Protein 4IZ7 (pdb70)

Nearest PDB structures (foldseek):
  4iz7-assembly2_A  TM=1.003E+00  e=1.192E-64  Homo sapiens
  8pt3-assembly1_A  TM=9.641E-01  e=2.319E-58  Homo sapiens
  3o71-assembly1_A  TM=9.662E-01  e=4.758E-56  Rattus norvegicus
  4myg-assembly2_B  TM=9.352E-01  e=7.480E-34  Homo sapiens
  5r9q-assembly1_A  TM=8.887E-01  e=3.550E-34  Mus musculus

Organism: Homo sapiens (NCBI:txid9606)

B-factor: mean 23.93, std 9.39, range [7.53, 58.92]

GO terms:
  GO:0004674 protein serine/threonine kinase activity (F, IDA)
  GO:0004707 MAP kinase activity (F, IDA)
  GO:0005829 cytosol (C, IDA)
  GO:0045542 positive regulation of cholesterol biosynthetic process (P, IDA)
  GO:0070371 ERK1 and ERK2 cascade (P, IDA)
  GO:0007173 epidermal growth factor receptor signaling pathway (P, IDA)
  GO:0000165 MAPK cascade (P, IDA)
  GO:0010759 positive regulation of macrophage chemotaxis (P, IGI)
  GO:0120041 positive regulation of macrophage proliferation (P, IGI)
  GO:0061514 interleukin-34-mediated signaling pathway (P, IGI)
  GO:0005634 nucleus (C, IDA)
  GO:0005737 cytoplasm (C, IDA)
  GO:0045880 positive regulation of smoothened signaling pathway (P, IDA)
  GO:0070849 response to epidermal growth factor (P, IDA)
  GO:0005634 nucleus (C, TAS)
  GO:0005739 mitochondrion (C, TAS)
  GO:0005769 early endosome (C, TAS)
  GO:0005770 late endosome (C, TAS)
  GO:0005794 Golgi apparatus (C, TAS)
  GO:0005829 cytosol (C, TAS)

InterPro domains:
  IPR000719 Protein kinase domain [PF00069] (25-313)
  IPR000719 Protein kinase domain [PS50011] (25-313)
  IPR000719 Protein kinase domain [SM00220] (25-313)
  IPR003527 Mitogen-activated protein (MAP) kinase, conserved site [PS01351] (59-161)
  IPR008271 Serine/threonine-protein kinase, active site [PS00108] (145-157)
  IPR008349 Mitogen-activated protein (MAP) kinase, ERK1/2 [PR01770] (13-30)
  IPR008349 Mitogen-activated protein (MAP) kinase, ERK1/2 [PR01770] (118-127)
  IPR008349 Mitogen-activated protein (MAP) kinase, ERK1/2 [PR01770] (173-183)
  IPR008349 Mitogen-activated protein (MAP) kinase, ERK1/2 [PR01770] (231-242)
  IPR008349 Mitogen-activated protein (MAP) kinase, ERK1/2 [PR01770] (252-262)
  IPR008349 Mitogen-activated protein (MAP) kinase, ERK1/2 [PR01770] (313-323)
  IPR011009 Protein kinase-like domain superfamily [SSF56112] (19-322)
  IPR017441 Protein kinase, ATP binding site [PS00107] (31-55)
  IPR050117 Mitogen-activated protein (MAP) kinase [PTHR24055] (24-315)

Sequence (774 aa):
PEMVRGQVFDVGPRYTNLSYIGEGAYGMVCSAYDNVNKVRVAIKKISPFEHQTYCQRTLREIKILLRFRHENIIGINDIIRAPTIEQMKDVYIVQDLMETDLYKLLKTQHLSNDHICYFLYQILRGLKYIHSANVLHRDLKPSNLLLNTTCDLKICDFGLARVADPEYVATRWYRAPEIMLNSKGYTKSIDIWSVGCILAEMLSNRPIFPGKHYLDQLNHILGILGSPSQEDLNCIINLKARNYLLSLPHKNKVPWNRLFPNADSKALDLLDKMLTFNPHKRIEVEQALAHPYLEQYYDPSDEPIAEAPFKFDMELDDLPKEKLKELIFEETARFQPGYRPEMVRGQVFDVGPRYTNLSYIGEGAYGMVCSAYDNVNKVRVAIKKISPFEHQTYCQRTLREIKILLRFRHENIIGINDIIRAPTIEQMKDVYIVQDLMETDLYKLLKTQHLSNDHICYFLYQILRGLKYIHSANVLHRDLKPSNLLLNTTCDLKICDFGLARVADPDHTEYVATRWYRAPEIMLNSKGYTKSIDIWSVGCILAEMLSNRPIFPGKHYLDQLNHILGILGSPSQEDLNCIINLKARNYLLSLPHKNKVPWNRLFPNADSKALDLLDKMLTFNPHKRIEVEQALAHPYLEQYYDPSDEPIAEAPFKFDMELDDLPKEKLKELIFEETARFQPGYRSGMAEYGTLLQDLTNNITLEDLEQLKSACKEDIPSEKSEEITTGSAWFSFLESHNKLDKDNLSYIEHIFEISRRPDLLTMVVDYRTRVLKI

CATH classification: 3.30.200.20 (+1 more: 1.10.510.10)

Structure (mmCIF, N/CA/C/O backbone):
data_4IZ7
#
_entry.id   4IZ7
#
_cell.length_a   73.478
_cell.length_b   205.334
_cell.length_c   57.746
_cell.angle_alpha   90.00
_cell.angle_beta   90.00
_cell.angle_gamma   90.00
#
_symmetry.space_group_name_H-M   'P 21 21 2'
#
loop_
_entity.id
_entity.type
_entity.pdbx_description
1 polymer 'Mitogen-activated protein kinase 1'
2 polymer 'Astrocytic phosphoprotein PEA-15'
3 non-polymer 'SODIUM ION'
4 water water
#
loop_
_atom_site.group_PDB
_atom_site.id
_atom_site.type_symbol
_atom_site.label_atom_id
_atom_site.label_alt_id
_atom_site.label_comp_id
_atom_site.label_asym_id
_atom_site.label_entity_id
_atom_site.label_seq_id
_atom_site.pdbx_PDB_ins_code
_atom_site.Cartn_x
_atom_site.Cartn_y
_atom_site.Cartn_z
_atom_site.occupancy
_atom_site.B_iso_or_equiv
_atom_site.auth_seq_id
_atom_site.auth_comp_id
_atom_site.auth_asym_id
_atom_site.auth_atom_id
_atom_site.pdbx_PDB_model_num
ATOM 1 N N . PRO A 1 7 ? 41.840 72.015 -2.782 1.00 37.59 11 PRO C N 1
ATOM 2 C CA . PRO A 1 7 ? 41.319 71.279 -1.628 1.00 37.07 11 PRO C CA 1
ATOM 3 C C . PRO A 1 7 ? 41.443 72.095 -0.342 1.00 36.42 11 PRO C C 1
ATOM 4 O O . PRO A 1 7 ? 42.351 72.911 -0.217 1.00 35.98 11 PRO C O 1
ATOM 8 N N . GLU A 1 8 ? 40.554 71.863 0.617 1.00 36.21 12 GLU C N 1
ATOM 9 C CA . GLU A 1 8 ? 40.685 72.514 1.922 1.00 35.87 12 GLU C CA 1
ATOM 10 C C . GLU A 1 8 ? 41.827 71.832 2.680 1.00 35.62 12 GLU C C 1
ATOM 11 O O . GLU A 1 8 ? 42.155 70.679 2.403 1.00 35.57 12 GLU C O 1
ATOM 17 N N . MET A 1 9 ? 42.474 72.553 3.596 1.00 36.19 13 MET C N 1
ATOM 18 C CA . MET A 1 9 ? 43.631 72.009 4.317 1.00 35.42 13 MET C CA 1
ATOM 19 C C . MET A 1 9 ? 43.399 72.109 5.810 1.00 34.44 13 MET C C 1
ATOM 20 O O . MET A 1 9 ? 42.882 73.124 6.287 1.00 34.06 13 MET C O 1
ATOM 25 N N . VAL A 1 10 ? 43.800 71.066 6.537 1.00 32.57 14 VAL C N 1
ATOM 26 C CA . VAL A 1 10 ? 43.707 71.063 8.005 1.00 30.89 14 VAL C CA 1
ATOM 27 C C . VAL A 1 10 ? 44.988 70.546 8.666 1.00 31.12 14 VAL C C 1
ATOM 28 O O . VAL A 1 10 ? 45.419 69.412 8.442 1.00 30.01 14 VAL C O 1
ATOM 32 N N . ARG A 1 11 ? 45.578 71.404 9.501 1.00 32.51 15 ARG C N 1
ATOM 33 C CA . ARG A 1 11 ? 46.806 71.096 10.259 1.00 34.57 15 ARG C CA 1
ATOM 34 C C . ARG A 1 11 ? 47.862 70.278 9.489 1.00 34.83 15 ARG C C 1
ATOM 35 O O . ARG A 1 11 ? 48.349 69.238 9.931 1.00 36.18 15 ARG C O 1
ATOM 43 N N . GLY A 1 12 ? 48.195 70.770 8.305 1.00 36.15 16 GLY C N 1
ATOM 44 C CA . GLY A 1 12 ? 49.213 70.134 7.470 1.00 35.85 16 GLY C CA 1
ATOM 45 C C . GLY A 1 12 ? 48.676 69.244 6.363 1.00 35.99 16 GLY C C 1
ATOM 46 O O . GLY A 1 12 ? 49.355 69.034 5.343 1.00 36.47 16 GLY C O 1
ATOM 47 N N . GLN A 1 13 ? 47.449 68.754 6.534 1.00 34.05 17 GLN C N 1
ATOM 48 C CA . GLN A 1 13 ? 46.952 67.640 5.729 1.00 33.23 17 GLN C CA 1
ATOM 49 C C . GLN A 1 13 ? 45.769 68.007 4.839 1.00 30.72 17 GLN C C 1
ATOM 50 O O . GLN A 1 13 ? 44.941 68.849 5.204 1.00 29.91 17 GLN C O 1
ATOM 56 N N . VAL A 1 14 ? 45.713 67.387 3.655 1.00 28.40 18 VAL C N 1
ATOM 57 C CA . VAL A 1 14 ? 44.618 67.634 2.726 1.00 26.89 18 VAL C CA 1
ATOM 58 C C . VAL A 1 14 ? 43.315 67.073 3.302 1.00 24.86 18 VAL C C 1
ATOM 59 O O . VAL A 1 14 ? 43.284 65.976 3.845 1.00 24.02 18 VAL C O 1
ATOM 63 N N . PHE A 1 15 ? 42.252 67.846 3.216 1.00 23.40 19 PHE C N 1
ATOM 64 C CA . PHE A 1 15 ? 40.953 67.357 3.679 1.00 24.63 19 PHE C CA 1
ATOM 65 C C . PHE A 1 15 ? 39.964 67.767 2.621 1.00 24.94 19 PHE C C 1
ATOM 66 O O . PHE A 1 15 ? 39.195 68.709 2.799 1.00 26.23 19 PHE C O 1
ATOM 74 N N . ASP A 1 16 ? 40.026 67.051 1.502 1.00 25.68 20 ASP C N 1
ATOM 75 C CA . ASP A 1 16 ? 39.407 67.466 0.245 1.00 26.51 20 ASP C CA 1
ATOM 76 C C . ASP A 1 16 ? 37.925 67.102 0.165 1.00 25.68 20 ASP C C 1
ATOM 77 O O . ASP A 1 16 ? 37.535 66.141 -0.514 1.00 26.99 20 ASP C O 1
ATOM 82 N N . VAL A 1 17 ? 37.107 67.896 0.848 1.00 24.39 21 VAL C N 1
ATOM 83 C CA . VAL A 1 17 ? 35.675 67.605 1.001 1.00 23.88 21 VAL C CA 1
ATOM 84 C C . VAL A 1 17 ? 34.763 68.733 0.496 1.00 24.41 21 VAL C C 1
ATOM 85 O O . VAL A 1 17 ? 33.531 68.641 0.596 1.00 24.03 21 VAL C O 1
ATOM 89 N N . GLY A 1 18 ? 35.354 69.798 -0.048 1.00 25.11 22 GLY C N 1
ATOM 90 C CA . GLY A 1 18 ? 34.532 70.855 -0.674 1.00 24.76 22 GLY C CA 1
ATOM 91 C C . GLY A 1 18 ? 34.083 70.433 -2.068 1.00 25.63 22 GLY C C 1
ATOM 92 O O . GLY A 1 18 ? 34.628 69.486 -2.637 1.00 26.11 22 GLY C O 1
ATOM 93 N N . PRO A 1 19 ? 33.102 71.140 -2.650 1.00 24.63 23 PRO C N 1
ATOM 94 C CA . PRO A 1 19 ? 32.467 72.340 -2.127 1.00 24.92 23 PRO C CA 1
ATOM 95 C C . PRO A 1 19 ? 31.265 72.098 -1.200 1.00 22.98 23 PRO C C 1
ATOM 96 O O . PRO A 1 19 ? 30.745 73.056 -0.631 1.00 22.18 23 PRO C O 1
ATOM 100 N N . ARG A 1 20 ? 30.830 70.846 -1.050 1.00 20.71 24 ARG C N 1
ATOM 101 C CA . ARG A 1 20 ? 29.652 70.585 -0.222 1.00 20.06 24 ARG C CA 1
ATOM 102 C C . ARG A 1 20 ? 29.940 70.850 1.245 1.00 18.84 24 ARG C C 1
ATOM 103 O O . ARG A 1 20 ? 29.093 71.390 1.959 1.00 18.84 24 ARG C O 1
ATOM 111 N N . TYR A 1 21 ? 31.114 70.411 1.688 1.00 19.25 25 TYR C N 1
ATOM 112 C CA . TYR A 1 21 ? 31.489 70.502 3.096 1.00 19.25 25 TYR C CA 1
ATOM 113 C C . TYR A 1 21 ? 32.591 71.531 3.271 1.00 18.95 25 TYR C C 1
ATOM 114 O O . TYR A 1 21 ? 33.690 71.390 2.701 1.00 19.61 25 TYR C O 1
ATOM 123 N N . THR A 1 22 ? 32.306 72.554 4.068 1.00 19.14 26 THR C N 1
ATOM 124 C CA . THR A 1 22 ? 33.233 73.673 4.265 1.00 20.74 26 THR C CA 1
ATOM 125 C C . THR A 1 22 ? 33.370 74.061 5.741 1.00 22.69 26 THR C C 1
ATOM 126 O O . THR A 1 22 ? 32.719 73.462 6.610 1.00 22.57 26 THR C O 1
ATOM 130 N N . ASN A 1 23 ? 34.172 75.105 5.994 1.00 22.82 27 ASN C N 1
ATOM 131 C CA . ASN A 1 23 ? 34.432 75.624 7.340 1.00 24.66 27 ASN C CA 1
ATOM 132 C C . ASN A 1 23 ? 34.869 74.534 8.299 1.00 23.96 27 ASN C C 1
ATOM 133 O O . ASN A 1 23 ? 34.248 74.334 9.350 1.00 23.92 27 ASN C O 1
ATOM 138 N N . LEU A 1 24 ? 35.944 73.851 7.932 1.00 24.75 28 LEU C N 1
ATOM 139 C CA . LEU A 1 24 ? 36.417 72.684 8.674 1.00 24.44 28 LEU C CA 1
ATOM 140 C C . LEU A 1 24 ? 37.040 73.050 10.002 1.00 26.35 28 LEU C C 1
ATOM 141 O O . LEU A 1 24 ? 37.689 74.105 10.144 1.00 26.92 28 LEU C O 1
ATOM 146 N N . SER A 1 25 ? 36.870 72.147 10.967 1.00 24.44 29 SER C N 1
ATOM 147 C CA . SER A 1 25 ? 37.456 72.314 12.269 1.00 24.96 29 SER C CA 1
ATOM 148 C C . SER A 1 25 ? 37.975 70.961 12.680 1.00 23.10 29 SER C C 1
ATOM 149 O O . SER A 1 25 ? 37.209 69.978 12.725 1.00 20.68 29 SER C O 1
ATOM 152 N N . TYR A 1 26 ? 39.272 70.903 12.960 1.00 21.17 30 TYR C N 1
ATOM 153 C CA . TYR A 1 26 ? 39.902 69.696 13.477 1.00 21.22 30 TYR C CA 1
ATOM 154 C C . TYR A 1 26 ? 39.280 69.273 14.807 1.00 22.23 30 TYR C C 1
ATOM 155 O O . TYR A 1 26 ? 39.107 70.100 15.708 1.00 20.18 30 TYR C O 1
ATOM 164 N N . ILE A 1 27 ? 38.943 67.983 14.911 1.00 21.66 31 ILE C N 1
ATOM 165 C CA . ILE A 1 27 ? 38.432 67.419 16.150 1.00 23.83 31 ILE C CA 1
ATOM 166 C C . ILE A 1 27 ? 39.542 66.599 16.795 1.00 25.19 31 ILE C C 1
ATOM 167 O O . ILE A 1 27 ? 39.880 66.799 17.964 1.00 28.02 31 ILE C O 1
ATOM 175 N N . GLY A 1 28 ? 40.134 65.697 16.036 1.00 25.81 32 GLY C N 1
ATOM 176 C CA . GLY A 1 28 ? 41.171 64.848 16.580 1.00 26.65 32 GLY C CA 1
ATOM 177 C C . GLY A 1 28 ? 41.508 63.705 15.658 1.00 29.33 32 GLY C C 1
ATOM 178 O O . GLY A 1 28 ? 41.225 63.763 14.471 1.00 26.55 32 GLY C O 1
ATOM 179 N N . GLU A 1 29 ? 42.113 62.668 16.229 1.00 32.00 33 GLU C N 1
ATOM 180 C CA . GLU A 1 29 ? 42.542 61.494 15.483 1.00 36.27 33 GLU C CA 1
ATOM 181 C C . GLU A 1 29 ? 41.616 60.317 15.736 1.00 38.03 33 GLU C C 1
ATOM 182 O O . GLU A 1 29 ? 41.248 60.041 16.885 1.00 38.99 33 GLU C O 1
ATOM 188 N N . GLY A 1 30 ? 41.247 59.627 14.660 1.00 40.21 34 GLY C N 1
ATOM 189 C CA . GLY A 1 30 ? 40.541 58.354 14.758 1.00 42.17 34 GLY C CA 1
ATOM 190 C C . GLY A 1 30 ? 41.504 57.175 14.688 1.00 43.04 34 GLY C C 1
ATOM 191 O O . GLY A 1 30 ? 42.106 56.799 15.699 1.00 44.33 34 GLY C O 1
ATOM 192 N N . ALA A 1 31 ? 41.655 56.591 13.496 1.00 43.35 35 ALA C N 1
ATOM 193 C CA . ALA A 1 31 ? 42.532 55.419 13.300 1.00 42.92 35 ALA C CA 1
ATOM 194 C C . ALA A 1 31 ? 43.438 55.527 12.061 1.00 42.81 35 ALA C C 1
ATOM 195 O O . ALA A 1 31 ? 44.662 55.327 12.156 1.00 42.60 35 ALA C O 1
ATOM 197 N N . TYR A 1 32 ? 42.837 55.819 10.904 1.00 42.02 36 TYR C N 1
ATOM 198 C CA . TYR A 1 32 ? 43.608 55.934 9.651 1.00 41.16 36 TYR C CA 1
ATOM 199 C C . TYR A 1 32 ? 43.464 57.325 9.080 1.00 39.74 36 TYR C C 1
ATOM 200 O O . TYR A 1 32 ? 43.716 57.546 7.890 1.00 40.08 36 TYR C O 1
ATOM 209 N N . GLY A 1 33 ? 43.062 58.260 9.939 1.00 38.34 37 GLY C N 1
ATOM 210 C CA . GLY A 1 33 ? 43.045 59.669 9.572 1.00 35.48 37 GLY C CA 1
ATOM 211 C C . GLY A 1 33 ? 42.564 60.627 10.645 1.00 33.22 37 GLY C C 1
ATOM 212 O O . GLY A 1 33 ? 42.180 60.226 11.757 1.00 33.64 37 GLY C O 1
ATOM 213 N N . MET A 1 34 ? 42.593 61.911 10.303 1.00 30.26 38 MET C N 1
ATOM 214 C CA . MET A 1 34 ? 42.013 62.896 11.174 1.00 26.67 38 MET C CA 1
ATOM 215 C C . MET A 1 34 ? 40.490 62.920 11.044 1.00 23.82 38 MET C C 1
ATOM 216 O O . MET A 1 34 ? 39.909 62.430 10.074 1.00 20.14 38 MET C O 1
ATOM 221 N N . VAL A 1 35 ? 39.871 63.464 12.076 1.00 20.74 39 VAL C N 1
ATOM 222 C CA . VAL A 1 35 ? 38.463 63.761 12.066 1.00 20.49 39 VAL C CA 1
ATOM 223 C C . VAL A 1 35 ? 38.286 65.265 12.199 1.00 19.97 39 VAL C C 1
ATOM 224 O O . VAL A 1 35 ? 38.911 65.907 13.061 1.00 21.81 39 VAL C O 1
ATOM 228 N N . CYS A 1 36 ? 37.403 65.818 11.376 1.00 19.63 40 CYS C N 1
ATOM 229 C CA . CYS A 1 36 ? 37.021 67.240 11.436 1.00 18.75 40 CYS C CA 1
ATOM 230 C C . CYS A 1 36 ? 35.520 67.337 11.546 1.00 18.62 40 CYS C C 1
ATOM 231 O O . CYS A 1 36 ? 34.791 66.403 11.175 1.00 18.35 40 CYS C O 1
ATOM 234 N N . SER A 1 37 ? 35.033 68.459 12.069 1.00 17.45 41 SER C N 1
ATOM 235 C CA . SER A 1 37 ? 33.643 68.806 11.858 1.00 16.07 41 SER C CA 1
ATOM 236 C C . SER A 1 37 ? 33.612 69.725 10.614 1.00 15.71 41 SER C C 1
ATOM 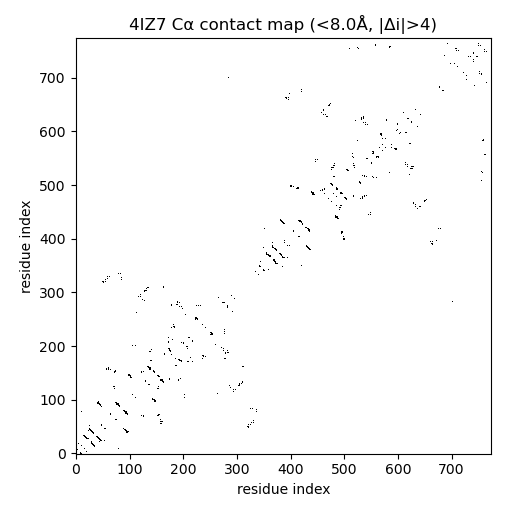237 O O . SER A 1 37 ? 34.606 70.367 10.276 1.00 17.08 41 SER C O 1
ATOM 240 N N . ALA A 1 38 ? 32.471 69.778 9.960 1.00 16.91 42 ALA C N 1
ATOM 241 C CA . ALA A 1 38 ? 32.318 70.565 8.740 1.00 17.42 42 ALA C CA 1
ATOM 242 C C . ALA A 1 38 ? 30.903 71.032 8.647 1.00 18.33 42 ALA C C 1
ATOM 243 O O . ALA A 1 38 ? 29.984 70.409 9.222 1.00 17.62 42 ALA C O 1
ATOM 245 N N . TYR A 1 39 ? 30.693 72.122 7.903 1.00 16.84 43 TYR C N 1
ATOM 246 C CA . TYR A 1 39 ? 29.343 72.555 7.634 1.00 18.35 43 TYR C CA 1
ATOM 247 C C . TYR A 1 39 ? 28.874 71.929 6.332 1.00 18.21 43 TYR C C 1
ATOM 248 O O . TYR A 1 39 ? 29.554 72.057 5.327 1.00 18.39 43 TYR C O 1
ATOM 257 N N . ASP A 1 40 ? 27.744 71.227 6.379 1.00 18.30 44 ASP C N 1
ATOM 258 C CA . ASP A 1 40 ? 27.147 70.622 5.196 1.00 20.29 44 ASP C CA 1
ATOM 259 C C . ASP A 1 40 ? 26.280 71.674 4.537 1.00 20.54 44 ASP C C 1
ATOM 260 O O . ASP A 1 40 ? 25.239 72.024 5.066 1.00 19.91 44 ASP C O 1
ATOM 265 N N . ASN A 1 41 ? 26.708 72.178 3.381 1.00 22.23 45 ASN C N 1
ATOM 266 C CA . ASN A 1 41 ? 25.950 73.229 2.686 1.00 22.81 45 ASN C CA 1
ATOM 267 C C . ASN A 1 41 ? 24.631 72.767 2.056 1.00 24.60 45 ASN C C 1
ATOM 268 O O . ASN A 1 41 ? 23.813 73.601 1.651 1.00 24.00 45 ASN C O 1
ATOM 273 N N . VAL A 1 42 ? 24.422 71.449 1.979 1.00 24.94 46 VAL C N 1
ATOM 274 C CA . VAL A 1 42 ? 23.146 70.895 1.497 1.00 25.64 46 VAL C CA 1
ATOM 275 C C . VAL A 1 42 ? 22.151 70.785 2.658 1.00 26.50 46 VAL C C 1
ATOM 276 O O . VAL A 1 42 ? 21.044 71.318 2.603 1.00 26.34 46 VAL C O 1
ATOM 280 N N . ASN A 1 43 ? 22.552 70.090 3.715 1.00 27.04 47 ASN C N 1
ATOM 281 C CA . ASN A 1 43 ? 21.638 69.822 4.813 1.00 27.47 47 ASN C CA 1
ATOM 282 C C . ASN A 1 43 ? 21.588 70.950 5.831 1.00 26.93 47 ASN C C 1
ATOM 283 O O . ASN A 1 43 ? 20.711 70.980 6.691 1.00 28.03 47 ASN C O 1
ATOM 288 N N . LYS A 1 44 ? 22.500 71.907 5.699 1.00 26.42 48 LYS C N 1
ATOM 289 C CA . LYS A 1 44 ? 22.506 73.101 6.540 1.00 26.52 48 LYS C CA 1
ATOM 290 C C . LYS A 1 44 ? 22.729 72.756 8.020 1.00 25.32 48 LYS C C 1
ATOM 291 O O . LYS A 1 44 ? 22.080 73.321 8.909 1.00 23.93 48 LYS C O 1
ATOM 297 N N . VAL A 1 45 ? 23.661 71.836 8.262 1.00 23.03 49 VAL C N 1
ATOM 298 C CA . VAL A 1 45 ? 23.990 71.384 9.616 1.00 22.56 49 VAL C CA 1
ATOM 299 C C . VAL A 1 45 ? 25.459 71.031 9.675 1.00 21.35 49 VAL C C 1
ATOM 300 O O . VAL A 1 45 ? 26.049 70.692 8.652 1.00 20.84 49 VAL C O 1
ATOM 304 N N . ARG A 1 46 ? 26.046 71.082 10.870 1.00 19.56 50 ARG C N 1
ATOM 305 C CA . ARG A 1 46 ? 27.420 70.650 11.036 1.00 19.85 50 ARG C CA 1
ATOM 306 C C . ARG A 1 46 ? 27.469 69.138 11.236 1.00 18.44 50 ARG C C 1
ATOM 307 O O . ARG A 1 46 ? 26.619 68.573 11.931 1.00 20.09 50 ARG C O 1
ATOM 315 N N . VAL A 1 47 ? 28.459 68.506 10.614 1.00 18.07 51 VAL C N 1
ATOM 316 C CA . VAL A 1 47 ? 28.574 67.048 10.535 1.00 16.67 51 VAL C CA 1
ATOM 317 C C . VAL A 1 47 ? 30.000 66.673 10.924 1.00 15.83 51 VAL C C 1
ATOM 318 O O . VAL A 1 47 ? 30.864 67.532 11.016 1.00 15.77 51 VAL C O 1
ATOM 322 N N . ALA A 1 48 ? 30.264 65.385 11.159 1.00 15.19 52 ALA C N 1
ATOM 323 C CA . ALA A 1 48 ? 31.639 64.930 11.401 1.00 14.74 52 ALA C CA 1
ATOM 324 C C . ALA A 1 48 ? 32.145 64.267 10.128 1.00 16.18 52 ALA C C 1
ATOM 325 O O . ALA A 1 48 ? 31.356 63.607 9.459 1.00 17.55 52 ALA C O 1
ATOM 327 N N . ILE A 1 49 ? 33.432 64.449 9.805 1.00 13.71 53 ILE C N 1
ATOM 328 C CA . ILE A 1 49 ? 34.022 63.782 8.630 1.00 15.36 53 ILE C CA 1
ATOM 329 C C . ILE A 1 49 ? 35.324 63.117 9.024 1.00 16.06 53 ILE C C 1
ATOM 330 O O . ILE A 1 49 ? 36.222 63.769 9.569 1.00 15.41 53 ILE C O 1
ATOM 335 N N . LYS A 1 50 ? 35.412 61.809 8.781 1.00 15.55 54 LYS C N 1
ATOM 336 C CA . LYS A 1 50 ? 36.655 61.097 9.052 1.00 18.38 54 LYS C CA 1
ATOM 337 C C . LYS A 1 50 ? 37.380 60.730 7.762 1.00 18.40 54 LYS C C 1
ATOM 338 O O . LYS A 1 50 ? 36.807 60.115 6.861 1.00 18.19 54 LYS C O 1
ATOM 344 N N . LYS A 1 51 ? 38.621 61.173 7.675 1.00 18.45 55 LYS C N 1
ATOM 345 C CA . LYS A 1 51 ? 39.490 60.826 6.543 1.00 19.47 55 LYS C CA 1
ATOM 346 C C . LYS A 1 51 ? 40.154 59.458 6.800 1.00 20.03 55 LYS C C 1
ATOM 347 O O . LYS A 1 51 ? 40.812 59.260 7.809 1.00 20.93 55 LYS C O 1
ATOM 353 N N . ILE A 1 52 ? 39.972 58.508 5.900 1.00 19.56 56 ILE C N 1
ATOM 354 C CA . ILE A 1 52 ? 40.584 57.177 6.035 1.00 20.93 56 ILE C CA 1
ATOM 355 C C . ILE A 1 52 ? 41.569 56.997 4.885 1.00 20.94 56 ILE C C 1
ATOM 356 O O . ILE A 1 52 ? 41.233 57.302 3.732 1.00 19.84 56 ILE C O 1
ATOM 361 N N . SER A 1 53 ? 42.790 56.548 5.191 1.00 20.68 57 SER C N 1
ATOM 362 C CA . SER A 1 53 ? 43.785 56.267 4.138 1.00 21.77 57 SER C CA 1
ATOM 363 C C . SER A 1 53 ? 44.302 54.829 4.278 1.00 22.29 57 SER C C 1
ATOM 364 O O . SER A 1 53 ? 45.404 54.608 4.756 1.00 23.95 57 SER C O 1
ATOM 367 N N . PRO A 1 54 ? 43.493 53.840 3.880 1.00 22.12 58 PRO C N 1
ATOM 368 C CA . PRO A 1 54 ? 43.788 52.458 4.267 1.00 21.45 58 PRO C CA 1
ATOM 369 C C . PRO A 1 54 ? 44.503 51.597 3.229 1.00 21.63 58 PRO C C 1
ATOM 370 O O . PRO A 1 54 ? 44.800 50.442 3.510 1.00 21.99 58 PRO C O 1
ATOM 374 N N . PHE A 1 55 ? 44.749 52.134 2.041 1.00 22.93 59 PHE C N 1
ATOM 375 C CA . PHE A 1 55 ? 44.956 51.265 0.889 1.00 23.93 59 PHE C CA 1
ATOM 376 C C . PHE A 1 55 ? 46.300 50.530 0.841 1.00 25.04 59 PHE C C 1
ATOM 377 O O . PHE A 1 55 ? 46.422 49.528 0.130 1.00 24.58 59 PHE C O 1
ATOM 385 N N . GLU A 1 56 ? 47.270 51.010 1.612 1.00 26.25 60 GLU C N 1
ATOM 386 C CA . GLU A 1 56 ? 48.599 50.375 1.612 1.00 28.86 60 GLU C CA 1
ATOM 387 C C . GLU A 1 56 ? 48.713 49.204 2.608 1.00 28.88 60 GLU C C 1
ATOM 388 O O . GLU A 1 56 ? 49.755 48.539 2.685 1.00 28.05 60 GLU C O 1
ATOM 394 N N . HIS A 1 57 ? 47.645 48.941 3.366 1.00 28.90 61 HIS C N 1
ATOM 395 C CA . HIS A 1 57 ? 47.680 47.888 4.398 1.00 28.86 61 HIS C CA 1
ATOM 396 C C . HIS A 1 57 ? 46.443 47.015 4.344 1.00 28.06 61 HIS C C 1
ATOM 397 O O . HIS A 1 57 ? 45.319 47.505 4.472 1.00 26.53 61 HIS C O 1
ATOM 404 N N . GLN A 1 58 ? 46.653 45.715 4.175 1.00 26.56 62 GLN C N 1
ATOM 405 C CA . GLN A 1 58 ? 45.545 44.786 4.086 1.00 26.09 62 GLN C CA 1
ATOM 406 C C . GLN A 1 58 ? 44.613 44.886 5.304 1.00 24.84 62 GLN C C 1
ATOM 407 O O . GLN A 1 58 ? 43.387 44.881 5.145 1.00 23.09 62 GLN C O 1
ATOM 413 N N . THR A 1 59 ? 45.177 44.975 6.508 1.00 23.16 63 THR C N 1
ATOM 414 C CA . THR A 1 59 ? 44.334 45.004 7.707 1.00 22.97 63 THR C CA 1
ATOM 415 C C . THR A 1 59 ? 43.452 46.266 7.779 1.00 22.59 63 THR C C 1
ATOM 416 O O . THR A 1 59 ? 42.280 46.175 8.170 1.00 21.95 63 THR C O 1
ATOM 420 N N . TYR A 1 60 ? 44.023 47.416 7.418 1.00 20.90 64 TYR C N 1
ATOM 421 C CA . TYR A 1 60 ? 43.268 48.678 7.358 1.00 21.78 64 TYR C CA 1
ATOM 422 C C . TYR A 1 60 ? 42.125 48.591 6.345 1.00 21.00 64 TYR C C 1
ATOM 423 O O . TYR A 1 60 ? 41.045 49.146 6.578 1.00 19.61 64 TYR C O 1
ATOM 432 N N . CYS A 1 61 ? 42.372 47.945 5.198 1.00 19.52 65 CYS C N 1
ATOM 433 C CA . CYS A 1 61 ? 41.319 47.756 4.192 1.00 19.21 65 CYS C CA 1
ATOM 434 C C . CYS A 1 61 ? 40.190 46.855 4.700 1.00 19.33 65 CYS C C 1
ATOM 435 O O . CYS A 1 61 ? 39.015 47.137 4.457 1.00 17.07 65 CYS C O 1
ATOM 438 N N . GLN A 1 62 ? 40.537 45.780 5.413 1.00 18.96 66 GLN C N 1
ATOM 439 C CA . GLN A 1 62 ? 39.505 44.867 5.933 1.00 20.53 66 GLN C CA 1
ATOM 440 C C . GLN A 1 62 ? 38.609 45.629 6.907 1.00 20.24 66 GLN C C 1
ATOM 441 O O . GLN A 1 62 ? 37.392 45.495 6.857 1.00 20.57 66 GLN C O 1
ATOM 447 N N . ARG A 1 63 ? 39.215 46.405 7.801 1.00 19.62 67 ARG C N 1
ATOM 448 C CA . ARG A 1 63 ? 38.442 47.123 8.812 1.00 18.63 67 ARG C CA 1
ATOM 449 C C . ARG A 1 63 ? 37.577 48.199 8.165 1.00 17.29 67 ARG C C 1
ATOM 450 O O . ARG A 1 63 ? 36.416 48.344 8.529 1.00 16.87 67 ARG C O 1
ATOM 458 N N . THR A 1 64 ? 38.137 48.927 7.195 1.00 16.26 68 THR C N 1
ATOM 459 C CA . THR A 1 64 ? 37.373 49.960 6.475 1.00 16.44 68 THR C CA 1
ATOM 460 C C . THR A 1 64 ? 36.185 49.327 5.756 1.00 16.51 68 THR C C 1
ATOM 461 O O . THR A 1 64 ? 35.060 49.843 5.866 1.00 16.36 68 THR C O 1
ATOM 465 N N . LEU A 1 65 ? 36.410 48.228 5.012 1.00 15.31 69 LEU C N 1
ATOM 466 C CA . LEU A 1 65 ? 35.293 47.568 4.309 1.00 15.95 69 LEU C CA 1
ATOM 467 C C . LEU A 1 65 ? 34.216 47.055 5.279 1.00 16.25 69 LEU C C 1
ATOM 468 O O . LEU A 1 65 ? 33.002 47.214 5.045 1.00 15.32 69 LEU C O 1
ATOM 473 N N . ARG A 1 66 ? 34.656 46.440 6.374 1.00 17.12 70 ARG C N 1
ATOM 474 C CA . ARG A 1 66 ? 33.706 45.913 7.374 1.00 18.08 70 ARG C CA 1
ATOM 475 C C . ARG A 1 66 ? 32.824 47.019 7.923 1.00 17.98 70 ARG C C 1
ATOM 476 O O . ARG A 1 66 ? 31.589 46.861 7.989 1.00 17.47 70 ARG C O 1
ATOM 490 N N . GLU A 1 67 ? 33.453 48.133 8.306 1.00 18.45 71 GLU C N 1
ATOM 491 C CA . GLU A 1 67 ? 32.724 49.256 8.895 1.00 19.00 71 GLU C CA 1
ATOM 492 C C . GLU A 1 67 ? 31.739 49.833 7.887 1.00 18.82 71 GLU C C 1
ATOM 493 O O . GLU A 1 67 ? 30.541 49.980 8.198 1.00 18.78 71 GLU C O 1
ATOM 499 N N . ILE A 1 68 ? 32.220 50.158 6.684 1.00 16.82 72 ILE C N 1
ATOM 500 C CA . ILE A 1 68 ? 31.298 50.669 5.673 1.00 16.50 72 ILE C CA 1
ATOM 501 C C . ILE A 1 68 ? 30.093 49.732 5.419 1.00 16.51 72 ILE C C 1
ATOM 502 O O . ILE A 1 68 ? 28.947 50.185 5.443 1.00 15.80 72 ILE C O 1
ATOM 507 N N . LYS A 1 69 ? 30.337 48.439 5.175 1.00 16.39 73 LYS C N 1
ATOM 508 C CA . LYS A 1 69 ? 29.251 47.509 4.826 1.00 17.00 73 LYS C CA 1
ATOM 509 C C . LYS A 1 69 ? 28.231 47.387 5.941 1.00 16.64 73 LYS C C 1
ATOM 510 O O . LYS A 1 69 ? 27.020 47.320 5.701 1.00 16.28 73 LYS C O 1
ATOM 516 N N . ILE A 1 70 ? 28.721 47.321 7.177 1.00 15.27 74 ILE C N 1
ATOM 517 C CA . ILE A 1 70 ? 27.813 47.144 8.303 1.00 14.51 74 ILE C CA 1
ATOM 518 C C . ILE A 1 70 ? 27.007 48.409 8.573 1.00 14.43 74 ILE C C 1
ATOM 519 O O . ILE A 1 70 ? 25.784 48.340 8.703 1.00 14.70 74 ILE C O 1
ATOM 524 N N . LEU A 1 71 ? 27.693 49.552 8.659 1.00 13.67 75 LEU C N 1
ATOM 525 C CA . LEU A 1 71 ? 27.010 50.806 8.970 1.00 13.89 75 LEU C CA 1
ATOM 526 C C . LEU A 1 71 ? 25.995 51.213 7.903 1.00 13.61 75 LEU C C 1
ATOM 527 O O . LEU A 1 71 ? 24.954 51.795 8.237 1.00 14.96 75 LEU C O 1
ATOM 532 N N . LEU A 1 72 ? 26.280 50.903 6.634 1.00 14.44 76 LEU C N 1
ATOM 533 C CA . LEU A 1 72 ? 25.314 51.152 5.557 1.00 15.67 76 LEU C CA 1
ATOM 534 C C . LEU A 1 72 ? 24.070 50.265 5.643 1.00 17.51 76 LEU C C 1
ATOM 535 O O . LEU A 1 72 ? 22.978 50.663 5.166 1.00 19.36 76 LEU C O 1
ATOM 540 N N . ARG A 1 73 ? 24.215 49.076 6.226 1.00 16.44 77 ARG C N 1
ATOM 541 C CA . ARG A 1 73 ? 23.071 48.171 6.358 1.00 19.08 77 ARG C CA 1
ATOM 542 C C . ARG A 1 73 ? 22.228 48.445 7.597 1.00 18.33 77 ARG C C 1
ATOM 543 O O . ARG A 1 73 ? 21.006 48.308 7.573 1.00 19.24 77 ARG C O 1
ATOM 551 N N . PHE A 1 74 ? 22.883 48.833 8.682 1.00 16.53 78 PHE C N 1
ATOM 552 C CA . PHE A 1 74 ? 22.207 49.091 9.953 1.00 15.32 78 PHE C CA 1
ATOM 553 C C . PHE A 1 74 ? 21.452 50.426 9.926 1.00 16.06 78 PHE C C 1
ATOM 554 O O . PHE A 1 74 ? 21.899 51.394 9.299 1.00 15.98 78 PHE C O 1
ATOM 562 N N . ARG A 1 75 ? 20.296 50.462 10.580 1.00 15.09 79 ARG C N 1
ATOM 563 C CA . ARG A 1 75 ? 19.574 51.711 10.811 1.00 17.30 79 ARG C CA 1
ATOM 564 C C . ARG A 1 75 ? 18.924 51.646 12.193 1.00 15.35 79 ARG C C 1
ATOM 565 O O . ARG A 1 75 ? 17.939 50.911 12.406 1.00 16.31 79 ARG C O 1
ATOM 573 N N . HIS A 1 76 ? 19.516 52.375 13.139 1.00 13.82 80 HIS C N 1
ATOM 574 C CA . HIS A 1 76 ? 19.082 52.359 14.551 1.00 12.60 80 HIS C CA 1
ATOM 575 C C . HIS A 1 76 ? 19.563 53.648 15.242 1.00 14.20 80 HIS C C 1
ATOM 576 O O . HIS A 1 76 ? 20.687 54.108 14.997 1.00 13.72 80 HIS C O 1
ATOM 583 N N . GLU A 1 77 ? 18.716 54.213 16.107 1.00 14.00 81 GLU C N 1
ATOM 584 C CA . GLU A 1 77 ? 19.012 55.477 16.810 1.00 17.16 81 GLU C CA 1
ATOM 585 C C . GLU A 1 77 ? 20.308 55.419 17.622 1.00 14.46 81 GLU C C 1
ATOM 586 O O . GLU A 1 77 ? 20.959 56.455 17.828 1.00 13.48 81 GLU C O 1
ATOM 592 N N . ASN A 1 78 ? 20.683 54.230 18.100 1.00 13.91 82 ASN C N 1
ATOM 593 C CA . ASN A 1 78 ? 21.837 54.112 18.999 1.00 11.88 82 ASN C CA 1
ATOM 594 C C . ASN A 1 78 ? 23.080 53.499 18.302 1.00 13.13 82 ASN C C 1
ATOM 595 O O . ASN A 1 78 ? 23.962 52.951 18.961 1.00 10.84 82 ASN C O 1
ATOM 600 N N . ILE A 1 79 ? 23.090 53.559 16.975 1.00 11.92 83 ILE C N 1
ATOM 601 C CA . ILE A 1 79 ? 24.223 53.147 16.158 1.00 11.73 83 ILE C CA 1
ATOM 602 C C . ILE A 1 79 ? 24.494 54.281 15.162 1.00 12.32 83 ILE C C 1
ATOM 603 O O . ILE A 1 79 ? 23.566 54.751 14.446 1.00 12.84 83 ILE C O 1
ATOM 608 N N . ILE A 1 80 ? 25.744 54.732 15.113 1.00 11.21 84 ILE C N 1
ATOM 609 C CA . ILE A 1 80 ? 26.090 55.808 14.221 1.00 11.68 84 ILE C CA 1
ATOM 610 C C . ILE A 1 80 ? 25.801 55.372 12.761 1.00 13.24 84 ILE C C 1
ATOM 611 O O . ILE A 1 80 ? 26.015 54.215 12.365 1.00 14.44 84 ILE C O 1
ATOM 616 N N . GLY A 1 81 ? 25.338 56.321 11.971 1.00 13.36 85 GLY C N 1
ATOM 617 C CA . GLY A 1 81 ? 25.052 56.028 10.550 1.00 14.52 85 GLY C CA 1
ATOM 618 C C . GLY A 1 81 ? 26.170 56.504 9.655 1.00 15.76 85 GLY C C 1
ATOM 619 O O . GLY A 1 81 ? 27.141 57.138 10.110 1.00 17.85 85 GLY C O 1
ATOM 620 N N . ILE A 1 82 ? 26.057 56.211 8.363 1.00 14.91 86 ILE C N 1
ATOM 621 C CA . ILE A 1 82 ? 26.906 56.879 7.382 1.00 14.58 86 ILE C CA 1
ATOM 622 C C . ILE A 1 82 ? 26.000 57.738 6.520 1.00 14.61 86 ILE C C 1
ATOM 623 O O . ILE A 1 82 ? 25.050 57.219 5.922 1.00 15.65 86 ILE C O 1
ATOM 628 N N . ASN A 1 83 ? 26.242 59.053 6.528 1.00 15.10 87 ASN C N 1
ATOM 629 C CA . ASN A 1 83 ? 25.411 60.011 5.810 1.00 15.36 87 ASN C CA 1
ATOM 630 C C . ASN A 1 83 ? 25.847 60.213 4.346 1.00 15.83 87 ASN C C 1
ATOM 631 O O . ASN A 1 83 ? 25.022 60.520 3.483 1.00 15.96 87 ASN C O 1
ATOM 636 N N . ASP A 1 84 ? 27.143 60.071 4.106 1.00 15.98 88 ASP C N 1
ATOM 637 C CA . ASP A 1 84 ? 27.745 60.366 2.784 1.00 16.47 88 ASP C CA 1
ATOM 638 C C . ASP A 1 84 ? 29.158 59.805 2.811 1.00 16.88 88 ASP C C 1
ATOM 639 O O . ASP A 1 84 ? 29.759 59.634 3.892 1.00 15.89 88 ASP C O 1
ATOM 644 N N . ILE A 1 85 ? 29.692 59.511 1.622 1.00 16.47 89 ILE C N 1
ATOM 645 C CA . ILE A 1 85 ? 31.060 59.089 1.501 1.00 15.54 89 ILE C CA 1
ATOM 646 C C . ILE A 1 85 ? 31.662 59.804 0.294 1.00 17.08 89 ILE C C 1
ATOM 647 O O . ILE A 1 85 ? 31.084 59.778 -0.793 1.00 17.05 89 ILE C O 1
ATOM 652 N N . ILE A 1 86 ? 32.832 60.402 0.504 1.00 17.24 90 ILE C N 1
ATOM 653 C CA . ILE A 1 86 ? 33.535 61.126 -0.569 1.00 17.76 90 ILE C CA 1
ATOM 654 C C . ILE A 1 86 ? 34.792 60.375 -0.948 1.00 16.74 90 ILE C C 1
ATOM 655 O O . ILE A 1 86 ? 35.640 60.082 -0.102 1.00 15.92 90 ILE C O 1
ATOM 660 N N . ARG A 1 87 ? 34.921 60.043 -2.243 1.00 17.16 91 ARG C N 1
ATOM 661 C CA . ARG A 1 87 ? 36.177 59.482 -2.735 1.00 18.10 91 ARG C CA 1
ATOM 662 C C . ARG A 1 87 ? 36.236 59.720 -4.257 1.00 19.48 91 ARG C C 1
ATOM 663 O O . ARG A 1 87 ? 35.230 60.087 -4.868 1.00 20.42 91 ARG C O 1
ATOM 671 N N . ALA A 1 88 ? 37.399 59.469 -4.838 1.00 21.45 92 ALA C N 1
ATOM 672 C CA . ALA A 1 88 ? 37.639 59.799 -6.255 1.00 21.54 92 ALA C CA 1
ATOM 673 C C . ALA A 1 88 ? 36.686 59.058 -7.191 1.00 22.56 92 ALA C C 1
ATOM 674 O O . ALA A 1 88 ? 36.176 57.970 -6.865 1.00 20.05 92 ALA C O 1
ATOM 676 N N . PRO A 1 89 ? 36.408 59.661 -8.373 1.00 23.42 93 PRO C N 1
ATOM 677 C CA . PRO A 1 89 ? 35.494 59.014 -9.326 1.00 24.22 93 PRO C CA 1
ATOM 678 C C . PRO A 1 89 ? 36.037 57.726 -9.962 1.00 24.13 93 PRO C C 1
ATOM 679 O O . PRO A 1 89 ? 35.240 56.932 -10.449 1.00 25.58 93 PRO C O 1
ATOM 683 N N . THR A 1 90 ? 37.354 57.516 -9.942 1.00 23.58 94 THR C N 1
ATOM 684 C CA . THR A 1 90 ? 37.931 56.268 -10.443 1.00 25.79 94 THR C CA 1
ATOM 685 C C . THR A 1 90 ? 38.784 55.529 -9.410 1.00 25.24 94 THR C C 1
ATOM 686 O O . THR A 1 90 ? 39.477 56.151 -8.618 1.00 26.07 94 THR C O 1
ATOM 690 N N . ILE A 1 91 ? 38.779 54.201 -9.468 1.00 25.51 95 ILE C N 1
ATOM 691 C CA . ILE A 1 91 ? 39.515 53.426 -8.476 1.00 26.31 95 ILE C CA 1
ATOM 692 C C . ILE A 1 91 ? 41.010 53.793 -8.425 1.00 27.34 95 ILE C C 1
ATOM 693 O O . ILE A 1 91 ? 41.597 53.865 -7.356 1.00 25.66 95 ILE C O 1
ATOM 698 N N . GLU A 1 92 ? 41.604 54.075 -9.585 1.00 28.75 96 GLU C N 1
ATOM 699 C CA . GLU A 1 92 ? 43.024 54.402 -9.639 1.00 29.89 96 GLU C CA 1
ATOM 700 C C . GLU A 1 92 ? 43.372 55.673 -8.875 1.00 29.89 96 GLU C C 1
ATOM 701 O O . GLU A 1 92 ? 44.437 55.745 -8.259 1.00 30.39 96 GLU C O 1
ATOM 707 N N . GLN A 1 93 ? 42.487 56.669 -8.910 1.00 29.42 97 GLN C N 1
ATOM 708 C CA . GLN A 1 93 ? 42.719 57.941 -8.221 1.00 29.37 97 GLN C CA 1
ATOM 709 C C . GLN A 1 93 ? 42.323 57.896 -6.731 1.00 28.78 97 GLN C C 1
ATOM 710 O O . GLN A 1 93 ? 42.598 58.846 -5.990 1.00 28.44 97 GLN C O 1
ATOM 716 N N . MET A 1 94 ? 41.642 56.834 -6.302 1.00 27.03 98 MET C N 1
ATOM 717 C CA . MET A 1 94 ? 41.152 56.789 -4.905 1.00 25.73 98 MET C CA 1
ATOM 718 C C . MET A 1 94 ? 42.303 56.414 -3.994 1.00 25.66 98 MET C C 1
ATOM 719 O O . MET A 1 94 ? 42.813 55.307 -4.069 1.00 24.26 98 MET C O 1
ATOM 724 N N . LYS A 1 95 ? 42.738 57.361 -3.163 1.00 25.64 99 LYS C N 1
ATOM 725 C CA . LYS A 1 95 ? 43.765 57.091 -2.150 1.00 25.50 99 LYS C CA 1
ATOM 726 C C . LYS A 1 95 ? 43.189 57.270 -0.756 1.00 24.53 99 LYS C C 1
ATOM 727 O O . LYS A 1 95 ? 43.645 56.634 0.185 1.00 23.89 99 LYS C O 1
ATOM 733 N N . ASP A 1 96 ? 42.207 58.166 -0.644 1.00 24.08 100 ASP C N 1
ATOM 734 C CA . ASP A 1 96 ? 41.560 58.488 0.626 1.00 23.39 100 ASP C CA 1
ATOM 735 C C . ASP A 1 96 ? 40.050 58.345 0.484 1.00 23.23 100 ASP C C 1
ATOM 736 O O . ASP A 1 96 ? 39.479 58.568 -0.609 1.00 21.38 100 ASP C O 1
ATOM 741 N N . VAL A 1 97 ? 39.397 57.989 1.592 1.00 20.88 101 VAL C N 1
ATOM 742 C CA . VAL A 1 97 ? 37.952 57.928 1.643 1.00 20.95 101 VAL C CA 1
ATOM 743 C C . VAL A 1 97 ? 37.521 58.773 2.845 1.00 20.04 101 VAL C C 1
ATOM 744 O O . VAL A 1 97 ? 38.073 58.610 3.926 1.00 19.97 101 VAL C O 1
ATOM 748 N N . TYR A 1 98 ? 36.537 59.648 2.645 1.00 17.01 102 TYR C N 1
ATOM 749 C CA . TYR A 1 98 ? 36.006 60.483 3.715 1.00 17.71 102 TYR C CA 1
ATOM 750 C C . TYR A 1 98 ? 34.613 60.035 4.076 1.00 17.16 102 TYR C C 1
ATOM 751 O O . TYR A 1 98 ? 33.674 60.061 3.251 1.00 15.71 102 TYR C O 1
ATOM 760 N N . ILE A 1 99 ? 34.457 59.614 5.336 1.00 16.17 103 ILE C N 1
ATOM 761 C CA . ILE A 1 99 ? 33.156 59.131 5.778 1.00 15.98 103 ILE C CA 1
ATOM 762 C C . ILE A 1 99 ? 32.449 60.242 6.579 1.00 15.81 103 ILE C C 1
ATOM 763 O O . ILE A 1 99 ? 33.029 60.761 7.538 1.00 15.91 103 ILE C O 1
ATOM 768 N N . VAL A 1 100 ? 31.234 60.593 6.173 1.00 15.53 104 VAL C N 1
ATOM 769 C CA . VAL A 1 100 ? 30.473 61.730 6.751 1.00 16.02 104 VAL C CA 1
ATOM 770 C C . VAL A 1 100 ? 29.392 61.144 7.652 1.00 15.12 104 VAL C C 1
ATOM 771 O O . VAL A 1 100 ? 28.624 60.281 7.220 1.00 17.44 104 VAL C O 1
ATOM 775 N N . GLN A 1 101 ? 29.337 61.601 8.909 1.00 14.70 105 GLN C N 1
ATOM 776 C CA . GLN A 1 101 ? 28.417 61.028 9.900 1.00 14.86 105 GLN C CA 1
ATOM 777 C C . GLN A 1 101 ? 27.828 62.175 10.740 1.00 15.32 105 GLN C C 1
ATOM 778 O O . GLN A 1 101 ? 28.375 63.260 10.735 1.00 14.49 105 GLN C O 1
ATOM 784 N N . ASP A 1 102 ? 26.714 61.925 11.423 1.00 15.24 106 ASP C N 1
ATOM 785 C CA . ASP A 1 102 ? 26.205 62.869 12.431 1.00 17.27 106 ASP C CA 1
ATOM 786 C C . ASP A 1 102 ? 27.313 63.333 13.354 1.00 17.21 106 ASP C C 1
ATOM 787 O O . ASP A 1 102 ? 28.137 62.519 13.826 1.00 17.41 106 ASP C O 1
ATOM 792 N N . LEU A 1 103 ? 27.370 64.639 13.619 1.00 17.26 107 LEU C N 1
ATOM 793 C CA . LEU A 1 103 ? 28.346 65.118 14.593 1.00 16.81 107 LEU C CA 1
ATOM 794 C C . LEU A 1 103 ? 27.896 64.702 16.000 1.00 16.11 107 LEU C C 1
ATOM 795 O O . LEU A 1 103 ? 26.772 64.979 16.393 1.00 17.07 107 LEU C O 1
ATOM 800 N N . MET A 1 104 ? 28.774 64.002 16.716 1.00 16.09 108 MET C N 1
ATOM 801 C CA . MET A 1 104 ? 28.559 63.647 18.111 1.00 16.92 108 MET C CA 1
ATOM 802 C C . MET A 1 104 ? 29.699 64.323 18.826 1.00 17.28 108 MET C C 1
ATOM 803 O O . MET A 1 104 ? 30.864 63.981 18.572 1.00 18.45 108 MET C O 1
ATOM 808 N N . GLU A 1 105 ? 29.355 65.241 19.721 1.00 16.21 109 GLU C N 1
ATOM 809 C CA . GLU A 1 105 ? 30.348 66.167 20.303 1.00 17.80 109 GLU C CA 1
ATOM 810 C C . GLU A 1 105 ? 31.349 65.530 21.282 1.00 16.99 109 GLU C C 1
ATOM 811 O O . GLU A 1 105 ? 32.449 66.071 21.496 1.00 15.77 109 GLU C O 1
ATOM 817 N N . THR A 1 106 ? 31.008 64.380 21.860 1.00 14.74 110 THR C N 1
ATOM 818 C CA . THR A 1 106 ? 31.961 63.760 22.768 1.00 16.18 110 THR C CA 1
ATOM 819 C C . THR A 1 106 ? 31.815 62.234 22.762 1.00 17.04 110 THR C C 1
ATOM 820 O O . THR A 1 106 ? 31.111 61.684 21.905 1.00 15.70 110 THR C O 1
ATOM 824 N N . ASP A 1 107 ? 32.506 61.559 23.680 1.00 16.12 111 ASP C N 1
ATOM 825 C CA . ASP A 1 107 ? 32.337 60.118 23.827 1.00 15.84 111 ASP C CA 1
ATOM 826 C C . ASP A 1 107 ? 32.462 59.748 25.301 1.00 15.86 111 ASP C C 1
ATOM 827 O O . ASP A 1 107 ? 32.822 60.602 26.137 1.00 15.64 111 ASP C O 1
ATOM 832 N N . LEU A 1 108 ? 32.081 58.521 25.639 1.00 14.41 112 LEU C N 1
ATOM 833 C CA . LEU A 1 108 ? 32.083 58.148 27.055 1.00 14.26 112 LEU C CA 1
ATOM 834 C C . LEU A 1 108 ? 33.498 58.135 27.631 1.00 14.14 112 LEU C C 1
ATOM 835 O O . LEU A 1 108 ? 33.713 58.384 28.844 1.00 15.59 112 LEU C O 1
ATOM 840 N N . TYR A 1 109 ? 34.480 57.882 26.781 1.00 14.09 113 TYR C N 1
ATOM 841 C CA . TYR A 1 109 ? 35.877 57.891 27.254 1.00 17.34 113 TYR C CA 1
ATOM 842 C C . TYR A 1 109 ? 36.243 59.328 27.713 1.00 17.08 113 TYR C C 1
ATOM 843 O O . TYR A 1 109 ? 36.725 59.519 28.839 1.00 15.61 113 TYR C O 1
ATOM 852 N N . LYS A 1 110 ? 35.963 60.312 26.870 1.00 17.01 114 LYS C N 1
ATOM 853 C CA . LYS A 1 110 ? 36.234 61.721 27.197 1.00 18.75 114 LYS C CA 1
ATOM 854 C C . LYS A 1 110 ? 35.448 62.174 28.404 1.00 18.90 114 LYS C C 1
ATOM 855 O O . LYS A 1 110 ? 35.995 62.842 29.296 1.00 19.19 114 LYS C O 1
ATOM 861 N N . LEU A 1 111 ? 34.158 61.817 28.454 1.00 18.11 115 LEU C N 1
ATOM 862 C CA . LEU A 1 111 ? 33.318 62.166 29.594 1.00 18.58 115 LEU C CA 1
ATOM 863 C C . LEU A 1 111 ? 33.854 61.635 30.933 1.00 18.53 115 LEU C C 1
ATOM 864 O O . LEU A 1 111 ? 33.907 62.361 31.939 1.00 18.63 115 LEU C O 1
ATOM 869 N N . LEU A 1 112 ? 34.258 60.366 30.939 1.00 18.34 116 LEU C N 1
ATOM 870 C CA . LEU A 1 112 ? 34.651 59.702 32.164 1.00 19.51 116 LEU C CA 1
ATOM 871 C C . LEU A 1 112 ? 35.999 60.245 32.657 1.00 19.84 116 LEU C C 1
ATOM 872 O O . LEU A 1 112 ? 36.318 60.117 33.843 1.00 20.71 116 LEU C O 1
ATOM 877 N N . LYS A 1 113 ? 36.781 60.816 31.745 1.00 21.75 117 LYS C N 1
ATOM 878 C CA . LYS A 1 113 ? 38.035 61.492 32.100 1.00 24.41 117 LYS C CA 1
ATOM 879 C C . LYS A 1 113 ? 37.830 62.624 33.098 1.00 26.09 117 LYS C C 1
ATOM 880 O O . LYS A 1 113 ? 38.701 62.865 33.911 1.00 26.34 117 LYS C O 1
ATOM 884 N N . THR A 1 114 ? 36.681 63.302 33.053 1.00 27.39 118 THR C N 1
ATOM 885 C CA . THR A 1 114 ? 36.499 64.524 33.869 1.00 29.49 118 THR C CA 1
ATOM 886 C C . THR A 1 114 ? 35.257 64.546 34.768 1.00 29.55 118 THR C C 1
ATOM 887 O O . THR A 1 114 ? 35.151 65.378 35.676 1.00 31.49 118 THR C O 1
ATOM 891 N N . GLN A 1 115 ? 34.313 63.652 34.510 1.00 27.15 119 GLN C N 1
ATOM 892 C CA . GLN A 1 115 ? 33.023 63.701 35.150 1.00 26.28 119 GLN C CA 1
ATOM 893 C C . GLN A 1 115 ? 32.736 62.414 35.882 1.00 25.16 119 GLN C C 1
ATOM 894 O O . GLN A 1 115 ? 32.953 61.336 35.348 1.00 23.85 119 GLN C O 1
ATOM 900 N N . HIS A 1 116 ? 32.263 62.554 37.116 1.00 21.95 120 HIS C N 1
ATOM 901 C CA . HIS A 1 116 ? 31.719 61.471 37.891 1.00 21.44 120 HIS C CA 1
ATOM 902 C C . HIS A 1 116 ? 30.223 61.432 37.571 1.00 21.47 120 HIS C C 1
ATOM 903 O O . HIS A 1 116 ? 29.522 62.430 37.748 1.00 21.23 120 HIS C O 1
ATOM 915 N N . LEU A 1 117 ? 29.743 60.306 37.032 1.00 18.58 121 LEU C N 1
ATOM 916 C CA . LEU A 1 117 ? 28.364 60.225 36.556 1.00 18.96 121 LEU C CA 1
ATOM 917 C C . LEU A 1 117 ? 27.404 59.911 37.681 1.00 19.42 121 LEU C C 1
ATOM 918 O O . LEU A 1 117 ? 27.698 59.072 38.509 1.00 18.21 121 LEU C O 1
ATOM 923 N N . SER A 1 118 ? 26.227 60.538 37.657 1.00 20.06 122 SER C N 1
ATOM 924 C CA . SER A 1 118 ? 25.122 60.216 38.583 1.00 19.79 122 SER C CA 1
ATOM 925 C C . SER A 1 118 ? 24.505 58.872 38.229 1.00 18.10 122 SER C C 1
ATOM 926 O O . SER A 1 118 ? 24.588 58.451 37.084 1.00 17.24 122 SER C O 1
ATOM 929 N N . ASN A 1 119 ? 23.881 58.212 39.187 1.00 18.19 123 ASN C N 1
ATOM 930 C CA . ASN A 1 119 ? 23.177 56.940 38.910 1.00 18.79 123 ASN C CA 1
ATOM 931 C C . ASN A 1 119 ? 22.209 57.104 37.756 1.00 19.13 123 ASN C C 1
ATOM 932 O O . ASN A 1 119 ? 22.082 56.214 36.906 1.00 16.46 123 ASN C O 1
ATOM 937 N N . ASP A 1 120 ? 21.542 58.270 37.712 1.00 18.11 124 ASP C N 1
ATOM 938 C CA . ASP A 1 120 ? 20.565 58.521 36.664 1.00 19.28 124 ASP C CA 1
ATOM 939 C C . ASP A 1 120 ? 21.200 58.453 35.277 1.00 16.19 124 ASP C C 1
ATOM 940 O O . ASP A 1 120 ? 20.628 57.876 34.370 1.00 16.87 124 ASP C O 1
ATOM 945 N N . HIS A 1 121 ? 22.371 59.058 35.125 1.00 16.25 125 HIS C N 1
ATOM 946 C CA . HIS A 1 121 ? 23.032 59.063 33.836 1.00 15.37 125 HIS C CA 1
ATOM 947 C C . HIS A 1 121 ? 23.608 57.692 33.528 1.00 14.52 125 HIS C C 1
ATOM 948 O O . HIS A 1 121 ? 23.571 57.248 32.358 1.00 13.36 125 HIS C O 1
ATOM 955 N N . ILE A 1 122 ? 24.156 57.024 34.556 1.00 12.97 126 ILE C N 1
ATOM 956 C CA . ILE A 1 122 ? 24.699 55.674 34.333 1.00 12.65 126 ILE C CA 1
ATOM 957 C C . ILE A 1 122 ? 23.598 54.724 33.797 1.00 13.36 126 ILE C C 1
ATOM 958 O O . ILE A 1 122 ? 23.800 53.989 32.819 1.00 11.52 126 ILE C O 1
ATOM 963 N N . CYS A 1 123 ? 22.422 54.800 34.391 1.00 13.23 127 CYS C N 1
ATOM 964 C CA . CYS A 1 123 ? 21.302 53.957 33.999 1.00 13.68 127 CYS C CA 1
ATOM 965 C C . CYS A 1 123 ? 20.878 54.254 32.555 1.00 12.92 127 CYS C C 1
ATOM 966 O O . CYS A 1 123 ? 20.613 53.339 31.764 1.00 12.78 127 CYS C O 1
ATOM 969 N N . TYR A 1 124 ? 20.816 55.544 32.232 1.00 13.29 128 TYR C N 1
ATOM 970 C CA . TYR A 1 124 ? 20.346 56.013 30.937 1.00 14.46 128 TYR C CA 1
ATOM 971 C C . TYR A 1 124 ? 21.347 55.615 29.851 1.00 13.21 128 TYR C C 1
ATOM 972 O O . TYR A 1 124 ? 20.939 55.088 28.795 1.00 12.25 128 TYR C O 1
ATOM 981 N N . PHE A 1 125 ? 22.653 55.814 30.116 1.00 11.48 129 PHE C N 1
ATOM 982 C CA . PHE A 1 125 ? 23.661 55.347 29.177 1.00 10.78 129 PHE C CA 1
ATOM 983 C C . PHE A 1 125 ? 23.623 53.845 28.961 1.00 11.84 129 PHE C C 1
ATOM 984 O O . PHE A 1 125 ? 23.709 53.373 27.805 1.00 10.36 129 PHE C O 1
ATOM 992 N N . LEU A 1 126 ? 23.516 53.095 30.068 1.00 10.63 130 LEU C N 1
ATOM 993 C CA . LEU A 1 126 ? 23.507 51.628 30.011 1.00 10.63 130 LEU C CA 1
ATOM 994 C C . LEU A 1 126 ? 22.301 51.149 29.201 1.00 12.87 130 LEU C C 1
ATOM 995 O O . LEU A 1 126 ? 22.435 50.264 28.316 1.00 8.37 130 LEU C O 1
ATOM 1000 N N . TYR A 1 127 ? 21.148 51.820 29.390 1.00 11.60 131 TYR C N 1
ATOM 1001 C CA . TYR A 1 127 ? 19.980 51.473 28.537 1.00 12.96 131 TYR C CA 1
ATOM 1002 C C . TYR A 1 127 ? 20.250 51.597 27.047 1.00 11.24 131 TYR C C 1
ATOM 1003 O O . TYR A 1 127 ? 19.962 50.689 26.253 1.00 11.88 131 TYR C O 1
ATOM 1012 N N . GLN A 1 128 ? 20.863 52.712 26.666 1.00 10.49 132 GLN C N 1
ATOM 1013 C CA . GLN A 1 128 ? 21.063 53.020 25.254 1.00 9.50 132 GLN C CA 1
ATOM 1014 C C . GLN A 1 128 ? 22.079 52.060 24.647 1.00 8.81 132 GLN C C 1
ATOM 1015 O O . GLN A 1 128 ? 21.946 51.646 23.468 1.00 8.69 132 GLN C O 1
ATOM 1021 N N . ILE A 1 129 ? 23.085 51.717 25.431 1.00 8.84 133 ILE C N 1
ATOM 1022 C CA . ILE A 1 129 ? 24.145 50.781 24.982 1.00 8.96 133 ILE C CA 1
ATOM 1023 C C . ILE A 1 129 ? 23.465 49.437 24.685 1.00 9.26 133 ILE C C 1
ATOM 1024 O O . ILE A 1 129 ? 23.654 48.848 23.604 1.00 9.98 133 ILE C O 1
ATOM 1029 N N . LEU A 1 130 ? 22.648 48.973 25.634 1.00 9.15 134 LEU C N 1
ATOM 1030 C CA . LEU A 1 130 ? 21.963 47.681 25.429 1.00 10.24 134 LEU C CA 1
ATOM 1031 C C . LEU A 1 130 ? 20.927 47.672 24.318 1.00 10.89 134 LEU C C 1
ATOM 1032 O O . LEU A 1 130 ? 20.759 46.663 23.613 1.00 11.17 134 LEU C O 1
ATOM 1037 N N . ARG A 1 131 ? 20.208 48.791 24.165 1.00 11.02 135 ARG C N 1
ATOM 1038 C CA . ARG A 1 131 ? 19.276 48.920 23.081 1.00 10.55 135 ARG C CA 1
ATOM 1039 C C . ARG A 1 131 ? 19.952 48.849 21.709 1.00 9.37 135 ARG C C 1
ATOM 1040 O O . ARG A 1 131 ? 19.461 48.161 20.810 1.00 10.16 135 ARG C O 1
ATOM 1048 N N . GLY A 1 132 ? 21.062 49.568 21.528 1.00 9.03 136 GLY C N 1
ATOM 1049 C CA . GLY A 1 132 ? 21.821 49.418 20.279 1.00 9.83 136 GLY C CA 1
ATOM 1050 C C . GLY A 1 132 ? 22.358 48.002 20.135 1.00 9.42 136 GLY C C 1
ATOM 1051 O O . GLY A 1 132 ? 22.344 47.435 19.037 1.00 9.13 136 GLY C O 1
ATOM 1052 N N . LEU A 1 133 ? 22.829 47.418 21.237 1.00 9.98 137 LEU C N 1
ATOM 1053 C CA . LEU A 1 133 ? 23.461 46.112 21.160 1.00 10.29 137 LEU C CA 1
ATOM 1054 C C . LEU A 1 133 ? 22.431 45.029 20.812 1.00 10.70 137 LEU C C 1
ATOM 1055 O O . LEU A 1 133 ? 22.757 44.067 20.112 1.00 12.65 137 LEU C O 1
ATOM 1060 N N . LYS A 1 134 ? 21.198 45.212 21.271 1.00 9.97 138 LYS C N 1
ATOM 1061 C CA . LYS A 1 134 ? 20.098 44.292 20.917 1.00 11.56 138 LYS C CA 1
ATOM 1062 C C . LYS A 1 134 ? 19.981 44.262 19.401 1.00 12.91 138 LYS C C 1
ATOM 1063 O O . LYS A 1 134 ? 19.800 43.199 18.819 1.00 13.22 138 LYS C O 1
ATOM 1069 N N . TYR A 1 135 ? 20.006 45.428 18.776 1.00 11.98 139 TYR C N 1
ATOM 1070 C CA . TYR A 1 135 ? 19.889 45.492 17.315 1.00 12.72 139 TYR C CA 1
ATOM 1071 C C . TYR A 1 135 ? 21.078 44.800 16.639 1.00 12.85 139 TYR C C 1
ATOM 1072 O O . TYR A 1 135 ? 20.876 43.960 15.748 1.00 12.19 139 TYR C O 1
ATOM 1081 N N . ILE A 1 136 ? 22.307 45.124 17.063 1.00 11.48 140 ILE C N 1
ATOM 1082 C CA . ILE A 1 136 ? 23.522 44.489 16.489 1.00 10.86 140 ILE C CA 1
ATOM 1083 C C . ILE A 1 136 ? 23.435 42.963 16.579 1.00 12.00 140 ILE C C 1
ATOM 1084 O O . ILE A 1 136 ? 23.585 42.251 15.564 1.00 12.06 140 ILE C O 1
ATOM 1089 N N . HIS A 1 137 ? 23.154 42.450 17.774 1.00 10.58 141 HIS C N 1
ATOM 1090 C CA . HIS A 1 137 ? 23.051 41.012 17.975 1.00 11.67 141 HIS C CA 1
ATOM 1091 C C . HIS A 1 137 ? 21.929 40.374 17.169 1.00 13.47 141 HIS C C 1
ATOM 1092 O O . HIS A 1 137 ? 22.088 39.253 16.676 1.00 14.71 141 HIS C O 1
ATOM 1099 N N . SER A 1 138 ? 20.831 41.106 16.981 1.00 13.28 142 SER C N 1
ATOM 1100 C CA . SER A 1 138 ? 19.689 40.543 16.204 1.00 12.76 142 SER C CA 1
ATOM 1101 C C . SER A 1 138 ? 20.049 40.417 14.717 1.00 14.56 142 SER C C 1
ATOM 1102 O O . SER A 1 138 ? 19.393 39.672 13.967 1.00 16.45 142 SER C O 1
ATOM 1105 N N . ALA A 1 139 ? 21.067 41.158 14.283 1.00 13.58 143 ALA C N 1
ATOM 1106 C CA . ALA A 1 139 ? 21.598 41.030 12.921 1.00 13.97 143 ALA C CA 1
ATOM 1107 C C . ALA A 1 139 ? 22.641 39.915 12.810 1.00 16.10 143 ALA C C 1
ATOM 1108 O O . ALA A 1 139 ? 23.269 39.752 11.733 1.00 17.26 143 ALA C O 1
ATOM 1110 N N . ASN A 1 140 ? 22.831 39.184 13.910 1.00 16.24 144 ASN C N 1
ATOM 1111 C CA . ASN A 1 140 ? 23.816 38.090 14.006 1.00 18.30 144 ASN C CA 1
ATOM 1112 C C . ASN A 1 140 ? 25.256 38.605 13.941 1.00 17.02 144 ASN C C 1
ATOM 1113 O O . ASN A 1 140 ? 26.183 37.924 13.496 1.00 19.08 144 ASN C O 1
ATOM 1118 N N . VAL A 1 141 ? 25.445 39.827 14.413 1.00 15.44 145 VAL C N 1
ATOM 1119 C CA . VAL A 1 141 ? 26.757 40.465 14.359 1.00 14.28 145 VAL C CA 1
ATOM 1120 C C . VAL A 1 141 ? 27.279 40.594 15.780 1.00 15.72 145 VAL C C 1
ATOM 1121 O O . VAL A 1 141 ? 26.505 40.877 16.699 1.00 14.14 145 VAL C O 1
ATOM 1125 N N . LEU A 1 142 ? 28.592 40.370 15.932 1.00 14.86 146 LEU C N 1
ATOM 1126 C CA . LEU A 1 142 ? 29.328 40.619 17.167 1.00 15.30 146 LEU C CA 1
ATOM 1127 C C . LEU A 1 142 ? 30.143 41.880 16.923 1.00 14.41 146 LEU C C 1
ATOM 1128 O O . LEU A 1 142 ? 30.817 42.004 15.897 1.00 15.73 146 LEU C O 1
ATOM 1133 N N . HIS A 1 143 ? 30.081 42.840 17.831 1.00 12.52 147 HIS C N 1
ATOM 1134 C CA . HIS A 1 143 ? 30.842 44.060 17.647 1.00 12.61 147 HIS C CA 1
ATOM 1135 C C . HIS A 1 143 ? 32.351 43.820 17.907 1.00 13.69 147 HIS C C 1
ATOM 1136 O O . HIS A 1 143 ? 33.192 44.232 17.099 1.00 13.16 147 HIS C O 1
ATOM 1143 N N . ARG A 1 144 ? 32.647 43.142 19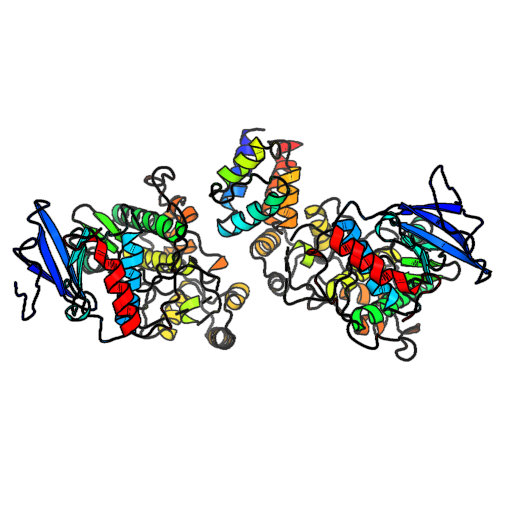.021 1.00 11.81 148 ARG C N 1
ATOM 1144 C CA . ARG A 1 144 ? 33.986 42.669 19.440 1.00 13.68 148 ARG C CA 1
ATOM 1145 C C . ARG A 1 144 ? 34.944 43.740 19.927 1.00 14.46 148 ARG C C 1
ATOM 1146 O O . ARG A 1 144 ? 36.035 43.400 20.359 1.00 16.69 148 ARG C O 1
ATOM 1154 N N . ASP A 1 145 ? 34.564 45.017 19.866 1.00 13.61 149 ASP C N 1
ATOM 1155 C CA . ASP A 1 145 ? 35.470 46.051 20.341 1.00 14.93 149 ASP C CA 1
ATOM 1156 C C . ASP A 1 145 ? 34.762 47.200 21.083 1.00 13.71 149 ASP C C 1
ATOM 1157 O O . ASP A 1 145 ? 35.085 48.369 20.925 1.00 14.98 149 ASP C O 1
ATOM 1162 N N . LEU A 1 146 ? 33.767 46.851 21.884 1.00 13.34 150 LEU C N 1
ATOM 1163 C CA . LEU A 1 146 ? 33.024 47.855 22.685 1.00 11.35 150 LEU C CA 1
ATOM 1164 C C . LEU A 1 146 ? 33.931 48.374 23.784 1.00 12.13 150 LEU C C 1
ATOM 1165 O O . LEU A 1 146 ? 34.640 47.596 24.438 1.00 11.85 150 LEU C O 1
ATOM 1170 N N . LYS A 1 147 ? 33.959 49.691 23.913 1.00 10.95 151 LYS C N 1
ATOM 1171 C CA . LYS A 1 147 ? 34.771 50.369 24.903 1.00 11.51 151 LYS C CA 1
ATOM 1172 C C . LYS A 1 147 ? 34.252 51.789 24.973 1.00 11.22 151 LYS C C 1
ATOM 1173 O O . LYS A 1 147 ? 33.525 52.222 24.059 1.00 11.54 151 LYS C O 1
ATOM 1179 N N . PRO A 1 148 ? 34.552 52.512 26.076 1.00 10.86 152 PRO C N 1
ATOM 1180 C CA . PRO A 1 148 ? 34.032 53.873 26.198 1.00 10.79 152 PRO C CA 1
ATOM 1181 C C . PRO A 1 148 ? 34.266 54.815 24.973 1.00 12.30 152 PRO C C 1
ATOM 1182 O O . PRO A 1 148 ? 33.385 55.625 24.646 1.00 11.07 152 PRO C O 1
ATOM 1186 N N . SER A 1 149 ? 35.427 54.722 24.332 1.00 13.34 153 SER C N 1
ATOM 1187 C CA . SER A 1 149 ? 35.732 55.634 23.202 1.00 14.08 153 SER C CA 1
ATOM 1188 C C . SER A 1 149 ? 34.891 55.288 21.952 1.00 14.77 153 SER C C 1
ATOM 1189 O O . SER A 1 149 ? 34.790 56.105 21.025 1.00 15.86 153 SER C O 1
ATOM 1192 N N . ASN A 1 150 ? 34.306 54.094 21.934 1.00 13.74 154 ASN C N 1
ATOM 1193 C CA . ASN A 1 150 ? 33.363 53.706 20.877 1.00 14.09 154 ASN C CA 1
ATOM 1194 C C . ASN A 1 150 ? 31.876 53.967 21.199 1.00 13.79 154 ASN C C 1
ATOM 1195 O O . ASN A 1 150 ? 30.977 53.453 20.484 1.00 13.67 154 ASN C O 1
ATOM 1200 N N . LEU A 1 151 ? 31.617 54.724 22.274 1.00 10.40 155 LEU C N 1
ATOM 1201 C CA . LEU A 1 151 ? 30.246 55.069 22.648 1.00 10.85 155 LEU C CA 1
ATOM 1202 C C . LEU A 1 151 ? 30.146 56.583 22.526 1.00 10.21 155 LEU C C 1
ATOM 1203 O O . LEU A 1 151 ? 30.577 57.329 23.416 1.00 11.87 155 LEU C O 1
ATOM 1208 N N . LEU A 1 152 ? 29.631 57.043 21.388 1.00 9.23 156 LEU C N 1
ATOM 1209 C CA . LEU A 1 152 ? 29.615 58.484 21.118 1.00 10.96 156 LEU C CA 1
ATOM 1210 C C . LEU A 1 152 ? 28.423 59.120 21.841 1.00 12.59 156 LEU C C 1
ATOM 1211 O O . LEU A 1 152 ? 27.365 58.472 22.005 1.00 11.44 156 LEU C O 1
ATOM 1216 N N . LEU A 1 153 ? 28.585 60.378 22.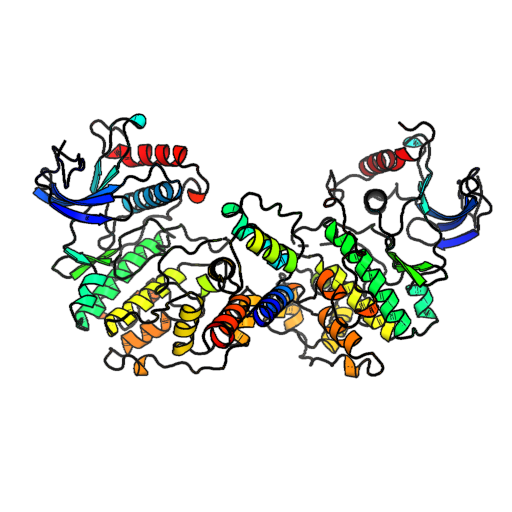246 1.00 12.36 157 LEU C N 1
ATOM 1217 C CA . LEU A 1 153 ? 27.559 61.115 22.929 1.00 14.49 157 LEU C CA 1
ATOM 1218 C C . LEU A 1 153 ? 27.406 62.514 22.365 1.00 16.94 157 LEU C C 1
ATOM 1219 O O . LEU A 1 153 ? 28.392 63.163 22.025 1.00 17.56 157 LEU C O 1
ATOM 1224 N N . ASN A 1 154 ? 26.166 62.992 22.293 1.00 19.10 158 ASN C N 1
ATOM 1225 C CA . ASN A 1 154 ? 25.949 64.374 21.857 1.00 21.24 158 ASN C CA 1
ATOM 1226 C C . ASN A 1 154 ? 25.697 65.221 23.085 1.00 22.33 158 ASN C C 1
ATOM 1227 O O . ASN A 1 154 ? 25.866 64.748 24.211 1.00 24.39 158 ASN C O 1
ATOM 1232 N N . THR A 1 155 ? 25.267 66.467 22.902 1.00 24.08 159 THR C N 1
ATOM 1233 C CA . THR A 1 155 ? 25.167 67.343 24.066 1.00 26.42 159 THR C CA 1
ATOM 1234 C C . THR A 1 155 ? 23.988 67.029 25.009 1.00 27.84 159 THR C C 1
ATOM 1235 O O . THR A 1 155 ? 23.988 67.483 26.166 1.00 29.12 159 THR C O 1
ATOM 1239 N N . THR A 1 156 ? 23.024 66.227 24.542 1.00 28.50 160 THR C N 1
ATOM 1240 C CA . THR A 1 156 ? 21.838 65.869 25.353 1.00 29.57 160 THR C CA 1
ATOM 1241 C C . THR A 1 156 ? 21.731 64.385 25.760 1.00 28.80 160 THR C C 1
ATOM 1242 O O . THR A 1 156 ? 20.617 63.852 25.910 1.00 28.99 160 THR C O 1
ATOM 1246 N N . CYS A 1 157 ? 22.891 63.745 25.950 1.00 25.97 161 CYS C N 1
ATOM 1247 C CA . CYS A 1 157 ? 23.021 62.377 26.443 1.00 24.95 161 CYS C CA 1
ATOM 1248 C C . CYS A 1 157 ? 22.477 61.305 25.498 1.00 21.75 161 CYS C C 1
ATOM 1249 O O . CYS A 1 157 ? 22.296 60.175 25.926 1.00 21.62 161 CYS C O 1
ATOM 1252 N N . ASP A 1 158 ? 22.259 61.639 24.225 1.00 19.66 162 ASP C N 1
ATOM 1253 C CA . ASP A 1 158 ? 21.963 60.600 23.216 1.00 18.85 162 ASP C CA 1
ATOM 1254 C C . ASP A 1 158 ? 23.245 59.822 22.935 1.00 16.19 162 ASP C C 1
ATOM 1255 O O . ASP A 1 158 ? 24.303 60.424 22.816 1.00 15.22 162 ASP C O 1
ATOM 1260 N N . LEU A 1 159 ? 23.165 58.500 22.864 1.00 12.69 163 LEU C N 1
ATOM 1261 C CA . LEU A 1 159 ? 24.386 57.698 22.728 1.00 11.32 163 LEU C CA 1
ATOM 1262 C C . LEU A 1 159 ? 24.315 56.896 21.440 1.00 11.38 163 LEU C C 1
ATOM 1263 O O . LEU A 1 159 ? 23.260 56.344 21.123 1.00 10.63 163 LEU C O 1
ATOM 1268 N N . LYS A 1 160 ? 25.441 56.799 20.729 1.00 10.61 164 LYS C N 1
ATOM 1269 C CA . LYS A 1 160 ? 25.524 55.967 19.534 1.00 11.19 164 LYS C CA 1
ATOM 1270 C C . LYS A 1 160 ? 26.785 55.106 19.527 1.00 11.04 164 LYS C C 1
ATOM 1271 O O . LYS A 1 160 ? 27.877 55.596 19.756 1.00 12.61 164 LYS C O 1
ATOM 1277 N N . ILE A 1 161 ? 26.622 53.824 19.255 1.00 11.04 165 ILE C N 1
ATOM 1278 C CA . ILE A 1 161 ? 27.761 52.907 19.150 1.00 9.47 165 ILE C CA 1
ATOM 1279 C C . ILE A 1 161 ? 28.418 53.099 17.791 1.00 11.96 165 ILE C C 1
ATOM 1280 O O . ILE A 1 161 ? 27.726 53.251 16.802 1.00 11.63 165 ILE C O 1
ATOM 1285 N N . CYS A 1 162 ? 29.754 53.134 17.761 1.00 13.09 166 CYS C N 1
ATOM 1286 C CA . CYS A 1 162 ? 30.476 53.308 16.492 1.00 13.56 166 CYS C CA 1
ATOM 1287 C C . CYS A 1 162 ? 31.595 52.282 16.406 1.00 14.32 166 CYS C C 1
ATOM 1288 O O . CYS A 1 162 ? 31.739 51.450 17.285 1.00 12.33 166 CYS C O 1
ATOM 1291 N N . ASP A 1 163 ? 32.344 52.341 15.312 1.00 15.95 167 ASP C N 1
ATOM 1292 C CA . ASP A 1 163 ? 33.545 51.507 15.051 1.00 19.16 167 ASP C CA 1
ATOM 1293 C C . ASP A 1 163 ? 33.346 50.011 14.968 1.00 18.18 167 ASP C C 1
ATOM 1294 O O . ASP A 1 163 ? 33.698 49.242 15.885 1.00 16.62 167 ASP C O 1
ATOM 1299 N N . PHE A 1 164 ? 32.865 49.592 13.802 1.00 16.94 168 PHE C N 1
ATOM 1300 C CA . PHE A 1 164 ? 32.542 48.198 13.543 1.00 15.39 168 PHE C CA 1
ATOM 1301 C C . PHE A 1 164 ? 33.643 47.553 12.705 1.00 16.83 168 PHE C C 1
ATOM 1302 O O . PHE A 1 164 ? 33.419 46.526 12.059 1.00 16.25 168 PHE C O 1
ATOM 1310 N N . GLY A 1 165 ? 34.830 48.170 12.719 1.00 17.57 169 GLY C N 1
ATOM 1311 C CA . GLY A 1 165 ? 36.007 47.633 12.024 1.00 17.73 169 GLY C CA 1
ATOM 1312 C C . GLY A 1 165 ? 36.407 46.205 12.379 1.00 19.01 169 GLY C C 1
ATOM 1313 O O . GLY A 1 165 ? 36.969 45.501 11.534 1.00 18.92 169 GLY C O 1
ATOM 1314 N N . LEU A 1 166 ? 36.120 45.765 13.610 1.00 17.77 170 LEU C N 1
ATOM 1315 C CA . LEU A 1 166 ? 36.464 44.424 14.054 1.00 18.01 170 LEU C CA 1
ATOM 1316 C C . LEU A 1 166 ? 35.271 43.492 14.175 1.00 18.99 170 LEU C C 1
ATOM 1317 O O . LEU A 1 166 ? 35.414 42.360 14.685 1.00 19.67 170 LEU C O 1
ATOM 1322 N N . ALA A 1 167 ? 34.104 43.948 13.711 1.00 16.74 171 ALA C N 1
ATOM 1323 C CA . ALA A 1 167 ? 32.888 43.185 13.862 1.00 18.20 171 ALA C CA 1
ATOM 1324 C C . ALA A 1 167 ? 32.956 41.923 12.998 1.00 20.86 171 ALA C C 1
ATOM 1325 O O . ALA A 1 167 ? 33.750 41.863 12.022 1.00 21.84 171 ALA C O 1
ATOM 1327 N N . ARG A 1 168 ? 32.184 40.911 13.387 1.00 20.20 172 ARG C N 1
ATOM 1328 C CA . ARG A 1 168 ? 32.137 39.650 12.667 1.00 21.57 172 ARG C CA 1
ATOM 1329 C C . ARG A 1 168 ? 30.720 39.109 12.713 1.00 22.11 172 ARG C C 1
ATOM 1330 O O . ARG A 1 168 ? 30.009 39.286 13.696 1.00 21.62 172 ARG C O 1
ATOM 1333 N N . VAL A 1 169 ? 30.311 38.423 11.660 1.00 23.55 173 VAL C N 1
ATOM 1334 C CA . VAL A 1 169 ? 29.071 37.669 11.758 1.00 26.93 173 VAL C CA 1
ATOM 1335 C C . VAL A 1 169 ? 29.310 36.492 12.705 1.00 29.84 173 VAL C C 1
ATOM 1336 O O . VAL A 1 169 ? 30.364 35.833 12.632 1.00 30.90 173 VAL C O 1
ATOM 1340 N N . ALA A 1 170 ? 28.352 36.234 13.594 1.00 32.79 174 ALA C N 1
ATOM 1341 C CA . ALA A 1 170 ? 28.513 35.232 14.652 1.00 37.65 174 ALA C CA 1
ATOM 1342 C C . ALA A 1 170 ? 28.506 33.810 14.106 1.00 41.22 174 ALA C C 1
ATOM 1343 O O . ALA A 1 170 ? 27.765 33.499 13.163 1.00 42.59 174 ALA C O 1
ATOM 1345 N N . ASP A 1 171 ? 29.345 32.957 14.699 1.00 45.39 175 ASP C N 1
ATOM 1346 C CA . ASP A 1 171 ? 29.463 31.544 14.308 1.00 49.10 175 ASP C CA 1
ATOM 1347 C C . ASP A 1 171 ? 30.345 30.728 15.272 1.00 50.77 175 ASP C C 1
ATOM 1348 O O . ASP A 1 171 ? 31.574 30.693 15.104 1.00 51.19 175 ASP C O 1
ATOM 1353 N N . PRO A 1 172 ? 29.726 30.085 16.292 1.00 52.21 176 PRO C N 1
ATOM 1354 C CA . PRO A 1 172 ? 30.437 29.127 17.163 1.00 53.19 176 PRO C CA 1
ATOM 1355 C C . PRO A 1 172 ? 30.185 27.661 16.787 1.00 53.70 176 PRO C C 1
ATOM 1356 O O . PRO A 1 172 ? 30.817 27.136 15.864 1.00 54.73 176 PRO C O 1
ATOM 1360 N N . GLU A 1 182 ? 44.370 40.234 16.295 1.00 41.88 186 GLU C N 1
ATOM 1361 C CA . GLU A 1 182 ? 43.965 41.558 15.743 1.00 41.88 186 GLU C CA 1
ATOM 1362 C C . GLU A 1 182 ? 44.373 42.658 16.728 1.00 41.44 186 GLU C C 1
ATOM 1363 O O . GLU A 1 182 ? 43.914 42.666 17.882 1.00 42.60 186 GLU C O 1
ATOM 1365 N N . TYR A 1 183 ? 45.248 43.565 16.285 1.00 40.27 187 TYR C N 1
ATOM 1366 C CA . TYR A 1 183 ? 45.793 44.595 17.168 1.00 38.90 187 TYR C CA 1
ATOM 1367 C C . TYR A 1 183 ? 44.734 45.594 17.603 1.00 37.75 187 TYR C C 1
ATOM 1368 O O . TYR A 1 183 ? 44.016 46.152 16.765 1.00 36.83 187 TYR C O 1
ATOM 1377 N N . VAL A 1 184 ? 44.638 45.790 18.920 1.00 36.31 188 VAL C N 1
ATOM 1378 C CA . VAL A 1 184 ? 43.935 46.934 19.491 1.00 35.01 188 VAL C CA 1
ATOM 1379 C C . VAL A 1 184 ? 44.844 47.624 20.506 1.00 34.06 188 VAL C C 1
ATOM 1380 O O . VAL A 1 184 ? 45.660 46.966 21.176 1.00 33.16 188 VAL C O 1
ATOM 1384 N N . ALA A 1 185 ? 44.699 48.943 20.607 1.00 32.26 189 ALA C N 1
ATOM 1385 C CA . ALA A 1 185 ? 45.376 49.724 21.625 1.00 30.74 189 ALA C CA 1
ATOM 1386 C C . ALA A 1 185 ? 44.775 49.419 22.990 1.00 29.70 189 ALA C C 1
ATOM 1387 O O . ALA A 1 185 ? 45.480 49.416 24.006 1.00 29.44 189 ALA C O 1
ATOM 1389 N N . THR A 1 186 ? 43.469 49.154 23.009 1.00 26.41 190 THR C N 1
ATOM 1390 C CA . THR A 1 186 ? 42.732 49.074 24.256 1.00 24.63 190 THR C CA 1
ATOM 1391 C C . THR A 1 186 ? 42.188 47.661 24.511 1.00 23.43 190 THR C C 1
ATOM 1392 O O . THR A 1 186 ? 41.298 47.201 23.813 1.00 22.48 190 THR C O 1
ATOM 1396 N N . ARG A 1 187 ? 42.739 46.986 25.521 1.00 20.42 191 ARG C N 1
ATOM 1397 C CA . ARG A 1 187 ? 42.464 45.566 25.766 1.00 18.87 191 ARG C CA 1
ATOM 1398 C C . ARG A 1 187 ? 41.542 45.314 26.977 1.00 16.33 191 ARG C C 1
ATOM 1399 O O . ARG A 1 187 ? 41.151 44.182 27.216 1.00 17.11 191 ARG C O 1
ATOM 1413 N N . TRP A 1 188 ? 41.232 46.349 27.735 1.00 15.53 192 TRP C N 1
ATOM 1414 C CA . TRP A 1 188 ? 40.645 46.132 29.079 1.00 15.79 192 TRP C CA 1
ATOM 1415 C C . TRP A 1 188 ? 39.179 45.684 29.060 1.00 12.63 192 TRP C C 1
ATOM 1416 O O . TRP A 1 188 ? 38.638 45.386 30.098 1.00 12.68 192 TRP C O 1
ATOM 1427 N N . TYR A 1 189 ? 38.585 45.613 27.877 1.00 12.33 193 TYR C N 1
ATOM 1428 C CA . TYR A 1 189 ? 37.143 45.298 27.751 1.00 11.49 193 TYR C CA 1
ATOM 1429 C C . TYR A 1 189 ? 36.976 43.923 27.130 1.00 11.63 193 TYR C C 1
ATOM 1430 O O . TYR A 1 189 ? 35.835 43.485 26.897 1.00 9.60 193 TYR C O 1
ATOM 1439 N N . ARG A 1 190 ? 38.093 43.216 26.920 1.00 11.07 194 ARG C N 1
ATOM 1440 C CA . ARG A 1 190 ? 38.045 41.885 26.283 1.00 14.14 194 ARG C CA 1
ATOM 1441 C C . ARG A 1 190 ? 37.668 40.774 27.255 1.00 13.52 194 ARG C C 1
ATOM 1442 O O . ARG A 1 190 ? 38.176 40.714 28.385 1.00 13.35 194 ARG C O 1
ATOM 1450 N N . ALA A 1 191 ? 36.758 39.899 26.818 1.00 12.46 195 ALA C N 1
ATOM 1451 C CA . ALA A 1 191 ? 36.301 38.745 27.619 1.00 12.88 195 ALA C CA 1
ATOM 1452 C C . ALA A 1 191 ? 37.434 37.746 27.968 1.00 14.14 195 ALA C C 1
ATOM 1453 O O . ALA A 1 191 ? 38.410 37.602 27.227 1.00 13.45 195 ALA C O 1
ATOM 1455 N N . PRO A 1 192 ? 37.321 37.082 29.130 1.00 14.36 196 PRO C N 1
ATOM 1456 C CA . PRO A 1 192 ? 38.371 36.146 29.523 1.00 15.81 196 PRO C CA 1
ATOM 1457 C C . PRO A 1 192 ? 38.579 35.025 28.505 1.00 17.07 196 PRO C C 1
ATOM 1458 O O . PRO A 1 192 ? 39.740 34.633 28.240 1.00 16.78 196 PRO C O 1
ATOM 1462 N N . GLU A 1 193 ? 37.493 34.533 27.919 1.00 18.29 197 GLU C N 1
ATOM 1463 C CA . GLU A 1 193 ? 37.602 33.434 26.957 1.00 18.73 197 GLU C CA 1
ATOM 1464 C C . GLU A 1 193 ? 38.431 33.873 25.751 1.00 20.09 197 GLU C C 1
ATOM 1465 O O . GLU A 1 193 ? 39.127 33.048 25.155 1.00 19.62 197 GLU C O 1
ATOM 1471 N N . ILE A 1 194 ? 38.371 35.165 25.402 1.00 18.69 198 ILE C N 1
ATOM 1472 C CA . ILE A 1 194 ? 39.219 35.704 24.334 1.00 18.73 198 ILE C CA 1
ATOM 1473 C C . ILE A 1 194 ? 40.677 35.737 24.809 1.00 18.74 198 ILE C C 1
ATOM 1474 O O . ILE A 1 194 ? 41.574 35.303 24.083 1.00 19.86 198 ILE C O 1
ATOM 1479 N N . MET A 1 195 ? 40.923 36.190 26.036 1.00 18.45 199 MET C N 1
ATOM 1480 C CA . MET A 1 195 ? 42.296 36.325 26.490 1.00 19.92 199 MET C CA 1
ATOM 1481 C C . MET A 1 195 ? 42.925 34.958 26.723 1.00 20.98 199 MET C C 1
ATOM 1482 O O . MET A 1 195 ? 44.137 34.797 26.576 1.00 21.53 199 MET C O 1
ATOM 1487 N N . LEU A 1 196 ? 42.088 33.972 27.049 1.00 20.09 200 LEU C N 1
ATOM 1488 C CA . LEU A 1 196 ? 42.580 32.611 27.284 1.00 21.79 200 LEU C CA 1
ATOM 1489 C C . LEU A 1 196 ? 42.675 31.793 25.996 1.00 23.06 200 LEU C C 1
ATOM 1490 O O . LEU A 1 196 ? 43.084 30.625 26.032 1.00 24.35 200 LEU C O 1
ATOM 1495 N N . ASN A 1 197 ? 42.314 32.407 24.862 1.00 22.77 201 ASN C N 1
ATOM 1496 C CA . ASN A 1 197 ? 42.309 31.729 23.563 1.00 25.04 201 ASN C CA 1
ATOM 1497 C C . ASN A 1 197 ? 41.431 30.474 23.588 1.00 24.60 201 ASN C C 1
ATOM 1498 O O . ASN A 1 197 ? 41.844 29.393 23.154 1.00 24.51 201 ASN C O 1
ATOM 1503 N N . SER A 1 198 ? 40.228 30.596 24.131 1.00 25.15 202 SER C N 1
ATOM 1504 C CA . SER A 1 198 ? 39.317 29.448 24.148 1.00 26.81 202 SER C CA 1
ATOM 1505 C C . SER A 1 198 ? 38.712 29.253 22.771 1.00 29.27 202 SER C C 1
ATOM 1506 O O . SER A 1 198 ? 38.686 30.171 21.985 1.00 29.92 202 SER C O 1
ATOM 1509 N N . LYS A 1 199 ? 38.260 28.039 22.483 1.00 33.49 203 LYS C N 1
ATOM 1510 C CA . LYS A 1 199 ? 37.585 27.728 21.215 1.00 37.41 203 LYS C CA 1
ATOM 1511 C C . LYS A 1 199 ? 36.057 27.904 21.311 1.00 38.45 203 LYS C C 1
ATOM 1512 O O . LYS A 1 199 ? 35.410 27.189 22.092 1.00 41.15 203 LYS C O 1
ATOM 1518 N N . GLY A 1 200 ? 35.490 28.865 20.559 1.00 38.69 204 GLY C N 1
ATOM 1519 C CA . GLY A 1 200 ? 34.020 28.969 20.362 1.00 37.29 204 GLY C CA 1
ATOM 1520 C C . GLY A 1 200 ? 33.267 30.242 20.784 1.00 36.61 204 GLY C C 1
ATOM 1521 O O . GLY A 1 200 ? 32.154 30.154 21.351 1.00 37.37 204 GLY C O 1
ATOM 1522 N N . TYR A 1 201 ? 33.828 31.414 20.484 1.00 34.21 205 TYR C N 1
ATOM 1523 C CA . TYR A 1 201 ? 33.290 32.700 21.008 1.00 32.81 205 TYR C CA 1
ATOM 1524 C C . TYR A 1 201 ? 31.873 33.062 20.497 1.00 31.27 205 TYR C C 1
ATOM 1525 O O . TYR A 1 201 ? 31.512 32.743 19.353 1.00 31.25 205 TYR C O 1
ATOM 1527 N N . THR A 1 202 ? 31.083 33.721 21.343 1.00 27.28 206 THR C N 1
ATOM 1528 C CA . THR A 1 202 ? 29.716 34.098 20.981 1.00 24.99 206 THR C CA 1
ATOM 1529 C C . THR A 1 202 ? 29.405 35.587 21.242 1.00 23.38 206 THR C C 1
ATOM 1530 O O . THR A 1 202 ? 30.293 36.360 21.583 1.00 21.40 206 THR C O 1
ATOM 1534 N N . LYS A 1 203 ? 28.131 35.963 21.104 1.00 20.78 207 LYS C N 1
ATOM 1535 C CA . LYS A 1 203 ? 27.663 37.324 21.407 1.00 19.43 207 LYS C CA 1
ATOM 1536 C C . LYS A 1 203 ? 27.987 37.693 22.848 1.00 17.49 207 LYS C C 1
ATOM 1537 O O . LYS A 1 203 ? 27.980 38.879 23.230 1.00 16.41 207 LYS C O 1
ATOM 1543 N N . SER A 1 204 ? 28.245 36.673 23.655 1.00 15.73 208 SER C N 1
ATOM 1544 C CA . SER A 1 204 ? 28.516 36.858 25.070 1.00 15.15 208 SER C CA 1
ATOM 1545 C C . SER A 1 204 ? 29.782 37.702 25.275 1.00 12.87 208 SER C C 1
ATOM 1546 O O . SER A 1 204 ? 29.929 38.330 26.320 1.00 12.15 208 SER C O 1
ATOM 1550 N N . ILE A 1 205 ? 30.687 37.728 24.295 1.00 11.69 209 ILE C N 1
ATOM 1551 C CA . ILE A 1 205 ? 31.896 38.578 24.449 1.00 11.04 209 ILE C CA 1
ATOM 1552 C C . ILE A 1 205 ? 31.524 40.080 24.540 1.00 11.12 209 ILE C C 1
ATOM 1553 O O . ILE A 1 205 ? 32.188 40.849 25.251 1.00 12.07 209 ILE C O 1
ATOM 1558 N N . ASP A 1 206 ? 30.449 40.473 23.844 1.00 10.55 210 ASP C N 1
ATOM 1559 C CA . ASP A 1 206 ? 29.999 41.875 23.865 1.00 10.45 210 ASP C CA 1
ATOM 1560 C C . ASP A 1 206 ? 29.356 42.247 25.213 1.00 8.88 210 ASP C C 1
ATOM 1561 O O . ASP A 1 206 ? 29.529 43.356 25.694 1.00 8.91 210 ASP C O 1
ATOM 1566 N N . ILE A 1 207 ? 28.643 41.309 25.825 1.00 9.90 211 ILE C N 1
ATOM 1567 C CA . ILE A 1 207 ? 28.062 41.530 27.146 1.00 10.32 211 ILE C CA 1
ATOM 1568 C C . ILE A 1 207 ? 29.147 41.716 28.167 1.00 9.90 211 ILE C C 1
ATOM 1569 O O . ILE A 1 207 ? 29.044 42.568 29.051 1.00 10.22 211 ILE C O 1
ATOM 1574 N N . TRP A 1 208 ? 30.210 40.914 28.086 1.00 9.40 212 TRP C N 1
ATOM 1575 C CA . TRP A 1 208 ? 31.344 41.141 28.999 1.00 9.25 212 TRP C CA 1
ATOM 1576 C C . TRP A 1 208 ? 31.830 42.591 28.886 1.00 9.37 212 TRP C C 1
ATOM 1577 O O . TRP A 1 208 ? 32.052 43.246 29.893 1.00 8.41 212 TRP C O 1
ATOM 1588 N N . SER A 1 209 ? 32.031 43.053 27.658 1.00 8.70 213 SER C N 1
ATOM 1589 C CA . SER A 1 209 ? 32.544 44.410 27.419 1.00 8.42 213 SER C CA 1
ATOM 1590 C C . SER A 1 209 ? 31.600 45.445 28.064 1.00 8.81 213 SER C C 1
ATOM 1591 O O . SER A 1 209 ? 32.040 46.358 28.720 1.00 7.98 213 SER C O 1
ATOM 1594 N N . VAL A 1 210 ? 30.302 45.241 27.915 1.00 9.49 214 VAL C N 1
ATOM 1595 C CA . VAL A 1 210 ? 29.338 46.174 28.480 1.00 9.28 214 VAL C CA 1
ATOM 1596 C C . VAL A 1 210 ? 29.438 46.152 30.002 1.00 8.37 214 VAL C C 1
ATOM 1597 O O . VAL A 1 210 ? 29.391 47.209 30.645 1.00 8.40 214 VAL C O 1
ATOM 1601 N N . GLY A 1 211 ? 29.644 44.965 30.581 1.00 8.64 215 GLY C N 1
ATOM 1602 C CA . GLY A 1 211 ? 29.848 44.868 32.025 1.00 9.80 215 GLY C CA 1
ATOM 1603 C C . GLY A 1 211 ? 31.064 45.669 32.481 1.00 10.53 215 GLY C C 1
ATOM 1604 O O . GLY A 1 211 ? 30.992 46.380 33.494 1.00 10.63 215 GLY C O 1
ATOM 1605 N N . CYS A 1 212 ? 32.180 45.550 31.754 1.00 9.51 216 CYS C N 1
ATOM 1606 C CA . CYS A 1 212 ? 33.385 46.355 32.078 1.00 9.45 216 CYS C CA 1
ATOM 1607 C C . CYS A 1 212 ? 33.095 47.862 31.984 1.00 11.26 216 CYS C C 1
ATOM 1608 O O . CYS A 1 212 ? 33.612 48.677 32.770 1.00 10.77 216 CYS C O 1
ATOM 1611 N N . ILE A 1 213 ? 32.288 48.237 30.987 1.00 8.91 217 ILE C N 1
ATOM 1612 C CA . ILE A 1 213 ? 31.877 49.632 30.853 1.00 9.51 217 ILE C CA 1
ATOM 1613 C C . ILE A 1 213 ? 31.014 50.138 32.004 1.00 9.55 217 ILE C C 1
ATOM 1614 O O . ILE A 1 213 ? 31.226 51.240 32.498 1.00 10.54 217 ILE C O 1
ATOM 1619 N N . LEU A 1 214 ? 30.068 49.329 32.450 1.00 9.54 218 LEU C N 1
ATOM 1620 C CA . LEU A 1 214 ? 29.212 49.670 33.589 1.00 8.78 218 LEU C CA 1
ATOM 1621 C C . LEU A 1 214 ? 30.054 49.836 34.843 1.00 9.95 218 LEU C C 1
ATOM 1622 O O . LEU A 1 214 ? 29.904 50.822 35.580 1.00 11.35 218 LEU C O 1
ATOM 1627 N N . ALA A 1 215 ? 30.998 48.926 35.064 1.00 10.50 219 ALA C N 1
ATOM 1628 C CA . ALA A 1 215 ? 31.878 49.044 36.230 1.00 10.76 219 ALA C CA 1
ATOM 1629 C C . ALA A 1 215 ? 32.653 50.379 36.161 1.00 11.62 219 ALA C C 1
ATOM 1630 O O . ALA A 1 215 ? 32.818 51.078 37.170 1.00 11.78 219 ALA C O 1
ATOM 1632 N N . GLU A 1 216 ? 33.084 50.744 34.966 1.00 11.42 220 GLU C N 1
ATOM 1633 C CA . GLU A 1 216 ? 33.901 51.935 34.816 1.00 11.22 220 GLU C CA 1
ATOM 1634 C C . GLU A 1 216 ? 33.038 53.181 34.980 1.00 13.28 220 GLU C C 1
ATOM 1635 O O . GLU A 1 216 ? 33.521 54.200 35.533 1.00 15.41 220 GLU C O 1
ATOM 1641 N N . MET A 1 217 ? 31.784 53.125 34.525 1.00 12.96 221 MET C N 1
ATOM 1642 C CA . MET A 1 217 ? 30.850 54.239 34.796 1.00 13.98 221 MET C CA 1
ATOM 1643 C C . MET A 1 217 ? 30.674 54.415 36.307 1.00 15.89 221 MET C C 1
ATOM 1644 O O . MET A 1 217 ? 30.478 55.548 36.775 1.00 17.45 221 MET C O 1
ATOM 1649 N N . LEU A 1 218 ? 30.731 53.311 37.049 1.00 15.47 222 LEU C N 1
ATOM 1650 C CA . LEU A 1 218 ? 30.585 53.367 38.514 1.00 18.04 222 LEU C CA 1
ATOM 1651 C C . LEU A 1 218 ? 31.833 53.932 39.218 1.00 19.64 222 LEU C C 1
ATOM 1652 O O . LEU A 1 218 ? 31.723 54.432 40.332 1.00 23.14 222 LEU C O 1
ATOM 1657 N N . SER A 1 219 ? 33.003 53.883 38.595 1.00 20.36 223 SER C N 1
ATOM 1658 C CA . SER A 1 219 ? 34.241 54.185 39.319 1.00 21.44 223 SER C CA 1
ATOM 1659 C C . SER A 1 219 ? 35.244 55.117 38.622 1.00 21.22 223 SER C C 1
ATOM 1660 O O . SER A 1 219 ? 36.280 55.473 39.196 1.00 21.93 223 SER C O 1
ATOM 1663 N N . ASN A 1 220 ? 34.992 55.480 37.362 1.00 22.41 224 ASN C N 1
ATOM 1664 C CA . ASN A 1 220 ? 35.967 56.237 36.527 1.00 21.73 224 ASN C CA 1
ATOM 1665 C C . ASN A 1 220 ? 37.383 55.682 36.430 1.00 22.40 224 ASN C C 1
ATOM 1666 O O . ASN A 1 220 ? 38.360 56.438 36.434 1.00 22.66 224 ASN C O 1
ATOM 1671 N N . ARG A 1 221 ? 37.500 54.367 36.337 1.00 19.99 225 ARG C N 1
ATOM 1672 C CA . ARG A 1 221 ? 38.777 53.761 35.988 1.00 18.68 225 ARG C CA 1
ATOM 1673 C C . ARG A 1 221 ? 38.452 52.358 35.531 1.00 17.60 225 ARG C C 1
ATOM 1674 O O . ARG A 1 221 ? 37.408 51.799 35.918 1.00 16.75 225 ARG C O 1
ATOM 1682 N N . PRO A 1 222 ? 39.291 51.812 34.665 1.00 18.15 226 PRO C N 1
ATOM 1683 C CA . PRO A 1 222 ? 39.005 50.470 34.166 1.00 17.73 226 PRO C CA 1
ATOM 1684 C C . PRO A 1 222 ? 39.021 49.456 35.294 1.00 16.31 226 PRO C C 1
ATOM 1685 O O . PRO A 1 222 ? 39.872 49.518 36.168 1.00 15.95 226 PRO C O 1
ATOM 1689 N N . ILE A 1 223 ? 38.082 48.516 35.263 1.00 13.59 227 ILE C N 1
ATOM 1690 C CA . ILE A 1 223 ? 37.950 47.587 36.368 1.00 13.10 227 ILE C CA 1
ATOM 1691 C C . ILE A 1 223 ? 38.988 46.444 36.250 1.00 12.45 227 ILE C C 1
ATOM 1692 O O . ILE A 1 223 ? 39.416 45.880 37.261 1.00 10.34 227 ILE C O 1
ATOM 1697 N N . PHE A 1 224 ? 39.400 46.143 35.023 1.00 11.26 228 PHE C N 1
ATOM 1698 C CA . PHE A 1 224 ? 40.374 45.062 34.769 1.00 11.91 228 PHE C CA 1
ATOM 1699 C C . PHE A 1 224 ? 41.538 45.578 33.932 1.00 11.92 228 PHE C C 1
ATOM 1700 O O . PHE A 1 224 ? 41.736 45.156 32.771 1.00 12.17 228 PHE C O 1
ATOM 1708 N N . PRO A 1 225 ? 42.312 46.502 34.512 1.00 13.29 229 PRO C N 1
ATOM 1709 C CA . PRO A 1 225 ? 43.492 46.983 33.814 1.00 13.36 229 PRO C CA 1
ATOM 1710 C C . PRO A 1 225 ? 44.564 45.892 33.799 1.00 14.27 229 PRO C C 1
ATOM 1711 O O . PRO A 1 225 ? 44.427 44.870 34.457 1.00 15.13 229 PRO C O 1
ATOM 1715 N N . GLY A 1 226 ? 45.644 46.151 33.081 1.00 15.79 230 GLY C N 1
ATOM 1716 C CA . GLY A 1 226 ? 46.841 45.362 33.201 1.00 15.03 230 GLY C CA 1
ATOM 1717 C C . GLY A 1 226 ? 47.693 45.568 31.973 1.00 16.30 230 GLY C C 1
ATOM 1718 O O . GLY A 1 226 ? 47.173 45.972 30.910 1.00 17.31 230 GLY C O 1
ATOM 1719 N N . LYS A 1 227 ? 48.996 45.308 32.135 1.00 17.49 231 LYS C N 1
ATOM 1720 C CA . LYS A 1 227 ? 49.992 45.564 31.068 1.00 19.92 231 LYS C CA 1
ATOM 1721 C C . LYS A 1 227 ? 49.947 44.524 29.956 1.00 19.48 231 LYS C C 1
ATOM 1722 O O . LYS A 1 227 ? 50.391 44.765 28.833 1.00 20.13 231 LYS C O 1
ATOM 1728 N N . HIS A 1 228 ? 49.344 43.368 30.236 1.00 18.26 232 HIS C N 1
ATOM 1729 C CA . HIS A 1 228 ? 49.168 42.349 29.206 1.00 17.08 232 HIS C CA 1
ATOM 1730 C C . HIS A 1 228 ? 48.048 41.422 29.675 1.00 17.05 232 HIS C C 1
ATOM 1731 O O . HIS A 1 228 ? 47.573 41.572 30.794 1.00 15.40 232 HIS C O 1
ATOM 1738 N N . TYR A 1 229 ? 47.631 40.482 28.838 1.00 18.71 233 TYR C N 1
ATOM 1739 C CA . TYR A 1 229 ? 46.501 39.604 29.184 1.00 18.77 233 TYR C CA 1
ATOM 1740 C C . TYR A 1 229 ? 46.686 38.871 30.523 1.00 18.47 233 TYR C C 1
ATOM 1741 O O . TYR A 1 229 ? 45.716 38.675 31.252 1.00 18.17 233 TYR C O 1
ATOM 1750 N N . LEU A 1 230 ? 47.910 38.456 30.871 1.00 16.75 234 LEU C N 1
ATOM 1751 C CA . LEU A 1 230 ? 48.083 37.746 32.138 1.00 16.24 234 LEU C CA 1
ATOM 1752 C C . LEU A 1 230 ? 47.843 38.634 33.374 1.00 16.49 234 LEU C C 1
ATOM 1753 O O . LEU A 1 230 ? 47.258 38.217 34.371 1.00 15.79 234 LEU C O 1
ATOM 1758 N N . ASP A 1 231 ? 48.303 39.882 33.303 1.00 16.23 235 ASP C N 1
ATOM 1759 C CA . ASP A 1 231 ? 48.051 40.850 34.336 1.00 16.23 235 ASP C CA 1
ATOM 1760 C C . ASP A 1 231 ? 46.535 41.158 34.414 1.00 15.25 235 ASP C C 1
ATOM 1761 O O . ASP A 1 231 ? 45.966 41.206 35.517 1.00 14.08 235 ASP C O 1
ATOM 1766 N N . GLN A 1 232 ? 45.891 41.337 33.257 1.00 13.88 236 GLN C N 1
ATOM 1767 C CA . GLN A 1 232 ? 44.408 41.561 33.249 1.00 14.29 236 GLN C CA 1
ATOM 1768 C C . GLN A 1 232 ? 43.677 40.373 33.865 1.00 14.47 236 GLN C C 1
ATOM 1769 O O . GLN A 1 232 ? 42.813 40.556 34.690 1.00 13.51 236 GLN C O 1
ATOM 1775 N N . LEU A 1 233 ? 44.049 39.157 33.483 1.00 13.70 237 LEU C N 1
ATOM 1776 C CA . LEU A 1 233 ? 43.444 37.949 34.088 1.00 14.23 237 LEU C CA 1
ATOM 1777 C C . LEU A 1 233 ? 43.596 37.914 35.604 1.00 14.67 237 LEU C C 1
ATOM 1778 O O . LEU A 1 233 ? 42.665 37.557 36.317 1.00 13.37 237 LEU C O 1
ATOM 1783 N N . ASN A 1 234 ? 44.759 38.337 36.120 1.00 15.83 238 ASN C N 1
ATOM 1784 C CA . ASN A 1 234 ? 44.931 38.461 37.560 1.00 15.74 238 ASN C CA 1
ATOM 1785 C C . ASN A 1 234 ? 43.950 39.454 38.199 1.00 16.55 238 ASN C C 1
ATOM 1786 O O . ASN A 1 234 ? 43.428 39.190 39.278 1.00 15.05 238 ASN C O 1
ATOM 1791 N N . HIS A 1 235 ? 43.673 40.565 37.515 1.00 15.24 239 HIS C N 1
ATOM 1792 C CA . HIS A 1 235 ? 42.744 41.552 38.054 1.00 15.58 239 HIS C CA 1
ATOM 1793 C C . HIS A 1 235 ? 41.315 40.957 38.054 1.00 14.50 239 HIS C C 1
ATOM 1794 O O . HIS A 1 235 ? 40.569 41.141 39.008 1.00 13.43 239 HIS C O 1
ATOM 1801 N N . ILE A 1 236 ? 40.974 40.252 36.980 1.00 12.89 240 ILE C N 1
ATOM 1802 C CA . ILE A 1 236 ? 39.658 39.588 36.864 1.00 12.94 240 ILE C CA 1
ATOM 1803 C C . ILE A 1 236 ? 39.534 38.567 37.978 1.00 13.83 240 ILE C C 1
ATOM 1804 O O . ILE A 1 236 ? 38.547 38.562 38.732 1.00 14.09 240 ILE C O 1
ATOM 1809 N N . LEU A 1 237 ? 40.542 37.714 38.135 1.00 12.60 241 LEU C N 1
ATOM 1810 C CA . LEU A 1 237 ? 40.379 36.675 39.157 1.00 14.93 241 LEU C CA 1
ATOM 1811 C C . LEU A 1 237 ? 40.415 37.253 40.576 1.00 15.69 241 LEU C C 1
ATOM 1812 O O . LEU A 1 237 ? 39.851 36.671 41.502 1.00 15.99 241 LEU C O 1
ATOM 1817 N N . GLY A 1 238 ? 41.096 38.387 40.740 1.00 16.42 242 GLY C N 1
ATOM 1818 C CA . GLY A 1 238 ? 41.149 39.061 42.056 1.00 16.92 242 GLY C CA 1
ATOM 1819 C C . GLY A 1 238 ? 39.792 39.550 42.527 1.00 17.83 242 GLY C C 1
ATOM 1820 O O . GLY A 1 238 ? 39.583 39.780 43.740 1.00 18.61 242 GLY C O 1
ATOM 1821 N N . ILE A 1 239 ? 38.861 39.732 41.586 1.00 14.66 243 ILE C N 1
ATOM 1822 C CA . ILE A 1 239 ? 37.529 40.225 41.925 1.00 13.78 243 ILE C CA 1
ATOM 1823 C C . ILE A 1 239 ? 36.478 39.097 41.874 1.00 14.16 243 ILE C C 1
ATOM 1824 O O . ILE A 1 239 ? 35.761 38.874 42.829 1.00 15.50 243 ILE C O 1
ATOM 1829 N N . LEU A 1 240 ? 36.417 38.382 40.752 1.00 13.99 244 LEU C N 1
ATOM 1830 C CA . LEU A 1 240 ? 35.482 37.258 40.581 1.00 14.64 244 LEU C CA 1
ATOM 1831 C C . LEU A 1 240 ? 35.835 36.056 41.456 1.00 15.12 244 LEU C C 1
ATOM 1832 O O . LEU A 1 240 ? 34.988 35.186 41.691 1.00 16.98 244 LEU C O 1
ATOM 1837 N N . GLY A 1 241 ? 37.096 35.974 41.866 1.00 16.18 245 GLY C N 1
ATOM 1838 C CA . GLY A 1 241 ? 37.598 34.773 42.592 1.00 16.56 245 GLY C CA 1
ATOM 1839 C C . GLY A 1 241 ? 38.059 33.737 41.587 1.00 17.16 245 GLY C C 1
ATOM 1840 O O . GLY A 1 241 ? 37.751 33.839 40.388 1.00 16.77 245 GLY C O 1
ATOM 1841 N N . SER A 1 242 ? 38.831 32.754 42.039 1.00 18.33 246 SER C N 1
ATOM 1842 C CA . SER A 1 242 ? 39.187 31.624 41.180 1.00 18.90 246 SER C CA 1
ATOM 1843 C C . SER A 1 242 ? 37.986 30.972 40.496 1.00 19.59 246 SER C C 1
ATOM 1844 O O . SER A 1 242 ? 36.920 30.827 41.095 1.00 20.42 246 SER C O 1
ATOM 1847 N N . PRO A 1 243 ? 38.143 30.549 39.234 1.00 20.67 247 PRO C N 1
ATOM 1848 C CA . PRO A 1 243 ? 36.991 29.891 38.636 1.00 21.34 247 PRO C CA 1
ATOM 1849 C C . PRO A 1 243 ? 36.681 28.571 39.312 1.00 21.79 247 PRO C C 1
ATOM 1850 O O . PRO A 1 243 ? 37.600 27.878 39.794 1.00 22.59 247 PRO C O 1
ATOM 1854 N N . SER A 1 244 ? 35.394 28.251 39.375 1.00 19.74 248 SER C N 1
ATOM 1855 C CA . SER A 1 244 ? 34.956 26.930 39.824 1.00 20.38 248 SER C CA 1
ATOM 1856 C C . SER A 1 244 ? 35.374 25.898 38.786 1.00 18.45 248 SER C C 1
ATOM 1857 O O . SER A 1 244 ? 35.721 26.249 37.647 1.00 16.75 248 SER C O 1
ATOM 1860 N N . GLN A 1 245 ? 35.305 24.618 39.152 1.00 18.61 249 GLN C N 1
ATOM 1861 C CA . GLN A 1 245 ? 35.725 23.574 38.204 1.00 19.03 249 GLN C CA 1
ATOM 1862 C C . GLN A 1 245 ? 34.934 23.610 36.881 1.00 20.65 249 GLN C C 1
ATOM 1863 O O . GLN A 1 245 ? 35.510 23.488 35.789 1.00 19.15 249 GLN C O 1
ATOM 1869 N N . GLU A 1 246 ? 33.615 23.795 36.964 1.00 22.36 250 GLU C N 1
ATOM 1870 C CA . GLU A 1 246 ? 32.801 23.791 35.752 1.00 25.22 250 GLU C CA 1
ATOM 1871 C C . GLU A 1 246 ? 33.146 24.990 34.839 1.00 24.13 250 GLU C C 1
ATOM 1872 O O . GLU A 1 246 ? 33.123 24.869 33.626 1.00 24.07 250 GLU C O 1
ATOM 1878 N N . ASP A 1 247 ? 33.463 26.135 35.429 1.00 24.67 251 ASP C N 1
ATOM 1879 C CA . ASP A 1 247 ? 33.821 27.304 34.643 1.00 24.69 251 ASP C CA 1
ATOM 1880 C C . ASP A 1 247 ? 35.237 27.173 34.065 1.00 24.94 251 ASP C C 1
ATOM 1881 O O . ASP A 1 247 ? 35.478 27.510 32.892 1.00 24.51 251 ASP C O 1
ATOM 1886 N N . LEU A 1 248 ? 36.155 26.601 34.842 1.00 23.32 252 LEU C N 1
ATOM 1887 C CA . LEU A 1 248 ? 37.450 26.226 34.283 1.00 22.05 252 LEU C CA 1
ATOM 1888 C C . LEU A 1 248 ? 37.307 25.304 33.064 1.00 21.03 252 LEU C C 1
ATOM 1889 O O . LEU A 1 248 ? 37.983 25.498 32.041 1.00 20.98 252 LEU C O 1
ATOM 1894 N N . ASN A 1 249 ? 36.410 24.316 33.150 1.00 20.95 253 ASN C N 1
ATOM 1895 C CA . ASN A 1 249 ? 36.212 23.378 32.055 1.00 20.55 253 ASN C CA 1
ATOM 1896 C C . ASN A 1 249 ? 35.625 24.006 30.797 1.00 21.57 253 ASN C C 1
ATOM 1897 O O . ASN A 1 249 ? 35.754 23.423 29.725 1.00 21.61 253 ASN C O 1
ATOM 1902 N N . CYS A 1 250 ? 35.004 25.186 30.924 1.00 21.59 254 CYS C N 1
ATOM 1903 C CA . CYS A 1 250 ? 34.451 25.884 29.746 1.00 22.92 254 CYS C CA 1
ATOM 1904 C C . CYS A 1 250 ? 35.555 26.441 28.831 1.00 22.48 254 CYS C C 1
ATOM 1905 O O . CYS A 1 250 ? 35.285 26.798 27.675 1.00 22.36 254 CYS C O 1
ATOM 1908 N N . ILE A 1 251 ? 36.787 26.477 29.334 1.00 21.05 255 ILE C N 1
ATOM 1909 C CA . ILE A 1 251 ? 37.906 26.974 28.562 1.00 20.83 255 ILE C CA 1
ATOM 1910 C C . ILE A 1 251 ? 38.463 25.839 27.704 1.00 21.67 255 ILE C C 1
ATOM 1911 O O . ILE A 1 251 ? 39.079 24.915 28.221 1.00 22.11 255 ILE C O 1
ATOM 1916 N N . ILE A 1 252 ? 38.238 25.912 26.394 1.00 21.24 256 ILE C N 1
ATOM 1917 C CA . ILE A 1 252 ? 38.659 24.846 25.487 1.00 21.66 256 ILE C CA 1
ATOM 1918 C C . ILE A 1 252 ? 40.090 25.153 24.988 1.00 21.71 256 ILE C C 1
ATOM 1919 O O . ILE A 1 252 ? 40.328 25.453 23.807 1.00 21.57 256 ILE C O 1
ATOM 1924 N N . ASN A 1 253 ? 41.047 25.097 25.921 1.00 20.80 257 ASN C N 1
ATOM 1925 C CA . ASN A 1 253 ? 42.455 25.334 25.610 1.00 21.01 257 ASN C CA 1
ATOM 1926 C C . ASN A 1 253 ? 43.201 24.737 26.774 1.00 18.99 257 ASN C C 1
ATOM 1927 O O . ASN A 1 253 ? 43.181 25.286 27.871 1.00 17.18 257 ASN C O 1
ATOM 1932 N N . LEU A 1 254 ? 43.812 23.579 26.570 1.00 18.18 258 LEU C N 1
ATOM 1933 C CA . LEU A 1 254 ? 44.463 22.907 27.689 1.00 17.81 258 LEU C CA 1
ATOM 1934 C C . LEU A 1 254 ? 45.563 23.761 28.323 1.00 15.91 258 LEU C C 1
ATOM 1935 O O . LEU A 1 254 ? 45.698 23.779 29.541 1.00 15.94 258 LEU C O 1
ATOM 1940 N N . LYS A 1 255 ? 46.366 24.430 27.506 1.00 17.30 259 LYS C N 1
ATOM 1941 C CA . LYS A 1 255 ? 47.452 25.248 28.064 1.00 18.60 259 LYS C CA 1
ATOM 1942 C C . LYS A 1 255 ? 46.874 26.334 28.990 1.00 18.37 259 LYS C C 1
ATOM 1943 O O . LYS A 1 255 ? 47.438 26.616 30.058 1.00 18.36 259 LYS C O 1
ATOM 1946 N N . ALA A 1 256 ? 45.732 26.898 28.587 1.00 18.56 260 ALA C N 1
ATOM 1947 C CA . ALA A 1 256 ? 45.044 27.894 29.407 1.00 18.19 260 ALA C CA 1
ATOM 1948 C C . ALA A 1 256 ? 44.562 27.344 30.732 1.00 17.11 260 ALA C C 1
ATOM 1949 O O . ALA A 1 256 ? 44.717 27.991 31.762 1.00 15.61 260 ALA C O 1
ATOM 1951 N N . ARG A 1 257 ? 43.939 26.164 30.689 1.00 15.47 261 ARG C N 1
ATOM 1952 C CA . ARG A 1 257 ? 43.419 25.546 31.888 1.00 16.24 261 ARG C CA 1
ATOM 1953 C C . ARG A 1 257 ? 44.577 25.259 32.847 1.00 15.64 261 ARG C C 1
ATOM 1954 O O . ARG A 1 257 ? 44.463 25.541 34.031 1.00 14.46 261 ARG C O 1
ATOM 1962 N N . ASN A 1 258 ? 45.673 24.692 32.329 1.00 15.51 262 ASN C N 1
ATOM 1963 C CA . ASN A 1 258 ? 46.867 24.476 33.163 1.00 15.80 262 ASN C CA 1
ATOM 1964 C C . ASN A 1 258 ? 47.376 25.781 33.793 1.00 15.63 262 ASN C C 1
ATOM 1965 O O . ASN A 1 258 ? 47.670 25.849 34.998 1.00 15.23 262 ASN C O 1
ATOM 1970 N N . TYR A 1 259 ? 47.436 26.836 32.996 1.00 15.85 263 TYR C N 1
ATOM 1971 C CA . TYR A 1 259 ? 47.904 28.114 33.517 1.00 15.05 263 TYR C CA 1
ATOM 1972 C C . TYR A 1 259 ? 47.022 28.582 34.686 1.00 15.85 263 TYR C C 1
ATOM 1973 O O . TYR A 1 259 ? 47.511 28.959 35.763 1.00 16.55 263 TYR C O 1
ATOM 1982 N N . LEU A 1 260 ? 45.706 28.532 34.487 1.00 15.76 264 LEU C N 1
ATOM 1983 C CA . LEU A 1 260 ? 44.808 28.965 35.533 1.00 14.66 264 LEU C CA 1
ATOM 1984 C C . LEU A 1 260 ? 44.965 28.128 36.804 1.00 15.95 264 LEU C C 1
ATOM 1985 O O . LEU A 1 260 ? 44.956 28.664 37.911 1.00 15.42 264 LEU C O 1
ATOM 1990 N N . LEU A 1 261 ? 45.152 26.818 36.643 1.00 15.29 265 LEU C N 1
ATOM 1991 C CA . LEU A 1 261 ? 45.357 25.937 37.782 1.00 17.19 265 LEU C CA 1
ATOM 1992 C C . LEU A 1 261 ? 46.662 26.236 38.535 1.00 18.08 265 LEU C C 1
ATOM 1993 O O . LEU A 1 261 ? 46.777 25.922 39.714 1.00 20.03 265 LEU C O 1
ATOM 1998 N N . SER A 1 262 ? 47.613 26.876 37.866 1.00 18.77 266 SER C N 1
ATOM 1999 C CA . SER A 1 262 ? 48.896 27.235 38.488 1.00 20.23 266 SER C CA 1
ATOM 2000 C C . SER A 1 262 ? 48.804 28.458 39.431 1.00 21.32 266 SER C C 1
ATOM 2001 O O . SER A 1 262 ? 49.721 28.715 40.203 1.00 20.73 266 SER C O 1
ATOM 2004 N N . LEU A 1 263 ? 47.702 29.207 39.374 1.00 18.61 267 LEU C N 1
ATOM 2005 C CA . LEU A 1 263 ? 47.582 30.436 40.169 1.00 20.12 267 LEU C CA 1
ATOM 2006 C C . LEU A 1 263 ? 47.107 30.174 41.582 1.00 20.25 267 LEU C C 1
ATOM 2007 O O . LEU A 1 263 ? 46.390 29.207 41.821 1.00 20.36 267 LEU C O 1
ATOM 2012 N N . PRO A 1 264 ? 47.473 31.052 42.532 1.00 21.06 268 PRO C N 1
ATOM 2013 C CA . PRO A 1 264 ? 46.986 30.802 43.881 1.00 22.28 268 PRO C CA 1
ATOM 2014 C C . PRO A 1 264 ? 45.479 31.024 43.955 1.00 23.03 268 PRO C C 1
ATOM 2015 O O . PRO A 1 264 ? 44.919 31.804 43.144 1.00 22.58 268 PRO C O 1
ATOM 2019 N N . HIS A 1 265 ? 44.817 30.339 44.880 1.00 23.02 269 HIS C N 1
ATOM 2020 C CA . HIS A 1 265 ? 43.382 30.523 45.052 1.00 24.67 269 HIS C CA 1
ATOM 2021 C C . HIS A 1 265 ? 43.030 31.971 45.449 1.00 24.69 269 HIS C C 1
ATOM 2022 O O . HIS A 1 265 ? 43.774 32.622 46.191 1.00 25.90 269 HIS C O 1
ATOM 2029 N N . LYS A 1 266 ? 41.904 32.464 44.925 1.00 25.03 270 LYS C N 1
ATOM 2030 C CA . LYS A 1 266 ? 41.403 33.811 45.238 1.00 24.65 270 LYS C CA 1
ATOM 2031 C C . LYS A 1 266 ? 39.904 33.700 45.543 1.00 24.10 270 LYS C C 1
ATOM 2032 O O . LYS A 1 266 ? 39.172 33.052 44.806 1.00 24.77 270 LYS C O 1
ATOM 2035 N N . ASN A 1 267 ? 39.447 34.322 46.629 1.00 24.81 271 ASN C N 1
ATOM 2036 C CA . ASN A 1 267 ? 38.019 34.396 46.915 1.00 25.03 271 ASN C CA 1
ATOM 2037 C C . ASN A 1 267 ? 37.351 35.530 46.108 1.00 24.05 271 ASN C C 1
ATOM 2038 O O . ASN A 1 267 ? 38.009 36.532 45.793 1.00 23.19 271 ASN C O 1
ATOM 2043 N N . LYS A 1 268 ? 36.080 35.338 45.769 1.00 22.91 272 LYS C N 1
ATOM 2044 C CA . LYS A 1 268 ? 35.254 36.395 45.140 1.00 24.19 272 LYS C CA 1
ATOM 2045 C C . LYS A 1 268 ? 35.215 37.616 46.042 1.00 24.06 272 LYS C C 1
ATOM 2046 O O . LYS A 1 268 ? 35.087 37.481 47.258 1.00 23.98 272 LYS C O 1
ATOM 2052 N N . VAL A 1 269 ? 35.368 38.801 45.460 1.00 22.49 273 VAL C N 1
ATOM 2053 C CA . VAL A 1 269 ? 35.143 40.035 46.183 1.00 22.30 273 VAL C CA 1
ATOM 2054 C C . VAL A 1 269 ? 33.769 40.547 45.740 1.00 22.35 273 VAL C C 1
ATOM 2055 O O . VAL A 1 269 ? 33.594 40.881 44.561 1.00 22.28 273 VAL C O 1
ATOM 2059 N N . PRO A 1 270 ? 32.792 40.598 46.667 1.00 21.05 274 PRO C N 1
ATOM 2060 C CA . PRO A 1 270 ? 31.417 40.970 46.268 1.00 20.84 274 PRO C CA 1
ATOM 2061 C C . PRO A 1 270 ? 31.423 42.363 45.654 1.00 19.03 274 PRO C C 1
ATOM 2062 O O . PRO A 1 270 ? 32.200 43.241 46.091 1.00 18.13 274 PRO C O 1
ATOM 2066 N N . TRP A 1 271 ? 30.583 42.578 44.645 1.00 18.75 275 TRP C N 1
ATOM 2067 C CA . TRP A 1 271 ? 30.604 43.836 43.941 1.00 18.55 275 TRP C CA 1
ATOM 2068 C C . TRP A 1 271 ? 30.202 44.984 44.875 1.00 18.18 275 TRP C C 1
ATOM 2069 O O . TRP A 1 271 ? 30.725 46.078 44.743 1.00 16.96 275 TRP C O 1
ATOM 2080 N N . ASN A 1 272 ? 29.347 44.706 45.859 1.00 20.97 276 ASN C N 1
ATOM 2081 C CA . ASN A 1 272 ? 28.988 45.754 46.812 1.00 22.62 276 ASN C CA 1
ATOM 2082 C C . ASN A 1 272 ? 30.129 46.218 47.714 1.00 23.64 276 ASN C C 1
ATOM 2083 O O . ASN A 1 272 ? 30.061 47.297 48.323 1.00 24.62 276 ASN C O 1
ATOM 2088 N N . ARG A 1 273 ? 31.194 45.421 47.790 1.00 21.70 277 ARG C N 1
ATOM 2089 C CA . ARG A 1 273 ? 32.356 45.791 48.582 1.00 22.53 277 ARG C CA 1
ATOM 2090 C C . ARG A 1 273 ? 33.236 46.768 47.833 1.00 22.77 277 ARG C C 1
ATOM 2091 O O . ARG A 1 273 ? 33.813 47.672 48.419 1.00 24.14 277 ARG C O 1
ATOM 2105 N N . LEU A 1 274 ? 33.321 46.570 46.522 1.00 22.60 278 LEU C N 1
ATOM 2106 C CA . LEU A 1 274 ? 34.097 47.427 45.635 1.00 22.49 278 LEU C CA 1
ATOM 2107 C C . LEU A 1 274 ? 33.398 48.749 45.346 1.00 22.26 278 LEU C C 1
ATOM 2108 O O . LEU A 1 274 ? 34.022 49.826 45.323 1.00 22.79 278 LEU C O 1
ATOM 2113 N N . PHE A 1 275 ? 32.101 48.670 45.117 1.00 21.05 279 PHE C N 1
ATOM 2114 C CA . PHE A 1 275 ? 31.332 49.837 44.708 1.00 21.04 279 PHE C CA 1
ATOM 2115 C C . PHE A 1 275 ? 30.179 50.012 45.661 1.00 19.99 279 PHE C C 1
ATOM 2116 O O . PHE A 1 275 ? 29.019 49.897 45.262 1.00 19.30 279 PHE C O 1
ATOM 2124 N N . PRO A 1 276 ? 30.467 50.302 46.955 1.00 19.94 280 PRO C N 1
ATOM 2125 C CA . PRO A 1 276 ? 29.339 50.317 47.880 1.00 20.18 280 PRO C CA 1
ATOM 2126 C C . PRO A 1 276 ? 28.330 51.483 47.735 1.00 21.38 280 PRO C C 1
ATOM 2127 O O . PRO A 1 276 ? 27.222 51.380 48.268 1.00 23.44 280 PRO C O 1
ATOM 2131 N N . ASN A 1 277 ? 28.708 52.556 47.031 1.00 21.51 281 ASN C N 1
ATOM 2132 C CA . ASN A 1 277 ? 27.774 53.650 46.724 1.00 21.99 281 ASN C CA 1
ATOM 2133 C C . ASN A 1 277 ? 26.735 53.265 45.650 1.00 21.82 281 ASN C C 1
ATOM 2134 O O . ASN A 1 277 ? 25.685 53.899 45.543 1.00 21.85 281 ASN C O 1
ATOM 2139 N N . ALA A 1 278 ? 27.009 52.198 44.894 1.00 20.74 282 ALA C N 1
ATOM 2140 C CA . ALA A 1 278 ? 26.225 51.885 43.697 1.00 20.20 282 ALA C CA 1
ATOM 2141 C C . ALA A 1 278 ? 24.825 51.388 44.041 1.00 19.97 282 ALA C C 1
ATOM 2142 O O . ALA A 1 278 ? 24.594 50.813 45.095 1.00 19.73 282 ALA C O 1
ATOM 2144 N N . ASP A 1 279 ? 23.890 51.613 43.134 1.00 19.75 283 ASP C N 1
ATOM 2145 C CA . ASP A 1 279 ? 22.552 51.097 43.241 1.00 20.78 283 ASP C CA 1
ATOM 2146 C C . ASP A 1 279 ? 22.618 49.568 43.302 1.00 20.60 283 ASP C C 1
ATOM 2147 O O . ASP A 1 279 ? 23.328 48.956 42.515 1.00 19.36 283 ASP C O 1
ATOM 2152 N N . SER A 1 280 ? 21.888 48.942 44.223 1.00 19.92 284 SER C N 1
ATOM 2153 C CA . SER A 1 280 ? 22.037 47.500 44.378 1.00 20.59 284 SER C CA 1
ATOM 2154 C C . SER A 1 280 ? 21.551 46.756 43.127 1.00 18.46 284 SER C C 1
ATOM 2155 O O . SER A 1 280 ? 22.064 45.664 42.794 1.00 18.50 284 SER C O 1
ATOM 2158 N N . LYS A 1 281 ? 20.599 47.343 42.404 1.00 16.77 285 LYS C N 1
ATOM 2159 C CA . LYS A 1 281 ? 20.090 46.693 41.194 1.00 16.60 285 LYS C CA 1
ATOM 2160 C C . LYS A 1 281 ? 21.166 46.754 40.097 1.00 14.16 285 LYS C C 1
ATOM 2161 O O . LYS A 1 281 ? 21.333 45.792 39.342 1.00 13.78 285 LYS C O 1
ATOM 2167 N N . ALA A 1 282 ? 21.853 47.886 40.014 1.00 13.76 286 ALA C N 1
ATOM 2168 C CA . ALA A 1 282 ? 23.018 48.028 39.100 1.00 13.69 286 ALA C CA 1
ATOM 2169 C C . ALA A 1 282 ? 24.083 46.960 39.351 1.00 13.51 286 ALA C C 1
ATOM 2170 O O . ALA A 1 282 ? 24.606 46.370 38.422 1.00 13.81 286 ALA C O 1
ATOM 2172 N N . LEU A 1 283 ? 24.389 46.715 40.616 1.00 13.53 287 LEU C N 1
ATOM 2173 C CA . LEU A 1 283 ? 25.367 45.704 40.977 1.00 13.56 287 LEU C CA 1
ATOM 2174 C C . LEU A 1 283 ? 24.894 44.297 40.656 1.00 14.40 287 LEU C C 1
ATOM 2175 O O . LEU A 1 283 ? 25.708 43.448 40.255 1.00 13.56 287 LEU C O 1
ATOM 2180 N N . ASP A 1 284 ? 23.590 44.043 40.808 1.00 13.65 288 ASP C N 1
ATOM 2181 C CA . ASP A 1 284 ? 23.059 42.732 40.468 1.00 15.05 288 ASP C CA 1
ATOM 2182 C C . ASP A 1 284 ? 23.210 42.456 38.981 1.00 13.35 288 ASP C C 1
ATOM 2183 O O . ASP A 1 284 ? 23.634 41.359 38.578 1.00 13.91 288 ASP C O 1
ATOM 2188 N N . LEU A 1 285 ? 22.889 43.457 38.168 1.00 11.71 289 LEU C N 1
ATOM 2189 C CA . LEU A 1 285 ? 23.052 43.331 36.713 1.00 11.77 289 LEU C CA 1
ATOM 2190 C C . LEU A 1 285 ? 24.562 43.259 36.370 1.00 12.26 289 LEU C C 1
ATOM 2191 O O . LEU A 1 285 ? 24.970 42.438 35.533 1.00 13.05 289 LEU C O 1
ATOM 2196 N N . LEU A 1 286 ? 25.403 44.028 37.048 1.00 12.04 290 LEU C N 1
ATOM 2197 C CA . LEU A 1 286 ? 26.864 43.950 36.767 1.00 12.68 290 LEU C CA 1
ATOM 2198 C C . LEU A 1 286 ? 27.381 42.526 37.005 1.00 13.54 290 LEU C C 1
ATOM 2199 O O . LEU A 1 286 ? 28.127 41.973 36.200 1.00 11.46 290 LEU C O 1
ATOM 2204 N N . ASP A 1 287 ? 26.968 41.960 38.131 1.00 13.42 291 ASP C N 1
ATOM 2205 C CA . ASP A 1 287 ? 27.300 40.589 38.484 1.00 16.03 291 ASP C CA 1
ATOM 2206 C C . ASP A 1 287 ? 26.967 39.596 37.365 1.00 14.47 291 ASP C C 1
ATOM 2207 O O . ASP A 1 287 ? 27.777 38.714 37.052 1.00 14.76 291 ASP C O 1
ATOM 2212 N N . LYS A 1 288 ? 25.792 39.748 36.760 1.00 13.09 292 LYS C N 1
ATOM 2213 C CA . LYS A 1 288 ? 25.330 38.863 35.710 1.00 13.13 292 LYS C CA 1
ATOM 2214 C C . LYS A 1 288 ? 26.012 39.094 34.375 1.00 13.34 292 LYS C C 1
ATOM 2215 O O . LYS A 1 288 ? 26.042 38.180 33.539 1.00 12.09 292 LYS C O 1
ATOM 2221 N N . MET A 1 289 ? 26.539 40.302 34.149 1.00 11.16 293 MET C N 1
ATOM 2222 C CA . MET A 1 289 ? 27.278 40.562 32.890 1.00 11.16 293 MET C CA 1
ATOM 2223 C C . MET A 1 289 ? 28.725 40.071 33.010 1.00 12.68 293 MET C C 1
ATOM 2224 O O . MET A 1 289 ? 29.315 39.585 32.040 1.00 13.24 293 MET C O 1
ATOM 2229 N N . LEU A 1 290 ? 29.286 40.202 34.204 1.00 11.19 294 LEU C N 1
ATOM 2230 C CA . LEU A 1 290 ? 30.691 39.837 34.437 1.00 11.99 294 LEU C CA 1
ATOM 2231 C C . LEU A 1 290 ? 30.845 38.433 35.048 1.00 12.05 294 LEU C C 1
ATOM 2232 O O . LEU A 1 290 ? 31.463 38.253 36.098 1.00 13.50 294 LEU C O 1
ATOM 2237 N N . THR A 1 291 ? 30.278 37.427 34.378 1.00 12.72 295 THR C N 1
ATOM 2238 C CA . THR A 1 291 ? 30.513 36.038 34.783 1.00 14.77 295 THR C CA 1
ATOM 2239 C C . THR A 1 291 ? 31.629 35.483 33.920 1.00 14.21 295 THR C C 1
ATOM 2240 O O . THR A 1 291 ? 31.639 35.668 32.692 1.00 16.45 295 THR C O 1
ATOM 2244 N N . PHE A 1 292 ? 32.548 34.780 34.557 1.00 14.65 296 PHE C N 1
ATOM 2245 C CA . PHE A 1 292 ? 33.677 34.171 33.881 1.00 15.25 296 PHE C CA 1
ATOM 2246 C C . PHE A 1 292 ? 33.227 33.252 32.741 1.00 15.96 296 PHE C C 1
ATOM 2247 O O . PHE A 1 292 ? 33.735 33.355 31.630 1.00 15.90 296 PHE C O 1
ATOM 2255 N N . ASN A 1 293 ? 32.268 32.369 33.024 1.00 17.47 297 ASN C N 1
ATOM 2256 C CA . ASN A 1 293 ? 31.771 31.398 32.033 1.00 16.62 297 ASN C CA 1
ATOM 2257 C C . ASN A 1 293 ? 30.801 32.112 31.111 1.00 16.27 297 ASN C C 1
ATOM 2258 O O . ASN A 1 293 ? 29.763 32.598 31.580 1.00 17.94 297 ASN C O 1
ATOM 2263 N N . PRO A 1 294 ? 31.121 32.184 29.794 1.00 17.15 298 PRO C N 1
ATOM 2264 C CA . PRO A 1 294 ? 30.254 32.898 28.866 1.00 17.92 298 PRO C CA 1
ATOM 2265 C C . PRO A 1 294 ? 28.866 32.273 28.743 1.00 18.98 298 PRO C C 1
ATOM 2266 O O . PRO A 1 294 ? 27.903 32.976 28.446 1.00 18.18 298 PRO C O 1
ATOM 2270 N N . HIS A 1 295 ? 28.775 30.967 28.999 1.00 17.65 299 HIS C N 1
ATOM 2271 C CA . HIS A 1 295 ? 27.504 30.227 28.933 1.00 20.10 299 HIS C CA 1
ATOM 2272 C C . HIS A 1 295 ? 26.515 30.629 30.031 1.00 19.06 299 HIS C C 1
ATOM 2273 O O . HIS A 1 295 ? 25.321 30.473 29.856 1.00 22.47 299 HIS C O 1
ATOM 2280 N N . LYS A 1 296 ? 27.014 31.174 31.137 1.00 17.95 300 LYS C N 1
ATOM 2281 C CA . LYS A 1 296 ? 26.198 31.673 32.250 1.00 17.36 300 LYS C CA 1
ATOM 2282 C C . LYS A 1 296 ? 25.958 33.187 32.201 1.00 15.99 300 LYS C C 1
ATOM 2283 O O . LYS A 1 296 ? 25.204 33.710 33.002 1.00 15.79 300 LYS C O 1
ATOM 2289 N N . ARG A 1 297 ? 26.592 33.876 31.248 1.00 15.68 301 ARG C N 1
ATOM 2290 C CA . ARG A 1 297 ? 26.530 35.351 31.153 1.00 15.16 301 ARG C CA 1
ATOM 2291 C C . ARG A 1 297 ? 25.155 35.788 30.647 1.00 14.15 301 ARG C C 1
ATOM 2292 O O . ARG A 1 297 ? 24.598 35.156 29.757 1.00 14.09 301 ARG C O 1
ATOM 2300 N N . ILE A 1 298 ? 24.609 36.855 31.212 1.00 12.88 302 ILE C N 1
ATOM 2301 C CA . ILE A 1 298 ? 23.283 37.346 30.796 1.00 12.55 302 ILE C CA 1
ATOM 2302 C C . ILE A 1 298 ? 23.259 37.765 29.305 1.00 13.55 302 ILE C C 1
ATOM 2303 O O . ILE A 1 298 ? 24.265 38.263 28.797 1.00 14.30 302 ILE C O 1
ATOM 2308 N N . GLU A 1 299 ? 22.130 37.562 28.597 1.00 12.94 303 GLU C N 1
ATOM 2309 C CA . GLU A 1 299 ? 22.049 38.018 27.187 1.00 13.37 303 GLU C CA 1
ATOM 2310 C C . GLU A 1 299 ? 21.455 39.431 27.097 1.00 11.98 303 GLU C C 1
ATOM 2311 O O . GLU A 1 299 ? 20.879 39.931 28.067 1.00 10.84 303 GLU C O 1
ATOM 2317 N N . VAL A 1 300 ? 21.546 40.030 25.915 1.00 12.52 304 VAL C N 1
ATOM 2318 C CA . VAL A 1 300 ? 21.166 41.459 25.774 1.00 13.00 304 VAL C CA 1
ATOM 2319 C C . VAL A 1 300 ? 19.692 41.692 26.140 1.00 13.12 304 VAL C C 1
ATOM 2320 O O . VAL A 1 300 ? 19.363 42.627 26.877 1.00 11.62 304 VAL C O 1
ATOM 2324 N N . GLU A 1 301 ? 18.824 40.818 25.655 1.00 13.07 305 GLU C N 1
ATOM 2325 C CA . GLU A 1 301 ? 17.388 40.968 25.917 1.00 16.33 305 GLU C CA 1
ATOM 2326 C C . GLU A 1 301 ? 17.064 40.803 27.397 1.00 13.77 305 GLU C C 1
ATOM 2327 O O . GLU A 1 301 ? 16.255 41.540 27.934 1.00 13.46 305 GLU C O 1
ATOM 2333 N N . GLN A 1 302 ? 17.681 39.826 28.053 1.00 15.31 306 GLN C N 1
ATOM 2334 C CA . GLN A 1 302 ? 17.502 39.655 29.489 1.00 13.97 306 GLN C CA 1
ATOM 2335 C C . GLN A 1 302 ? 18.049 40.844 30.288 1.00 13.64 306 GLN C C 1
ATOM 2336 O O . GLN A 1 302 ? 17.511 41.212 31.357 1.00 13.26 306 GLN C O 1
ATOM 2342 N N . ALA A 1 303 ? 19.148 41.416 29.813 1.00 12.06 307 ALA C N 1
ATOM 2343 C CA . ALA A 1 303 ? 19.713 42.577 30.487 1.00 10.75 307 ALA C CA 1
ATOM 2344 C C . ALA A 1 303 ? 18.760 43.773 30.402 1.00 11.03 307 ALA C C 1
ATOM 2345 O O . ALA A 1 303 ? 18.556 44.483 31.363 1.00 11.05 307 ALA C O 1
ATOM 2347 N N . LEU A 1 304 ? 18.193 43.992 29.232 1.00 11.86 308 LEU C N 1
ATOM 2348 C CA . LEU A 1 304 ? 17.217 45.100 29.089 1.00 12.51 308 LEU C CA 1
ATOM 2349 C C . LEU A 1 304 ? 16.038 44.908 30.043 1.00 13.42 308 LEU C C 1
ATOM 2350 O O . LEU A 1 304 ? 15.492 45.880 30.568 1.00 13.12 308 LEU C O 1
ATOM 2355 N N . ALA A 1 305 ? 15.675 43.645 30.279 1.00 12.50 309 ALA C N 1
ATOM 2356 C CA . ALA A 1 305 ? 14.536 43.300 31.140 1.00 14.57 309 ALA C CA 1
ATOM 2357 C C . ALA A 1 305 ? 14.861 43.305 32.630 1.00 15.46 309 ALA C C 1
ATOM 2358 O O . ALA A 1 305 ? 13.982 43.068 33.503 1.00 15.28 309 ALA C O 1
ATOM 2360 N N . HIS A 1 306 ? 16.113 43.634 32.948 1.00 14.94 310 HIS C N 1
ATOM 2361 C CA . HIS A 1 306 ? 16.553 43.616 34.342 1.00 14.52 310 HIS C CA 1
ATOM 2362 C C . HIS A 1 306 ? 15.911 44.783 35.126 1.00 15.87 310 HIS C C 1
ATOM 2363 O O . HIS A 1 306 ? 15.775 45.886 34.596 1.00 15.78 310 HIS C O 1
ATOM 2370 N N . PRO A 1 307 ? 15.581 44.567 36.407 1.00 17.23 311 PRO C N 1
ATOM 2371 C CA . PRO A 1 307 ? 15.011 45.653 37.220 1.00 16.97 311 PRO C CA 1
ATOM 2372 C C . PRO A 1 307 ? 15.763 46.975 37.180 1.00 16.78 311 PRO C C 1
ATOM 2373 O O . PRO A 1 307 ? 15.137 48.035 37.268 1.00 16.66 311 PRO C O 1
ATOM 2377 N N . TYR A 1 308 ? 17.089 46.964 37.043 1.00 14.67 312 TYR C N 1
ATOM 2378 C CA . TYR A 1 308 ? 17.803 48.237 36.997 1.00 14.20 312 TYR C CA 1
ATOM 2379 C C . TYR A 1 308 ? 17.310 49.184 35.876 1.00 13.05 312 TYR C C 1
ATOM 2380 O O . TYR A 1 308 ? 17.356 50.415 36.019 1.00 14.17 312 TYR C O 1
ATOM 2389 N N . LEU A 1 309 ? 16.864 48.595 34.774 1.00 14.06 313 LEU C N 1
ATOM 2390 C CA . LEU A 1 309 ? 16.493 49.345 33.593 1.00 14.33 313 LEU C CA 1
ATOM 2391 C C . LEU A 1 309 ? 14.982 49.537 33.474 1.00 15.91 313 LEU C C 1
ATOM 2392 O O . LEU A 1 309 ? 14.494 49.935 32.423 1.00 16.05 313 LEU C O 1
ATOM 2397 N N . GLU A 1 310 ? 14.243 49.281 34.552 1.00 16.26 314 GLU C N 1
ATOM 2398 C CA . GLU A 1 310 ? 12.779 49.150 34.416 1.00 18.39 314 GLU C CA 1
ATOM 2399 C C . GLU A 1 310 ? 12.115 50.449 33.929 1.00 18.21 314 GLU C C 1
ATOM 2400 O O . GLU A 1 310 ? 11.104 50.381 33.256 1.00 20.22 314 GLU C O 1
ATOM 2406 N N . GLN A 1 311 ? 12.705 51.603 34.221 1.00 17.66 315 GLN C N 1
ATOM 2407 C CA . GLN A 1 311 ? 12.065 52.866 33.809 1.00 18.85 315 GLN C CA 1
ATOM 2408 C C . GLN A 1 311 ? 12.191 53.098 32.296 1.00 18.96 315 GLN C C 1
ATOM 2409 O O . GLN A 1 311 ? 11.573 54.024 31.756 1.00 18.77 315 GLN C O 1
ATOM 2415 N N . TYR A 1 312 ? 13.028 52.292 31.633 1.00 15.86 316 TYR C N 1
ATOM 2416 C CA . TYR A 1 312 ? 13.270 52.457 30.160 1.00 16.13 316 TYR C CA 1
ATOM 2417 C C . TYR A 1 312 ? 12.736 51.346 29.299 1.00 18.00 316 TYR C C 1
ATOM 2418 O O . TYR A 1 312 ? 12.415 51.521 28.063 1.00 17.30 316 TYR C O 1
ATOM 2427 N N . TYR A 1 313 ? 12.738 50.170 29.902 1.00 17.16 317 TYR C N 1
ATOM 2428 C CA . TYR A 1 313 ? 12.479 48.945 29.186 1.00 17.82 317 TYR C CA 1
ATOM 2429 C C . TYR A 1 313 ? 11.148 49.045 28.465 1.00 18.78 317 TYR C C 1
ATOM 2430 O O . TYR A 1 313 ? 10.110 49.321 29.100 1.00 18.61 317 TYR C O 1
ATOM 2439 N N . ASP A 1 314 ? 11.213 48.860 27.144 1.00 15.61 318 ASP C N 1
ATOM 2440 C CA . ASP A 1 314 ? 10.063 48.978 26.250 1.00 17.65 318 ASP C CA 1
ATOM 2441 C C . ASP A 1 314 ? 10.272 48.179 24.972 1.00 16.81 318 ASP C C 1
ATOM 2442 O O . ASP A 1 314 ? 10.663 48.730 23.954 1.00 17.81 318 ASP C O 1
ATOM 2447 N N . PRO A 1 315 ? 9.980 46.863 24.989 1.00 19.27 319 PRO C N 1
ATOM 2448 C CA . PRO A 1 315 ? 10.308 46.032 23.821 1.00 19.28 319 PRO C CA 1
ATOM 2449 C C . PRO A 1 315 ? 9.715 46.517 22.502 1.00 20.77 319 PRO C C 1
ATOM 2450 O O . PRO A 1 315 ? 10.312 46.348 21.453 1.00 19.42 319 PRO C O 1
ATOM 2454 N N . SER A 1 316 ? 8.550 47.162 22.542 1.00 20.32 320 SER C N 1
ATOM 2455 C CA . SER A 1 316 ? 7.980 47.731 21.344 1.00 21.38 320 SER C CA 1
ATOM 2456 C C . SER A 1 316 ? 8.788 48.925 20.799 1.00 21.39 320 SER C C 1
ATOM 2457 O O . SER A 1 316 ? 8.556 49.391 19.679 1.00 22.45 320 SER C O 1
ATOM 2460 N N . ASP A 1 317 ? 9.736 49.423 21.586 1.00 19.90 321 ASP C N 1
ATOM 2461 C CA . ASP A 1 317 ? 10.513 50.609 21.202 1.00 18.49 321 ASP C CA 1
ATOM 2462 C C . ASP A 1 317 ? 11.995 50.219 21.220 1.00 18.22 321 ASP C C 1
ATOM 2463 O O . ASP A 1 317 ? 12.862 51.072 21.438 1.00 19.50 321 ASP C O 1
ATOM 2468 N N . GLU A 1 318 ? 12.242 48.919 21.040 1.00 17.60 322 GLU C N 1
ATOM 2469 C CA . GLU A 1 318 ? 13.602 48.331 20.987 1.00 17.22 322 GLU C CA 1
ATOM 2470 C C . GLU A 1 318 ? 13.692 47.439 19.747 1.00 16.97 322 GLU C C 1
ATOM 2471 O O . GLU A 1 318 ? 13.599 46.209 19.839 1.00 20.44 322 GLU C O 1
ATOM 2477 N N . PRO A 1 319 ? 13.865 48.055 18.595 1.00 16.80 323 PRO C N 1
ATOM 2478 C CA . PRO A 1 319 ? 13.775 47.331 17.322 1.00 18.53 323 PRO C CA 1
ATOM 2479 C C . PRO A 1 319 ? 14.919 46.387 17.036 1.00 18.95 323 PRO C C 1
ATOM 2480 O O . PRO A 1 319 ? 16.016 46.519 17.615 1.00 16.79 323 PRO C O 1
ATOM 2484 N N . ILE A 1 320 ? 14.651 45.469 16.107 1.00 18.85 324 ILE C N 1
ATOM 2485 C CA . ILE A 1 320 ? 15.648 44.517 15.670 1.00 18.35 324 ILE C CA 1
ATOM 2486 C C . ILE A 1 320 ? 15.869 44.680 14.166 1.00 18.33 324 ILE C C 1
ATOM 2487 O O . ILE A 1 320 ? 15.119 45.398 13.467 1.00 16.55 324 ILE C O 1
ATOM 2492 N N . ALA A 1 321 ? 16.921 44.036 13.683 1.00 17.00 325 ALA C N 1
ATOM 2493 C CA . ALA A 1 321 ? 17.287 44.063 12.284 1.00 19.01 325 ALA C CA 1
ATOM 2494 C C . ALA A 1 321 ? 16.261 43.262 11.472 1.00 21.56 325 ALA C C 1
ATOM 2495 O O . ALA A 1 321 ? 15.650 42.307 11.970 1.00 21.80 325 ALA C O 1
ATOM 2497 N N . GLU A 1 322 ? 16.058 43.691 10.239 1.00 24.79 326 GLU C N 1
ATOM 2498 C CA . GLU A 1 322 ? 15.081 43.053 9.364 1.00 29.79 326 GLU C CA 1
ATOM 2499 C C . GLU A 1 322 ? 15.435 41.615 8.987 1.00 31.61 326 GLU C C 1
ATOM 2500 O O . GLU A 1 322 ? 14.547 40.763 8.833 1.00 33.12 326 GLU C O 1
ATOM 2506 N N . ALA A 1 323 ? 16.733 41.334 8.884 1.00 32.21 327 ALA C N 1
ATOM 2507 C CA . ALA A 1 323 ? 17.237 39.973 8.673 1.00 32.14 327 ALA C CA 1
ATOM 2508 C C . ALA A 1 323 ? 18.691 39.955 9.117 1.00 32.40 327 ALA C C 1
ATOM 2509 O O . ALA A 1 323 ? 19.338 40.995 9.079 1.00 31.72 327 ALA C O 1
ATOM 2511 N N . PRO A 1 324 ? 19.219 38.780 9.507 1.00 33.37 328 PRO C N 1
ATOM 2512 C CA . PRO A 1 324 ? 20.637 38.698 9.865 1.00 33.32 328 PRO C CA 1
ATOM 2513 C C . PRO A 1 324 ? 21.563 39.227 8.763 1.00 34.63 328 PRO C C 1
ATOM 2514 O O . PRO A 1 324 ? 21.246 39.152 7.554 1.00 32.89 328 PRO C O 1
ATOM 2518 N N . PHE A 1 325 ? 22.703 39.744 9.204 1.00 34.85 329 PHE C N 1
ATOM 2519 C CA . PHE A 1 325 ? 23.718 40.271 8.337 1.00 37.50 329 PHE C CA 1
ATOM 2520 C C . PHE A 1 325 ? 24.492 39.121 7.740 1.00 39.56 329 PHE C C 1
ATOM 2521 O O . PHE A 1 325 ? 24.681 38.070 8.386 1.00 39.44 329 PHE C O 1
ATOM 2529 N N . LYS A 1 326 ? 24.937 39.348 6.501 1.00 42.93 330 LYS C N 1
ATOM 2530 C CA . LYS A 1 326 ? 25.663 38.368 5.698 1.00 45.79 330 LYS C CA 1
ATOM 2531 C C . LYS A 1 326 ? 26.773 39.047 4.878 1.00 46.84 330 LYS C C 1
ATOM 2532 O O . LYS A 1 326 ? 26.503 39.955 4.073 1.00 47.15 330 LYS C O 1
ATOM 2538 N N . PHE A 1 327 ? 28.018 38.628 5.110 1.00 47.89 331 PHE C N 1
ATOM 2539 C CA . PHE A 1 327 ? 29.130 38.986 4.232 1.00 49.59 331 PHE C CA 1
ATOM 2540 C C . PHE A 1 327 ? 29.100 38.027 3.046 1.00 50.73 331 PHE C C 1
ATOM 2541 O O . PHE A 1 327 ? 28.997 36.807 3.236 1.00 51.47 331 PHE C O 1
ATOM 2549 N N . ASP A 1 328 ? 29.158 38.577 1.833 1.00 51.83 332 ASP C N 1
ATOM 2550 C CA . ASP A 1 328 ? 29.243 37.769 0.612 1.00 52.53 332 ASP C CA 1
ATOM 2551 C C . ASP A 1 328 ? 30.535 36.923 0.584 1.00 53.35 332 ASP C C 1
ATOM 2552 O O . ASP A 1 328 ? 30.512 35.747 0.189 1.00 53.51 332 ASP C O 1
ATOM 2554 N N . MET A 1 329 ? 31.646 37.530 1.021 1.00 53.72 333 MET C N 1
ATOM 2555 C CA . MET A 1 329 ? 32.965 36.879 1.065 1.00 53.56 333 MET C CA 1
ATOM 2556 C C . MET A 1 329 ? 33.617 36.981 2.443 1.00 52.82 333 MET C C 1
ATOM 2557 O O . MET A 1 329 ? 33.356 37.921 3.201 1.00 51.89 333 MET C O 1
ATOM 2562 N N . GLU A 1 330 ? 34.469 36.003 2.749 1.00 51.81 334 GLU C N 1
ATOM 2563 C CA . GLU A 1 330 ? 35.369 36.074 3.892 1.00 50.87 334 GLU C CA 1
ATOM 2564 C C . GLU A 1 330 ? 36.464 37.064 3.521 1.00 50.10 334 GLU C C 1
ATOM 2565 O O . GLU A 1 330 ? 37.097 36.918 2.475 1.00 50.08 334 GLU C O 1
ATOM 2567 N N . LEU A 1 331 ? 36.682 38.070 4.364 1.00 49.13 335 LEU C N 1
ATOM 2568 C CA . LEU A 1 331 ? 37.624 39.148 4.035 1.00 48.42 335 LEU C CA 1
ATOM 2569 C C . LEU A 1 331 ? 39.044 38.867 4.503 1.00 47.95 335 LEU C C 1
ATOM 2570 O O . LEU A 1 331 ? 40.002 39.320 3.877 1.00 48.15 335 LEU C O 1
ATOM 2575 N N . ASP A 1 332 ? 39.169 38.118 5.598 1.00 47.71 336 ASP C N 1
ATOM 2576 C CA . ASP A 1 332 ? 40.466 37.795 6.208 1.00 47.03 336 ASP C CA 1
ATOM 2577 C C . ASP A 1 332 ? 41.559 37.389 5.205 1.00 46.07 336 ASP C C 1
ATOM 2578 O O . ASP A 1 332 ? 42.738 37.682 5.417 1.00 46.88 336 ASP C O 1
ATOM 2580 N N . ASP A 1 333 ? 41.161 36.751 4.106 1.00 44.48 337 ASP C N 1
ATOM 2581 C CA . ASP A 1 333 ? 42.110 36.165 3.152 1.00 42.64 337 ASP C CA 1
ATOM 2582 C C . ASP A 1 333 ? 42.454 37.035 1.936 1.00 41.31 337 ASP C C 1
ATOM 2583 O O . ASP A 1 333 ? 43.448 36.771 1.238 1.00 41.48 337 ASP C O 1
ATOM 2585 N N . LEU A 1 334 ? 41.642 38.063 1.686 1.00 37.72 338 LEU C N 1
ATOM 2586 C CA . LEU A 1 334 ? 41.718 38.820 0.436 1.00 35.09 338 LEU C CA 1
ATOM 2587 C C . LEU A 1 334 ? 42.902 39.791 0.384 1.00 33.07 338 LEU C C 1
ATOM 2588 O O . LEU A 1 334 ? 43.169 40.495 1.363 1.00 32.45 338 LEU C O 1
ATOM 2593 N N . PRO A 1 335 ? 43.617 39.833 -0.762 1.00 30.75 339 PRO C N 1
ATOM 2594 C CA . PRO A 1 335 ? 44.698 40.801 -0.973 1.00 29.48 339 PRO C CA 1
ATOM 2595 C C . PRO A 1 335 ? 44.145 42.217 -0.889 1.00 27.61 339 PRO C C 1
ATOM 2596 O O . PRO A 1 335 ? 42.969 42.436 -1.223 1.00 26.32 339 PRO C O 1
ATOM 2600 N N . LYS A 1 336 ? 44.970 43.160 -0.455 1.00 26.39 340 LYS C N 1
ATOM 2601 C CA . LYS A 1 336 ? 44.526 44.548 -0.327 1.00 26.02 340 LYS C CA 1
ATOM 2602 C C . LYS A 1 336 ? 43.994 45.161 -1.642 1.00 26.30 340 LYS C C 1
ATOM 2603 O O . LYS A 1 336 ? 43.142 46.052 -1.599 1.00 25.01 340 LYS C O 1
ATOM 2609 N N . GLU A 1 337 ? 44.483 44.692 -2.794 1.00 25.62 341 GLU C N 1
ATOM 2610 C CA . GLU A 1 337 ? 43.983 45.174 -4.097 1.00 26.52 341 GLU C CA 1
ATOM 2611 C C . GLU A 1 337 ? 42.528 44.757 -4.378 1.00 25.41 341 GLU C C 1
ATOM 2612 O O . GLU A 1 337 ? 41.738 45.560 -4.912 1.00 26.49 341 GLU C O 1
ATOM 2618 N N . LYS A 1 338 ? 42.175 43.517 -4.025 1.00 24.35 342 LYS C N 1
ATOM 2619 C CA . LYS A 1 338 ? 40.788 43.029 -4.082 1.00 25.07 342 LYS C CA 1
ATOM 2620 C C . LYS A 1 338 ? 39.900 43.807 -3.095 1.00 23.57 342 LYS C C 1
ATOM 2621 O O . LYS A 1 338 ? 38.749 44.133 -3.406 1.00 22.61 342 LYS C O 1
ATOM 2627 N N . LEU A 1 339 ? 40.427 44.071 -1.897 1.00 22.64 343 LEU C N 1
ATOM 2628 C CA . LEU A 1 339 ? 39.668 44.834 -0.880 1.00 21.46 343 LEU C CA 1
ATOM 2629 C C . LEU A 1 339 ? 39.401 46.272 -1.367 1.00 20.22 343 LEU C C 1
ATOM 2630 O O . LEU A 1 339 ? 38.314 46.815 -1.168 1.00 18.61 343 LEU C O 1
ATOM 2635 N N . LYS A 1 340 ? 40.389 46.878 -2.018 1.00 19.90 344 LYS C N 1
ATOM 2636 C CA . LYS A 1 340 ? 40.189 48.189 -2.628 1.00 20.79 344 LYS C CA 1
ATOM 2637 C C . LYS A 1 340 ? 39.027 48.203 -3.634 1.00 20.02 344 LYS C C 1
ATOM 2638 O O . LYS A 1 340 ? 38.187 49.108 -3.606 1.00 18.87 344 LYS C O 1
ATOM 2644 N N . GLU A 1 341 ? 38.934 47.164 -4.461 1.00 20.52 345 GLU C N 1
ATOM 2645 C CA . GLU A 1 341 ? 37.813 47.003 -5.399 1.00 20.68 345 GLU C CA 1
ATOM 2646 C C . GLU A 1 341 ? 36.469 46.941 -4.685 1.00 19.82 345 GLU C C 1
ATOM 2647 O O . GLU A 1 341 ? 35.503 47.581 -5.091 1.00 20.59 345 GLU C O 1
ATOM 2653 N N . LEU A 1 342 ? 36.418 46.206 -3.580 1.00 18.45 346 LEU C N 1
ATOM 2654 C CA . LEU A 1 342 ? 35.161 46.059 -2.822 1.00 18.42 346 LEU C CA 1
ATOM 2655 C C . LEU A 1 342 ? 34.752 47.371 -2.148 1.00 17.40 346 LEU C C 1
ATOM 2656 O O . LEU A 1 342 ? 33.573 47.686 -2.096 1.00 18.25 346 LEU C O 1
ATOM 2661 N N . ILE A 1 343 ? 35.737 48.121 -1.659 1.00 17.93 347 ILE C N 1
ATOM 2662 C CA . ILE A 1 343 ? 35.504 49.436 -1.053 1.00 18.42 347 ILE C CA 1
ATOM 2663 C C . ILE A 1 343 ? 35.045 50.409 -2.126 1.00 18.21 347 ILE C C 1
ATOM 2664 O O . ILE A 1 343 ? 34.110 51.174 -1.924 1.00 16.60 347 ILE C O 1
ATOM 2669 N N . PHE A 1 344 ? 35.688 50.369 -3.285 1.00 17.43 348 PHE C N 1
ATOM 2670 C CA . PHE A 1 344 ? 35.218 51.202 -4.402 1.00 17.00 348 PHE C CA 1
ATOM 2671 C C . PHE A 1 344 ? 33.733 50.930 -4.743 1.00 16.90 348 PHE C C 1
ATOM 2672 O O . PHE A 1 344 ? 32.915 51.858 -4.859 1.00 17.79 348 PHE C O 1
ATOM 2680 N N . GLU A 1 345 ? 33.374 49.653 -4.885 1.00 16.68 349 GLU C N 1
ATOM 268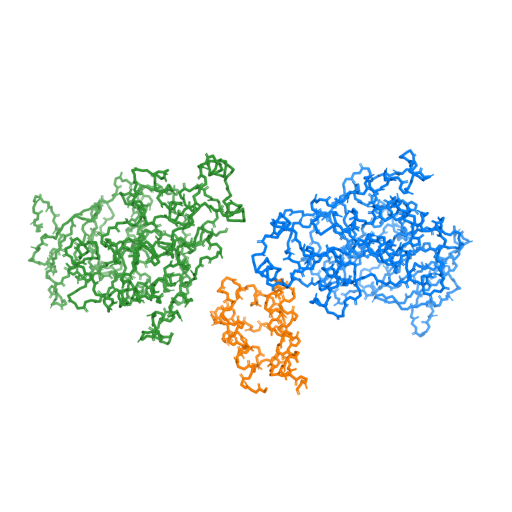1 C CA . GLU A 1 345 ? 32.002 49.230 -5.133 1.00 18.43 349 GLU C CA 1
ATOM 2682 C C . GLU A 1 345 ? 31.037 49.672 -4.024 1.00 19.21 349 GLU C C 1
ATOM 2683 O O . GLU A 1 345 ? 29.974 50.245 -4.293 1.00 19.04 349 GLU C O 1
ATOM 2689 N N . GLU A 1 346 ? 31.439 49.439 -2.774 1.00 19.12 350 GLU C N 1
ATOM 2690 C CA . GLU A 1 346 ? 30.575 49.710 -1.628 1.00 20.13 350 GLU C CA 1
ATOM 2691 C C . GLU A 1 346 ? 30.238 51.196 -1.472 1.00 19.70 350 GLU C C 1
ATOM 2692 O O . GLU A 1 346 ? 29.134 51.572 -1.022 1.00 19.56 350 GLU C O 1
ATOM 2698 N N . THR A 1 347 ? 31.172 52.037 -1.876 1.00 17.79 351 THR C N 1
ATOM 2699 C CA . THR A 1 347 ? 31.037 53.484 -1.679 1.00 17.93 351 THR C CA 1
ATOM 2700 C C . THR A 1 347 ? 30.338 54.163 -2.860 1.00 17.67 351 THR C C 1
ATOM 2701 O O . THR A 1 347 ? 30.043 55.371 -2.811 1.00 17.74 351 THR C O 1
ATOM 2705 N N . ALA A 1 348 ? 30.062 53.402 -3.918 1.00 17.46 352 ALA C N 1
ATOM 2706 C CA . ALA A 1 348 ? 29.592 54.016 -5.173 1.00 18.59 352 ALA C CA 1
ATOM 2707 C C . ALA A 1 348 ? 28.246 54.771 -5.086 1.00 19.18 352 ALA C C 1
ATOM 2708 O O . ALA A 1 348 ? 28.036 55.732 -5.820 1.00 20.28 352 ALA C O 1
ATOM 2710 N N . ARG A 1 349 ? 27.354 54.335 -4.193 1.00 20.42 353 ARG C N 1
ATOM 2711 C CA . ARG A 1 349 ? 26.013 54.908 -4.087 1.00 21.40 353 ARG C CA 1
ATOM 2712 C C . ARG A 1 349 ? 25.995 56.413 -3.798 1.00 21.61 353 ARG C C 1
ATOM 2713 O O . ARG A 1 349 ? 24.977 57.065 -4.052 1.00 21.65 353 ARG C O 1
ATOM 2721 N N . PHE A 1 350 ? 27.113 56.941 -3.301 1.00 21.26 354 PHE C N 1
ATOM 2722 C CA . PHE A 1 350 ? 27.210 58.363 -2.943 1.00 21.91 354 PHE C CA 1
ATOM 2723 C C . PHE A 1 350 ? 27.762 59.225 -4.072 1.00 22.67 354 PHE C C 1
ATOM 2724 O O . PHE A 1 350 ? 27.839 60.454 -3.949 1.00 22.55 354 PHE C O 1
ATOM 2732 N N . GLN A 1 351 ? 28.133 58.570 -5.174 1.00 23.60 355 GLN C N 1
ATOM 2733 C CA . GLN A 1 351 ? 28.796 59.236 -6.292 1.00 25.81 355 GLN C CA 1
ATOM 2734 C C . GLN A 1 351 ? 27.811 60.018 -7.142 1.00 27.55 355 GLN C C 1
ATOM 2735 O O . GLN A 1 351 ? 26.669 59.587 -7.302 1.00 27.01 355 GLN C O 1
ATOM 2741 N N . PRO A 1 352 ? 28.254 61.162 -7.695 1.00 30.61 356 PRO C N 1
ATOM 2742 C CA . PRO A 1 352 ? 27.410 61.837 -8.701 1.00 32.89 356 PRO C CA 1
ATOM 2743 C C . PRO A 1 352 ? 27.097 60.875 -9.836 1.00 34.63 356 PRO C C 1
ATOM 2744 O O . PRO A 1 352 ? 27.990 60.173 -10.323 1.00 35.37 356 PRO C O 1
ATOM 2748 N N . GLY A 1 353 ? 25.834 60.800 -10.236 1.00 36.31 357 GLY C N 1
ATOM 2749 C CA . GLY A 1 353 ? 25.493 60.017 -11.424 1.00 36.83 357 GLY C CA 1
ATOM 2750 C C . GLY A 1 353 ? 25.432 58.519 -11.198 1.00 37.15 357 GLY C C 1
ATOM 2751 O O . GLY A 1 353 ? 25.305 57.742 -12.155 1.00 37.42 357 GLY C O 1
ATOM 2752 N N . TYR A 1 354 ? 25.520 58.108 -9.933 1.00 36.34 358 TYR C N 1
ATOM 2753 C CA . TYR A 1 354 ? 25.316 56.721 -9.577 1.00 36.17 358 TYR C CA 1
ATOM 2754 C C . TYR A 1 354 ? 23.916 56.227 -9.964 1.00 37.22 358 TYR C C 1
ATOM 2755 O O . TYR A 1 354 ? 22.921 56.932 -9.784 1.00 37.33 358 TYR C O 1
ATOM 2764 N N . ARG A 1 355 ? 23.861 54.999 -10.477 1.00 38.56 359 ARG C N 1
ATOM 2765 C CA . ARG A 1 355 ? 22.617 54.284 -10.754 1.00 39.34 359 ARG C CA 1
ATOM 2766 C C . ARG A 1 355 ? 22.869 52.775 -10.583 1.00 40.12 359 ARG C C 1
ATOM 2767 O O . ARG A 1 355 ? 22.426 52.147 -9.617 1.00 41.84 359 ARG C O 1
ATOM 2769 N N . PRO B 1 7 ? -1.917 -18.509 -0.857 1.00 32.80 11 PRO A N 1
ATOM 2770 C CA . PRO B 1 7 ? -0.987 -18.490 0.271 1.00 31.81 11 PRO A CA 1
ATOM 2771 C C . PRO B 1 7 ? -1.602 -18.992 1.569 1.00 31.13 11 PRO A C 1
ATOM 2772 O O . PRO B 1 7 ? -2.821 -19.027 1.720 1.00 31.22 11 PRO A O 1
ATOM 2776 N N . GLU B 1 8 ? -0.752 -19.378 2.512 1.00 30.71 12 GLU A N 1
ATOM 2777 C CA . GLU B 1 8 ? -1.221 -19.729 3.849 1.00 29.99 12 GLU A CA 1
ATOM 2778 C C . GLU B 1 8 ? -1.834 -18.478 4.501 1.00 29.93 12 GLU A C 1
ATOM 2779 O O . GLU B 1 8 ? -1.329 -17.366 4.293 1.00 29.37 12 GLU A O 1
ATOM 2785 N N . MET B 1 9 ? -2.929 -18.662 5.240 1.00 29.75 13 MET A N 1
ATOM 2786 C CA . MET B 1 9 ? -3.634 -17.568 5.955 1.00 30.56 13 MET A CA 1
ATOM 2787 C C . MET B 1 9 ? -3.639 -17.799 7.459 1.00 29.69 13 MET A C 1
ATOM 2788 O O . MET B 1 9 ? -3.776 -18.941 7.896 1.00 30.90 13 MET A O 1
ATOM 2793 N N . VAL B 1 10 ? -3.508 -16.724 8.242 1.00 28.27 14 VAL A N 1
ATOM 2794 C CA . VAL B 1 10 ? -3.629 -16.775 9.700 1.00 26.48 14 VAL A CA 1
ATOM 2795 C C . VAL B 1 10 ? -4.452 -15.571 10.154 1.00 26.79 14 VAL A C 1
ATOM 2796 O O . VAL B 1 10 ? -4.115 -14.426 9.828 1.00 26.86 14 VAL A O 1
ATOM 2800 N N . ARG B 1 11 ? -5.514 -15.839 10.916 1.00 26.34 15 ARG A N 1
ATOM 2801 C CA . ARG B 1 11 ? -6.420 -14.802 11.430 1.00 26.74 15 ARG A CA 1
ATOM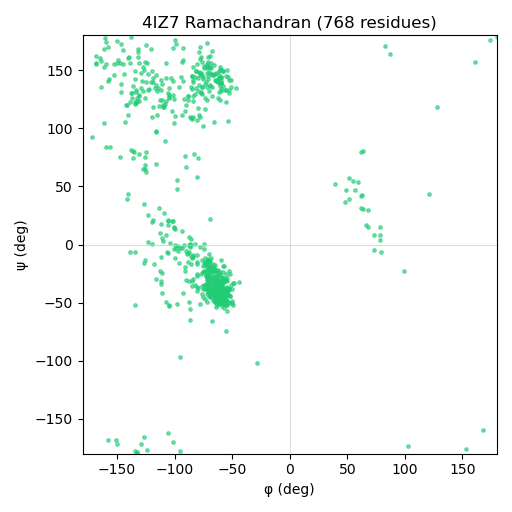 2802 C C . ARG B 1 11 ? -6.883 -13.824 10.339 1.00 26.11 15 ARG A C 1
ATOM 2803 O O . ARG B 1 11 ? -6.840 -12.608 10.524 1.00 27.69 15 ARG A O 1
ATOM 2811 N N . GLY B 1 12 ? -7.294 -14.365 9.199 1.00 27.20 16 GLY A N 1
ATOM 2812 C CA . GLY B 1 12 ? -7.799 -13.552 8.089 1.00 27.40 16 GLY A CA 1
ATOM 2813 C C . GLY B 1 12 ? -6.721 -12.777 7.350 1.00 28.03 16 GLY A C 1
ATOM 2814 O O . GLY B 1 12 ? -7.016 -11.956 6.458 1.00 27.57 16 GLY A O 1
ATOM 2815 N N . GLN B 1 13 ? -5.466 -13.060 7.689 1.00 27.63 17 GLN A N 1
ATOM 2816 C CA . GLN B 1 13 ? -4.334 -12.344 7.110 1.00 27.82 17 GLN A CA 1
ATOM 2817 C C . GLN B 1 13 ? -3.405 -13.290 6.348 1.00 26.37 17 GLN A C 1
ATOM 2818 O O . GLN B 1 13 ? -3.149 -14.416 6.790 1.00 24.93 17 GLN A O 1
ATOM 2824 N N . VAL B 1 14 ? -2.912 -12.822 5.203 1.00 24.61 18 VAL A N 1
ATOM 2825 C CA . VAL B 1 14 ? -1.914 -13.558 4.432 1.00 24.19 18 VAL A CA 1
ATOM 2826 C C . VAL B 1 14 ? -0.643 -13.738 5.287 1.00 22.39 18 VAL A C 1
ATOM 2827 O O . VAL B 1 14 ? -0.148 -12.796 5.929 1.00 22.55 18 VAL A O 1
ATOM 2831 N N . PHE B 1 15 ? -0.152 -14.966 5.340 1.00 21.09 19 PHE A N 1
ATOM 2832 C CA . PHE B 1 15 ? 1.122 -15.238 5.989 1.00 19.81 19 PHE A CA 1
ATOM 2833 C C . PHE B 1 15 ? 1.858 -16.193 5.051 1.00 20.99 19 PHE A C 1
ATOM 2834 O O . PHE B 1 15 ? 1.845 -17.424 5.211 1.00 19.42 19 PHE A O 1
ATOM 2842 N N . ASP B 1 16 ? 2.453 -15.590 4.021 1.00 20.28 20 ASP A N 1
ATOM 2843 C CA . ASP B 1 16 ? 2.826 -16.307 2.802 1.00 21.00 20 ASP A CA 1
ATOM 2844 C C . ASP B 1 16 ? 4.265 -16.867 2.854 1.00 20.39 20 ASP A C 1
ATOM 2845 O O . ASP B 1 16 ? 5.205 -16.313 2.257 1.00 20.26 20 ASP A O 1
ATOM 2850 N N . VAL B 1 17 ? 4.441 -17.963 3.590 1.00 18.49 21 VAL A N 1
ATOM 2851 C CA . VAL B 1 17 ? 5.773 -18.508 3.849 1.00 18.82 21 VAL A CA 1
ATOM 2852 C C . VAL B 1 17 ? 5.958 -19.940 3.331 1.00 19.67 21 VAL A C 1
ATOM 2853 O O . VAL B 1 17 ? 7.022 -20.535 3.512 1.00 17.55 21 VAL A O 1
ATOM 2857 N N . GLY B 1 18 ? 4.906 -20.482 2.718 1.00 20.81 22 GLY A N 1
ATOM 2858 C CA . GLY B 1 18 ? 4.986 -21.834 2.119 1.00 22.89 22 GLY A CA 1
ATOM 2859 C C . GLY B 1 18 ? 5.731 -21.753 0.797 1.00 24.28 22 GLY A C 1
ATOM 2860 O O . GLY B 1 18 ? 5.839 -20.660 0.210 1.00 24.85 22 GLY A O 1
ATOM 2861 N N . PRO B 1 19 ? 6.242 -22.899 0.298 1.00 23.62 23 PRO A N 1
ATOM 2862 C CA . PRO B 1 19 ? 6.035 -24.248 0.815 1.00 23.14 23 PRO A CA 1
ATOM 2863 C C . PRO B 1 19 ? 7.033 -24.687 1.886 1.00 20.52 23 PRO A C 1
ATOM 2864 O O . PRO B 1 19 ? 6.804 -25.687 2.559 1.00 20.75 23 PRO A O 1
ATOM 2868 N N . ARG B 1 20 ? 8.138 -23.968 2.030 1.00 19.41 24 ARG A N 1
ATOM 2869 C CA . ARG B 1 20 ? 9.139 -24.342 3.013 1.00 18.04 24 ARG A CA 1
ATOM 2870 C C . ARG B 1 20 ? 8.598 -24.361 4.459 1.00 17.58 24 ARG A C 1
ATOM 2871 O O . ARG B 1 20 ? 8.920 -25.278 5.231 1.00 17.29 24 ARG A O 1
ATOM 2879 N N . TYR B 1 21 ? 7.819 -23.337 4.829 1.00 16.40 25 TYR A N 1
ATOM 2880 C CA . TYR B 1 21 ? 7.331 -23.221 6.215 1.00 16.04 25 TYR A CA 1
ATOM 2881 C C . TYR B 1 21 ? 5.821 -23.425 6.220 1.00 17.06 25 TYR A C 1
ATOM 2882 O O . TYR B 1 21 ? 5.089 -22.738 5.508 1.00 17.46 25 TYR A O 1
ATOM 2891 N N . THR B 1 22 ? 5.365 -24.383 7.012 1.00 16.36 26 THR A N 1
ATOM 2892 C CA . THR B 1 22 ? 3.990 -24.801 6.997 1.00 16.65 26 THR A CA 1
ATOM 2893 C C . THR B 1 22 ? 3.529 -25.012 8.424 1.00 16.73 26 THR A C 1
ATOM 2894 O O . THR B 1 22 ? 4.305 -24.854 9.368 1.00 16.31 26 THR A O 1
ATOM 2898 N N . ASN B 1 23 ? 2.253 -25.371 8.561 1.00 17.35 27 ASN A N 1
ATOM 2899 C CA . ASN B 1 23 ? 1.695 -25.726 9.849 1.00 18.06 27 ASN A CA 1
ATOM 2900 C C . ASN B 1 23 ? 1.828 -24.564 10.824 1.00 16.37 27 ASN A C 1
ATOM 2901 O O . ASN B 1 23 ? 2.355 -24.718 11.907 1.00 15.09 27 ASN A O 1
ATOM 2906 N N . LEU B 1 24 ? 1.327 -23.393 10.417 1.00 15.85 28 LEU A N 1
ATOM 2907 C CA . LEU B 1 24 ? 1.530 -22.148 11.176 1.00 14.67 28 LEU A CA 1
ATOM 2908 C C . LEU B 1 24 ? 0.736 -22.124 12.446 1.00 14.76 28 LEU A C 1
ATOM 2909 O O . LEU B 1 24 ? -0.362 -22.743 12.538 1.00 16.34 28 LEU A O 1
ATOM 2914 N N . SER B 1 25 ? 1.262 -21.367 13.393 1.00 14.25 29 SER A N 1
ATOM 2915 C CA . SER B 1 25 ? 0.613 -21.094 14.667 1.00 16.60 29 SER A CA 1
ATOM 2916 C C . SER B 1 25 ? 0.852 -19.643 15.101 1.00 17.08 29 SER A C 1
ATOM 2917 O O . SER B 1 25 ? 1.995 -19.204 15.276 1.00 17.95 29 SER A O 1
ATOM 2920 N N . TYR B 1 26 ? -0.234 -18.899 15.262 1.00 18.03 30 TYR A N 1
ATOM 2921 C CA . TYR B 1 26 ? -0.156 -17.522 15.722 1.00 19.67 30 TYR A CA 1
ATOM 2922 C C . TYR B 1 26 ? 0.437 -17.429 17.106 1.00 20.71 30 TYR A C 1
ATOM 2923 O O . TYR B 1 26 ? -0.032 -18.093 18.040 1.00 20.25 30 TYR A O 1
ATOM 2932 N N . ILE B 1 27 ? 1.477 -16.609 17.250 1.00 20.92 31 ILE A N 1
ATOM 2933 C CA . ILE B 1 27 ? 2.026 -16.365 18.553 1.00 24.33 31 ILE A CA 1
ATOM 2934 C C . ILE B 1 27 ? 1.503 -15.061 19.159 1.00 26.87 31 ILE A C 1
ATOM 2935 O O . ILE B 1 27 ? 1.007 -15.036 20.293 1.00 28.31 31 ILE A O 1
ATOM 2940 N N . GLY B 1 28 ? 1.591 -13.983 18.401 1.00 28.03 32 GLY A N 1
ATOM 2941 C CA . GLY B 1 28 ? 1.274 -12.677 18.950 1.00 29.57 32 GLY A CA 1
ATOM 2942 C C . GLY B 1 28 ? 1.577 -11.579 17.966 1.00 30.87 32 GLY A C 1
ATOM 2943 O O . GLY B 1 28 ? 2.082 -11.830 16.880 1.00 29.02 32 GLY A O 1
ATOM 2944 N N . GLU B 1 29 ? 1.240 -10.354 18.356 1.00 32.36 33 GLU A N 1
ATOM 2945 C CA . GLU B 1 29 ? 1.523 -9.181 17.551 1.00 34.22 33 GLU A CA 1
ATOM 2946 C C . GLU B 1 29 ? 2.910 -8.629 17.890 1.00 34.54 33 GLU A C 1
ATOM 2947 O O . GLU B 1 29 ? 3.228 -8.417 19.057 1.00 35.40 33 GLU A O 1
ATOM 2953 N N . GLY B 1 30 ? 3.736 -8.429 16.861 1.00 34.17 34 GLY A N 1
ATOM 2954 C CA . GLY B 1 30 ? 5.017 -7.734 17.011 1.00 33.51 34 GLY A CA 1
ATOM 2955 C C . GLY B 1 30 ? 4.875 -6.259 16.665 1.00 32.39 34 GLY A C 1
ATOM 2956 O O . GLY B 1 30 ? 3.776 -5.782 16.351 1.00 33.26 34 GLY A O 1
ATOM 2957 N N . ALA B 1 31 ? 5.993 -5.539 16.717 1.00 31.76 35 ALA A N 1
ATOM 2958 C CA . ALA B 1 31 ? 6.037 -4.107 16.379 1.00 30.02 35 ALA A CA 1
ATOM 2959 C C . ALA B 1 31 ? 5.379 -3.785 15.040 1.00 28.29 35 ALA A C 1
ATOM 2960 O O . ALA B 1 31 ? 4.545 -2.870 14.961 1.00 27.08 35 ALA A O 1
ATOM 2962 N N . TYR B 1 32 ? 5.751 -4.523 13.985 1.00 26.00 36 TYR A N 1
ATOM 2963 C CA . TYR B 1 32 ? 5.230 -4.229 12.623 1.00 25.16 36 TYR A CA 1
ATOM 2964 C C . TYR B 1 32 ? 4.413 -5.335 11.955 1.00 24.15 36 TYR A C 1
ATOM 2965 O O . TYR B 1 32 ? 4.276 -5.345 10.729 1.00 22.19 36 TYR A O 1
ATOM 2974 N N . GLY B 1 33 ? 3.870 -6.246 12.760 1.00 24.26 37 GLY A N 1
ATOM 2975 C CA . GLY B 1 33 ? 2.996 -7.311 12.235 1.00 25.98 37 GLY A CA 1
ATOM 2976 C C . GLY B 1 33 ? 3.012 -8.568 13.097 1.00 25.74 37 GLY A C 1
ATOM 2977 O O . GLY B 1 33 ? 3.659 -8.601 14.138 1.00 26.93 37 GLY A O 1
ATOM 2978 N N . MET B 1 34 ? 2.323 -9.613 12.653 1.00 26.10 38 MET A N 1
ATOM 2979 C CA . MET B 1 34 ? 2.163 -10.777 13.497 1.00 25.04 38 MET A CA 1
ATOM 2980 C C . MET B 1 34 ? 3.370 -11.690 13.479 1.00 23.74 38 MET A C 1
ATOM 2981 O O . MET B 1 34 ? 4.138 -11.720 12.522 1.00 21.79 38 MET A O 1
ATOM 2986 N N . VAL B 1 35 ? 3.517 -12.442 14.558 1.00 20.02 39 VAL A N 1
ATOM 2987 C CA . VAL B 1 35 ? 4.570 -13.426 14.654 1.00 18.81 39 VAL A CA 1
ATOM 2988 C C . VAL B 1 35 ? 3.847 -14.772 14.703 1.00 17.94 39 VAL A C 1
ATOM 2989 O O . VAL B 1 35 ? 2.842 -14.895 15.430 1.00 18.52 39 VAL A O 1
ATOM 2993 N N . CYS B 1 36 ? 4.327 -15.743 13.927 1.00 15.89 40 CYS A N 1
ATOM 2994 C CA . CYS B 1 36 ? 3.839 -17.142 13.997 1.00 16.66 40 CYS A CA 1
ATOM 2995 C C . CYS B 1 36 ? 4.990 -18.095 14.254 1.00 16.98 40 CYS A C 1
ATOM 2996 O O . CYS B 1 36 ? 6.127 -17.797 13.892 1.00 18.10 40 CYS A O 1
ATOM 2999 N N . SER B 1 37 ? 4.707 -19.273 14.810 1.00 15.72 41 SER A N 1
ATOM 3000 C CA . SER B 1 37 ? 5.661 -20.362 14.650 1.00 14.47 41 SER A CA 1
ATOM 3001 C C . SER B 1 37 ? 5.272 -21.189 13.424 1.00 15.05 41 SER A C 1
ATOM 3002 O O . SER B 1 37 ? 4.117 -21.142 12.962 1.00 15.77 41 SER A O 1
ATOM 3005 N N . ALA B 1 38 ? 6.235 -21.933 12.882 1.00 13.67 42 ALA A N 1
ATOM 3006 C CA . ALA B 1 38 ? 6.012 -22.679 11.650 1.00 14.36 42 ALA A CA 1
ATOM 3007 C C . ALA B 1 38 ? 6.934 -23.853 11.692 1.00 14.21 42 ALA A C 1
ATOM 3008 O O . ALA B 1 38 ? 7.967 -23.784 12.312 1.00 16.09 42 ALA A O 1
ATOM 3010 N N . TYR B 1 39 ? 6.585 -24.914 10.987 1.00 14.86 43 TYR A N 1
ATOM 3011 C CA . TYR B 1 39 ? 7.507 -26.023 10.796 1.00 15.56 43 TYR A CA 1
ATOM 3012 C C . TYR B 1 39 ? 8.369 -25.770 9.554 1.00 16.00 43 TYR A C 1
ATOM 3013 O O . TYR B 1 39 ? 7.842 -25.535 8.465 1.00 16.97 43 TYR A O 1
ATOM 3022 N N . ASP B 1 40 ? 9.680 -25.797 9.741 1.00 17.54 44 ASP A N 1
ATOM 3023 C CA . ASP B 1 40 ? 10.647 -25.605 8.670 1.00 16.54 44 ASP A CA 1
ATOM 3024 C C . ASP B 1 40 ? 10.856 -26.971 8.063 1.00 17.46 44 ASP A C 1
ATOM 3025 O O . ASP B 1 40 ? 11.453 -27.836 8.704 1.00 16.76 44 ASP A O 1
ATOM 3030 N N . ASN B 1 41 ? 10.362 -27.163 6.846 1.00 18.09 45 ASN A N 1
ATOM 3031 C CA . ASN B 1 41 ? 10.477 -28.475 6.186 1.00 20.39 45 ASN A CA 1
ATOM 3032 C C . ASN B 1 41 ? 11.869 -28.877 5.756 1.00 21.60 45 ASN A C 1
ATOM 3033 O O . ASN B 1 41 ? 12.113 -30.064 5.454 1.00 22.63 45 ASN A O 1
ATOM 3038 N N . VAL B 1 42 ? 12.787 -27.917 5.744 1.00 21.40 46 VAL A N 1
ATOM 3039 C CA . VAL B 1 42 ? 14.172 -28.221 5.390 1.00 22.28 46 VAL A CA 1
ATOM 3040 C C . VAL B 1 42 ? 14.960 -28.660 6.625 1.00 23.00 46 VAL A C 1
ATOM 3041 O O . VAL B 1 42 ? 15.639 -29.695 6.602 1.00 23.76 46 VAL A O 1
ATOM 3045 N N . ASN B 1 43 ? 14.867 -27.884 7.709 1.00 22.20 47 ASN A N 1
ATOM 3046 C CA . ASN B 1 43 ? 15.610 -28.170 8.938 1.00 22.02 47 ASN A CA 1
ATOM 3047 C C . ASN B 1 43 ? 14.877 -29.090 9.917 1.00 21.12 47 ASN A C 1
ATOM 3048 O O . ASN B 1 43 ? 15.456 -29.502 10.933 1.00 21.90 47 ASN A O 1
ATOM 3053 N N . LYS B 1 44 ? 13.611 -29.381 9.631 1.00 20.65 48 LYS A N 1
ATOM 3054 C CA . LYS B 1 44 ? 12.815 -30.346 10.410 1.00 22.28 48 LYS A CA 1
ATOM 3055 C C . LYS B 1 44 ? 12.632 -29.946 11.877 1.00 21.75 48 LYS A C 1
ATOM 3056 O O . LYS B 1 44 ? 12.711 -30.791 12.798 1.00 22.57 48 LYS A O 1
ATOM 3062 N N . VAL B 1 45 ? 12.369 -28.656 12.088 1.00 20.57 49 VAL A N 1
ATOM 3063 C CA . VAL B 1 45 ? 12.177 -28.092 13.437 1.00 18.72 49 VAL A CA 1
ATOM 3064 C C . VAL B 1 45 ? 11.206 -26.931 13.315 1.00 17.64 49 VAL A C 1
ATOM 3065 O O . VAL B 1 45 ? 11.054 -26.357 12.242 1.00 16.95 49 VAL A O 1
ATOM 3069 N N . ARG B 1 46 ? 10.568 -26.568 14.415 1.00 16.35 50 ARG A N 1
ATOM 3070 C CA . ARG B 1 46 ? 9.718 -25.373 14.367 1.00 15.37 50 ARG A CA 1
ATOM 3071 C C . ARG B 1 46 ? 10.568 -24.124 14.604 1.00 13.36 50 ARG A C 1
ATOM 3072 O O . ARG B 1 46 ? 11.518 -24.169 15.378 1.00 14.78 50 ARG A O 1
ATOM 3080 N N . VAL B 1 47 ? 10.192 -23.036 13.917 1.00 13.39 51 VAL A N 1
ATOM 3081 C CA . VAL B 1 47 ? 10.919 -21.767 13.916 1.00 11.73 51 VAL A CA 1
ATOM 3082 C C . VAL B 1 47 ? 9.918 -20.645 14.165 1.00 11.58 51 VAL A C 1
ATOM 3083 O O . VAL B 1 47 ? 8.698 -20.862 14.088 1.00 13.92 51 VAL A O 1
ATOM 3087 N N . ALA B 1 48 ? 10.430 -19.466 14.484 1.00 12.47 52 ALA A N 1
ATOM 3088 C CA . ALA B 1 48 ? 9.600 -18.264 14.664 1.00 11.62 52 ALA A CA 1
ATOM 3089 C C . ALA B 1 48 ? 9.715 -17.434 13.402 1.00 13.00 52 ALA A C 1
ATOM 3090 O O . ALA B 1 48 ? 10.810 -17.333 12.833 1.00 15.32 52 ALA A O 1
ATOM 3092 N N . ILE B 1 49 ? 8.604 -16.842 12.968 1.00 11.87 53 ILE A N 1
ATOM 3093 C CA . ILE B 1 49 ? 8.619 -16.027 11.755 1.00 12.32 53 ILE A CA 1
ATOM 3094 C C . ILE B 1 49 ? 7.878 -14.745 12.048 1.00 12.00 53 ILE A C 1
ATOM 3095 O O . ILE B 1 49 ? 6.703 -14.769 12.391 1.00 12.82 53 ILE A O 1
ATOM 3100 N N . LYS B 1 50 ? 8.557 -13.623 11.885 1.00 12.58 54 LYS A N 1
ATOM 3101 C CA . LYS B 1 50 ? 7.859 -12.368 12.075 1.00 14.64 54 LYS A CA 1
ATOM 3102 C C . LYS B 1 50 ? 7.553 -11.700 10.743 1.00 15.20 54 LYS A C 1
ATOM 3103 O O . LYS B 1 50 ? 8.421 -11.612 9.882 1.00 13.05 54 LYS A O 1
ATOM 3109 N N . LYS B 1 51 ? 6.278 -11.334 10.558 1.00 14.81 55 LYS A N 1
ATOM 3110 C CA . LYS B 1 51 ? 5.837 -10.643 9.380 1.00 15.15 55 LYS A CA 1
ATOM 3111 C C . LYS B 1 51 ? 6.027 -9.168 9.702 1.00 16.05 55 LYS A C 1
ATOM 3112 O O . LYS B 1 51 ? 5.592 -8.672 10.766 1.00 18.15 55 LYS A O 1
ATOM 3118 N N . ILE B 1 52 ? 6.721 -8.457 8.818 1.00 16.33 56 ILE A N 1
ATOM 3119 C CA . ILE B 1 52 ? 7.006 -7.042 9.056 1.00 17.55 56 ILE A CA 1
ATOM 3120 C C . ILE B 1 52 ? 6.513 -6.255 7.859 1.00 17.48 56 ILE A C 1
ATOM 3121 O O . ILE B 1 52 ? 6.812 -6.601 6.733 1.00 17.79 56 ILE A O 1
ATOM 3126 N N . SER B 1 53 ? 5.679 -5.241 8.101 1.00 18.23 57 SER A N 1
ATOM 3127 C CA . SER B 1 53 ? 5.117 -4.438 7.009 1.00 18.98 57 SER A CA 1
ATOM 3128 C C . SER B 1 53 ? 5.458 -2.968 7.308 1.00 18.35 57 SER A C 1
ATOM 3129 O O . SER B 1 53 ? 4.626 -2.225 7.794 1.00 20.72 57 SER A O 1
ATOM 3132 N N . PRO B 1 54 ? 6.689 -2.554 7.007 1.00 18.75 58 PRO A N 1
ATOM 3133 C CA . PRO B 1 54 ? 7.170 -1.258 7.461 1.00 18.13 58 PRO A CA 1
ATOM 3134 C C . PRO B 1 54 ? 7.140 -0.120 6.429 1.00 18.78 58 PRO A C 1
ATOM 3135 O O . PRO B 1 54 ? 7.499 1.003 6.778 1.00 18.28 58 PRO A O 1
ATOM 3139 N N . PHE B 1 55 ? 6.759 -0.407 5.187 1.00 18.70 59 PHE A N 1
ATOM 3140 C CA . PHE B 1 55 ? 7.132 0.452 4.068 1.00 19.50 59 PHE A CA 1
ATOM 3141 C C . PHE B 1 55 ? 6.410 1.801 4.003 1.00 21.29 59 PHE A C 1
ATOM 3142 O O . PHE B 1 55 ? 6.890 2.725 3.344 1.00 22.10 59 PHE A O 1
ATOM 3150 N N . GLU B 1 56 ? 5.304 1.933 4.724 1.00 21.65 60 GLU A N 1
ATOM 3151 C CA . GLU B 1 56 ? 4.583 3.204 4.723 1.00 24.29 60 GLU A CA 1
ATOM 3152 C C . GLU B 1 56 ? 5.198 4.259 5.656 1.00 24.73 60 GLU A C 1
ATOM 3153 O O . GLU B 1 56 ? 4.794 5.422 5.619 1.00 24.58 60 GLU A O 1
ATOM 3159 N N . HIS B 1 57 ? 6.174 3.853 6.475 1.00 24.61 61 HIS A N 1
ATOM 3160 C CA . HIS B 1 57 ? 6.803 4.742 7.462 1.00 25.21 61 HIS A CA 1
ATOM 3161 C C . HIS B 1 57 ? 8.335 4.685 7.468 1.00 25.42 61 HIS A C 1
ATOM 3162 O O . HIS B 1 57 ? 8.924 3.626 7.665 1.00 24.66 61 HIS A O 1
ATOM 3169 N N . GLN B 1 58 ? 8.975 5.838 7.273 1.00 23.85 62 GLN A N 1
ATOM 3170 C CA . GLN B 1 58 ? 10.432 5.923 7.258 1.00 24.07 62 GLN A CA 1
ATOM 3171 C C . GLN B 1 58 ? 11.093 5.324 8.522 1.00 23.24 62 GLN A C 1
ATOM 3172 O O . GLN B 1 58 ? 12.099 4.610 8.430 1.00 22.68 62 GLN A O 1
ATOM 3178 N N . THR B 1 59 ? 10.535 5.625 9.695 1.00 22.52 63 THR A N 1
ATOM 3179 C CA . THR B 1 59 ? 11.049 5.101 10.963 1.00 23.48 63 THR A CA 1
ATOM 3180 C C . THR B 1 59 ? 11.007 3.574 11.010 1.00 22.01 63 THR A C 1
ATOM 3181 O O . THR B 1 59 ? 11.971 2.938 11.447 1.00 22.85 63 THR A O 1
ATOM 3185 N N . TYR B 1 60 ? 9.883 3.000 10.590 1.00 21.67 64 TYR A N 1
ATOM 3186 C CA . TYR B 1 60 ? 9.727 1.541 10.557 1.00 21.56 64 TYR A CA 1
ATOM 3187 C C . TYR B 1 60 ? 10.736 0.923 9.583 1.00 20.70 64 TYR A C 1
ATOM 3188 O O . TYR B 1 60 ? 11.336 -0.109 9.882 1.00 18.43 64 TYR A O 1
ATOM 3197 N N . CYS B 1 61 ? 10.920 1.551 8.417 1.00 19.47 65 CYS A N 1
ATOM 3198 C CA . CYS B 1 61 ? 11.918 1.074 7.440 1.00 19.34 65 CYS A CA 1
ATOM 3199 C C . CYS B 1 61 ? 13.349 1.134 8.000 1.00 19.71 65 CYS A C 1
ATOM 3200 O O . CYS B 1 61 ? 14.163 0.201 7.833 1.00 17.86 65 CYS A O 1
ATOM 3203 N N . GLN B 1 62 ? 13.654 2.239 8.670 1.00 19.66 66 GLN A N 1
ATOM 3204 C CA . GLN B 1 62 ? 14.968 2.459 9.251 1.00 21.91 66 GLN A CA 1
ATOM 3205 C C . GLN B 1 62 ? 15.324 1.371 10.290 1.00 20.31 66 GLN A C 1
ATOM 3206 O O . GLN B 1 62 ? 16.391 0.755 10.215 1.00 19.46 66 GLN A O 1
ATOM 3212 N N . ARG B 1 63 ? 14.415 1.126 11.229 1.00 19.97 67 ARG A N 1
ATOM 3213 C CA . ARG B 1 63 ? 14.600 0.112 12.263 1.00 19.86 67 ARG A CA 1
ATOM 3214 C C . ARG B 1 63 ? 14.692 -1.320 11.705 1.00 18.82 67 ARG A C 1
ATOM 3215 O O . ARG B 1 63 ? 15.537 -2.100 12.139 1.00 18.07 67 ARG A O 1
ATOM 3223 N N . THR B 1 64 ? 13.836 -1.637 10.730 1.00 17.65 68 THR A N 1
ATOM 3224 C CA . THR B 1 64 ? 13.848 -2.933 10.025 1.00 16.90 68 THR A CA 1
ATOM 3225 C C . THR B 1 64 ? 15.191 -3.168 9.320 1.00 16.99 68 THR A C 1
ATOM 3226 O O . THR B 1 64 ? 15.810 -4.224 9.485 1.00 14.34 68 THR A O 1
ATOM 3230 N N . LEU B 1 65 ? 15.661 -2.169 8.569 1.00 16.35 69 LEU A N 1
ATOM 3231 C CA . LEU B 1 65 ? 16.949 -2.314 7.858 1.00 16.34 69 LEU A CA 1
ATOM 3232 C C . LEU B 1 65 ? 18.146 -2.417 8.796 1.00 16.97 69 LEU A C 1
ATOM 3233 O O . LEU B 1 65 ? 19.068 -3.231 8.583 1.00 16.21 69 LEU A O 1
ATOM 3238 N N . ARG B 1 66 ? 18.131 -1.594 9.849 1.00 18.57 70 ARG A N 1
ATOM 3239 C CA . ARG B 1 66 ? 19.161 -1.642 10.861 1.00 19.95 70 ARG A CA 1
ATOM 3240 C C . ARG B 1 66 ? 19.297 -3.041 11.478 1.00 18.92 70 ARG A C 1
ATOM 3241 O O . ARG B 1 66 ? 20.411 -3.583 11.581 1.00 17.18 70 ARG A O 1
ATOM 3253 N N . GLU B 1 67 ? 18.179 -3.604 11.921 1.00 17.92 71 GLU A N 1
ATOM 3254 C CA . GLU B 1 67 ? 18.186 -4.936 12.503 1.00 19.28 71 GLU A CA 1
ATOM 3255 C C . GLU B 1 67 ? 18.627 -6.016 11.512 1.00 18.81 71 GLU A C 1
ATOM 3256 O O . GLU B 1 67 ? 19.405 -6.916 11.878 1.00 19.30 71 GLU A O 1
ATOM 3262 N N . ILE B 1 68 ? 18.133 -5.947 10.270 1.00 17.05 72 ILE A N 1
ATOM 3263 C CA . ILE B 1 68 ? 18.512 -6.933 9.257 1.00 15.33 72 ILE A CA 1
ATOM 3264 C C . ILE B 1 68 ? 20.023 -6.852 8.988 1.00 16.72 72 ILE A C 1
ATOM 3265 O O . ILE B 1 68 ? 20.713 -7.867 9.023 1.00 18.02 72 ILE A O 1
ATOM 3270 N N . LYS B 1 69 ? 20.545 -5.655 8.762 1.00 17.06 73 LYS A N 1
ATOM 3271 C CA . LYS B 1 69 ? 21.965 -5.501 8.460 1.00 17.03 73 LYS A CA 1
ATOM 3272 C C . LYS B 1 69 ? 22.842 -6.013 9.600 1.00 17.80 73 LYS A C 1
ATOM 3273 O O . LYS B 1 69 ? 23.773 -6.781 9.373 1.00 18.52 73 LYS A O 1
ATOM 3279 N N . ILE B 1 70 ? 22.510 -5.629 10.829 1.00 16.89 74 ILE A N 1
ATOM 3280 C CA . ILE B 1 70 ? 23.321 -6.069 11.982 1.00 16.65 74 ILE A CA 1
ATOM 3281 C C . ILE B 1 70 ? 23.248 -7.569 12.239 1.00 16.65 74 ILE A C 1
ATOM 3282 O O . ILE B 1 70 ? 24.289 -8.217 12.411 1.00 16.33 74 ILE A O 1
ATOM 3287 N N . LEU B 1 71 ? 22.035 -8.131 12.248 1.00 15.75 75 LEU A N 1
ATOM 3288 C CA . LEU B 1 71 ? 21.892 -9.522 12.621 1.00 16.23 75 LEU A CA 1
ATOM 3289 C C . LEU B 1 71 ? 22.459 -10.481 11.563 1.00 16.41 75 LEU A C 1
ATOM 3290 O O . LEU B 1 71 ? 22.975 -11.534 11.911 1.00 16.20 75 LEU A O 1
ATOM 3295 N N . LEU B 1 72 ? 22.429 -10.079 10.294 1.00 17.07 76 LEU A N 1
ATOM 3296 C CA . LEU B 1 72 ? 23.073 -10.887 9.247 1.00 19.21 76 LEU A CA 1
ATOM 3297 C C . LEU B 1 72 ? 24.609 -10.896 9.329 1.00 20.53 76 LEU A C 1
ATOM 3298 O O . LEU B 1 72 ? 25.259 -11.881 8.924 1.00 20.51 76 LEU A O 1
ATOM 3303 N N . ARG B 1 73 ? 25.170 -9.826 9.884 1.00 20.42 77 ARG A N 1
ATOM 3304 C CA . ARG B 1 73 ? 26.607 -9.695 10.106 1.00 21.79 77 ARG A CA 1
ATOM 3305 C C . ARG B 1 73 ? 27.105 -10.429 11.366 1.00 21.79 77 ARG A C 1
ATOM 3306 O O . ARG B 1 73 ? 28.181 -11.031 11.367 1.00 23.18 77 ARG A O 1
ATOM 3314 N N . PHE B 1 74 ? 26.331 -10.369 12.438 1.00 19.43 78 PHE A N 1
ATOM 3315 C CA . PHE B 1 74 ? 26.717 -10.952 13.723 1.00 18.49 78 PHE A CA 1
ATOM 3316 C C . PHE B 1 74 ? 26.462 -12.472 13.726 1.00 19.04 78 PHE A C 1
ATOM 3317 O O . PHE B 1 74 ? 25.501 -12.951 13.134 1.00 18.56 78 PHE A O 1
ATOM 3325 N N . ARG B 1 75 ? 27.350 -13.216 14.367 1.00 19.27 79 ARG A N 1
ATOM 3326 C CA . ARG B 1 75 ? 27.141 -14.627 14.683 1.00 20.12 79 ARG A CA 1
ATOM 3327 C C . ARG B 1 75 ? 27.690 -14.875 16.078 1.00 20.13 79 ARG A C 1
ATOM 3328 O O . ARG B 1 75 ? 28.918 -14.850 16.301 1.00 18.93 79 ARG A O 1
ATOM 3332 N N . HIS B 1 76 ? 26.780 -15.153 17.011 1.00 17.62 80 HIS A N 1
ATOM 3333 C CA . HIS B 1 76 ? 27.129 -15.409 18.401 1.00 16.82 80 HIS A CA 1
ATOM 3334 C C . HIS B 1 76 ? 25.997 -16.224 19.045 1.00 17.56 80 HIS A C 1
ATOM 3335 O O . HIS B 1 76 ? 24.809 -15.985 18.784 1.00 17.32 80 HIS A O 1
ATOM 3342 N N . GLU B 1 77 ? 26.377 -17.161 19.911 1.00 18.28 81 GLU A N 1
ATOM 3343 C CA . GLU B 1 77 ? 25.437 -18.020 20.634 1.00 18.72 81 GLU A CA 1
ATOM 3344 C C . GLU B 1 77 ? 24.394 -17.238 21.440 1.00 17.79 81 GLU A C 1
ATOM 3345 O O . GLU B 1 77 ? 23.276 -17.725 21.640 1.00 17.67 81 GLU A O 1
ATOM 3351 N N . ASN B 1 78 ? 24.760 -16.042 21.898 1.00 16.09 82 ASN A N 1
ATOM 3352 C CA . ASN B 1 78 ? 23.854 -15.246 22.747 1.00 14.70 82 ASN A CA 1
ATOM 3353 C C . ASN B 1 78 ? 23.227 -14.076 22.014 1.00 14.41 82 ASN A C 1
ATOM 3354 O O . ASN B 1 78 ? 22.787 -13.099 22.636 1.00 13.57 82 ASN A O 1
ATOM 3359 N N . ILE B 1 79 ? 23.204 -14.173 20.692 1.00 14.23 83 ILE A N 1
ATOM 3360 C CA . ILE B 1 79 ? 22.532 -13.175 19.869 1.00 15.60 83 ILE A CA 1
ATOM 3361 C C . ILE B 1 79 ? 21.623 -13.907 18.875 1.00 15.53 83 ILE A C 1
ATOM 3362 O O . ILE B 1 79 ? 22.065 -14.822 18.183 1.00 14.47 83 ILE A O 1
ATOM 3367 N N . ILE B 1 80 ? 20.356 -13.509 18.802 1.00 15.35 84 ILE A N 1
ATOM 3368 C CA . ILE B 1 80 ? 19.436 -14.202 17.915 1.00 15.53 84 ILE A CA 1
ATOM 3369 C C . ILE B 1 80 ? 19.904 -13.995 16.461 1.00 18.02 84 ILE A C 1
ATOM 3370 O O . ILE B 1 80 ? 20.391 -12.926 16.076 1.00 16.34 84 ILE A O 1
ATOM 3375 N N . GLY B 1 81 ? 19.790 -15.038 15.669 1.00 18.03 85 GLY A N 1
ATOM 3376 C CA . GLY B 1 81 ? 20.293 -14.949 14.295 1.00 20.30 85 GLY A CA 1
ATOM 3377 C C . GLY B 1 81 ? 19.126 -14.667 13.380 1.00 20.55 85 GLY A C 1
ATOM 3378 O O . GLY B 1 81 ? 17.981 -14.659 13.821 1.00 21.88 85 GLY A O 1
ATOM 3379 N N . ILE B 1 82 ? 19.409 -14.396 12.114 1.00 19.01 86 ILE A N 1
ATOM 3380 C CA . ILE B 1 82 ? 18.372 -14.466 11.107 1.00 17.74 86 ILE A CA 1
ATOM 3381 C C . ILE B 1 82 ? 18.673 -15.706 10.238 1.00 18.36 86 ILE A C 1
ATOM 3382 O O . ILE B 1 82 ? 19.739 -15.781 9.616 1.00 18.52 86 ILE A O 1
ATOM 3387 N N . ASN B 1 83 ? 17.751 -16.667 10.226 1.00 16.85 87 ASN A N 1
ATOM 3388 C CA . ASN B 1 83 ? 17.971 -17.952 9.533 1.00 16.93 87 ASN A CA 1
ATOM 3389 C C . ASN B 1 83 ? 17.607 -17.838 8.049 1.00 16.10 87 ASN A C 1
ATOM 3390 O O . ASN B 1 83 ? 18.192 -18.518 7.209 1.00 16.65 87 ASN A O 1
ATOM 3395 N N . ASP B 1 84 ? 16.625 -16.987 7.750 1.00 16.36 88 ASP A N 1
ATOM 3396 C CA . ASP B 1 84 ? 16.002 -16.891 6.418 1.00 15.32 88 ASP A CA 1
ATOM 3397 C C . ASP B 1 84 ? 15.147 -15.640 6.390 1.00 15.70 88 ASP A C 1
ATOM 3398 O O . ASP B 1 84 ? 14.686 -15.146 7.441 1.00 15.43 88 ASP A O 1
ATOM 3403 N N . ILE B 1 85 ? 14.935 -15.119 5.187 1.00 13.54 89 ILE A N 1
ATOM 3404 C CA . ILE B 1 85 ? 14.023 -14.003 4.972 1.00 13.07 89 ILE A CA 1
ATOM 3405 C C . ILE B 1 85 ? 13.207 -14.279 3.730 1.00 13.85 89 ILE A C 1
ATOM 3406 O O . ILE B 1 85 ? 13.770 -14.643 2.671 1.00 15.97 89 ILE A O 1
ATOM 3411 N N . ILE B 1 86 ? 11.887 -14.134 3.854 1.00 14.27 90 ILE A N 1
ATOM 3412 C CA . ILE B 1 86 ? 10.986 -14.327 2.727 1.00 15.98 90 ILE A CA 1
ATOM 3413 C C . ILE B 1 86 ? 10.361 -12.995 2.315 1.00 15.76 90 ILE A C 1
ATOM 3414 O O . ILE B 1 86 ? 9.930 -12.236 3.153 1.00 16.60 90 ILE A O 1
ATOM 3419 N N . ARG B 1 87 ? 10.349 -12.696 1.013 1.00 14.49 91 ARG A N 1
ATOM 3420 C CA . ARG B 1 87 ? 9.624 -11.533 0.538 1.00 15.57 91 ARG A CA 1
ATOM 3421 C C . ARG B 1 87 ? 9.428 -11.747 -0.963 1.00 16.42 91 ARG A C 1
ATOM 3422 O O . ARG B 1 87 ? 10.030 -12.651 -1.556 1.00 17.35 91 ARG A O 1
ATOM 3430 N N . ALA B 1 88 ? 8.581 -10.921 -1.542 1.00 17.19 92 ALA A N 1
ATOM 3431 C CA . ALA B 1 88 ? 8.195 -11.028 -2.957 1.00 18.38 92 ALA A CA 1
ATOM 3432 C C . ALA B 1 88 ? 9.419 -10.908 -3.852 1.00 19.13 92 ALA A C 1
ATOM 3433 O O . ALA B 1 88 ? 10.382 -10.241 -3.496 1.00 17.53 92 ALA A O 1
ATOM 3435 N N . PRO B 1 89 ? 9.388 -11.550 -5.046 1.00 21.26 93 PRO A N 1
ATOM 3436 C CA . PRO B 1 89 ? 10.538 -11.506 -5.949 1.00 21.39 93 PRO A CA 1
ATOM 3437 C C . PRO B 1 89 ? 10.781 -10.125 -6.577 1.00 22.16 93 PRO A C 1
ATOM 3438 O O . PRO B 1 89 ? 11.894 -9.860 -6.992 1.00 22.53 93 PRO A O 1
ATOM 3442 N N . THR B 1 90 ? 9.780 -9.250 -6.617 1.00 21.35 94 THR A N 1
ATOM 3443 C CA . THR B 1 90 ? 9.989 -7.884 -7.136 1.00 21.72 94 THR A CA 1
ATOM 3444 C C . THR B 1 90 ? 9.692 -6.829 -6.092 1.00 21.00 94 THR A C 1
ATOM 3445 O O . THR B 1 90 ? 8.829 -7.023 -5.242 1.00 22.01 94 THR A O 1
ATOM 3449 N N . ILE B 1 91 ? 10.387 -5.701 -6.170 1.00 19.95 95 ILE A N 1
ATOM 3450 C CA . ILE B 1 91 ? 10.210 -4.617 -5.210 1.00 20.57 95 ILE A CA 1
ATOM 3451 C C . ILE B 1 91 ? 8.764 -4.069 -5.188 1.00 21.76 95 ILE A C 1
ATOM 3452 O O . ILE B 1 91 ? 8.229 -3.754 -4.141 1.00 20.36 95 ILE A O 1
ATOM 3457 N N . GLU B 1 92 ? 8.137 -4.011 -6.355 1.00 23.22 96 GLU A N 1
ATOM 3458 C CA . GLU B 1 92 ? 6.790 -3.477 -6.505 1.00 24.96 96 GLU A CA 1
ATOM 3459 C C . GLU B 1 92 ? 5.774 -4.360 -5.764 1.00 24.66 96 GLU A C 1
ATOM 3460 O O . GLU B 1 92 ? 4.813 -3.869 -5.183 1.00 24.29 96 GLU A O 1
ATOM 3466 N N . GLN B 1 93 ? 6.003 -5.670 -5.788 1.00 23.13 97 GLN A N 1
ATOM 3467 C CA . GLN B 1 93 ? 5.128 -6.629 -5.108 1.00 23.59 97 GLN A CA 1
ATOM 3468 C C . GLN B 1 93 ? 5.421 -6.734 -3.599 1.00 22.72 97 GLN A C 1
ATOM 3469 O O . GLN B 1 93 ? 4.602 -7.278 -2.846 1.00 22.29 97 GLN A O 1
ATOM 3475 N N . MET B 1 94 ? 6.588 -6.250 -3.168 1.00 21.18 98 MET A N 1
ATOM 3476 C CA . MET B 1 94 ? 7.018 -6.458 -1.778 1.00 20.37 98 MET A CA 1
ATOM 3477 C C . MET B 1 94 ? 6.340 -5.466 -0.850 1.00 20.68 98 MET A C 1
ATOM 3478 O O . MET B 1 94 ? 6.640 -4.266 -0.865 1.00 20.75 98 MET A O 1
ATOM 3483 N N . LYS B 1 95 ? 5.396 -5.961 -0.063 1.00 20.48 99 LYS A N 1
ATOM 3484 C CA . LYS B 1 95 ? 4.745 -5.125 0.947 1.00 20.92 99 LYS A CA 1
ATOM 3485 C C . LYS B 1 95 ? 5.114 -5.595 2.340 1.00 19.71 99 LYS A C 1
ATOM 3486 O O . LYS B 1 95 ? 5.028 -4.853 3.315 1.00 19.23 99 LYS A O 1
ATOM 3492 N N . ASP B 1 96 ? 5.518 -6.850 2.430 1.00 19.80 100 ASP A N 1
ATOM 3493 C CA . ASP B 1 96 ? 5.847 -7.438 3.710 1.00 19.71 100 ASP A CA 1
ATOM 3494 C C . ASP B 1 96 ? 7.204 -8.139 3.614 1.00 19.75 100 ASP A C 1
ATOM 3495 O O . ASP B 1 96 ? 7.626 -8.567 2.522 1.00 19.27 100 ASP A O 1
ATOM 3500 N N . VAL B 1 97 ? 7.872 -8.288 4.757 1.00 17.51 101 VAL A N 1
ATOM 3501 C CA . VAL B 1 97 ? 9.057 -9.131 4.844 1.00 16.97 101 VAL A CA 1
ATOM 3502 C C . VAL B 1 97 ? 8.872 -10.069 6.016 1.00 16.59 101 VAL A C 1
ATOM 3503 O O . VAL B 1 97 ? 8.524 -9.638 7.119 1.00 18.88 101 VAL A O 1
ATOM 3507 N N . TYR B 1 98 ? 9.193 -11.331 5.791 1.00 15.36 102 TYR A N 1
ATOM 3508 C CA . TYR B 1 98 ? 9.064 -12.338 6.859 1.00 14.38 102 TYR A CA 1
ATOM 3509 C C . TYR B 1 98 ? 10.456 -12.717 7.295 1.00 14.23 102 TYR A C 1
ATOM 3510 O O . TYR B 1 98 ? 11.269 -13.200 6.494 1.00 14.29 102 TYR A O 1
ATOM 3519 N N . ILE B 1 99 ? 10.756 -12.514 8.577 1.00 14.72 103 ILE A N 1
ATOM 3520 C CA . ILE B 1 99 ? 12.060 -12.826 9.079 1.00 14.24 103 ILE A CA 1
ATOM 3521 C C . ILE B 1 99 ? 11.989 -14.116 9.903 1.00 14.87 103 ILE A C 1
ATOM 3522 O O . ILE B 1 99 ? 11.184 -14.211 10.831 1.00 13.79 103 ILE A O 1
ATOM 3527 N N . VAL B 1 100 ? 12.828 -15.093 9.552 1.00 14.38 104 VAL A N 1
ATOM 3528 C CA . VAL B 1 100 ? 12.789 -16.429 10.170 1.00 13.99 104 VAL A CA 1
ATOM 3529 C C . VAL B 1 100 ? 13.900 -16.543 11.194 1.00 14.73 104 VAL A C 1
ATOM 3530 O O . VAL B 1 100 ? 15.042 -16.246 10.888 1.00 13.03 104 VAL A O 1
ATOM 3534 N N . GLN B 1 101 ? 13.566 -16.958 12.431 1.00 13.21 105 GLN A N 1
ATOM 3535 C CA . GLN B 1 101 ? 14.551 -16.977 13.504 1.00 13.84 105 GLN A CA 1
ATOM 3536 C C . GLN B 1 101 ? 14.325 -18.234 14.332 1.00 14.35 105 GLN A C 1
ATOM 3537 O O . GLN B 1 101 ? 13.240 -18.809 14.280 1.00 15.24 105 GLN A O 1
ATOM 3543 N N . ASP B 1 102 ? 15.343 -18.641 15.086 1.00 15.84 106 ASP A N 1
ATOM 3544 C CA . ASP B 1 102 ? 15.199 -19.728 16.068 1.00 17.28 106 ASP A CA 1
ATOM 3545 C C . ASP B 1 102 ? 14.023 -19.483 16.971 1.00 17.84 106 ASP A C 1
ATOM 3546 O O . ASP B 1 102 ? 13.849 -18.382 17.468 1.00 17.77 106 ASP A O 1
ATOM 3551 N N . LEU B 1 103 ? 13.228 -20.529 17.218 1.00 17.74 107 LEU A N 1
ATOM 3552 C CA . LEU B 1 103 ? 12.103 -20.404 18.127 1.00 18.02 107 LEU A CA 1
ATOM 3553 C C . LEU B 1 103 ? 12.616 -20.424 19.555 1.00 17.71 107 LEU A C 1
ATOM 3554 O O . LEU B 1 103 ? 13.454 -21.260 19.920 1.00 18.88 107 LEU A O 1
ATOM 3559 N N . MET B 1 104 ? 12.172 -19.463 20.336 1.00 18.14 108 MET A N 1
ATOM 3560 C CA . MET B 1 104 ? 12.550 -19.372 21.722 1.00 19.64 108 MET A CA 1
ATOM 3561 C C . MET B 1 104 ? 11.268 -19.374 22.505 1.00 20.63 108 MET A C 1
ATOM 3562 O O . MET B 1 104 ? 10.338 -18.590 22.215 1.00 22.98 108 MET A O 1
ATOM 3567 N N . GLU B 1 105 ? 11.252 -20.198 23.529 1.00 21.53 109 GLU A N 1
ATOM 3568 C CA . GLU B 1 105 ? 10.021 -20.510 24.261 1.00 23.45 109 GLU A CA 1
ATOM 3569 C C . GLU B 1 105 ? 9.516 -19.359 25.126 1.00 23.01 109 GLU A C 1
ATOM 3570 O O . GLU B 1 105 ? 8.305 -19.233 25.363 1.00 23.40 109 GLU A O 1
ATOM 3576 N N . THR B 1 106 ? 10.413 -18.488 25.579 1.00 20.89 110 THR A N 1
ATOM 3577 C CA . THR B 1 106 ? 9.997 -17.422 26.492 1.00 20.86 110 THR A CA 1
ATOM 3578 C C . THR B 1 106 ? 10.979 -16.247 26.469 1.00 20.14 110 THR A C 1
ATOM 3579 O O . THR B 1 106 ? 11.813 -16.155 25.576 1.00 19.64 110 THR A O 1
ATOM 3583 N N . ASP B 1 107 ? 10.856 -15.321 27.409 1.00 19.88 111 ASP A N 1
ATOM 3584 C CA . ASP B 1 107 ? 11.831 -14.248 27.524 1.00 19.16 111 ASP A CA 1
ATOM 3585 C C . ASP B 1 107 ? 11.953 -13.914 29.003 1.00 19.36 111 ASP A C 1
ATOM 3586 O O . ASP B 1 107 ? 11.202 -14.446 29.823 1.00 18.41 111 ASP A O 1
ATOM 3591 N N . LEU B 1 108 ? 12.904 -13.059 29.346 1.00 18.52 112 LEU A N 1
ATOM 3592 C CA . LEU B 1 108 ? 13.168 -12.800 30.744 1.00 18.38 112 LEU A CA 1
ATOM 3593 C C . LEU B 1 108 ? 12.021 -11.986 31.369 1.00 20.08 112 LEU A C 1
ATOM 3594 O O . LEU B 1 108 ? 11.721 -12.147 32.556 1.00 20.64 112 LEU A O 1
ATOM 3599 N N . TYR B 1 109 ? 11.384 -11.121 30.578 1.00 19.40 113 TYR A N 1
ATOM 3600 C CA . TYR B 1 109 ? 10.226 -10.377 31.077 1.00 21.35 113 TYR A CA 1
ATOM 3601 C C . TYR B 1 109 ? 9.172 -11.360 31.606 1.00 21.36 113 TYR A C 1
ATOM 3602 O O . TYR B 1 109 ? 8.712 -11.215 32.743 1.00 23.02 113 TYR A O 1
ATOM 3611 N N . LYS B 1 110 ? 8.801 -12.340 30.786 1.00 21.06 114 LYS A N 1
ATOM 3612 C CA . LYS B 1 110 ? 7.794 -13.360 31.155 1.00 22.93 114 LYS A CA 1
ATOM 3613 C C . LYS B 1 110 ? 8.257 -14.212 32.319 1.00 24.12 114 LYS A C 1
ATOM 3614 O O . LYS B 1 110 ? 7.444 -14.568 33.196 1.00 24.71 114 LYS A O 1
ATOM 3620 N N . LEU B 1 111 ? 9.552 -14.533 32.347 1.00 22.63 115 LEU A N 1
ATOM 3621 C CA . LEU B 1 111 ? 10.081 -15.371 33.413 1.00 22.94 115 LEU A CA 1
ATOM 3622 C C . LEU B 1 111 ? 9.987 -14.706 34.779 1.00 23.16 115 LEU A C 1
ATOM 3623 O O . LEU B 1 111 ? 9.599 -15.354 35.764 1.00 24.57 115 LEU A O 1
ATOM 3628 N N . LEU B 1 112 ? 10.339 -13.432 34.839 1.00 22.77 116 LEU A N 1
ATOM 3629 C CA . LEU B 1 112 ? 10.393 -12.693 36.097 1.00 25.08 116 LEU A CA 1
ATOM 3630 C C . LEU B 1 112 ? 8.997 -12.405 36.628 1.00 27.11 116 LEU A C 1
ATOM 3631 O O . LEU B 1 112 ? 8.830 -12.065 37.800 1.00 26.63 116 LEU A O 1
ATOM 3636 N N . LYS B 1 113 ? 8.004 -12.579 35.765 1.00 28.56 117 LYS A N 1
ATOM 3637 C CA . LYS B 1 113 ? 6.625 -12.298 36.111 1.00 32.77 117 LYS A CA 1
ATOM 3638 C C . LYS B 1 113 ? 6.016 -13.510 36.788 1.00 34.29 117 LYS A C 1
ATOM 3639 O O . LYS B 1 113 ? 4.998 -13.392 37.465 1.00 35.57 117 LYS A O 1
ATOM 3645 N N . THR B 1 114 ? 6.674 -14.664 36.639 1.00 35.66 118 THR A N 1
ATOM 3646 C CA . THR B 1 114 ? 6.108 -15.949 37.046 1.00 36.92 118 THR A CA 1
ATOM 3647 C C . THR B 1 114 ? 6.994 -16.766 38.014 1.00 37.45 118 THR A C 1
ATOM 3648 O O . THR B 1 114 ? 6.521 -17.735 38.628 1.00 38.06 118 THR A O 1
ATOM 3652 N N . GLN B 1 115 ? 8.257 -16.360 38.157 1.00 37.92 119 GLN A N 1
ATOM 3653 C CA . GLN B 1 115 ? 9.240 -17.114 38.942 1.00 37.96 119 GLN A CA 1
ATOM 3654 C C . GLN B 1 115 ? 10.262 -16.251 39.644 1.00 37.66 119 GLN A C 1
ATOM 3655 O O . GLN B 1 115 ? 10.806 -15.296 39.071 1.00 37.62 119 GLN A O 1
ATOM 3661 N N . HIS B 1 116 ? 10.541 -16.615 40.888 1.00 36.70 120 HIS A N 1
ATOM 3662 C CA . HIS B 1 116 ? 11.704 -16.111 41.586 1.00 36.13 120 HIS A CA 1
ATOM 3663 C C . HIS B 1 116 ? 12.911 -16.919 41.097 1.00 34.61 120 HIS A C 1
ATOM 3664 O O . HIS B 1 116 ? 12.844 -18.151 41.022 1.00 35.16 120 HIS A O 1
ATOM 3671 N N . LEU B 1 117 ? 13.998 -16.234 40.736 1.00 31.99 121 LEU A N 1
ATOM 3672 C CA . LEU B 1 117 ? 15.171 -16.923 40.173 1.00 28.44 121 LEU A CA 1
ATOM 3673 C C . LEU B 1 117 ? 16.169 -17.289 41.245 1.00 27.31 121 LEU A C 1
ATOM 3674 O O . LEU B 1 117 ? 16.416 -16.496 42.140 1.00 27.16 121 LEU A O 1
ATOM 3679 N N . SER B 1 118 ? 16.766 -18.472 41.123 1.00 26.71 122 SER A N 1
ATOM 3680 C CA . SER B 1 118 ? 17.866 -18.896 42.001 1.00 26.83 122 SER A CA 1
ATOM 3681 C C . SER B 1 118 ? 19.116 -18.084 41.673 1.00 26.83 122 SER A C 1
ATOM 3682 O O . SER B 1 118 ? 19.250 -17.586 40.542 1.00 24.29 122 SER A O 1
ATOM 3685 N N . ASN B 1 119 ? 20.043 -17.976 42.624 1.00 25.25 123 ASN A N 1
ATOM 3686 C CA . ASN B 1 119 ? 21.336 -17.342 42.341 1.00 26.11 123 ASN A CA 1
ATOM 3687 C C . ASN B 1 119 ? 22.092 -17.956 41.167 1.00 25.88 123 ASN A C 1
ATOM 3688 O O . ASN B 1 119 ? 22.723 -17.225 40.389 1.00 25.09 123 ASN A O 1
ATOM 3693 N N . ASP B 1 120 ? 22.059 -19.286 41.045 1.00 24.59 124 ASP A N 1
ATOM 3694 C CA . ASP B 1 120 ? 22.711 -19.954 39.917 1.00 25.39 124 ASP A CA 1
ATOM 3695 C C . ASP B 1 120 ? 22.139 -19.464 38.593 1.00 23.67 124 ASP A C 1
ATOM 3696 O O . ASP B 1 120 ? 22.876 -19.215 37.640 1.00 22.74 124 ASP A O 1
ATOM 3701 N N . HIS B 1 121 ? 20.814 -19.337 38.524 1.00 23.36 125 HIS A N 1
ATOM 3702 C CA . HIS B 1 121 ? 20.204 -18.841 37.297 1.00 22.51 125 HIS A CA 1
ATOM 3703 C C . HIS B 1 121 ? 20.510 -17.366 37.033 1.00 21.02 125 HIS A C 1
ATOM 3704 O O . HIS B 1 121 ? 20.775 -17.002 35.893 1.00 19.90 125 HIS A O 1
ATOM 3711 N N . ILE B 1 122 ? 20.453 -16.535 38.071 1.00 18.30 126 ILE A N 1
ATOM 3712 C CA . ILE B 1 122 ? 20.745 -15.109 37.934 1.00 18.74 126 ILE A CA 1
ATOM 3713 C C . ILE B 1 122 ? 22.159 -14.943 37.391 1.00 17.34 126 ILE A C 1
ATOM 3714 O O . ILE B 1 122 ? 22.407 -14.160 36.467 1.00 17.30 126 ILE A O 1
ATOM 3719 N N . CYS B 1 123 ? 23.071 -15.729 37.944 1.00 16.98 127 CYS A N 1
ATOM 3720 C CA . CYS B 1 123 ? 24.480 -15.659 37.552 1.00 16.57 127 CYS A CA 1
ATOM 3721 C C . CYS B 1 123 ? 24.676 -16.082 36.089 1.00 15.69 127 CYS A C 1
ATOM 3722 O O . CYS B 1 123 ? 25.383 -15.421 35.321 1.00 16.24 127 CYS A O 1
ATOM 3725 N N . TYR B 1 124 ? 24.043 -17.178 35.697 1.00 15.03 128 TYR A N 1
ATOM 3726 C CA . TYR B 1 124 ? 24.126 -17.676 34.333 1.00 15.15 128 TYR A CA 1
ATOM 3727 C C . TYR B 1 124 ? 23.501 -16.705 33.339 1.00 14.72 128 TYR A C 1
ATOM 3728 O O . TYR B 1 124 ? 24.041 -16.499 32.247 1.00 13.85 128 TYR A O 1
ATOM 3737 N N . PHE B 1 125 ? 22.339 -16.149 33.696 1.00 13.94 129 PHE A N 1
ATOM 3738 C CA . PHE B 1 125 ? 21.688 -15.192 32.791 1.00 13.91 129 PHE A CA 1
ATOM 3739 C C . PHE B 1 125 ? 22.542 -13.948 32.647 1.00 11.75 129 PHE A C 1
ATOM 3740 O O . PHE B 1 125 ? 22.743 -13.476 31.519 1.00 12.54 129 PHE A O 1
ATOM 3748 N N . LEU B 1 126 ? 23.032 -13.411 33.752 1.00 12.06 130 LEU A N 1
ATOM 3749 C CA . LEU B 1 126 ? 23.878 -12.211 33.676 1.00 12.57 130 LEU A CA 1
ATOM 3750 C C . LEU B 1 126 ? 25.105 -12.472 32.790 1.00 13.35 130 LEU A C 1
ATOM 3751 O O . LEU B 1 126 ? 25.497 -11.641 31.947 1.00 13.10 130 LEU A O 1
ATOM 3756 N N . TYR B 1 127 ? 25.736 -13.631 33.003 1.00 13.49 131 TYR A N 1
ATOM 3757 C CA . TYR B 1 127 ? 26.890 -14.005 32.201 1.00 13.59 131 TYR A CA 1
ATOM 3758 C C . TYR B 1 127 ? 26.575 -14.008 30.713 1.00 13.74 131 TYR A C 1
ATOM 3759 O O . TYR B 1 127 ? 27.344 -13.460 29.915 1.00 12.90 131 TYR A O 1
ATOM 3768 N N . GLN B 1 128 ? 25.460 -14.651 30.338 1.00 11.60 132 GLN A N 1
ATOM 3769 C CA . GLN B 1 128 ? 25.088 -14.735 28.940 1.00 12.76 132 GLN A CA 1
ATOM 3770 C C . GLN B 1 128 ? 24.812 -13.367 28.344 1.00 12.91 132 GLN A C 1
ATOM 3771 O O . GLN B 1 128 ? 25.171 -13.118 27.201 1.00 12.08 132 GLN A O 1
ATOM 3777 N N . ILE B 1 129 ? 24.131 -12.518 29.098 1.00 12.85 133 ILE A N 1
ATOM 3778 C CA . ILE B 1 129 ? 23.841 -11.163 28.626 1.00 12.19 133 ILE A CA 1
ATOM 3779 C C . ILE B 1 129 ? 25.178 -10.452 28.331 1.00 12.70 133 ILE A C 1
ATOM 3780 O O . ILE B 1 129 ? 25.391 -9.911 27.229 1.00 11.67 133 ILE A O 1
ATOM 3785 N N . LEU B 1 130 ? 26.072 -10.463 29.311 1.00 12.55 134 LEU A N 1
ATOM 3786 C CA . LEU B 1 130 ? 27.381 -9.786 29.144 1.00 13.17 134 LEU A CA 1
ATOM 3787 C C . LEU B 1 130 ? 28.271 -10.416 28.061 1.00 14.47 134 LEU A C 1
ATOM 3788 O O . LEU B 1 130 ? 29.006 -9.699 27.339 1.00 14.12 134 LEU A O 1
ATOM 3793 N N . ARG B 1 131 ? 28.191 -11.746 27.930 1.00 13.59 135 ARG A N 1
ATOM 3794 C CA . ARG B 1 131 ? 28.962 -12.452 26.892 1.00 13.97 135 ARG A CA 1
ATOM 3795 C C . ARG B 1 131 ? 28.513 -12.010 25.492 1.00 13.69 135 ARG A C 1
ATOM 3796 O O . ARG B 1 131 ? 29.326 -11.710 24.623 1.00 13.29 135 ARG A O 1
ATOM 3804 N N . GLY B 1 132 ? 27.202 -11.955 25.274 1.00 12.61 136 GLY A N 1
ATOM 3805 C CA . GLY B 1 132 ? 26.698 -11.390 24.020 1.00 12.15 136 GLY A CA 1
ATOM 3806 C C . GLY B 1 132 ? 27.015 -9.908 23.870 1.00 13.02 136 GLY A C 1
ATOM 3807 O O . GLY B 1 132 ? 27.341 -9.444 22.767 1.00 12.57 136 GLY A O 1
ATOM 3808 N N . LEU B 1 133 ? 26.921 -9.153 24.956 1.00 13.33 137 LEU A N 1
ATOM 3809 C CA . LEU B 1 133 ? 27.210 -7.718 24.869 1.00 12.27 137 LEU A CA 1
ATOM 3810 C C . LEU B 1 133 ? 28.690 -7.477 24.548 1.00 13.45 137 LEU A C 1
ATOM 3811 O O . LEU B 1 133 ? 29.041 -6.512 23.859 1.00 14.30 137 LEU A O 1
ATOM 3816 N N . LYS B 1 134 ? 29.549 -8.364 25.027 1.00 12.16 138 LYS A N 1
ATOM 3817 C CA . LYS B 1 134 ? 30.984 -8.269 24.703 1.00 14.49 138 LYS A CA 1
ATOM 3818 C C . LYS B 1 134 ? 31.178 -8.353 23.199 1.00 14.29 138 LYS A C 1
ATOM 3819 O O . LYS B 1 134 ? 31.947 -7.588 22.597 1.00 15.61 138 LYS A O 1
ATOM 3825 N N . TYR B 1 135 ? 30.452 -9.258 22.578 1.00 14.49 139 TYR A N 1
ATOM 3826 C CA . TYR B 1 135 ? 30.542 -9.398 21.135 1.00 14.90 139 TYR A CA 1
ATOM 3827 C C . TYR B 1 135 ? 30.010 -8.152 20.419 1.00 15.90 139 TYR A C 1
ATOM 3828 O O . TYR B 1 135 ? 30.669 -7.605 19.528 1.00 15.99 139 TYR A O 1
ATOM 3837 N N . ILE B 1 136 ? 28.829 -7.688 20.823 1.00 15.58 140 ILE A N 1
ATOM 3838 C CA . ILE B 1 136 ? 28.209 -6.500 20.224 1.00 15.42 140 ILE A CA 1
ATOM 3839 C C . ILE B 1 136 ? 29.142 -5.285 20.350 1.00 14.33 140 ILE A C 1
ATOM 3840 O O . ILE B 1 136 ? 29.427 -4.602 19.356 1.00 15.23 140 ILE A O 1
ATOM 3845 N N . HIS B 1 137 ? 29.631 -5.029 21.560 1.00 15.88 141 HIS A N 1
ATOM 3846 C CA . HIS B 1 137 ? 30.540 -3.918 21.797 1.00 14.56 141 HIS A CA 1
ATOM 3847 C C . HIS B 1 137 ? 31.888 -4.074 21.089 1.00 16.90 141 HIS A C 1
ATOM 3848 O O . HIS B 1 137 ? 32.492 -3.080 20.707 1.00 16.83 141 HIS A O 1
ATOM 3855 N N . SER B 1 138 ? 32.320 -5.309 20.885 1.00 16.22 142 SER A N 1
ATOM 3856 C CA . SER B 1 138 ? 33.571 -5.567 20.160 1.00 17.87 142 SER A CA 1
ATOM 3857 C C . SER B 1 138 ? 33.451 -5.110 18.702 1.00 19.50 142 SER A C 1
ATOM 3858 O O . SER B 1 138 ? 34.459 -4.723 18.084 1.00 21.18 142 SER A O 1
ATOM 3861 N N . ALA B 1 139 ? 32.220 -5.083 18.183 1.00 17.77 143 ALA A N 1
ATOM 3862 C CA . ALA B 1 139 ? 31.938 -4.611 16.834 1.00 19.62 143 ALA A CA 1
ATOM 3863 C C . ALA B 1 139 ? 31.710 -3.092 16.778 1.00 19.78 143 ALA A C 1
ATOM 3864 O O . ALA B 1 139 ? 31.367 -2.562 15.715 1.00 20.37 143 ALA A O 1
ATOM 3866 N N . ASN B 1 140 ? 31.927 -2.422 17.911 1.00 20.77 144 ASN A N 1
ATOM 3867 C CA . ASN B 1 140 ? 31.665 -0.983 18.102 1.00 21.93 144 ASN A CA 1
ATOM 3868 C C . ASN B 1 140 ? 30.190 -0.630 17.915 1.00 20.72 144 ASN A C 1
ATOM 3869 O O . ASN B 1 140 ? 29.857 0.464 17.430 1.00 21.89 144 ASN A O 1
ATOM 3874 N N . VAL B 1 141 ? 29.318 -1.574 18.257 1.00 17.97 145 VAL A N 1
ATOM 3875 C CA . VAL B 1 141 ? 27.858 -1.392 18.152 1.00 16.42 145 VAL A CA 1
ATOM 3876 C C . VAL B 1 141 ? 27.252 -1.229 19.531 1.00 16.81 145 VAL A C 1
ATOM 3877 O O . VAL B 1 141 ? 27.715 -1.854 20.487 1.00 16.02 145 VAL A O 1
ATOM 3881 N N . LEU B 1 142 ? 26.238 -0.360 19.635 1.00 17.68 146 LEU A N 1
ATOM 3882 C CA . LEU B 1 142 ? 25.506 -0.182 20.881 1.00 18.95 146 LEU A CA 1
ATOM 3883 C C . LEU B 1 142 ? 24.128 -0.754 20.598 1.00 17.94 146 LEU A C 1
ATOM 3884 O O . LEU B 1 142 ? 23.580 -0.532 19.510 1.00 19.90 146 LEU A O 1
ATOM 3889 N N . HIS B 1 143 ? 23.560 -1.491 21.544 1.00 15.56 147 HIS A N 1
ATOM 3890 C CA . HIS B 1 143 ? 22.220 -2.055 21.360 1.00 16.34 147 HIS A CA 1
ATOM 3891 C C . HIS B 1 143 ? 21.146 -0.984 21.586 1.00 16.52 147 HIS A C 1
ATOM 3892 O O . HIS B 1 143 ? 20.213 -0.861 20.784 1.00 17.07 147 HIS A O 1
ATOM 3899 N N . ARG B 1 144 ? 21.251 -0.303 22.733 1.00 17.46 148 ARG A N 1
ATOM 3900 C CA . ARG B 1 144 ? 20.424 0.864 23.114 1.00 18.57 148 ARG A CA 1
ATOM 3901 C C . ARG B 1 144 ? 19.012 0.564 23.638 1.00 19.38 148 ARG A C 1
ATOM 3902 O O . ARG B 1 144 ? 18.320 1.497 24.064 1.00 21.29 148 ARG A O 1
ATOM 3910 N N . ASP B 1 145 ? 18.576 -0.696 23.595 1.00 17.57 149 ASP A N 1
ATOM 3911 C CA . ASP B 1 145 ? 17.246 -1.061 24.109 1.00 19.28 149 ASP A CA 1
ATOM 3912 C C . ASP B 1 145 ? 17.269 -2.386 24.850 1.00 17.50 149 ASP A C 1
ATOM 3913 O O . ASP B 1 145 ? 16.392 -3.231 24.663 1.00 17.93 149 ASP A O 1
ATOM 3918 N N . LEU B 1 146 ? 18.280 -2.598 25.685 1.00 15.81 150 LEU A N 1
ATOM 3919 C CA . LEU B 1 146 ? 18.352 -3.836 26.439 1.00 15.76 150 LEU A CA 1
ATOM 3920 C C . LEU B 1 146 ? 17.351 -3.727 27.580 1.00 14.95 150 LEU A C 1
ATOM 3921 O O . LEU B 1 146 ? 17.326 -2.713 28.277 1.00 15.74 150 LEU A O 1
ATOM 3926 N N . LYS B 1 147 ? 16.549 -4.771 27.729 1.00 14.15 151 LYS A N 1
ATOM 3927 C CA . LYS B 1 147 ? 15.473 -4.864 28.722 1.00 15.35 151 LYS A CA 1
ATOM 3928 C C . LYS B 1 147 ? 15.009 -6.318 28.751 1.00 15.09 151 LYS A C 1
ATOM 3929 O O . LYS B 1 147 ? 15.287 -7.077 27.793 1.00 16.43 151 LYS A O 1
ATOM 3935 N N . PRO B 1 148 ? 14.297 -6.744 29.824 1.00 14.09 152 PRO A N 1
ATOM 3936 C CA . PRO B 1 148 ? 13.944 -8.157 29.962 1.00 15.57 152 PRO A CA 1
ATOM 3937 C C . PRO B 1 148 ? 13.212 -8.785 28.754 1.00 15.76 152 PRO A C 1
ATOM 3938 O O . PRO B 1 148 ? 13.539 -9.911 28.368 1.00 14.66 152 PRO A O 1
ATOM 3942 N N . SER B 1 149 ? 12.306 -8.044 28.119 1.00 15.99 153 SER A N 1
ATOM 3943 C CA . SER B 1 149 ? 11.569 -8.558 26.966 1.00 16.72 153 SER A CA 1
ATOM 3944 C C . SER B 1 149 ? 12.424 -8.761 25.705 1.00 16.53 153 SER A C 1
ATOM 3945 O O . SER B 1 149 ? 11.990 -9.446 24.762 1.00 17.75 153 SER A O 1
ATOM 3948 N N . ASN B 1 150 ? 13.636 -8.195 25.691 1.00 15.26 154 ASN A N 1
ATOM 3949 C CA . ASN B 1 150 ? 14.564 -8.366 24.554 1.00 14.99 154 ASN A CA 1
ATOM 3950 C C . ASN B 1 150 ? 15.645 -9.434 24.828 1.00 14.50 154 ASN A C 1
ATOM 3951 O O . ASN B 1 150 ? 16.641 -9.540 24.108 1.00 14.96 154 ASN A O 1
ATOM 3956 N N . LEU B 1 151 ? 15.419 -10.209 25.881 1.00 14.10 155 LEU A N 1
ATOM 3957 C CA . LEU B 1 151 ? 16.289 -11.313 26.243 1.00 14.34 155 LEU A CA 1
ATOM 3958 C C . LEU B 1 151 ? 15.480 -12.595 26.121 1.00 13.85 155 LEU A C 1
ATOM 3959 O O . LEU B 1 151 ? 14.737 -12.956 27.012 1.00 14.31 155 LEU A O 1
ATOM 3964 N N . LEU B 1 152 ? 15.629 -13.277 24.992 1.00 13.12 156 LEU A N 1
ATOM 3965 C CA . LEU B 1 152 ? 14.899 -14.508 24.751 1.00 13.29 156 LEU A CA 1
ATOM 3966 C C . LEU B 1 152 ? 15.542 -15.685 25.479 1.00 13.80 156 LEU A C 1
ATOM 3967 O O . LEU B 1 152 ? 16.764 -15.751 25.634 1.00 13.59 156 LEU A O 1
ATOM 3972 N N . LEU B 1 153 ? 14.709 -16.637 25.875 1.00 14.89 157 LEU A N 1
ATOM 3973 C CA . LEU B 1 153 ? 15.145 -17.819 26.603 1.00 16.55 157 LEU A CA 1
ATOM 3974 C C . LEU B 1 153 ? 14.499 -19.074 26.021 1.00 17.62 157 LEU A C 1
ATOM 3975 O O . LEU B 1 153 ? 13.377 -19.039 25.527 1.00 19.89 157 LEU A O 1
ATOM 3980 N N . ASN B 1 154 ? 15.196 -20.193 26.101 1.00 20.19 158 ASN A N 1
ATOM 3981 C CA . ASN B 1 154 ? 14.597 -21.433 25.631 1.00 23.14 158 ASN A CA 1
ATOM 3982 C C . ASN B 1 154 ? 14.219 -22.231 26.869 1.00 24.51 158 ASN A C 1
ATOM 3983 O O . ASN B 1 154 ? 14.122 -21.643 27.934 1.00 25.80 158 ASN A O 1
ATOM 3988 N N . THR B 1 155 ? 13.985 -23.541 26.775 1.00 27.29 159 THR A N 1
ATOM 3989 C CA . THR B 1 155 ? 13.585 -24.274 27.993 1.00 28.84 159 THR A CA 1
ATOM 3990 C C . THR B 1 155 ? 14.767 -24.650 28.901 1.00 29.77 159 THR A C 1
ATOM 3991 O O . THR B 1 155 ? 14.567 -25.043 30.061 1.00 32.05 159 THR A O 1
ATOM 3995 N N . THR B 1 156 ? 15.985 -24.568 28.379 1.00 29.49 160 THR A N 1
ATOM 3996 C CA . THR B 1 156 ? 17.175 -24.971 29.147 1.00 28.46 160 THR A CA 1
ATOM 3997 C C . THR B 1 156 ? 18.051 -23.783 29.570 1.00 28.44 160 THR A C 1
ATOM 3998 O O . THR B 1 156 ? 19.262 -23.934 29.755 1.00 29.16 160 THR A O 1
ATOM 4002 N N . CYS B 1 157 ? 17.430 -22.614 29.725 1.00 26.75 161 CYS A N 1
ATOM 4003 C CA . CYS B 1 157 ? 18.086 -21.375 30.192 1.00 25.59 161 CYS A CA 1
ATOM 4004 C C . CYS B 1 157 ? 19.109 -20.753 29.249 1.00 24.32 161 CYS A C 1
ATOM 4005 O O . CYS B 1 157 ? 19.893 -19.887 29.677 1.00 22.97 161 CYS A O 1
ATOM 4008 N N . ASP B 1 158 ? 19.121 -21.172 27.990 1.00 22.28 162 ASP A N 1
ATOM 4009 C CA . ASP B 1 158 ? 19.989 -20.497 27.019 1.00 22.09 162 ASP A CA 1
ATOM 4010 C C . ASP B 1 158 ? 19.343 -19.171 26.653 1.00 20.15 162 ASP A C 1
ATOM 4011 O O . ASP B 1 158 ? 18.136 -19.105 26.414 1.00 18.90 162 ASP A O 1
ATOM 4016 N N . LEU B 1 159 ? 20.155 -18.126 26.615 1.00 17.16 163 LEU A N 1
ATOM 4017 C CA . LEU B 1 159 ? 19.659 -16.759 26.436 1.00 16.49 163 LEU A CA 1
ATOM 4018 C C . LEU B 1 159 ? 20.176 -16.159 25.127 1.00 15.78 163 LEU A C 1
ATOM 4019 O O . LEU B 1 159 ? 21.369 -16.298 24.809 1.00 14.46 163 LEU A O 1
ATOM 4024 N N . LYS B 1 160 ? 19.295 -15.471 24.395 1.00 14.71 164 LYS A N 1
ATOM 4025 C CA . LYS B 1 160 ? 19.703 -14.741 23.190 1.00 14.66 164 LYS A CA 1
ATOM 4026 C C . LYS B 1 160 ? 19.145 -13.327 23.177 1.00 14.19 164 LYS A C 1
ATOM 4027 O O . LYS B 1 160 ? 17.936 -13.150 23.266 1.00 15.75 164 LYS A O 1
ATOM 4033 N N . ILE B 1 161 ? 20.024 -12.338 23.009 1.00 13.80 165 ILE A N 1
ATOM 4034 C CA . ILE B 1 161 ? 19.630 -10.924 22.870 1.00 12.56 165 ILE A CA 1
ATOM 4035 C C . ILE B 1 161 ? 18.934 -10.718 21.538 1.00 14.61 165 ILE A C 1
ATOM 4036 O O . ILE B 1 161 ? 19.435 -11.175 20.508 1.00 13.78 165 ILE A O 1
ATOM 4041 N N . CYS B 1 162 ? 17.825 -9.973 21.532 1.00 13.86 166 CYS A N 1
ATOM 4042 C CA . CYS B 1 162 ? 17.129 -9.730 20.265 1.00 14.99 166 CYS A CA 1
ATOM 4043 C C . CYS B 1 162 ? 16.789 -8.255 20.125 1.00 15.54 166 CYS A C 1
ATOM 4044 O O . CYS B 1 162 ? 17.155 -7.468 20.986 1.00 15.96 166 CYS A O 1
ATOM 4047 N N . ASP B 1 163 ? 16.126 -7.897 19.022 1.00 18.16 167 ASP A N 1
ATOM 4048 C CA . ASP B 1 163 ? 15.628 -6.535 18.733 1.00 19.75 167 ASP A CA 1
ATOM 4049 C C . ASP B 1 163 ? 16.708 -5.496 18.591 1.00 19.46 167 ASP A C 1
ATOM 4050 O O . ASP B 1 163 ? 16.991 -4.701 19.506 1.00 18.79 167 ASP A O 1
ATOM 4055 N N . PHE B 1 164 ? 17.294 -5.498 17.404 1.00 18.78 168 PHE A N 1
ATOM 4056 C CA . PHE B 1 164 ? 18.378 -4.574 17.103 1.00 18.68 168 PHE A CA 1
ATOM 4057 C C . PHE B 1 164 ? 17.935 -3.383 16.277 1.00 18.56 168 PHE A C 1
ATOM 4058 O O . PHE B 1 164 ? 18.774 -2.714 15.683 1.00 18.35 168 PHE A O 1
ATOM 4066 N N . GLY B 1 165 ? 16.635 -3.091 16.281 1.00 18.40 169 GLY A N 1
ATOM 4067 C CA . GLY B 1 165 ? 16.075 -1.954 15.528 1.00 19.72 169 GLY A CA 1
ATOM 4068 C C . GLY B 1 165 ? 16.578 -0.559 15.904 1.00 20.79 169 GLY A C 1
ATOM 4069 O O . GLY B 1 165 ? 16.552 0.365 15.079 1.00 21.20 169 GLY A O 1
ATOM 4070 N N . LEU B 1 166 ? 17.038 -0.414 17.147 1.00 21.11 170 LEU A N 1
ATOM 4071 C CA . LEU B 1 166 ? 17.557 0.837 17.668 1.00 22.81 170 LEU A CA 1
ATOM 4072 C C . LEU B 1 166 ? 19.080 0.872 17.763 1.00 23.20 170 LEU A C 1
ATOM 4073 O O . LEU B 1 166 ? 19.643 1.879 18.184 1.00 24.78 170 LEU A O 1
ATOM 4078 N N . ALA B 1 167 ? 19.746 -0.197 17.346 1.00 23.71 171 ALA A N 1
ATOM 4079 C CA . ALA B 1 167 ? 21.195 -0.300 17.483 1.00 25.13 171 ALA A CA 1
ATOM 4080 C C . ALA B 1 167 ? 21.915 0.720 16.604 1.00 27.88 171 ALA A C 1
ATOM 4081 O O . ALA B 1 167 ? 21.421 1.072 15.515 1.00 29.08 171 ALA A O 1
ATOM 4083 N N . ARG B 1 168 ? 23.053 1.225 17.093 1.00 27.29 172 ARG A N 1
ATOM 4084 C CA . ARG B 1 168 ? 23.826 2.224 16.360 1.00 28.11 172 ARG A CA 1
ATOM 4085 C C . ARG B 1 168 ? 25.304 1.905 16.474 1.00 27.32 172 ARG A C 1
ATOM 4086 O O . ARG B 1 168 ? 25.735 1.225 17.395 1.00 25.43 172 ARG A O 1
ATOM 4094 N N . VAL B 1 169 ? 26.089 2.383 15.519 1.00 26.76 173 VAL A N 1
ATO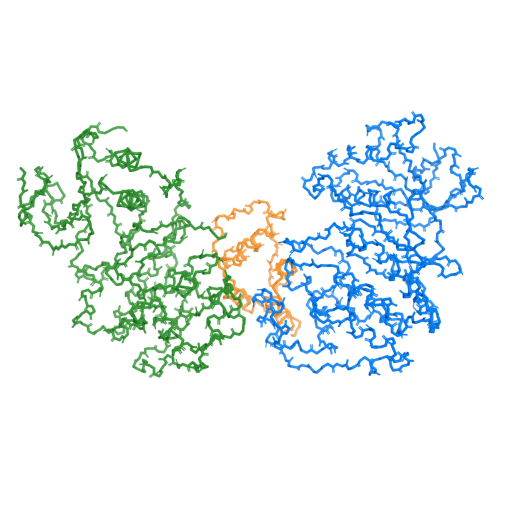M 4095 C CA . VAL B 1 169 ? 27.525 2.357 15.692 1.00 27.16 173 VAL A CA 1
ATOM 4096 C C . VAL B 1 169 ? 27.817 3.453 16.715 1.00 26.64 173 VAL A C 1
ATOM 4097 O O . VAL B 1 169 ? 27.194 4.514 16.690 1.00 26.15 173 VAL A O 1
ATOM 4101 N N . ALA B 1 170 ? 28.716 3.179 17.655 1.00 27.31 174 ALA A N 1
ATOM 4102 C CA . ALA B 1 170 ? 28.983 4.112 18.746 1.00 28.90 174 ALA A CA 1
ATOM 4103 C C . ALA B 1 170 ? 29.497 5.428 18.163 1.00 30.33 174 ALA A C 1
ATOM 4104 O O . ALA B 1 170 ? 30.274 5.417 17.216 1.00 30.48 174 ALA A O 1
ATOM 4106 N N . ASP B 1 171 ? 29.049 6.552 18.709 1.00 32.52 175 ASP A N 1
ATOM 4107 C CA . ASP B 1 171 ? 29.456 7.856 18.185 1.00 34.65 175 ASP A CA 1
ATOM 4108 C C . ASP B 1 171 ? 29.537 8.905 19.297 1.00 36.62 175 ASP A C 1
ATOM 4109 O O . ASP B 1 171 ? 28.665 9.759 19.405 1.00 35.50 175 ASP A O 1
ATOM 4114 N N . PRO B 1 172 ? 30.598 8.838 20.128 1.00 39.36 176 PRO A N 1
ATOM 4115 C CA . PRO B 1 172 ? 30.831 9.818 21.207 1.00 41.84 176 PRO A CA 1
ATOM 4116 C C . PRO B 1 172 ? 30.958 11.252 20.691 1.00 44.06 176 PRO A C 1
ATOM 4117 O O . PRO B 1 172 ? 30.517 12.187 21.367 1.00 44.36 176 PRO A O 1
ATOM 4121 N N . ASP B 1 173 ? 31.546 11.405 19.500 1.00 46.45 177 ASP A N 1
ATOM 4122 C CA . ASP B 1 173 ? 31.744 12.711 18.841 1.00 48.80 177 ASP A CA 1
ATOM 4123 C C . ASP B 1 173 ? 30.465 13.540 18.764 1.00 49.82 177 ASP A C 1
ATOM 4124 O O . ASP B 1 173 ? 30.508 14.771 18.844 1.00 49.42 177 ASP A O 1
ATOM 4129 N N . HIS B 1 174 ? 29.337 12.852 18.583 1.00 50.68 178 HIS A N 1
ATOM 4130 C CA . HIS B 1 174 ? 28.063 13.495 18.286 1.00 52.06 178 HIS A CA 1
ATOM 4131 C C . HIS B 1 174 ? 27.026 13.090 19.320 1.00 52.26 178 HIS A C 1
ATOM 4132 O O . HIS B 1 174 ? 26.063 12.389 19.005 1.00 53.60 178 HIS A O 1
ATOM 4139 N N . THR B 1 181 ? 16.865 15.153 20.389 1.00 48.57 185 THR A N 1
ATOM 4140 C CA . THR B 1 181 ? 15.638 14.616 19.703 1.00 48.29 185 THR A CA 1
ATOM 4141 C C . THR B 1 181 ? 14.881 13.597 20.579 1.00 48.28 185 THR A C 1
ATOM 4142 O O . THR B 1 181 ? 15.234 13.386 21.753 1.00 48.02 185 THR A O 1
ATOM 4144 N N . GLU B 1 182 ? 13.851 12.969 20.001 1.00 47.67 186 GLU A N 1
ATOM 4145 C CA . GLU B 1 182 ? 12.936 12.088 20.741 1.00 46.63 186 GLU A CA 1
ATOM 4146 C C . GLU B 1 182 ? 13.655 10.923 21.421 1.00 46.01 186 GLU A C 1
ATOM 4147 O O . GLU B 1 182 ? 14.693 10.454 20.944 1.00 46.30 186 GLU A O 1
ATOM 4149 N N . TYR B 1 183 ? 13.112 10.472 22.547 1.00 44.43 187 TYR A N 1
ATOM 4150 C CA . TYR B 1 183 ? 13.687 9.330 23.250 1.00 43.01 187 TYR A CA 1
ATOM 4151 C C . TYR B 1 183 ? 13.348 8.038 22.544 1.00 42.95 187 TYR A C 1
ATOM 4152 O O . TYR B 1 183 ? 12.179 7.793 22.216 1.00 43.06 187 TYR A O 1
ATOM 4161 N N . VAL B 1 184 ? 14.377 7.228 22.297 1.00 42.62 188 VAL A N 1
ATOM 4162 C CA . VAL B 1 184 ? 14.156 5.869 21.805 1.00 42.81 188 VAL A CA 1
ATOM 4163 C C . VAL B 1 184 ? 13.925 4.938 23.003 1.00 43.10 188 VAL A C 1
ATOM 4164 O O . VAL B 1 184 ? 14.652 4.977 24.007 1.00 42.90 188 VAL A O 1
ATOM 4168 N N . ALA B 1 185 ? 12.913 4.095 22.833 1.00 43.11 189 ALA A N 1
ATOM 4169 C CA . ALA B 1 185 ? 11.958 3.698 23.881 1.00 42.58 189 ALA A CA 1
ATOM 4170 C C . ALA B 1 185 ? 12.356 3.681 25.365 1.00 41.41 189 ALA A C 1
ATOM 4171 O O . ALA B 1 185 ? 12.441 4.744 25.999 1.00 42.89 189 ALA A O 1
ATOM 4173 N N . THR B 1 186 ? 12.626 2.490 25.898 1.00 38.73 190 THR A N 1
ATOM 4174 C CA . THR B 1 186 ? 12.193 2.132 27.262 1.00 34.14 190 THR A CA 1
ATOM 4175 C C . THR B 1 186 ? 12.779 2.859 28.475 1.00 32.15 190 THR A C 1
ATOM 4176 O O . THR B 1 186 ? 13.934 2.607 28.900 1.00 30.08 190 THR A O 1
ATOM 4180 N N . ARG B 1 187 ? 11.945 3.736 29.044 1.00 27.50 191 ARG A N 1
ATOM 4181 C CA . ARG B 1 187 ? 12.348 4.645 30.123 1.00 25.97 191 ARG A CA 1
ATOM 4182 C C . ARG B 1 187 ? 13.040 3.990 31.333 1.00 22.36 191 ARG A C 1
ATOM 4183 O O . ARG B 1 187 ? 14.048 4.503 31.857 1.00 21.92 191 ARG A O 1
ATOM 4191 N N . TRP B 1 188 ? 12.490 2.875 31.781 1.00 19.21 192 TRP A N 1
ATOM 4192 C CA . TRP B 1 188 ? 12.956 2.261 33.025 1.00 18.53 192 TRP A CA 1
ATOM 4193 C C . TRP B 1 188 ? 14.402 1.758 32.903 1.00 16.14 192 TRP A C 1
ATOM 4194 O O . TRP B 1 188 ? 15.043 1.556 33.908 1.00 17.33 192 TRP A O 1
ATOM 4205 N N . TYR B 1 189 ? 14.904 1.562 31.685 1.00 16.89 193 TYR A N 1
ATOM 4206 C CA . TYR B 1 189 ? 16.262 0.995 31.514 1.00 16.30 193 TYR A CA 1
ATOM 4207 C C . TYR B 1 189 ? 17.220 2.008 30.924 1.00 17.34 193 TYR A C 1
ATOM 4208 O O . TYR B 1 189 ? 18.350 1.669 30.550 1.00 16.02 193 TYR A O 1
ATOM 4217 N N . ARG B 1 190 ? 16.776 3.262 30.855 1.00 17.83 194 ARG A N 1
ATOM 4218 C CA . ARG B 1 190 ? 17.556 4.326 30.224 1.00 19.01 194 ARG A CA 1
ATOM 4219 C C . ARG B 1 190 ? 18.607 4.966 31.138 1.00 17.77 194 ARG A C 1
ATOM 4220 O O . ARG B 1 190 ? 18.268 5.416 32.226 1.00 19.57 194 ARG A O 1
ATOM 4228 N N . ALA B 1 191 ? 19.855 5.030 30.681 1.00 17.09 195 ALA A N 1
ATOM 4229 C CA . ALA B 1 191 ? 20.938 5.617 31.480 1.00 18.80 195 ALA A CA 1
ATOM 4230 C C . ALA B 1 191 ? 20.656 7.099 31.795 1.00 20.86 195 ALA A C 1
ATOM 4231 O O . ALA B 1 191 ? 20.083 7.814 30.964 1.00 21.96 195 ALA A O 1
ATOM 4233 N N . PRO B 1 192 ? 21.028 7.558 33.005 1.00 22.07 196 PRO A N 1
ATOM 4234 C CA . PRO B 1 192 ? 20.662 8.935 33.360 1.00 22.49 196 PRO A CA 1
ATOM 4235 C C . PRO B 1 192 ? 21.277 9.989 32.437 1.00 22.61 196 PRO A C 1
ATOM 4236 O O . PRO B 1 192 ? 20.629 11.026 32.200 1.00 23.68 196 PRO A O 1
ATOM 4240 N N . GLU B 1 193 ? 22.472 9.734 31.884 1.00 22.12 197 GLU A N 1
ATOM 4241 C CA . GLU B 1 193 ? 23.130 10.725 31.033 1.00 21.76 197 GLU A CA 1
ATOM 4242 C C . GLU B 1 193 ? 22.300 11.029 29.765 1.00 22.89 197 GLU A C 1
ATOM 4243 O O . GLU B 1 193 ? 22.353 12.147 29.251 1.00 23.96 197 GLU A O 1
ATOM 4249 N N . ILE B 1 194 ? 21.559 10.034 29.278 1.00 22.64 198 ILE A N 1
ATOM 4250 C CA . ILE B 1 194 ? 20.643 10.196 28.125 1.00 23.09 198 ILE A CA 1
ATOM 4251 C C . ILE B 1 194 ? 19.555 11.239 28.438 1.00 23.48 198 ILE A C 1
ATOM 4252 O O . ILE B 1 194 ? 19.142 12.014 27.573 1.00 23.67 198 ILE A O 1
ATOM 4257 N N . MET B 1 195 ? 19.117 11.278 29.687 1.00 24.51 199 MET A N 1
ATOM 4258 C CA . MET B 1 195 ? 18.113 12.237 30.101 1.00 25.90 199 MET A CA 1
ATOM 4259 C C . MET B 1 195 ? 18.719 13.578 30.473 1.00 26.72 199 MET A C 1
ATOM 4260 O O . MET B 1 195 ? 17.984 14.559 30.656 1.00 28.22 199 MET A O 1
ATOM 4265 N N . LEU B 1 196 ? 20.044 13.633 30.610 1.00 25.66 200 LEU A N 1
ATOM 4266 C CA . LEU B 1 196 ? 20.709 14.882 31.050 1.00 25.98 200 LEU A CA 1
ATOM 4267 C C . LEU B 1 196 ? 21.568 15.588 29.993 1.00 27.54 200 LEU A C 1
ATOM 4268 O O . LEU B 1 196 ? 21.533 16.828 29.899 1.00 25.39 200 LEU A O 1
ATOM 4273 N N . ASN B 1 197 ? 22.333 14.808 29.226 1.00 29.80 201 ASN A N 1
ATOM 4274 C CA . ASN B 1 197 ? 23.107 15.284 28.055 1.00 34.04 201 ASN A CA 1
ATOM 4275 C C . ASN B 1 197 ? 22.501 14.828 26.735 1.00 36.38 201 ASN A C 1
ATOM 4276 O O . ASN B 1 197 ? 21.795 13.822 26.690 1.00 36.41 201 ASN A O 1
ATOM 4281 N N . SER B 1 198 ? 22.788 15.571 25.664 1.00 38.45 202 SER A N 1
ATOM 4282 C CA . SER B 1 198 ? 22.212 15.289 24.335 1.00 40.32 202 SER A CA 1
ATOM 4283 C C . SER B 1 198 ? 23.159 14.522 23.400 1.00 41.09 202 SER A C 1
ATOM 4284 O O . SER B 1 198 ? 22.733 14.038 22.344 1.00 41.11 202 SER A O 1
ATOM 4287 N N . LYS B 1 199 ? 24.431 14.410 23.790 1.00 41.77 203 LYS A N 1
ATOM 4288 C CA . LYS B 1 199 ? 25.400 13.584 23.064 1.00 42.11 203 LYS A CA 1
ATOM 4289 C C . LYS B 1 199 ? 26.476 13.041 23.988 1.00 42.80 203 LYS A C 1
ATOM 4290 O O . LYS B 1 199 ? 26.363 13.138 25.225 1.00 43.12 203 LYS A O 1
ATOM 4296 N N . GLY B 1 200 ? 27.525 12.479 23.374 1.00 42.47 204 GLY A N 1
ATOM 4297 C CA . GLY B 1 200 ? 28.692 12.002 24.099 1.00 41.50 204 GLY A CA 1
ATOM 4298 C C . GLY B 1 200 ? 28.431 10.666 24.753 1.00 40.77 204 GLY A C 1
ATOM 4299 O O . GLY B 1 200 ? 29.200 10.250 25.620 1.00 40.74 204 GLY A O 1
ATOM 4300 N N . TYR B 1 201 ? 27.344 10.005 24.333 1.00 39.38 205 TYR A N 1
ATOM 4301 C CA . TYR B 1 201 ? 26.983 8.672 24.850 1.00 38.19 205 TYR A CA 1
ATOM 4302 C C . TYR B 1 201 ? 28.003 7.632 24.387 1.00 36.51 205 TYR A C 1
ATOM 4303 O O . TYR B 1 201 ? 28.554 7.733 23.293 1.00 37.69 205 TYR A O 1
ATOM 4312 N N . THR B 1 202 ? 28.261 6.635 25.221 1.00 32.76 206 THR A N 1
ATOM 4313 C CA . THR B 1 202 ? 29.104 5.558 24.793 1.00 29.80 206 THR A CA 1
ATOM 4314 C C . THR B 1 202 ? 28.394 4.198 25.013 1.00 26.76 206 THR A C 1
ATOM 4315 O O . THR B 1 202 ? 27.163 4.096 25.253 1.00 25.81 206 THR A O 1
ATOM 4319 N N . LYS B 1 203 ? 29.206 3.165 24.934 1.00 23.06 207 LYS A N 1
ATOM 4320 C CA . LYS B 1 203 ? 28.832 1.816 25.339 1.00 19.44 207 LYS A CA 1
ATOM 4321 C C . LYS B 1 203 ? 28.283 1.770 26.743 1.00 18.19 207 LYS A C 1
ATOM 4322 O O . LYS B 1 203 ? 27.577 0.826 27.108 1.00 18.29 207 LYS A O 1
ATOM 4328 N N . SER B 1 204 ? 28.642 2.762 27.540 1.00 17.72 208 SER A N 1
ATOM 4329 C CA . SER B 1 204 ? 28.201 2.858 28.925 1.00 17.42 208 SER A CA 1
ATOM 4330 C C . SER B 1 204 ? 26.666 2.824 29.064 1.00 16.03 208 SER A C 1
ATOM 4331 O O . SER B 1 204 ? 26.157 2.408 30.100 1.00 14.66 208 SER A O 1
ATOM 4334 N N . ILE B 1 205 ? 25.927 3.220 28.034 1.00 15.42 209 ILE A N 1
ATOM 4335 C CA . ILE B 1 205 ? 24.449 3.227 28.170 1.00 15.24 209 ILE A CA 1
ATOM 4336 C C . ILE B 1 205 ? 23.918 1.804 28.210 1.00 14.44 209 ILE A C 1
ATOM 4337 O O . ILE B 1 205 ? 22.916 1.525 28.880 1.00 13.10 209 ILE A O 1
ATOM 4342 N N . ASP B 1 206 ? 24.609 0.890 27.525 1.00 12.61 210 ASP A N 1
ATOM 4343 C CA . ASP B 1 206 ? 24.180 -0.526 27.567 1.00 12.12 210 ASP A CA 1
ATOM 4344 C C . ASP B 1 206 ? 24.484 -1.150 28.922 1.00 11.10 210 ASP A C 1
ATOM 4345 O O . ASP B 1 206 ? 23.678 -1.941 29.414 1.00 10.44 210 ASP A O 1
ATOM 4350 N N . ILE B 1 207 ? 25.624 -0.790 29.501 1.00 12.01 211 ILE A N 1
ATOM 4351 C CA . ILE B 1 207 ? 26.025 -1.316 30.811 1.00 12.79 211 ILE A CA 1
ATOM 4352 C C . ILE B 1 207 ? 24.995 -0.892 31.859 1.00 12.88 211 ILE A C 1
ATOM 4353 O O . ILE B 1 207 ? 24.578 -1.709 32.707 1.00 11.79 211 ILE A O 1
ATOM 4358 N N . TRP B 1 208 ? 24.520 0.354 31.770 1.00 12.01 212 TRP A N 1
ATOM 4359 C CA . TRP B 1 208 ? 23.450 0.791 32.681 1.00 12.70 212 TRP A CA 1
ATOM 4360 C C . TRP B 1 208 ? 22.206 -0.103 32.569 1.00 11.44 212 TRP A C 1
ATOM 4361 O O . TRP B 1 208 ? 21.656 -0.560 33.567 1.00 11.66 212 TRP A O 1
ATOM 4372 N N . SER B 1 209 ? 21.755 -0.368 31.340 1.00 10.97 213 SER A N 1
ATOM 4373 C CA . SER B 1 209 ? 20.544 -1.173 31.164 1.00 10.70 213 SER A CA 1
ATOM 4374 C C . SER B 1 209 ? 20.762 -2.562 31.778 1.00 12.60 213 SER A C 1
ATOM 4375 O O . SER B 1 209 ? 19.868 -3.109 32.420 1.00 10.15 213 SER A O 1
ATOM 4378 N N . VAL B 1 210 ? 21.954 -3.129 31.583 1.00 11.33 214 VAL A N 1
ATOM 4379 C CA . VAL B 1 210 ? 22.230 -4.455 32.172 1.00 11.70 214 VAL A CA 1
ATOM 4380 C C . VAL B 1 210 ? 22.227 -4.392 33.709 1.00 11.88 214 VAL A C 1
ATOM 4381 O O . VAL B 1 210 ? 21.712 -5.300 34.364 1.00 10.95 214 VAL A O 1
ATOM 4385 N N . GLY B 1 211 ? 22.710 -3.289 34.269 1.00 12.68 215 GLY A N 1
ATOM 4386 C CA . GLY B 1 211 ? 22.617 -3.102 35.734 1.00 12.48 215 GLY A CA 1
ATOM 4387 C C . GLY B 1 211 ? 21.163 -3.057 36.201 1.00 13.95 215 GLY A C 1
ATOM 4388 O O . GLY B 1 211 ? 20.821 -3.646 37.253 1.00 14.69 215 GLY A O 1
ATOM 4389 N N . CYS B 1 212 ? 20.306 -2.377 35.439 1.00 14.04 216 CYS A N 1
ATOM 4390 C CA . CYS B 1 212 ? 18.850 -2.369 35.738 1.00 13.42 216 CYS A CA 1
ATOM 4391 C C . CYS B 1 212 ? 18.275 -3.777 35.639 1.00 13.20 216 CYS A C 1
ATOM 4392 O O . CYS B 1 212 ? 17.470 -4.186 36.457 1.00 13.84 216 CYS A O 1
ATOM 4395 N N . ILE B 1 213 ? 18.691 -4.533 34.623 1.00 12.83 217 ILE A N 1
ATOM 4396 C CA . ILE B 1 213 ? 18.249 -5.935 34.501 1.00 12.24 217 ILE A CA 1
ATOM 4397 C C . ILE B 1 213 ? 18.711 -6.832 35.661 1.00 13.75 217 ILE A C 1
ATOM 4398 O O . ILE B 1 213 ? 17.931 -7.693 36.142 1.00 13.98 217 ILE A O 1
ATOM 4403 N N . LEU B 1 214 ? 19.963 -6.664 36.075 1.00 12.87 218 LEU A N 1
ATOM 4404 C CA . LEU B 1 214 ? 20.475 -7.435 37.220 1.00 14.49 218 LEU A CA 1
ATOM 4405 C C . LEU B 1 214 ? 19.655 -7.116 38.484 1.00 14.67 218 LEU A C 1
ATOM 4406 O O . LEU B 1 214 ? 19.200 -8.026 39.188 1.00 15.33 218 LEU A O 1
ATOM 4411 N N . ALA B 1 215 ? 19.450 -5.838 38.750 1.00 14.02 219 ALA A N 1
ATOM 4412 C CA . ALA B 1 215 ? 18.613 -5.444 39.911 1.00 15.14 219 ALA A CA 1
ATOM 4413 C C . ALA B 1 215 ? 17.239 -6.106 39.846 1.00 15.46 219 ALA A C 1
ATOM 4414 O O . ALA B 1 215 ? 16.713 -6.577 40.873 1.00 16.36 219 ALA A O 1
ATOM 4416 N N . GLU B 1 216 ? 16.663 -6.198 38.644 1.00 14.94 220 GLU A N 1
ATOM 4417 C CA . GLU B 1 216 ? 15.335 -6.769 38.487 1.00 16.28 220 GLU A CA 1
ATOM 4418 C C . GLU B 1 216 ? 15.350 -8.275 38.686 1.00 17.26 220 GLU A C 1
ATOM 4419 O O . GLU B 1 216 ? 14.427 -8.845 39.280 1.00 20.02 220 GLU A O 1
ATOM 4425 N N . MET B 1 217 ? 16.429 -8.921 38.264 1.00 17.68 221 MET A N 1
ATOM 4426 C CA . MET B 1 217 ? 16.589 -10.344 38.504 1.00 17.99 221 MET A CA 1
ATOM 4427 C C . MET B 1 217 ? 16.723 -10.649 40.004 1.00 19.07 221 MET A C 1
ATOM 4428 O O . MET B 1 217 ? 16.257 -11.685 40.467 1.00 19.04 221 MET A O 1
ATOM 4433 N N . LEU B 1 218 ? 17.336 -9.733 40.741 1.00 20.59 222 LEU A N 1
ATOM 4434 C CA . LEU B 1 218 ? 17.533 -9.873 42.202 1.00 21.43 222 LEU A CA 1
ATOM 4435 C C . LEU B 1 218 ? 16.259 -9.641 43.042 1.00 23.63 222 LEU A C 1
ATOM 4436 O O . LEU B 1 218 ? 16.220 -10.038 44.217 1.00 25.73 222 LEU A O 1
ATOM 4441 N N . SER B 1 219 ? 15.224 -9.044 42.454 1.00 23.86 223 SER A N 1
ATOM 4442 C CA . SER B 1 219 ? 14.041 -8.583 43.205 1.00 25.14 223 SER A CA 1
ATOM 4443 C C . SER B 1 219 ? 12.682 -8.841 42.526 1.00 26.56 223 SER A C 1
ATOM 4444 O O . SER B 1 219 ? 11.639 -8.570 43.112 1.00 26.64 223 SER A O 1
ATOM 4447 N N . ASN B 1 220 ? 12.690 -9.319 41.285 1.00 26.80 224 ASN A N 1
ATOM 4448 C CA . ASN B 1 220 ? 11.465 -9.417 40.449 1.00 28.15 224 ASN A CA 1
ATOM 4449 C C . ASN B 1 220 ? 10.598 -8.172 40.408 1.00 28.11 224 ASN A C 1
ATOM 4450 O O . ASN B 1 220 ? 9.368 -8.281 40.420 1.00 28.95 224 ASN A O 1
ATOM 4455 N N . ARG B 1 221 ? 11.213 -7.003 40.409 1.00 27.00 225 ARG A N 1
ATOM 4456 C CA . ARG B 1 221 ? 10.497 -5.784 40.068 1.00 27.33 225 ARG A CA 1
ATOM 4457 C C . ARG B 1 221 ? 11.501 -4.794 39.500 1.00 26.15 225 ARG A C 1
ATOM 4458 O O . ARG B 1 221 ? 12.669 -4.777 39.919 1.00 24.79 225 ARG A O 1
ATOM 4466 N N . PRO B 1 222 ? 11.060 -3.983 38.531 1.00 24.82 226 PRO A N 1
ATOM 4467 C CA . PRO B 1 222 ? 11.986 -3.010 37.968 1.00 23.83 226 PRO A CA 1
ATOM 4468 C C . PRO B 1 222 ? 12.484 -2.067 39.047 1.00 23.44 226 PRO A C 1
ATOM 4469 O O . PRO B 1 222 ? 11.709 -1.668 39.945 1.00 23.30 226 PRO A O 1
ATOM 4473 N N . ILE B 1 223 ? 13.776 -1.746 39.002 1.00 21.08 227 ILE A N 1
ATOM 4474 C CA . ILE B 1 223 ? 14.398 -0.968 40.080 1.00 20.96 227 ILE A CA 1
ATOM 4475 C C . ILE B 1 223 ? 14.040 0.506 39.994 1.00 20.89 227 ILE A C 1
ATOM 4476 O O . ILE B 1 223 ? 13.868 1.161 41.025 1.00 20.16 227 ILE A O 1
ATOM 4481 N N . PHE B 1 224 ? 13.917 1.024 38.771 1.00 20.06 228 PHE A N 1
ATOM 4482 C CA . PHE B 1 224 ? 13.645 2.453 38.582 1.00 20.57 228 PHE A CA 1
ATOM 4483 C C . PHE B 1 224 ? 12.402 2.614 37.694 1.00 21.56 228 PHE A C 1
ATOM 4484 O O . PHE B 1 224 ? 12.518 3.071 36.552 1.00 21.98 228 PHE A O 1
ATOM 4492 N N . PRO B 1 225 ? 11.215 2.240 38.213 1.00 22.48 229 PRO A N 1
ATOM 4493 C CA . PRO B 1 225 ? 9.981 2.215 37.443 1.00 23.79 229 PRO A CA 1
ATOM 4494 C C . PRO B 1 225 ? 9.328 3.600 37.305 1.00 25.85 229 PRO A C 1
ATOM 4495 O O . PRO B 1 225 ? 8.173 3.775 37.708 1.00 26.53 229 PRO A O 1
ATOM 4499 N N . GLY B 1 226 ? 10.050 4.565 36.746 1.00 26.20 230 GLY A N 1
ATOM 4500 C CA . GLY B 1 226 ? 9.513 5.918 36.608 1.00 28.90 230 GLY A CA 1
ATOM 4501 C C . GLY B 1 226 ? 8.243 5.961 35.780 1.00 29.95 230 GLY A C 1
ATOM 4502 O O . GLY B 1 226 ? 8.106 5.242 34.783 1.00 30.06 230 GLY A O 1
ATOM 4503 N N . LYS B 1 227 ? 7.310 6.813 36.196 1.00 30.79 231 LYS A N 1
ATOM 4504 C CA . LYS B 1 227 ? 6.050 6.975 35.478 1.00 31.56 231 LYS A CA 1
ATOM 4505 C C . LYS B 1 227 ? 6.129 8.084 34.424 1.00 31.77 231 LYS A C 1
ATOM 4506 O O . LYS B 1 227 ? 5.309 8.127 33.503 1.00 32.94 231 LYS A O 1
ATOM 4508 N N . HIS B 1 228 ? 7.120 8.967 34.567 1.00 30.60 232 HIS A N 1
ATOM 4509 C CA . HIS B 1 228 ? 7.471 9.998 33.577 1.00 30.10 232 HIS A CA 1
ATOM 4510 C C . HIS B 1 228 ? 8.976 10.307 33.639 1.00 29.75 232 HIS A C 1
ATOM 4511 O O . HIS B 1 228 ? 9.680 9.820 34.524 1.00 29.54 232 HIS A O 1
ATOM 4523 N N . TYR B 1 229 ? 9.453 11.147 32.724 1.00 29.52 233 TYR A N 1
ATOM 4524 C CA . TYR B 1 229 ? 10.858 11.571 32.689 1.00 28.94 233 TYR A CA 1
ATOM 4525 C C . TYR B 1 229 ? 11.389 12.077 34.033 1.00 29.29 233 TYR A C 1
ATOM 4526 O O . TYR B 1 229 ? 12.461 11.662 34.487 1.00 28.26 233 TYR A O 1
ATOM 4535 N N . LEU B 1 230 ? 10.649 12.973 34.682 1.00 28.62 234 LEU A N 1
ATOM 4536 C CA . LEU B 1 230 ? 11.149 13.563 35.913 1.00 27.56 234 LEU A CA 1
ATOM 4537 C C . LEU B 1 230 ? 11.076 12.592 37.076 1.00 26.98 234 LEU A C 1
ATOM 4538 O O . LEU B 1 230 ? 11.947 12.586 37.958 1.00 27.54 234 LEU A O 1
ATOM 4543 N N . ASP B 1 231 ? 10.040 11.764 37.062 1.00 26.05 235 ASP A N 1
ATOM 4544 C CA . ASP B 1 231 ? 9.851 10.712 38.035 1.00 25.46 235 ASP A CA 1
ATOM 4545 C C . ASP B 1 231 ? 10.990 9.672 37.893 1.00 24.56 235 ASP A C 1
ATOM 4546 O O . ASP B 1 231 ? 11.449 9.103 38.882 1.00 24.70 235 ASP A O 1
ATOM 4551 N N . GLN B 1 232 ? 11.451 9.462 36.667 1.00 22.54 236 GLN A N 1
ATOM 4552 C CA . GLN B 1 232 ? 12.539 8.510 36.425 1.00 22.08 236 GLN A CA 1
ATOM 4553 C C . GLN B 1 232 ? 13.822 8.955 37.110 1.00 21.18 236 GLN A C 1
ATOM 4554 O O . GLN B 1 232 ? 14.471 8.169 37.792 1.00 21.09 236 GLN A O 1
ATOM 4560 N N . LEU B 1 233 ? 14.182 10.221 36.922 1.00 21.03 237 LEU A N 1
ATOM 4561 C CA . LEU B 1 233 ? 15.354 10.797 37.562 1.00 21.16 237 LEU A CA 1
ATOM 4562 C C . LEU B 1 233 ? 15.237 10.777 39.076 1.00 22.28 237 LEU A C 1
ATOM 4563 O O . LEU B 1 233 ? 16.224 10.485 39.748 1.00 21.25 237 LEU A O 1
ATOM 4568 N N . ASN B 1 234 ? 14.043 11.087 39.602 1.00 21.20 238 ASN A N 1
ATOM 4569 C CA . ASN B 1 234 ? 13.782 10.982 41.047 1.00 23.17 238 ASN A CA 1
ATOM 4570 C C . ASN B 1 234 ? 14.072 9.580 41.605 1.00 21.75 238 ASN A C 1
ATOM 4571 O O . ASN B 1 234 ? 14.685 9.441 42.675 1.00 21.56 238 ASN A O 1
ATOM 4576 N N . HIS B 1 235 ? 13.593 8.554 40.912 1.00 21.26 239 HIS A N 1
ATOM 4577 C CA . HIS B 1 235 ? 13.814 7.187 41.354 1.00 22.11 239 HIS A CA 1
ATOM 4578 C C . HIS B 1 235 ? 15.316 6.868 41.366 1.00 20.99 239 HIS A C 1
ATOM 4579 O O . HIS B 1 235 ? 15.807 6.233 42.285 1.00 21.81 239 HIS A O 1
ATOM 4586 N N . ILE B 1 236 ? 16.026 7.262 40.313 1.00 20.74 240 ILE A N 1
ATOM 4587 C CA . ILE B 1 236 ? 17.466 7.008 40.221 1.00 18.45 240 ILE A CA 1
ATOM 4588 C C . ILE B 1 236 ? 18.235 7.695 41.368 1.00 19.81 240 ILE A C 1
ATOM 4589 O O . ILE B 1 236 ? 19.005 7.049 42.091 1.00 18.84 240 ILE A O 1
ATOM 4594 N N . LEU B 1 237 ? 17.996 8.992 41.557 1.00 19.26 241 LEU A N 1
ATOM 4595 C CA . LEU B 1 237 ? 18.696 9.752 42.588 1.00 21.09 241 LEU A CA 1
ATOM 4596 C C . LEU B 1 237 ? 18.246 9.389 44.003 1.00 20.84 241 LEU A C 1
ATOM 4597 O O . LEU B 1 237 ? 19.009 9.542 44.942 1.00 23.30 241 LEU A O 1
ATOM 4602 N N . GLY B 1 238 ? 17.021 8.896 44.147 1.00 22.61 242 GLY A N 1
ATOM 4603 C CA . GLY B 1 238 ? 16.528 8.420 45.458 1.00 21.57 242 GLY A CA 1
ATOM 4604 C C . GLY B 1 238 ? 17.359 7.270 46.003 1.00 22.04 242 GLY A C 1
ATOM 4605 O O . GLY B 1 238 ? 17.423 7.049 47.218 1.00 22.09 242 GLY A O 1
ATOM 4606 N N . ILE B 1 239 ? 18.033 6.553 45.110 1.00 19.88 243 ILE A N 1
ATOM 4607 C CA . ILE B 1 239 ? 18.826 5.382 45.514 1.00 20.45 243 ILE A CA 1
ATOM 4608 C C . ILE B 1 239 ? 20.317 5.688 45.438 1.00 19.56 243 ILE A C 1
ATOM 4609 O O . ILE B 1 239 ? 21.068 5.462 46.404 1.00 20.13 243 ILE A O 1
ATOM 4614 N N . LEU B 1 240 ? 20.751 6.241 44.301 1.00 18.99 244 LEU A N 1
ATOM 4615 C CA . LEU B 1 240 ? 22.154 6.562 44.122 1.00 19.52 244 LEU A CA 1
ATOM 4616 C C . LEU B 1 240 ? 22.594 7.722 44.996 1.00 19.78 244 LEU A C 1
ATOM 4617 O O . LEU B 1 240 ? 23.796 7.895 45.223 1.00 21.13 244 LEU A O 1
ATOM 4622 N N . GLY B 1 241 ? 21.630 8.521 45.454 1.00 20.41 245 GLY A N 1
ATOM 4623 C CA . GLY B 1 241 ? 21.931 9.718 46.224 1.00 22.32 245 GLY A CA 1
ATOM 4624 C C . GLY B 1 241 ? 22.278 10.871 45.317 1.00 23.66 245 GLY A C 1
ATOM 4625 O O . GLY B 1 241 ? 22.425 10.692 44.086 1.00 23.58 245 GLY A O 1
ATOM 4626 N N . SER B 1 242 ? 22.387 12.056 45.906 1.00 24.12 246 SER A N 1
ATOM 4627 C CA . SER B 1 242 ? 22.812 13.259 45.180 1.00 25.05 246 SER A CA 1
ATOM 4628 C C . SER B 1 242 ? 24.157 13.053 44.490 1.00 24.84 246 SER A C 1
ATOM 4629 O O . SER B 1 242 ? 25.100 12.538 45.105 1.00 24.29 246 SER A O 1
ATOM 4632 N N . PRO B 1 243 ? 24.263 13.442 43.197 1.00 24.89 247 PRO A N 1
ATOM 4633 C CA . PRO B 1 243 ? 25.567 13.317 42.534 1.00 24.93 247 PRO A CA 1
ATOM 4634 C C . PRO B 1 243 ? 26.637 14.104 43.274 1.00 25.29 247 PRO A C 1
ATOM 4635 O O . PRO B 1 243 ? 26.328 15.119 43.894 1.00 25.36 247 PRO A O 1
ATOM 4639 N N . SER B 1 244 ? 27.873 13.630 43.219 1.00 25.31 248 SER A N 1
ATOM 4640 C CA . SER B 1 244 ? 28.993 14.334 43.821 1.00 27.28 248 SER A CA 1
ATOM 4641 C C . SER B 1 244 ? 29.276 15.614 43.042 1.00 26.94 248 SER A C 1
ATOM 4642 O O . SER B 1 244 ? 28.879 15.749 41.886 1.00 26.35 248 SER A O 1
ATOM 4645 N N . GLN B 1 245 ? 30.001 16.542 43.657 1.00 30.06 249 GLN A N 1
ATOM 4646 C CA . GLN B 1 245 ? 30.428 17.731 42.931 1.00 32.22 249 GLN A CA 1
ATOM 4647 C C . GLN B 1 245 ? 31.198 17.310 41.708 1.00 31.88 249 GLN A C 1
ATOM 4648 O O . GLN B 1 245 ? 31.005 17.846 40.613 1.00 31.89 249 GLN A O 1
ATOM 4654 N N . GLU B 1 246 ? 32.040 16.298 41.879 1.00 32.20 250 GLU A N 1
ATOM 4655 C CA . GLU B 1 246 ? 32.838 15.821 40.774 1.00 32.09 250 GLU A CA 1
ATOM 4656 C C . GLU B 1 246 ? 31.953 15.284 39.644 1.00 31.82 250 GLU A C 1
ATOM 4657 O O . GLU B 1 246 ? 32.209 15.558 38.468 1.00 32.67 250 GLU A O 1
ATOM 4663 N N . ASP B 1 247 ? 30.894 14.557 39.993 1.00 31.74 251 ASP A N 1
ATOM 4664 C CA . ASP B 1 247 ? 30.002 14.033 38.975 1.00 32.03 251 ASP A CA 1
ATOM 4665 C C . ASP B 1 247 ? 29.138 15.114 38.323 1.00 32.95 251 ASP A C 1
ATOM 4666 O O . ASP B 1 247 ? 28.756 14.970 37.171 1.00 32.99 251 ASP A O 1
ATOM 4671 N N . LEU B 1 248 ? 28.818 16.182 39.052 1.00 33.26 252 LEU A N 1
ATOM 4672 C CA . LEU B 1 248 ? 28.047 17.284 38.458 1.00 35.24 252 LEU A CA 1
ATOM 4673 C C . LEU B 1 248 ? 28.784 17.886 37.275 1.00 37.54 252 LEU A C 1
ATOM 4674 O O . LEU B 1 248 ? 28.210 18.630 36.483 1.00 38.97 252 LEU A O 1
ATOM 4679 N N . ASN B 1 249 ? 30.055 17.536 37.138 1.00 39.61 253 ASN A N 1
ATOM 4680 C CA . ASN B 1 249 ? 30.830 17.993 35.989 1.00 41.22 253 ASN A CA 1
ATOM 4681 C C . ASN B 1 249 ? 30.931 16.999 34.819 1.00 41.66 253 ASN A C 1
ATOM 4682 O O . ASN B 1 249 ? 31.514 17.319 33.781 1.00 42.50 253 ASN A O 1
ATOM 4687 N N . CYS B 1 250 ? 30.336 15.811 34.958 1.00 42.64 254 CYS A N 1
ATOM 4688 C CA . CYS B 1 250 ? 30.097 14.968 33.774 1.00 43.71 254 CYS A CA 1
ATOM 4689 C C . CYS B 1 250 ? 28.866 15.490 33.001 1.00 43.69 254 CYS A C 1
ATOM 4690 O O . CYS B 1 250 ? 28.511 14.969 31.938 1.00 44.03 254 CYS A O 1
ATOM 4693 N N . ILE B 1 251 ? 28.233 16.530 33.538 1.00 43.62 255 ILE A N 1
ATOM 4694 C CA . ILE B 1 251 ? 27.068 17.127 32.904 1.00 43.07 255 ILE A CA 1
ATOM 4695 C C . ILE B 1 251 ? 27.485 18.396 32.160 1.00 42.85 255 ILE A C 1
ATOM 4696 O O . ILE B 1 251 ? 27.722 19.427 32.782 1.00 43.24 255 ILE A O 1
ATOM 4701 N N . ILE B 1 252 ? 27.557 18.322 30.830 1.00 42.21 256 ILE A N 1
ATOM 4702 C CA . ILE B 1 252 ? 27.947 19.489 30.016 1.00 41.61 256 ILE A CA 1
ATOM 4703 C C . ILE B 1 252 ? 26.799 20.509 29.984 1.00 39.86 256 ILE A C 1
ATOM 4704 O O . ILE B 1 252 ? 27.020 21.720 29.836 1.00 39.84 256 ILE A O 1
ATOM 4709 N N . ASN B 1 253 ? 25.584 19.981 30.159 1.00 36.86 257 ASN A N 1
ATOM 4710 C CA . ASN B 1 253 ? 24.324 20.708 30.136 1.00 34.20 257 ASN A CA 1
ATOM 4711 C C . ASN B 1 253 ? 24.114 21.511 31.411 1.00 33.00 257 ASN A C 1
ATOM 4712 O O . ASN B 1 253 ? 23.719 20.978 32.454 1.00 31.74 257 ASN A O 1
ATOM 4717 N N . LEU B 1 254 ? 24.360 22.810 31.312 1.00 31.76 258 LEU A N 1
ATOM 4718 C CA . LEU B 1 254 ? 24.350 23.696 32.464 1.00 31.21 258 LEU A CA 1
ATOM 4719 C C . LEU B 1 254 ? 22.974 23.834 33.125 1.00 29.89 258 LEU A C 1
ATOM 4720 O O . LEU B 1 254 ? 22.868 24.023 34.341 1.00 30.30 258 LEU A O 1
ATOM 4725 N N . LYS B 1 255 ? 21.917 23.744 32.327 1.00 28.28 259 LYS A N 1
ATOM 4726 C CA . LYS B 1 255 ? 20.578 23.827 32.880 1.00 27.62 259 LYS A CA 1
ATOM 4727 C C . LYS B 1 255 ? 20.222 22.521 33.624 1.00 26.58 259 LYS A C 1
ATOM 4728 O O . LYS B 1 255 ? 19.612 22.557 34.685 1.00 25.70 259 LYS A O 1
ATOM 4734 N N . ALA B 1 256 ? 20.656 21.383 33.096 1.00 27.60 260 ALA A N 1
ATOM 4735 C CA . ALA B 1 256 ? 20.512 20.099 33.816 1.00 27.61 260 ALA A CA 1
ATOM 4736 C C . ALA B 1 256 ? 21.313 20.131 35.116 1.00 27.64 260 ALA A C 1
ATOM 4737 O O . ALA B 1 256 ? 20.851 19.671 36.165 1.00 27.00 260 ALA A O 1
ATOM 4739 N N . ARG B 1 257 ? 22.518 20.694 35.042 1.00 28.12 261 ARG A N 1
ATOM 4740 C CA . ARG B 1 257 ? 23.363 20.868 36.220 1.00 28.87 261 ARG A CA 1
ATOM 4741 C C . ARG B 1 257 ? 22.674 21.731 37.280 1.00 28.37 261 ARG A C 1
ATOM 4742 O O . ARG B 1 257 ? 22.688 21.404 38.465 1.00 27.60 261 ARG A O 1
ATOM 4750 N N . ASN B 1 258 ? 22.047 22.824 36.838 1.00 27.94 262 ASN A N 1
ATOM 4751 C CA . ASN B 1 258 ? 21.276 23.713 37.714 1.00 27.97 262 ASN A CA 1
ATOM 4752 C C . ASN B 1 258 ? 20.172 22.977 38.436 1.00 26.67 262 ASN A C 1
ATOM 4753 O O . ASN B 1 258 ? 19.939 23.191 39.627 1.00 26.90 262 ASN A O 1
ATOM 4758 N N . TYR B 1 259 ? 19.483 22.109 37.698 1.00 25.43 263 TYR A N 1
ATOM 4759 C CA . TYR B 1 259 ? 18.403 21.317 38.253 1.00 25.26 263 TYR A CA 1
ATOM 4760 C C . TYR B 1 259 ? 18.921 20.384 39.353 1.00 24.35 263 TYR A C 1
ATOM 4761 O O . TYR B 1 259 ? 18.330 20.296 40.416 1.00 23.80 263 TYR A O 1
ATOM 4770 N N . LEU B 1 260 ? 20.018 19.680 39.084 1.00 25.08 264 LEU A N 1
ATOM 4771 C CA . LEU B 1 260 ? 20.565 18.752 40.089 1.00 24.95 264 LEU A CA 1
ATOM 4772 C C . LEU B 1 260 ? 20.992 19.494 41.351 1.00 26.37 264 LEU A C 1
ATOM 4773 O O . LEU B 1 260 ? 20.734 19.043 42.460 1.00 26.57 264 LEU A O 1
ATOM 4778 N N . LEU B 1 261 ? 21.627 20.650 41.164 1.00 29.05 265 LEU A N 1
ATOM 4779 C CA . LEU B 1 261 ? 22.031 21.525 42.271 1.00 31.69 265 LEU A CA 1
ATOM 4780 C C . LEU B 1 261 ? 20.875 21.976 43.149 1.00 33.12 265 LEU A C 1
ATOM 4781 O O . LEU B 1 261 ? 21.060 22.231 44.346 1.00 34.55 265 LEU A O 1
ATOM 4786 N N . SER B 1 262 ? 19.690 22.085 42.557 1.00 33.20 266 SER A N 1
ATOM 4787 C CA . SER B 1 262 ? 18.520 22.594 43.263 1.00 34.26 266 SER A CA 1
ATOM 4788 C C . SER B 1 262 ? 17.792 21.531 44.074 1.00 34.17 266 SER A C 1
ATOM 4789 O O . SER B 1 262 ? 16.885 21.850 44.837 1.00 34.94 266 SER A O 1
ATOM 4792 N N . LEU B 1 263 ? 18.164 20.266 43.911 1.00 33.51 267 LEU A N 1
ATOM 4793 C CA . LEU B 1 263 ? 17.472 19.215 44.648 1.00 33.05 267 LEU A CA 1
ATOM 4794 C C . LEU B 1 263 ? 17.935 19.159 46.104 1.00 33.41 267 LEU A C 1
ATOM 4795 O O . LEU B 1 263 ? 19.082 19.482 46.393 1.00 31.67 267 LEU A O 1
ATOM 4800 N N . PRO B 1 264 ? 17.024 18.784 47.021 1.00 34.38 268 PRO A N 1
ATOM 4801 C CA . PRO B 1 264 ? 17.375 18.407 48.387 1.00 35.55 268 PRO A CA 1
ATOM 4802 C C . PRO B 1 264 ? 18.455 17.326 48.377 1.00 36.51 268 PRO A C 1
ATOM 4803 O O . PRO B 1 264 ? 18.411 16.438 47.515 1.00 36.66 268 PRO A O 1
ATOM 4807 N N . HIS B 1 265 ? 19.413 17.399 49.303 1.00 36.27 269 HIS A N 1
ATOM 4808 C CA . HIS B 1 265 ? 20.448 16.372 49.394 1.00 36.61 269 HIS A CA 1
ATOM 4809 C C . HIS B 1 265 ? 19.826 15.040 49.786 1.00 36.23 269 HIS A C 1
ATOM 4810 O O . HIS B 1 265 ? 18.859 14.996 50.557 1.00 35.33 269 HIS A O 1
ATOM 4817 N N . LYS B 1 266 ? 20.347 13.963 49.192 1.00 34.96 270 LYS A N 1
ATOM 4818 C CA . LYS B 1 266 ? 19.934 12.610 49.529 1.00 33.80 270 LYS A CA 1
ATOM 4819 C C . LYS B 1 266 ? 21.185 11.764 49.625 1.00 33.39 270 LYS A C 1
ATOM 4820 O O . LYS B 1 266 ? 22.087 11.871 48.794 1.00 31.51 270 LYS A O 1
ATOM 4822 N N . ASN B 1 267 ? 21.243 10.933 50.663 1.00 32.33 271 ASN A N 1
ATOM 4823 C CA . ASN B 1 267 ? 22.318 9.967 50.785 1.00 31.30 271 ASN A CA 1
ATOM 4824 C C . ASN B 1 267 ? 22.085 8.798 49.847 1.00 28.62 271 ASN A C 1
ATOM 4825 O O . ASN B 1 267 ? 20.941 8.399 49.584 1.00 28.91 271 ASN A O 1
ATOM 4830 N N . LYS B 1 268 ? 23.185 8.263 49.341 1.00 28.25 272 LYS A N 1
ATOM 4831 C CA . LYS B 1 268 ? 23.181 6.967 48.674 1.00 27.75 272 LYS A CA 1
ATOM 4832 C C . LYS B 1 268 ? 22.530 5.916 49.585 1.00 27.58 272 LYS A C 1
ATOM 4833 O O . LYS B 1 268 ? 22.800 5.863 50.793 1.00 29.29 272 LYS A O 1
ATOM 4839 N N . VAL B 1 269 ? 21.626 5.133 49.021 1.00 26.11 273 VAL A N 1
ATOM 4840 C CA . VAL B 1 269 ? 21.088 3.975 49.684 1.00 26.23 273 VAL A CA 1
ATOM 4841 C C . VAL B 1 269 ? 21.953 2.789 49.244 1.00 26.06 273 VAL A C 1
ATOM 4842 O O . VAL B 1 269 ? 21.921 2.412 48.073 1.00 26.63 273 VAL A O 1
ATOM 4846 N N . PRO B 1 270 ? 22.751 2.217 50.169 1.00 25.84 274 PRO A N 1
ATOM 4847 C CA . PRO B 1 270 ? 23.635 1.099 49.766 1.00 25.40 274 PRO A CA 1
ATOM 4848 C C . PRO B 1 270 ? 22.814 -0.071 49.226 1.00 26.04 274 PRO A C 1
ATOM 4849 O O . PRO B 1 270 ? 21.704 -0.323 49.715 1.00 25.09 274 PRO A O 1
ATOM 4853 N N . TRP B 1 271 ? 23.345 -0.762 48.212 1.00 25.22 275 TRP A N 1
ATOM 4854 C CA . TRP B 1 271 ? 22.605 -1.827 47.540 1.00 24.92 275 TRP A CA 1
ATOM 4855 C C . TRP B 1 271 ? 22.232 -2.964 48.505 1.00 25.98 275 TRP A C 1
ATOM 4856 O O . TRP B 1 271 ? 21.162 -3.554 48.363 1.00 25.23 275 TRP A O 1
ATOM 4867 N N . ASN B 1 272 ? 23.079 -3.222 49.501 1.00 27.24 276 ASN A N 1
ATOM 4868 C CA . ASN B 1 272 ? 22.775 -4.236 50.540 1.00 29.13 276 ASN A CA 1
ATOM 4869 C C . ASN B 1 272 ? 21.582 -3.891 51.401 1.00 28.37 276 ASN A C 1
ATOM 4870 O O . ASN B 1 272 ? 21.014 -4.756 52.059 1.00 28.84 276 ASN A O 1
ATOM 4875 N N . ARG B 1 273 ? 21.179 -2.635 51.395 1.00 27.40 277 ARG A N 1
ATOM 4876 C CA . ARG B 1 273 ? 19.990 -2.249 52.118 1.00 27.89 277 ARG A CA 1
ATOM 4877 C C . ARG B 1 273 ? 18.715 -2.577 51.318 1.00 27.27 277 ARG A C 1
ATOM 4878 O O . ARG B 1 273 ? 17.655 -2.761 51.904 1.00 27.52 277 ARG A O 1
ATOM 4892 N N . LEU B 1 274 ? 18.812 -2.641 49.988 1.00 24.26 278 LEU A N 1
ATOM 4893 C CA . LEU B 1 274 ? 17.659 -2.986 49.137 1.00 22.91 278 LEU A CA 1
ATOM 4894 C C . LEU B 1 274 ? 17.545 -4.468 48.807 1.00 22.11 278 LEU A C 1
ATOM 4895 O O . LEU B 1 274 ? 16.439 -5.036 48.767 1.00 20.85 278 LEU A O 1
ATOM 4900 N N . PHE B 1 275 ? 18.679 -5.089 48.518 1.00 20.15 279 PHE A N 1
ATOM 4901 C CA . PHE B 1 275 ? 18.683 -6.495 48.122 1.00 21.44 279 PHE A CA 1
ATOM 4902 C C . PHE B 1 275 ? 19.613 -7.279 49.021 1.00 21.67 279 PHE A C 1
ATOM 4903 O O . PHE B 1 275 ? 20.583 -7.861 48.536 1.00 22.87 279 PHE A O 1
ATOM 4911 N N . PRO B 1 276 ? 19.316 -7.322 50.339 1.00 21.08 280 PRO A N 1
ATOM 4912 C CA . PRO B 1 276 ? 20.280 -7.935 51.261 1.00 20.59 280 PRO A CA 1
ATOM 4913 C C . PRO B 1 276 ? 20.404 -9.448 51.093 1.00 21.22 280 PRO A C 1
ATOM 4914 O O . PRO B 1 276 ? 21.396 -10.028 51.538 1.00 21.26 280 PRO A O 1
ATOM 4918 N N . ASN B 1 277 ? 19.437 -10.080 50.437 1.00 20.94 281 ASN A N 1
ATOM 4919 C CA . ASN B 1 277 ? 19.528 -11.526 50.162 1.00 22.38 281 ASN A CA 1
ATOM 4920 C C . ASN B 1 277 ? 20.587 -11.867 49.123 1.00 23.01 281 ASN A C 1
ATOM 4921 O O . ASN B 1 277 ? 21.087 -12.998 49.070 1.00 21.65 281 ASN A O 1
ATOM 4926 N N . ALA B 1 278 ? 20.886 -10.894 48.258 1.00 22.11 282 ALA A N 1
ATOM 4927 C CA . ALA B 1 278 ? 21.766 -11.144 47.134 1.00 22.75 282 ALA A CA 1
ATOM 4928 C C . ALA B 1 278 ? 23.187 -11.391 47.596 1.00 22.30 282 ALA A C 1
ATOM 4929 O O . ALA B 1 278 ? 23.623 -10.860 48.627 1.00 21.54 282 ALA A O 1
ATOM 4931 N N . ASP B 1 279 ? 23.902 -12.166 46.787 1.00 22.10 283 ASP A N 1
ATOM 4932 C CA . ASP B 1 279 ? 25.332 -12.415 46.926 1.00 22.13 283 ASP A CA 1
ATOM 4933 C C . ASP B 1 279 ? 26.005 -11.063 46.995 1.00 22.55 283 ASP A C 1
ATOM 4934 O O . ASP B 1 279 ? 25.724 -10.184 46.172 1.00 21.66 283 ASP A O 1
ATOM 4939 N N . SER B 1 280 ? 26.874 -10.851 47.978 1.00 21.42 284 SER A N 1
ATOM 4940 C CA . SER B 1 280 ? 27.498 -9.537 48.116 1.00 22.03 284 SER A CA 1
ATOM 4941 C C . SER B 1 280 ? 28.405 -9.178 46.914 1.00 21.11 284 SER A C 1
ATOM 4942 O O . SER B 1 280 ? 28.649 -7.997 46.615 1.00 20.05 284 SER A O 1
ATOM 4945 N N . LYS B 1 281 ? 28.877 -10.190 46.195 1.00 19.98 285 LYS A N 1
ATOM 4946 C CA . LYS B 1 281 ? 29.628 -9.924 44.951 1.00 19.75 285 LYS A CA 1
ATOM 4947 C C . LYS B 1 281 ? 28.712 -9.358 43.845 1.00 18.67 285 LYS A C 1
ATOM 4948 O O . LYS B 1 281 ? 29.112 -8.468 43.091 1.00 18.13 285 LYS A O 1
ATOM 4954 N N . ALA B 1 282 ? 27.502 -9.893 43.761 1.00 17.85 286 ALA A N 1
ATOM 4955 C CA . ALA B 1 282 ? 26.524 -9.373 42.812 1.00 18.22 286 ALA A CA 1
ATOM 4956 C C . ALA B 1 282 ? 26.213 -7.911 43.126 1.00 18.45 286 ALA A C 1
ATOM 4957 O O . ALA B 1 282 ? 26.058 -7.082 42.201 1.00 17.24 286 ALA A O 1
ATOM 4959 N N . LEU B 1 283 ? 26.122 -7.586 44.421 1.00 17.81 287 LEU A N 1
ATOM 4960 C CA . LEU B 1 283 ? 25.838 -6.197 44.809 1.00 18.91 287 LEU A CA 1
ATOM 4961 C C . LEU B 1 283 ? 26.990 -5.256 44.496 1.00 18.90 287 LEU A C 1
ATOM 4962 O O . LEU B 1 283 ? 26.770 -4.060 44.214 1.00 18.61 287 LEU A O 1
ATOM 4967 N N . ASP B 1 284 ? 28.221 -5.773 44.537 1.00 18.18 288 ASP A N 1
ATOM 4968 C CA . ASP B 1 284 ? 29.372 -4.959 44.206 1.00 17.91 288 ASP A CA 1
ATOM 4969 C C . ASP B 1 284 ? 29.352 -4.658 42.706 1.00 17.90 288 ASP A C 1
ATOM 4970 O O . ASP B 1 284 ? 29.563 -3.502 42.288 1.00 18.01 288 ASP A O 1
ATOM 4975 N N . LEU B 1 285 ? 29.089 -5.687 41.908 1.00 16.93 289 LEU A N 1
ATOM 4976 C CA . LEU B 1 285 ? 29.016 -5.511 40.442 1.00 17.04 289 LEU A CA 1
ATOM 4977 C C . LEU B 1 285 ? 27.856 -4.579 40.058 1.00 16.73 289 LEU A C 1
ATOM 4978 O O . LEU B 1 285 ? 28.005 -3.710 39.180 1.00 17.00 289 LEU A O 1
ATOM 4983 N N . LEU B 1 286 ? 26.712 -4.798 40.692 1.00 16.88 290 LEU A N 1
ATOM 4984 C CA . LEU B 1 286 ? 25.542 -3.922 40.535 1.00 16.91 290 LEU A CA 1
ATOM 4985 C C . LEU B 1 286 ? 25.916 -2.466 40.770 1.00 18.55 290 LEU A C 1
ATOM 4986 O O . LEU B 1 286 ? 25.604 -1.598 39.951 1.00 18.13 290 LEU A O 1
ATOM 4991 N N . ASP B 1 287 ? 26.591 -2.190 41.884 1.00 17.95 291 ASP A N 1
ATOM 4992 C CA . ASP B 1 287 ? 27.038 -0.835 42.177 1.00 19.75 291 ASP A CA 1
ATOM 4993 C C . ASP B 1 287 ? 27.875 -0.206 41.040 1.00 19.42 291 ASP A C 1
ATOM 4994 O O . ASP B 1 287 ? 27.718 0.994 40.737 1.00 20.00 291 ASP A O 1
ATOM 4999 N N . LYS B 1 288 ? 28.766 -1.008 40.450 1.00 17.42 292 LYS A N 1
ATOM 5000 C CA . LYS B 1 288 ? 29.637 -0.576 39.365 1.00 16.55 292 LYS A CA 1
ATOM 5001 C C . LYS B 1 288 ? 28.930 -0.369 38.026 1.00 16.13 292 LYS A C 1
ATOM 5002 O O . LYS B 1 288 ? 29.371 0.457 37.212 1.00 16.77 292 LYS A O 1
ATOM 5008 N N . MET B 1 289 ? 27.870 -1.130 37.790 1.00 15.34 293 MET A N 1
ATOM 5009 C CA . MET B 1 289 ? 27.084 -0.987 36.566 1.00 15.03 293 MET A CA 1
ATOM 5010 C C . MET B 1 289 ? 26.121 0.205 36.652 1.00 15.71 293 MET A C 1
ATOM 5011 O O . MET B 1 289 ? 25.893 0.885 35.638 1.00 14.41 293 MET A O 1
ATOM 5016 N N . LEU B 1 290 ? 25.553 0.419 37.839 1.00 12.82 294 LEU A N 1
ATOM 5017 C CA . LEU B 1 290 ? 24.633 1.547 38.072 1.00 15.06 294 LEU A CA 1
ATOM 5018 C C . LEU B 1 290 ? 25.341 2.745 38.716 1.00 14.88 294 LEU A C 1
ATOM 5019 O O . LEU B 1 290 ? 24.863 3.335 39.693 1.00 18.09 294 LEU A O 1
ATOM 5024 N N . THR B 1 291 ? 26.475 3.108 38.153 1.00 16.72 295 THR A N 1
ATOM 5025 C CA . THR B 1 291 ? 27.187 4.304 38.548 1.00 17.87 295 THR A CA 1
ATOM 5026 C C . THR B 1 291 ? 26.577 5.474 37.774 1.00 16.96 295 THR A C 1
ATOM 5027 O O . THR B 1 291 ? 26.378 5.384 36.550 1.00 17.59 295 THR A O 1
ATOM 5031 N N . PHE B 1 292 ? 26.301 6.573 38.471 1.00 17.20 296 PHE A N 1
ATOM 5032 C CA . PHE B 1 292 ? 25.733 7.769 37.818 1.00 17.41 296 PHE A CA 1
ATOM 5033 C C . PHE B 1 292 ? 26.584 8.275 36.667 1.00 18.35 296 PHE A C 1
ATOM 5034 O O . PHE B 1 292 ? 26.075 8.504 35.574 1.00 18.45 296 PHE A O 1
ATOM 5042 N N . ASN B 1 293 ? 27.879 8.444 36.931 1.00 18.69 297 ASN A N 1
ATOM 5043 C CA . ASN B 1 293 ? 28.861 8.967 35.990 1.00 17.81 297 ASN A CA 1
ATOM 5044 C C . ASN B 1 293 ? 29.173 7.901 34.938 1.00 17.84 297 ASN A C 1
ATOM 5045 O O . ASN B 1 293 ? 29.694 6.835 35.290 1.00 17.63 297 ASN A O 1
ATOM 5050 N N . PRO B 1 294 ? 28.863 8.164 33.655 1.00 17.09 298 PRO A N 1
ATOM 5051 C CA . PRO B 1 294 ? 29.026 7.105 32.650 1.00 17.63 298 PRO A CA 1
ATOM 5052 C C . PRO B 1 294 ? 30.482 6.809 32.328 1.00 17.77 298 PRO A C 1
ATOM 5053 O O . PRO B 1 294 ? 30.779 5.752 31.776 1.00 18.61 298 PRO A O 1
ATOM 5057 N N . HIS B 1 295 ? 31.361 7.759 32.608 1.00 17.35 299 HIS A N 1
ATOM 5058 C CA . HIS B 1 295 ? 32.790 7.594 32.366 1.00 18.79 299 HIS A CA 1
ATOM 5059 C C . HIS B 1 295 ? 33.462 6.723 33.410 1.00 17.37 299 HIS A C 1
ATOM 5060 O O . HIS B 1 295 ? 34.514 6.126 33.139 1.00 18.55 299 HIS A O 1
ATOM 5067 N N . LYS B 1 296 ? 32.868 6.673 34.588 1.00 17.27 300 LYS A N 1
ATOM 5068 C CA . LYS B 1 296 ? 33.375 5.876 35.705 1.00 17.90 300 LYS A CA 1
ATOM 5069 C C . LYS B 1 296 ? 32.791 4.470 35.713 1.00 17.34 300 LYS A C 1
ATOM 5070 O O . LYS B 1 296 ? 33.374 3.540 36.312 1.00 17.39 300 LYS A O 1
ATOM 5076 N N . ARG B 1 297 ? 31.631 4.330 35.079 1.00 15.53 301 ARG A N 1
ATOM 5077 C CA . ARG B 1 297 ? 30.900 3.059 34.996 1.00 14.71 301 ARG A CA 1
ATOM 5078 C C . ARG B 1 297 ? 31.775 1.915 34.411 1.00 13.99 301 ARG A C 1
ATOM 5079 O O . ARG B 1 297 ? 32.605 2.132 33.509 1.00 14.55 301 ARG A O 1
ATOM 5087 N N . ILE B 1 298 ? 31.563 0.707 34.920 1.00 13.84 302 ILE A N 1
ATOM 5088 C CA . ILE B 1 298 ? 32.312 -0.482 34.487 1.00 13.71 302 ILE A CA 1
ATOM 5089 C C . ILE B 1 298 ? 32.024 -0.793 33.016 1.00 15.17 302 ILE A C 1
ATOM 5090 O O . ILE B 1 298 ? 30.918 -0.509 32.533 1.00 16.12 302 ILE A O 1
ATOM 5095 N N . GLU B 1 299 ? 33.013 -1.338 32.303 1.00 14.65 303 GLU A N 1
ATOM 5096 C CA . GLU B 1 299 ? 32.844 -1.716 30.894 1.00 15.08 303 GLU A CA 1
ATOM 5097 C C . GLU B 1 299 ? 32.622 -3.224 30.807 1.00 15.14 303 GLU A C 1
ATOM 5098 O O . GLU B 1 299 ? 32.787 -3.931 31.798 1.00 15.92 303 GLU A O 1
ATOM 5104 N N . VAL B 1 300 ? 32.240 -3.707 29.637 1.00 14.01 304 VAL A N 1
ATOM 5105 C CA . VAL B 1 300 ? 31.706 -5.058 29.526 1.00 14.44 304 VAL A CA 1
ATOM 5106 C C . VAL B 1 300 ? 32.775 -6.118 29.906 1.00 14.98 304 VAL A C 1
ATOM 5107 O O . VAL B 1 300 ? 32.464 -7.085 30.582 1.00 14.67 304 VAL A O 1
ATOM 5111 N N . GLU B 1 301 ? 34.012 -5.946 29.449 1.00 16.20 305 GLU A N 1
ATOM 5112 C CA . GLU B 1 301 ? 35.062 -6.957 29.764 1.00 17.03 305 GLU A CA 1
ATOM 5113 C C . GLU B 1 301 ? 35.383 -6.972 31.251 1.00 16.65 305 GLU A C 1
ATOM 5114 O O . GLU B 1 301 ? 35.622 -8.029 31.824 1.00 16.47 305 GLU A O 1
ATOM 5120 N N . GLN B 1 302 ? 35.349 -5.800 31.886 1.00 14.16 306 GLN A N 1
ATOM 5121 C CA . GLN B 1 302 ? 35.578 -5.702 33.326 1.00 14.17 306 GLN A CA 1
ATOM 5122 C C . GLN B 1 302 ? 34.429 -6.352 34.125 1.00 14.00 306 GLN A C 1
ATOM 5123 O O . GLN B 1 302 ? 34.647 -6.941 35.200 1.00 13.69 306 GLN A O 1
ATOM 5129 N N . ALA B 1 303 ? 33.196 -6.207 33.623 1.00 14.85 307 ALA A N 1
ATOM 5130 C CA . ALA B 1 303 ? 32.014 -6.828 34.250 1.00 13.74 307 ALA A CA 1
ATOM 5131 C C . ALA B 1 303 ? 32.105 -8.365 34.202 1.00 14.02 307 ALA A C 1
ATOM 5132 O O . ALA B 1 303 ? 31.948 -9.015 35.214 1.00 13.17 307 ALA A O 1
ATOM 5134 N N . LEU B 1 304 ? 32.429 -8.912 33.045 1.00 14.47 308 LEU A N 1
ATOM 5135 C CA . LEU B 1 304 ? 32.714 -10.356 32.897 1.00 15.14 308 LEU A CA 1
ATOM 5136 C C . LEU B 1 304 ? 33.788 -10.853 33.874 1.00 16.18 308 LEU A C 1
ATOM 5137 O O . LEU B 1 304 ? 33.641 -11.951 34.436 1.00 15.03 308 LEU A O 1
ATOM 5142 N N . ALA B 1 305 ? 34.807 -10.018 34.133 1.00 15.95 309 ALA A N 1
ATOM 5143 C CA . ALA B 1 305 ? 35.942 -10.373 35.000 1.00 16.84 309 ALA A CA 1
ATOM 5144 C C . ALA B 1 305 ? 35.665 -10.106 36.484 1.00 17.33 309 ALA A C 1
ATOM 5145 O O . ALA B 1 305 ? 36.519 -10.361 37.340 1.00 16.24 309 ALA A O 1
ATOM 5147 N N . HIS B 1 306 ? 34.480 -9.588 36.793 1.00 15.61 310 HIS A N 1
ATOM 5148 C CA . HIS B 1 306 ? 34.136 -9.307 38.181 1.00 16.33 310 HIS A CA 1
ATOM 5149 C C . HIS B 1 306 ? 33.988 -10.609 39.000 1.00 16.49 310 HIS A C 1
ATOM 5150 O O . HIS B 1 306 ? 33.536 -11.625 38.465 1.00 15.90 310 HIS A O 1
ATOM 5157 N N . PRO B 1 307 ? 34.358 -10.572 40.298 1.00 17.71 311 PRO A N 1
ATOM 5158 C CA . PRO B 1 307 ? 34.209 -11.760 41.161 1.00 16.63 311 PRO A CA 1
ATOM 5159 C C . PRO B 1 307 ? 32.861 -12.462 41.119 1.00 17.65 311 PRO A C 1
ATOM 5160 O O . PRO B 1 307 ? 32.811 -13.705 41.255 1.00 16.82 311 PRO A O 1
ATOM 5164 N N . TYR B 1 308 ? 31.771 -11.717 40.926 1.00 16.88 312 TYR A N 1
ATOM 5165 C CA . TYR B 1 308 ? 30.475 -12.385 40.880 1.00 16.59 312 TYR A CA 1
ATOM 5166 C C . TYR B 1 308 ? 30.385 -13.445 39.765 1.00 15.37 312 TYR A C 1
ATOM 5167 O O . TYR B 1 308 ? 29.684 -14.461 39.915 1.00 16.99 312 TYR A O 1
ATOM 5176 N N . LEU B 1 309 ? 31.077 -13.214 38.654 1.00 15.55 313 LEU A N 1
ATOM 5177 C CA . LEU B 1 309 ? 30.958 -14.074 37.481 1.00 15.26 313 LEU A CA 1
ATOM 5178 C C . LEU B 1 309 ? 32.120 -15.082 37.355 1.00 16.49 313 LEU A C 1
ATOM 5179 O O . LEU B 1 309 ? 32.318 -15.677 36.294 1.00 15.21 313 LEU A O 1
ATOM 5184 N N . GLU B 1 310 ? 32.864 -15.250 38.434 1.00 17.18 314 GLU A N 1
ATOM 5185 C CA . GLU B 1 310 ? 34.102 -16.059 38.399 1.00 18.40 314 GLU A CA 1
ATOM 5186 C C . GLU B 1 310 ? 33.864 -17.525 37.978 1.00 18.77 314 GLU A C 1
ATOM 5187 O O . GLU B 1 310 ? 34.743 -18.151 37.335 1.00 20.13 314 GLU A O 1
ATOM 5197 N N . GLN B 1 311 ? 32.699 -18.073 38.311 1.00 16.55 315 GLN A N 1
ATOM 5198 C CA . GLN B 1 311 ? 32.418 -19.467 37.933 1.00 18.24 315 GLN A CA 1
ATOM 5199 C C . GLN B 1 311 ? 32.313 -19.600 36.421 1.00 17.68 315 GLN A C 1
ATOM 5200 O O . GLN B 1 311 ? 32.502 -20.694 35.867 1.00 16.96 315 GLN A O 1
ATOM 5206 N N . TYR B 1 312 ? 32.007 -18.485 35.749 1.00 16.95 316 TYR A N 1
ATOM 5207 C CA . TYR B 1 312 ? 31.760 -18.510 34.303 1.00 16.22 316 TYR A CA 1
ATOM 5208 C C . TYR B 1 312 ? 32.781 -17.841 33.435 1.00 17.55 316 TYR A C 1
ATOM 5209 O O . TYR B 1 312 ? 32.854 -18.147 32.250 1.00 17.18 316 TYR A O 1
ATOM 5218 N N . TYR B 1 313 ? 33.519 -16.877 33.985 1.00 18.49 317 TYR A N 1
ATOM 5219 C CA . TYR B 1 313 ? 34.421 -16.077 33.141 1.00 19.39 317 TYR A CA 1
ATOM 5220 C C . TYR B 1 313 ? 35.453 -16.976 32.479 1.00 19.43 317 TYR A C 1
ATOM 5221 O O . TYR B 1 313 ? 36.170 -17.720 33.164 1.00 19.05 317 TYR A O 1
ATOM 5230 N N . ASP B 1 314 ? 35.505 -16.895 31.152 1.00 19.48 318 ASP A N 1
ATOM 5231 C CA . ASP B 1 314 ? 36.288 -17.823 30.332 1.00 19.67 318 ASP A CA 1
ATOM 5232 C C . ASP B 1 314 ? 36.545 -17.181 28.968 1.00 18.66 318 ASP A C 1
ATOM 5233 O O . ASP B 1 314 ? 35.833 -17.431 28.014 1.00 19.01 318 ASP A O 1
ATOM 5238 N N . PRO B 1 315 ? 37.588 -16.332 28.874 1.00 21.68 319 PRO A N 1
ATOM 5239 C CA . PRO B 1 315 ? 37.861 -15.611 27.611 1.00 23.27 319 PRO A CA 1
ATOM 5240 C C . PRO B 1 315 ? 38.040 -16.536 26.414 1.00 24.01 319 PRO A C 1
ATOM 5241 O O . PRO B 1 315 ? 37.713 -16.146 25.271 1.00 24.90 319 PRO A O 1
ATOM 5245 N N . SER B 1 316 ? 38.553 -17.749 26.654 1.00 22.80 320 SER A N 1
ATOM 5246 C CA . SER B 1 316 ? 38.695 -18.721 25.564 1.00 23.31 320 SER A CA 1
ATOM 5247 C C . SER B 1 316 ? 37.360 -19.282 25.039 1.00 24.61 320 SER A C 1
ATOM 5248 O O . SER B 1 316 ? 37.326 -19.985 24.016 1.00 24.75 320 SER A O 1
ATOM 5252 N N . ASP B 1 317 ? 36.257 -18.964 25.722 1.00 22.91 321 ASP A N 1
ATOM 5253 C CA . ASP B 1 317 ? 34.918 -19.368 25.282 1.00 22.27 321 ASP A CA 1
ATOM 5254 C C . ASP B 1 317 ? 33.982 -18.140 25.205 1.00 22.73 321 ASP A C 1
ATOM 5255 O O . ASP B 1 317 ? 32.784 -18.249 25.495 1.00 22.60 321 ASP A O 1
ATOM 5260 N N . GLU B 1 318 ? 34.537 -16.991 24.819 1.00 20.97 322 GLU A N 1
ATOM 5261 C CA . GLU B 1 318 ? 33.783 -15.713 24.693 1.00 21.60 322 GLU A CA 1
ATOM 5262 C C . GLU B 1 318 ? 34.207 -14.976 23.422 1.00 20.69 322 GLU A C 1
ATOM 5263 O O . GLU B 1 318 ? 35.034 -14.059 23.476 1.00 22.59 322 GLU A O 1
ATOM 5269 N N . PRO B 1 319 ? 33.649 -15.379 22.277 1.00 21.25 323 PRO A N 1
ATOM 5270 C CA . PRO B 1 319 ? 34.096 -14.831 20.986 1.00 21.80 323 PRO A CA 1
ATOM 5271 C C . PRO B 1 319 ? 33.806 -13.355 20.814 1.00 22.57 323 PRO A C 1
ATOM 5272 O O . PRO B 1 319 ? 32.861 -12.808 21.416 1.00 21.99 323 PRO A O 1
ATOM 5276 N N . ILE B 1 320 ? 34.610 -12.714 19.976 1.00 20.85 324 ILE A N 1
ATOM 5277 C CA . ILE B 1 320 ? 34.395 -11.329 19.659 1.00 21.26 324 ILE A CA 1
ATOM 5278 C C . ILE B 1 320 ? 34.280 -11.182 18.162 1.00 22.29 324 ILE A C 1
ATOM 5279 O O . ILE B 1 320 ? 34.510 -12.160 17.420 1.00 21.73 324 ILE A O 1
ATOM 5284 N N . ALA B 1 321 ? 33.909 -9.979 17.725 1.00 22.15 325 ALA A N 1
ATOM 5285 C CA . ALA B 1 321 ? 33.707 -9.713 16.308 1.00 24.07 325 ALA A CA 1
ATOM 5286 C C . ALA B 1 321 ? 35.062 -9.613 15.584 1.00 26.83 325 ALA A C 1
ATOM 5287 O O . ALA B 1 321 ? 36.064 -9.241 16.194 1.00 26.63 325 ALA A O 1
ATOM 5289 N N . GLU B 1 322 ? 35.069 -9.946 14.291 1.00 29.99 326 GLU A N 1
ATOM 5290 C CA . GLU B 1 322 ? 36.294 -9.932 13.469 1.00 33.43 326 GLU A CA 1
ATOM 5291 C C . GLU B 1 322 ? 36.742 -8.502 13.160 1.00 34.80 326 GLU A C 1
ATOM 5292 O O . GLU B 1 322 ? 37.927 -8.240 12.970 1.00 35.63 326 GLU A O 1
ATOM 5294 N N . ALA B 1 323 ? 35.784 -7.577 13.141 1.00 35.85 327 ALA A N 1
ATOM 5295 C CA . ALA B 1 323 ? 36.027 -6.216 12.685 1.00 37.01 327 ALA A CA 1
ATOM 5296 C C . ALA B 1 323 ? 34.894 -5.301 13.149 1.00 37.03 327 ALA A C 1
ATOM 5297 O O . ALA B 1 323 ? 33.795 -5.786 13.427 1.00 37.15 327 ALA A O 1
ATOM 5299 N N . PRO B 1 324 ? 35.156 -3.982 13.231 1.00 37.64 328 PRO A N 1
ATOM 5300 C CA . PRO B 1 324 ? 34.116 -2.983 13.505 1.00 37.39 328 PRO A CA 1
ATOM 5301 C C . PRO B 1 324 ? 32.949 -3.085 12.541 1.00 37.51 328 PRO A C 1
ATOM 5302 O O . PRO B 1 324 ? 33.133 -3.426 11.364 1.00 37.44 328 PRO A O 1
ATOM 5306 N N . PHE B 1 325 ? 31.744 -2.831 13.037 1.00 36.56 329 PHE A N 1
ATOM 5307 C CA . PHE B 1 325 ? 30.602 -2.710 12.161 1.00 36.56 329 PHE A CA 1
ATOM 5308 C C . PHE B 1 325 ? 30.588 -1.274 11.666 1.00 38.02 329 PHE A C 1
ATOM 5309 O O . PHE B 1 325 ? 30.987 -0.350 12.392 1.00 38.14 329 PHE A O 1
ATOM 5317 N N . LYS B 1 326 ? 30.165 -1.099 10.417 1.00 39.25 330 LYS A N 1
ATOM 5318 C CA . LYS B 1 326 ? 30.032 0.231 9.836 1.00 40.76 330 LYS A CA 1
ATOM 5319 C C . LYS B 1 326 ? 28.858 0.237 8.856 1.00 41.73 330 LYS A C 1
ATOM 5320 O O . LYS B 1 326 ? 28.720 -0.667 8.024 1.00 42.22 330 LYS A O 1
ATOM 5322 N N . PHE B 1 327 ? 27.990 1.234 8.984 1.00 42.43 331 PHE A N 1
ATOM 5323 C CA . PHE B 1 327 ? 26.954 1.457 7.989 1.00 43.70 331 PHE A CA 1
ATOM 5324 C C . PHE B 1 327 ? 27.576 2.238 6.826 1.00 44.79 331 PHE A C 1
ATOM 5325 O O . PHE B 1 327 ? 28.463 3.065 7.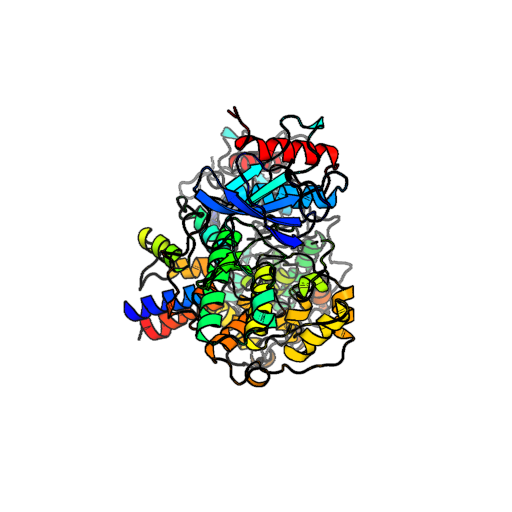036 1.00 45.04 331 PHE A O 1
ATOM 5333 N N . ASP B 1 328 ? 27.136 1.946 5.606 1.00 46.07 332 ASP A N 1
ATOM 5334 C CA . ASP B 1 328 ? 27.594 2.676 4.415 1.00 47.68 332 ASP A CA 1
ATOM 5335 C C . ASP B 1 328 ? 27.013 4.096 4.377 1.00 47.62 332 ASP A C 1
ATOM 5336 O O . ASP B 1 328 ? 27.618 5.016 3.813 1.00 48.14 332 ASP A O 1
ATOM 5341 N N . MET B 1 329 ? 25.840 4.258 4.988 1.00 47.08 333 MET A N 1
ATOM 5342 C CA . MET B 1 329 ? 25.095 5.513 4.995 1.00 46.55 333 MET A CA 1
ATOM 5343 C C . MET B 1 329 ? 24.388 5.674 6.337 1.00 45.20 333 MET A C 1
ATOM 5344 O O . MET B 1 329 ? 24.087 4.676 7.006 1.00 44.35 333 MET A O 1
ATOM 5349 N N . GLU B 1 330 ? 24.099 6.917 6.716 1.00 43.19 334 GLU A N 1
ATOM 5350 C CA . GLU B 1 330 ? 23.221 7.167 7.853 1.00 42.29 334 GLU A CA 1
ATOM 5351 C C . GLU B 1 330 ? 21.749 6.964 7.458 1.00 41.11 334 GLU A C 1
ATOM 5352 O O . GLU B 1 330 ? 21.172 7.762 6.719 1.00 40.14 334 GLU A O 1
ATOM 5358 N N . LEU B 1 331 ? 21.146 5.892 7.972 1.00 39.15 335 LEU A N 1
ATOM 5359 C CA . LEU B 1 331 ? 19.772 5.521 7.616 1.00 38.03 335 LEU A CA 1
ATOM 5360 C C . LEU B 1 331 ? 18.689 6.489 8.107 1.00 38.01 335 LEU A C 1
ATOM 5361 O O . LEU B 1 331 ? 17.604 6.544 7.521 1.00 38.22 335 LEU A O 1
ATOM 5366 N N . ASP B 1 332 ? 18.983 7.253 9.166 1.00 37.90 336 ASP A N 1
ATOM 5367 C CA . ASP B 1 332 ? 18.022 8.202 9.755 1.00 38.13 336 ASP A CA 1
ATOM 5368 C C . ASP B 1 332 ? 17.567 9.253 8.761 1.00 38.00 336 ASP A C 1
ATOM 5369 O O . ASP B 1 332 ? 16.456 9.759 8.857 1.00 38.25 336 ASP A O 1
ATOM 5371 N N . ASP B 1 333 ? 18.430 9.528 7.787 1.00 38.28 337 ASP A N 1
ATOM 5372 C CA . ASP B 1 333 ? 18.281 10.635 6.848 1.00 38.14 337 ASP A CA 1
ATOM 5373 C C . ASP B 1 333 ? 17.706 10.245 5.479 1.00 36.39 337 ASP A C 1
ATOM 5374 O O . ASP B 1 333 ? 17.525 11.096 4.599 1.00 35.51 337 ASP A O 1
ATOM 5379 N N . LEU B 1 334 ? 17.426 8.959 5.292 1.00 33.34 338 LEU A N 1
ATOM 5380 C CA . LEU B 1 334 ? 16.994 8.466 3.990 1.00 31.13 338 LEU A CA 1
ATOM 5381 C C . LEU B 1 334 ? 15.477 8.416 3.892 1.00 29.60 338 LEU A C 1
ATOM 5382 O O . LEU B 1 334 ? 14.814 8.125 4.884 1.00 29.99 338 LEU A O 1
ATOM 5387 N N . PRO B 1 335 ? 14.915 8.708 2.704 1.00 28.73 339 PRO A N 1
ATOM 5388 C CA . PRO B 1 335 ? 13.458 8.613 2.541 1.00 27.16 339 PRO A CA 1
ATOM 5389 C C . PRO B 1 335 ? 13.037 7.154 2.538 1.00 26.15 339 PRO A C 1
ATOM 5390 O O . PRO B 1 335 ? 13.828 6.300 2.131 1.00 24.44 339 PRO A O 1
ATOM 5394 N N . LYS B 1 336 ? 11.803 6.881 2.962 1.00 25.28 340 LYS A N 1
ATOM 5395 C CA . LYS B 1 336 ? 11.304 5.487 3.018 1.00 25.53 340 LYS A CA 1
ATOM 5396 C C . LYS B 1 336 ? 11.425 4.721 1.691 1.00 26.36 340 LYS A C 1
ATOM 5397 O O . LYS B 1 336 ? 11.621 3.499 1.695 1.00 26.46 340 LYS A O 1
ATOM 5403 N N . GLU B 1 337 ? 11.316 5.421 0.553 1.00 25.32 341 GLU A N 1
ATOM 5404 C CA . GLU B 1 337 ? 11.448 4.746 -0.752 1.00 25.19 341 GLU A CA 1
ATOM 5405 C C . GLU B 1 337 ? 12.869 4.206 -0.965 1.00 24.30 341 GLU A C 1
ATOM 5406 O O . GLU B 1 337 ? 13.061 3.099 -1.485 1.00 22.79 341 GLU A O 1
ATOM 5412 N N . LYS B 1 338 ? 13.865 4.981 -0.554 1.00 23.59 342 LYS A N 1
ATOM 5413 C CA . LYS B 1 338 ? 15.254 4.527 -0.669 1.00 22.74 342 LYS A CA 1
ATOM 5414 C C . LYS B 1 338 ? 15.540 3.389 0.321 1.00 21.41 342 LYS A C 1
ATOM 5415 O O . LYS B 1 338 ? 16.282 2.451 0.014 1.00 20.92 342 LYS A O 1
ATOM 5418 N N . LEU B 1 339 ? 14.971 3.499 1.518 1.00 21.00 343 LEU A N 1
ATOM 5419 C CA . LEU B 1 339 ? 15.137 2.448 2.529 1.00 18.72 343 LEU A CA 1
ATOM 5420 C C . LEU B 1 339 ? 14.527 1.135 2.030 1.00 18.92 343 LEU A C 1
ATOM 5421 O O . LEU B 1 339 ? 15.104 0.056 2.212 1.00 17.16 343 LEU A O 1
ATOM 5426 N N . LYS B 1 340 ? 13.374 1.218 1.374 1.00 17.88 344 LYS A N 1
ATOM 5427 C CA . LYS B 1 340 ? 12.767 0.015 0.799 1.00 19.06 344 LYS A CA 1
ATOM 5428 C C . LYS B 1 340 ? 13.720 -0.649 -0.213 1.00 19.63 344 LYS A C 1
ATOM 5429 O O . LYS B 1 340 ? 13.885 -1.859 -0.209 1.00 19.31 344 LYS A O 1
ATOM 5435 N N . GLU B 1 341 ? 14.352 0.155 -1.080 1.00 20.23 345 GLU A N 1
ATOM 5436 C CA . GLU B 1 341 ? 15.373 -0.355 -1.995 1.00 20.02 345 GLU A CA 1
ATOM 5437 C C . GLU B 1 341 ? 16.525 -1.061 -1.283 1.00 19.22 345 GLU A C 1
ATOM 5438 O O . GLU B 1 341 ? 17.010 -2.106 -1.725 1.00 18.57 345 GLU A O 1
ATOM 5444 N N . LEU B 1 342 ? 16.978 -0.480 -0.180 1.00 17.78 346 LEU A N 1
ATOM 5445 C CA . LEU B 1 342 ? 18.081 -1.066 0.577 1.00 18.03 346 LEU A CA 1
ATOM 5446 C C . LEU B 1 342 ? 17.657 -2.377 1.248 1.00 16.88 346 LEU A C 1
ATOM 5447 O O . LEU B 1 342 ? 18.452 -3.293 1.318 1.00 15.40 346 LEU A O 1
ATOM 5452 N N . ILE B 1 343 ? 16.419 -2.432 1.738 1.00 17.03 347 ILE A N 1
ATOM 5453 C CA . ILE B 1 343 ? 15.848 -3.672 2.337 1.00 16.51 347 ILE A CA 1
ATOM 5454 C C . ILE B 1 343 ? 15.684 -4.753 1.260 1.00 16.32 347 ILE A C 1
ATOM 5455 O O . ILE B 1 343 ? 16.023 -5.894 1.469 1.00 15.36 347 ILE A O 1
ATOM 5460 N N . PHE B 1 344 ? 15.195 -4.361 0.089 1.00 16.95 348 PHE A N 1
ATOM 5461 C CA . PHE B 1 344 ? 15.137 -5.259 -1.058 1.00 17.19 348 PHE A CA 1
ATOM 5462 C C . PHE B 1 344 ? 16.513 -5.872 -1.341 1.00 16.34 348 PHE A C 1
ATOM 5463 O O . PHE B 1 344 ? 16.652 -7.085 -1.502 1.00 15.97 348 PHE A O 1
ATOM 5471 N N . GLU B 1 345 ? 17.534 -5.026 -1.404 1.00 16.23 349 GLU A N 1
ATOM 5472 C CA . GLU B 1 345 ? 18.894 -5.489 -1.659 1.00 17.24 349 GLU A CA 1
ATOM 5473 C C . GLU B 1 345 ? 19.409 -6.432 -0.592 1.00 17.32 349 GLU A C 1
ATOM 5474 O O . GLU B 1 345 ? 19.953 -7.504 -0.864 1.00 17.12 349 GLU A O 1
ATOM 5480 N N . GLU B 1 346 ? 19.256 -6.010 0.650 1.00 17.96 350 GLU A N 1
ATOM 5481 C CA . GLU B 1 346 ? 19.801 -6.748 1.769 1.00 18.64 350 GLU A CA 1
ATOM 5482 C C . GLU B 1 346 ? 19.155 -8.137 1.938 1.00 17.20 350 GLU A C 1
ATOM 5483 O O . GLU B 1 346 ? 19.801 -9.071 2.447 1.00 18.15 350 GLU A O 1
ATOM 5489 N N . THR B 1 347 ? 17.899 -8.265 1.531 1.00 16.25 351 THR A N 1
ATOM 5490 C CA . THR B 1 347 ? 17.154 -9.534 1.679 1.00 14.68 351 THR A CA 1
ATOM 5491 C C . THR B 1 347 ? 17.326 -10.499 0.499 1.00 15.52 351 THR A C 1
ATOM 5492 O O . THR B 1 347 ? 16.852 -11.654 0.537 1.00 16.14 351 THR A O 1
ATOM 5496 N N . ALA B 1 348 ? 17.986 -10.029 -0.548 1.00 15.18 352 ALA A N 1
ATOM 5497 C CA . ALA B 1 348 ? 18.080 -10.784 -1.791 1.00 15.02 352 ALA A CA 1
ATOM 5498 C C . ALA B 1 348 ? 18.795 -12.121 -1.647 1.00 14.79 352 ALA A C 1
ATOM 5499 O O . ALA B 1 348 ? 18.447 -13.070 -2.356 1.00 16.89 352 ALA A O 1
ATOM 5501 N N . ARG B 1 349 ? 19.776 -12.212 -0.754 1.00 16.16 353 ARG A N 1
ATOM 5502 C CA . ARG B 1 349 ? 20.607 -13.436 -0.650 1.00 18.10 353 ARG A CA 1
ATOM 5503 C C . ARG B 1 349 ? 19.795 -14.707 -0.375 1.00 18.50 353 ARG A C 1
ATOM 5504 O O . ARG B 1 349 ? 20.247 -15.825 -0.677 1.00 17.67 353 ARG A O 1
ATOM 5512 N N . PHE B 1 350 ? 18.609 -14.530 0.204 1.00 17.64 354 PHE A N 1
ATOM 5513 C CA . PHE B 1 350 ? 17.724 -15.653 0.537 1.00 18.23 354 PHE A CA 1
ATOM 5514 C C . PHE B 1 350 ? 16.711 -15.994 -0.571 1.00 18.04 354 PHE A C 1
ATOM 5515 O O . PHE B 1 350 ? 15.917 -16.930 -0.418 1.00 18.38 354 PHE A O 1
ATOM 5523 N N . GLN B 1 351 ? 16.735 -15.257 -1.688 1.00 19.44 355 GLN A N 1
ATOM 5524 C CA . GLN B 1 351 ? 15.802 -15.496 -2.795 1.00 22.02 355 GLN A CA 1
ATOM 5525 C C . GLN B 1 351 ? 16.206 -16.740 -3.584 1.00 25.35 355 GLN A C 1
ATOM 5526 O O . GLN B 1 351 ? 17.400 -16.984 -3.758 1.00 24.85 355 GLN A O 1
ATOM 5532 N N . PRO B 1 352 ? 15.214 -17.529 -4.055 1.00 28.62 356 PRO A N 1
ATOM 5533 C CA . PRO B 1 352 ? 15.564 -18.620 -4.982 1.00 30.73 356 PRO A CA 1
ATOM 5534 C C . PRO B 1 352 ? 16.216 -18.069 -6.246 1.00 31.92 356 PRO A C 1
ATOM 5535 O O . PRO B 1 352 ? 15.773 -17.044 -6.795 1.00 33.55 356 PRO A O 1
ATOM 5539 N N . GLY B 1 353 ? 17.286 -18.715 -6.691 1.00 32.59 357 GLY A N 1
ATOM 5540 C CA . GLY B 1 353 ? 17.977 -18.253 -7.899 1.00 32.97 357 GLY A CA 1
ATOM 5541 C C . GLY B 1 353 ? 18.898 -17.057 -7.699 1.00 32.68 357 GLY A C 1
ATOM 5542 O O . GLY B 1 353 ? 19.475 -16.552 -8.672 1.00 33.70 357 GLY A O 1
ATOM 5543 N N . TYR B 1 354 ? 19.043 -16.599 -6.447 1.00 30.36 358 TYR A N 1
ATOM 5544 C CA . TYR B 1 354 ? 20.045 -15.581 -6.121 1.00 29.15 358 TYR A CA 1
ATOM 5545 C C . TYR B 1 354 ? 21.473 -16.044 -6.445 1.00 29.57 358 TYR A C 1
ATOM 5546 O O . TYR B 1 354 ? 21.839 -17.197 -6.170 1.00 28.52 358 TYR A O 1
ATOM 5555 N N . ARG B 1 355 ? 22.276 -15.136 -6.998 1.00 29.77 359 ARG A N 1
ATOM 5556 C CA . ARG B 1 355 ? 23.717 -15.369 -7.203 1.00 30.81 359 ARG A CA 1
ATOM 5557 C C . ARG B 1 355 ? 24.506 -14.220 -6.620 1.00 31.20 359 ARG A C 1
ATOM 5558 O O . ARG B 1 355 ? 24.107 -13.059 -6.741 1.00 30.09 359 ARG A O 1
ATOM 5566 N N . SER B 1 356 ? 25.633 -14.532 -5.986 1.00 32.51 360 SER A N 1
ATOM 5567 C CA . SER B 1 356 ? 26.486 -13.516 -5.386 1.00 33.97 360 SER A CA 1
ATOM 5568 C C . SER B 1 356 ? 27.185 -12.651 -6.455 1.00 34.97 360 SER A C 1
ATOM 5569 O O . SER B 1 356 ? 27.818 -11.640 -6.121 1.00 34.76 360 SER A O 1
ATOM 5573 N N . GLY C 2 1 ? -5.164 28.294 38.807 1.00 23.72 0 GLY B N 1
ATOM 5574 C CA . GLY C 2 1 ? -6.047 28.778 37.688 1.00 22.81 0 GLY B CA 1
ATOM 5575 C C . GLY C 2 1 ? -5.241 29.726 36.811 1.00 22.48 0 GLY B C 1
ATOM 5576 O O . GLY C 2 1 ? -4.007 29.645 36.775 1.00 20.75 0 GLY B O 1
ATOM 5577 N N . MET C 2 2 ? -5.930 30.646 36.125 1.00 21.58 1 MET B N 1
ATOM 5578 C CA . MET C 2 2 ? -5.284 31.543 35.184 1.00 19.95 1 MET B CA 1
ATOM 5579 C C . MET C 2 2 ? -4.089 32.299 35.763 1.00 18.67 1 MET B C 1
ATOM 5580 O O . MET C 2 2 ? -3.103 32.494 35.068 1.00 18.41 1 MET B O 1
ATOM 5585 N N . ALA C 2 3 ? -4.163 32.733 37.031 1.00 17.47 2 ALA B N 1
ATOM 5586 C CA . ALA C 2 3 ? -3.092 33.531 37.611 1.00 18.83 2 ALA B CA 1
ATOM 5587 C C . ALA C 2 3 ? -1.824 32.697 37.811 1.00 18.24 2 ALA B C 1
ATOM 5588 O O . ALA C 2 3 ? -0.727 33.149 37.545 1.00 18.32 2 ALA B O 1
ATOM 5590 N N . GLU C 2 4 ? -2.002 31.490 38.301 1.00 20.71 3 GLU B N 1
ATOM 5591 C CA . GLU C 2 4 ? -0.855 30.623 38.573 1.00 21.45 3 GLU B CA 1
ATOM 5592 C C . GLU C 2 4 ? -0.250 30.110 37.263 1.00 20.88 3 GLU B C 1
ATOM 5593 O O . GLU C 2 4 ? 0.961 29.959 37.168 1.00 19.94 3 GLU B O 1
ATOM 5599 N N . TYR C 2 5 ? -1.103 29.888 36.273 1.00 19.35 4 TYR B N 1
ATOM 5600 C CA . TYR C 2 5 ? -0.662 29.569 34.897 1.00 18.53 4 TYR B CA 1
ATOM 5601 C C . TYR C 2 5 ? 0.190 30.708 34.320 1.00 18.70 4 TYR B C 1
ATOM 5602 O O . TYR C 2 5 ? 1.284 30.478 33.780 1.00 18.18 4 TYR B O 1
ATOM 5611 N N . GLY C 2 6 ? -0.290 31.942 34.452 1.00 18.05 5 GLY B N 1
ATOM 5612 C CA . GLY C 2 6 ? 0.484 33.106 33.999 1.00 17.80 5 GLY B CA 1
ATOM 5613 C C . GLY C 2 6 ? 1.856 33.208 34.617 1.00 18.94 5 GLY B C 1
ATOM 5614 O O . GLY C 2 6 ? 2.817 33.525 33.947 1.00 18.57 5 GLY B O 1
ATOM 5615 N N . THR C 2 7 ? 1.925 32.942 35.924 1.00 18.74 6 THR B N 1
ATOM 5616 C CA . THR C 2 7 ? 3.157 32.966 36.657 1.00 18.70 6 THR B CA 1
ATOM 5617 C C . THR C 2 7 ? 4.082 31.834 36.201 1.00 17.19 6 THR B C 1
ATOM 5618 O O . THR C 2 7 ? 5.278 32.038 36.079 1.00 17.88 6 THR B O 1
ATOM 5622 N N . LEU C 2 8 ? 3.506 30.670 35.929 1.00 17.00 7 LEU B N 1
ATOM 5623 C CA . LEU C 2 8 ? 4.284 29.559 35.368 1.00 16.55 7 LEU B CA 1
ATOM 5624 C C . LEU C 2 8 ? 4.949 29.982 34.069 1.00 15.91 7 LEU B C 1
ATOM 5625 O O . LEU C 2 8 ? 6.149 29.840 33.932 1.00 14.87 7 LEU B O 1
ATOM 5630 N N . LEU C 2 9 ? 4.166 30.485 33.108 1.00 16.40 8 LEU B N 1
ATOM 5631 C CA . LEU C 2 9 ? 4.741 30.935 31.840 1.00 16.49 8 LEU B CA 1
ATOM 5632 C C . LEU C 2 9 ? 5.794 32.009 32.040 1.00 16.40 8 LEU B C 1
ATOM 5633 O O . LEU C 2 9 ? 6.854 32.004 31.385 1.00 15.29 8 LEU B O 1
ATOM 5638 N N . GLN C 2 10 ? 5.550 32.918 32.985 1.00 15.47 9 GLN B N 1
ATOM 5639 C CA . GLN C 2 10 ? 6.575 33.913 33.287 1.00 17.51 9 GLN B CA 1
ATOM 5640 C C . GLN C 2 10 ? 7.852 33.270 33.854 1.00 16.92 9 GLN B C 1
ATOM 5641 O O . GLN C 2 10 ? 8.948 33.678 33.484 1.00 19.00 9 GLN B O 1
ATOM 5647 N N . ASP C 2 11 ? 7.698 32.331 34.788 1.00 16.71 10 ASP B N 1
ATOM 5648 C CA . ASP C 2 11 ? 8.858 31.615 35.376 1.00 16.95 10 ASP B CA 1
ATOM 5649 C C . ASP C 2 11 ? 9.648 30.884 34.288 1.00 17.15 10 ASP B C 1
ATOM 5650 O O . ASP C 2 11 ? 10.873 30.986 34.221 1.00 16.42 10 ASP B O 1
ATOM 5655 N N . LEU C 2 12 ? 8.942 30.185 33.407 1.00 17.56 11 LEU B N 1
ATOM 5656 C CA . LEU C 2 12 ? 9.627 29.497 32.307 1.00 17.05 11 LEU B CA 1
ATOM 5657 C C . LEU C 2 12 ? 10.379 30.489 31.420 1.00 16.49 11 LEU B C 1
ATOM 5658 O O . LEU C 2 12 ? 11.541 30.267 31.136 1.00 15.14 11 LEU B O 1
ATOM 5663 N N . THR C 2 13 ? 9.706 31.569 31.001 1.00 17.35 12 THR B N 1
ATOM 5664 C CA . THR C 2 13 ? 10.298 32.559 30.118 1.00 17.45 12 THR B CA 1
ATOM 5665 C C . THR C 2 13 ? 11.576 33.194 30.715 1.00 17.84 12 THR B C 1
ATOM 5666 O O . THR C 2 13 ? 12.548 33.427 29.994 1.00 17.93 12 THR B O 1
ATOM 5672 N N . ASN C 2 14 ? 11.546 33.455 32.024 1.00 19.01 13 ASN B N 1
ATOM 5673 C CA . ASN C 2 14 ? 12.692 33.989 32.771 1.00 19.68 13 ASN B CA 1
ATOM 5674 C C . ASN C 2 14 ? 13.881 33.037 32.766 1.00 20.78 13 ASN B C 1
ATOM 5675 O O . ASN C 2 14 ? 15.025 33.461 32.961 1.00 21.88 13 ASN B O 1
ATOM 5680 N N . ASN C 2 15 ? 13.607 31.757 32.529 1.00 20.64 14 ASN B N 1
ATOM 5681 C CA . ASN C 2 15 ? 14.664 30.731 32.531 1.00 20.14 14 ASN B CA 1
ATOM 5682 C C . ASN C 2 15 ? 14.955 30.117 31.166 1.00 21.34 14 ASN B C 1
ATOM 5683 O O . ASN C 2 15 ? 15.573 29.035 31.062 1.00 20.50 14 ASN B O 1
ATOM 5688 N N . ILE C 2 16 ? 14.510 30.818 30.128 1.00 19.02 15 ILE B N 1
ATOM 5689 C CA . ILE C 2 16 ? 14.743 30.416 28.756 1.00 19.24 15 ILE B CA 1
ATOM 5690 C C . ILE C 2 16 ? 15.536 31.501 28.051 1.00 19.90 15 ILE B C 1
ATOM 5691 O O . ILE C 2 16 ? 15.032 32.594 27.771 1.00 19.21 15 ILE B O 1
ATOM 5696 N N . THR C 2 17 ? 16.793 31.216 27.748 1.00 18.71 16 THR B N 1
ATOM 5697 C CA . THR C 2 17 ? 17.562 32.199 27.006 1.00 20.17 16 THR B CA 1
ATOM 5698 C C . THR C 2 17 ? 17.180 32.165 25.532 1.00 21.81 16 THR B C 1
ATOM 5699 O O . THR C 2 17 ? 16.480 31.255 25.071 1.00 22.64 16 THR B O 1
ATOM 5703 N N . LEU C 2 18 ? 17.645 33.140 24.773 1.00 22.84 17 LEU B N 1
ATOM 5704 C CA . LEU C 2 18 ? 17.415 33.132 23.335 1.00 25.78 17 LEU B CA 1
ATOM 5705 C C . LEU C 2 18 ? 18.089 31.935 22.646 1.00 27.32 17 LEU B C 1
ATOM 5706 O O . LEU 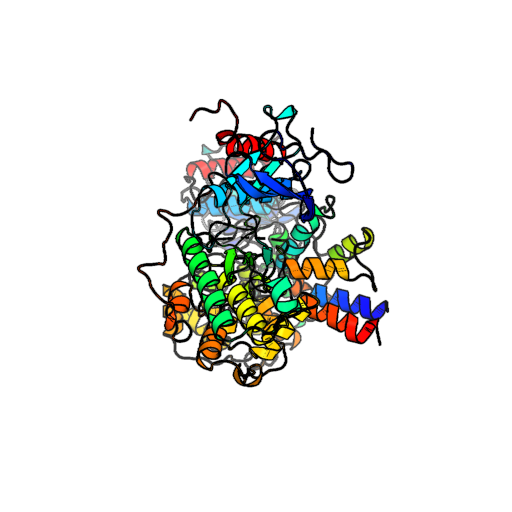C 2 18 ? 17.513 31.336 21.733 1.00 27.13 17 LEU B O 1
ATOM 5711 N N . GLU C 2 19 ? 19.298 31.585 23.095 1.00 28.00 18 GLU B N 1
ATOM 5712 C CA . GLU C 2 19 ? 19.953 30.340 22.681 1.00 28.91 18 GLU B CA 1
ATOM 5713 C C . GLU C 2 19 ? 19.095 29.108 22.994 1.00 28.83 18 GLU B C 1
ATOM 5714 O O . GLU C 2 19 ? 18.898 28.266 22.116 1.00 28.89 18 GLU B O 1
ATOM 5720 N N . ASP C 2 20 ? 18.611 29.001 24.239 1.00 27.75 19 ASP B N 1
ATOM 5721 C CA . ASP C 2 20 ? 17.716 27.917 24.679 1.00 26.63 19 ASP B CA 1
ATOM 5722 C C . ASP C 2 20 ? 16.475 27.843 23.771 1.00 25.13 19 ASP B C 1
ATOM 5723 O O . ASP C 2 20 ? 16.009 26.750 23.392 1.00 24.78 19 ASP B O 1
ATOM 5728 N N . LEU C 2 21 ? 15.919 29.012 23.462 1.00 23.30 20 LEU B N 1
ATOM 5729 C CA . LEU C 2 21 ? 14.675 29.118 22.695 1.00 23.52 20 LEU B CA 1
ATOM 5730 C C . LEU C 2 21 ? 14.814 28.530 21.286 1.00 24.84 20 LEU B C 1
ATOM 5731 O O . LEU C 2 21 ? 13.881 27.907 20.754 1.00 22.44 20 LEU B O 1
ATOM 5736 N N . GLU C 2 22 ? 15.981 28.715 20.679 1.00 24.96 21 GLU B N 1
ATOM 5737 C CA . GLU C 2 22 ? 16.224 28.092 19.368 1.00 25.97 21 GLU B CA 1
ATOM 5738 C C . GLU C 2 22 ? 16.076 26.564 19.387 1.00 24.11 21 GLU B C 1
ATOM 5739 O O . GLU C 2 22 ? 15.549 25.999 18.436 1.00 25.00 21 GLU B O 1
ATOM 5745 N N . GLN C 2 23 ? 16.531 25.908 20.449 1.00 23.43 22 GLN B N 1
ATOM 5746 C CA . GLN C 2 23 ? 16.345 24.464 20.645 1.00 23.81 22 GLN B CA 1
ATOM 5747 C C . GLN C 2 23 ? 14.854 24.107 20.800 1.00 23.43 22 GLN B C 1
ATOM 5748 O O . GLN C 2 23 ? 14.369 23.138 20.194 1.00 22.39 22 GLN B O 1
ATOM 5751 N N . LEU C 2 24 ? 14.124 24.903 21.583 1.00 21.79 23 LEU B N 1
ATOM 5752 C CA . LEU C 2 24 ? 12.677 24.651 21.785 1.00 21.03 23 LEU B CA 1
ATOM 5753 C C . LEU C 2 24 ? 11.904 24.816 20.484 1.00 20.55 23 LEU B C 1
ATOM 5754 O O . LEU C 2 24 ? 11.015 24.016 20.169 1.00 20.72 23 LEU B O 1
ATOM 5759 N N . LYS C 2 25 ? 12.216 25.865 19.743 1.00 20.24 24 LYS B N 1
ATOM 5760 C CA . LYS C 2 25 ? 11.570 26.103 18.450 1.00 20.86 24 LYS B CA 1
ATOM 5761 C C . LYS C 2 25 ? 11.889 24.989 17.453 1.00 23.19 24 LYS B C 1
ATOM 5762 O O . LYS C 2 25 ? 11.003 24.519 16.719 1.00 23.72 24 LYS B O 1
ATOM 5768 N N . SER C 2 26 ? 13.142 24.539 17.448 1.00 24.43 25 SER B N 1
ATOM 5769 C CA . SER C 2 26 ? 13.545 23.462 16.539 1.00 26.19 25 SER B CA 1
ATOM 5770 C C . SER C 2 26 ? 12.816 22.170 16.872 1.00 24.36 25 SER B C 1
ATOM 5771 O O . SER C 2 26 ? 12.360 21.454 15.976 1.00 24.66 25 SER B O 1
ATOM 5774 N N . ALA C 2 27 ? 12.705 21.884 18.158 1.00 23.43 26 ALA B N 1
ATOM 5775 C CA . ALA C 2 27 ? 12.029 20.696 18.659 1.00 22.70 26 ALA B CA 1
ATOM 5776 C C . ALA C 2 27 ? 10.539 20.603 18.243 1.00 23.06 26 ALA B C 1
ATOM 5777 O O . ALA C 2 27 ? 10.030 19.491 18.043 1.00 22.63 26 ALA B O 1
ATOM 5779 N N . CYS C 2 28 ? 9.836 21.727 18.131 1.00 21.39 27 CYS B N 1
ATOM 5780 C CA . CYS C 2 28 ? 8.437 21.617 17.710 1.00 21.38 27 CYS B CA 1
ATOM 5781 C C . CYS C 2 28 ? 8.169 21.799 16.232 1.00 21.14 27 CYS B C 1
ATOM 5782 O O . CYS C 2 28 ? 7.019 21.664 15.812 1.00 20.31 27 CYS B O 1
ATOM 5786 N N . LYS C 2 29 ? 9.213 22.110 15.464 1.00 22.04 28 LYS B N 1
ATOM 5787 C CA . LYS C 2 29 ? 9.057 22.462 14.057 1.00 22.75 28 LYS B CA 1
ATOM 5788 C C . LYS C 2 29 ? 8.323 21.365 13.284 1.00 23.93 28 LYS B C 1
ATOM 5789 O O . LYS C 2 29 ? 7.455 21.651 12.461 1.00 24.45 28 LYS B O 1
ATOM 5791 N N . GLU C 2 30 ? 8.637 20.110 13.581 1.00 24.06 29 GLU B N 1
ATOM 5792 C CA . GLU C 2 30 ? 8.039 18.992 12.842 1.00 26.02 29 GLU B CA 1
ATOM 5793 C C . GLU C 2 30 ? 6.587 18.743 13.247 1.00 24.02 29 GLU B C 1
ATOM 5794 O O . GLU C 2 30 ? 5.824 18.181 12.465 1.00 24.48 29 GLU B O 1
ATOM 5800 N N . ASP C 2 31 ? 6.211 19.159 14.454 1.00 22.01 30 ASP B N 1
ATOM 5801 C CA . ASP C 2 31 ? 4.831 19.031 14.935 1.00 20.61 30 ASP B CA 1
ATOM 5802 C C . ASP C 2 31 ? 3.943 20.179 14.469 1.00 19.62 30 ASP B C 1
ATOM 5803 O O . ASP C 2 31 ? 2.730 20.022 14.354 1.00 18.80 30 ASP B O 1
ATOM 5808 N N . ILE C 2 32 ? 4.547 21.348 14.283 1.00 18.99 31 ILE B N 1
ATOM 5809 C CA . ILE C 2 32 ? 3.811 22.562 13.923 1.00 20.22 31 ILE B CA 1
ATOM 5810 C C . ILE C 2 32 ? 4.593 23.234 12.806 1.00 22.07 31 ILE B C 1
ATOM 5811 O O . ILE C 2 32 ? 5.362 24.173 13.056 1.00 22.04 31 ILE B O 1
ATOM 5816 N N . PRO C 2 33 ? 4.425 22.720 11.573 1.00 24.97 32 PRO B N 1
ATOM 5817 C CA . PRO C 2 33 ? 5.303 23.041 10.451 1.00 26.51 32 PRO B CA 1
ATOM 5818 C C . PRO C 2 33 ? 5.303 24.519 10.130 1.00 28.15 32 PRO B C 1
ATOM 5819 O O . PRO C 2 33 ? 6.298 25.019 9.639 1.00 29.14 32 PRO B O 1
ATOM 5823 N N . SER C 2 34 ? 4.216 25.213 10.424 1.00 30.36 33 SER B N 1
ATOM 5824 C CA . SER C 2 34 ? 4.127 26.626 10.077 1.00 33.92 33 SER B CA 1
ATOM 5825 C C . SER C 2 34 ? 4.987 27.469 11.001 1.00 34.87 33 SER B C 1
ATOM 5826 O O . SER C 2 34 ? 5.019 28.704 10.880 1.00 37.06 33 SER B O 1
ATOM 5829 N N . GLU C 2 35 ? 5.668 26.836 11.947 1.00 35.82 34 GLU B N 1
ATOM 5830 C CA . GLU C 2 35 ? 6.457 27.628 12.865 1.00 36.92 34 GLU B CA 1
ATOM 5831 C C . GLU C 2 35 ? 7.379 28.522 12.056 1.00 38.91 34 GLU B C 1
ATOM 5832 O O . GLU C 2 35 ? 8.341 28.042 11.433 1.00 38.47 34 GLU B O 1
ATOM 5838 N N . LYS C 2 36 ? 7.019 29.807 12.032 1.00 41.35 35 LYS B N 1
ATOM 5839 C CA . LYS C 2 36 ? 7.819 30.854 11.414 1.00 44.14 35 LYS B CA 1
ATOM 5840 C C . LYS C 2 36 ? 8.923 31.192 12.428 1.00 45.83 35 LYS B C 1
ATOM 5841 O O . LYS C 2 36 ? 8.869 32.221 13.112 1.00 46.56 35 LYS B O 1
ATOM 5843 N N . SER C 2 37 ? 9.905 30.287 12.520 1.00 47.47 36 SER B N 1
ATOM 5844 C CA . SER C 2 37 ? 10.961 30.305 13.536 1.00 48.22 36 SER B CA 1
ATOM 5845 C C . SER C 2 37 ? 11.968 31.455 13.394 1.00 49.30 36 SER B C 1
ATOM 5846 O O . SER C 2 37 ? 13.099 31.355 13.879 1.00 50.50 36 SER B O 1
ATOM 5849 N N . GLU C 2 38 ? 11.566 32.522 12.705 1.00 49.13 37 GLU B N 1
ATOM 5850 C CA . GLU C 2 38 ? 12.275 33.799 12.749 1.00 48.96 37 GLU B CA 1
ATOM 5851 C C . GLU C 2 38 ? 11.402 34.829 13.456 1.00 47.77 37 GLU B C 1
ATOM 5852 O O . GLU C 2 38 ? 11.921 35.701 14.156 1.00 48.32 37 GLU B O 1
ATOM 5858 N N . GLU C 2 39 ? 10.083 34.711 13.263 1.00 45.72 38 GLU B N 1
ATOM 5859 C CA . GLU C 2 39 ? 9.081 35.538 13.948 1.00 43.28 38 GLU B CA 1
ATOM 5860 C C . GLU C 2 39 ? 9.109 35.386 15.474 1.00 41.25 38 GLU B C 1
ATOM 5861 O O . GLU C 2 39 ? 8.976 36.382 16.204 1.00 42.74 38 GLU B O 1
ATOM 5863 N N . ILE C 2 40 ? 9.296 34.162 15.963 1.00 37.67 39 ILE B N 1
ATOM 5864 C CA . ILE C 2 40 ? 9.230 33.908 17.414 1.00 34.53 39 ILE B CA 1
ATOM 5865 C C . ILE C 2 40 ? 10.550 34.199 18.109 1.00 34.17 39 ILE B C 1
ATOM 5866 O O . ILE C 2 40 ? 11.513 33.461 17.974 1.00 33.10 39 ILE B O 1
ATOM 5871 N N . THR C 2 41 ? 10.547 35.264 18.901 1.00 35.02 40 THR B N 1
ATOM 5872 C CA . THR C 2 41 ? 11.760 35.889 19.390 1.00 35.37 40 THR B CA 1
ATOM 5873 C C . THR C 2 41 ? 11.842 35.834 20.916 1.00 34.58 40 THR B C 1
ATOM 5874 O O . THR C 2 41 ? 12.912 36.038 21.516 1.00 34.83 40 THR B O 1
ATOM 5878 N N . THR C 2 42 ? 10.706 35.563 21.550 1.00 31.33 41 THR B N 1
ATOM 5879 C CA . THR C 2 42 ? 10.625 35.551 22.993 1.00 29.39 41 THR B CA 1
ATOM 5880 C C . THR C 2 42 ? 9.926 34.282 23.484 1.00 29.04 41 THR B C 1
ATOM 5881 O O . THR C 2 42 ? 9.207 33.634 22.709 1.00 27.03 41 THR B O 1
ATOM 5885 N N . GLY C 2 43 ? 10.124 33.960 24.764 1.00 27.16 42 GLY B N 1
ATOM 5886 C CA . GLY C 2 43 ? 9.415 32.880 25.434 1.00 26.80 42 GLY B CA 1
ATOM 5887 C C . GLY C 2 43 ? 7.908 33.113 25.434 1.00 26.73 42 GLY B C 1
ATOM 5888 O O . GLY C 2 43 ? 7.128 32.208 25.102 1.00 26.64 42 GLY B O 1
ATOM 5889 N N . SER C 2 44 ? 7.508 34.337 25.777 1.00 25.67 43 SER B N 1
ATOM 5890 C CA . SER C 2 44 ? 6.111 34.779 25.739 1.00 25.05 43 SER B CA 1
ATOM 5891 C C . SER C 2 44 ? 5.457 34.430 24.400 1.00 23.74 43 SER B C 1
ATOM 5892 O O . SER C 2 44 ? 4.384 33.794 24.381 1.00 23.28 43 SER B O 1
ATOM 5895 N N . ALA C 2 45 ? 6.114 34.822 23.304 1.00 21.86 44 ALA B N 1
ATOM 5896 C CA . ALA C 2 45 ? 5.634 34.588 21.928 1.00 20.88 44 ALA B CA 1
ATOM 5897 C C . ALA C 2 45 ? 5.583 33.104 21.568 1.00 19.61 44 ALA B C 1
ATOM 5898 O O . ALA C 2 45 ? 4.675 32.658 20.839 1.00 18.86 44 ALA B O 1
ATOM 5900 N N . TRP C 2 46 ? 6.563 32.343 22.055 1.00 16.45 45 TRP B N 1
ATOM 5901 C CA . TRP C 2 46 ? 6.558 30.885 21.825 1.00 16.33 45 TRP B CA 1
ATOM 5902 C C . TRP C 2 46 ? 5.358 30.240 22.506 1.00 14.62 45 TRP B C 1
ATOM 5903 O O . TRP C 2 46 ? 4.614 29.480 21.868 1.00 15.07 45 TRP B O 1
ATOM 5914 N N . PHE C 2 47 ? 5.146 30.542 23.791 1.00 14.17 46 PHE B N 1
ATOM 5915 C CA . PHE C 2 47 ? 3.998 29.962 24.492 1.00 14.99 46 PHE B CA 1
ATOM 5916 C C . PHE C 2 47 ? 2.683 30.397 23.882 1.00 14.60 46 PHE B C 1
ATOM 5917 O O . PHE C 2 47 ? 1.747 29.581 23.828 1.00 15.66 46 PHE B O 1
ATOM 5925 N N . SER C 2 48 ? 2.589 31.654 23.440 1.00 14.55 47 SER B N 1
ATOM 5926 C CA . SER C 2 48 ? 1.387 32.117 22.712 1.00 16.45 47 SER B CA 1
ATOM 5927 C C . SER C 2 48 ? 1.145 31.327 21.415 1.00 16.42 47 SER B C 1
ATOM 5928 O O . SER C 2 48 ? -0.003 30.956 21.085 1.00 15.41 47 SER B O 1
ATOM 5932 N N . PHE C 2 49 ? 2.238 31.073 20.706 1.00 16.68 48 PHE B N 1
ATOM 5933 C CA . PHE C 2 49 ? 2.215 30.290 19.474 1.00 16.54 48 PHE B CA 1
ATOM 5934 C C . PHE C 2 49 ? 1.708 28.866 19.769 1.00 16.47 48 PHE B C 1
ATOM 5935 O O . PHE C 2 49 ? 0.856 28.336 19.040 1.00 15.66 48 PHE B O 1
ATOM 5943 N N . LEU C 2 50 ? 2.178 28.266 20.859 1.00 13.66 49 LEU B N 1
ATOM 5944 C CA . LEU C 2 50 ? 1.674 26.942 21.253 1.00 14.40 49 LEU B CA 1
ATOM 5945 C C . LEU C 2 50 ? 0.185 26.997 21.626 1.00 15.12 49 LEU B C 1
ATOM 5946 O O . LEU C 2 50 ? -0.589 26.106 21.239 1.00 13.95 49 LEU B O 1
ATOM 5951 N N . GLU C 2 51 ? -0.224 28.021 22.379 1.00 15.50 50 GLU B N 1
ATOM 5952 C CA . GLU C 2 51 ? -1.634 28.109 22.774 1.00 17.00 50 GLU B CA 1
ATOM 5953 C C . GLU C 2 51 ? -2.524 28.190 21.536 1.00 17.81 50 GLU B C 1
ATOM 5954 O O . GLU C 2 51 ? -3.558 27.506 21.463 1.00 18.36 50 GLU B O 1
ATOM 5960 N N . SER C 2 52 ? -2.116 28.992 20.557 1.00 18.04 51 SER B N 1
ATOM 5961 C CA . SER C 2 52 ? -2.979 29.220 19.400 1.00 19.20 51 SER B CA 1
ATOM 5962 C C . SER C 2 52 ? -3.062 27.967 18.509 1.00 18.95 51 SER B C 1
ATOM 5963 O O . SER C 2 52 ? -3.915 27.892 17.626 1.00 19.34 51 SER B O 1
ATOM 5967 N N . HIS C 2 53 ? -2.156 27.018 18.737 1.00 16.95 52 HIS B N 1
ATOM 5968 C CA . HIS C 2 53 ? -2.156 25.749 17.999 1.00 16.72 52 HIS B CA 1
ATOM 5969 C C . HIS C 2 53 ? -2.661 24.583 18.843 1.00 15.41 52 HIS B C 1
ATOM 5970 O O . HIS C 2 53 ? -2.447 23.394 18.484 1.00 16.64 52 HIS B O 1
ATOM 5977 N N . ASN C 2 54 ? -3.342 24.910 19.949 1.00 14.34 53 ASN B N 1
ATOM 5978 C CA . ASN C 2 54 ? -3.982 23.916 20.821 1.00 15.94 53 ASN B CA 1
ATOM 5979 C C . ASN C 2 54 ? -2.978 22.967 21.484 1.00 16.97 53 ASN B C 1
ATOM 5980 O O . ASN C 2 54 ? -3.291 21.810 21.761 1.00 17.10 53 ASN B O 1
ATOM 5985 N N . LYS C 2 55 ? -1.769 23.470 21.726 1.00 16.01 54 LYS B N 1
ATOM 5986 C CA . LYS C 2 55 ? -0.704 22.650 22.300 1.00 16.06 54 LYS B CA 1
ATOM 5987 C C . LYS C 2 55 ? -0.377 23.054 23.734 1.00 16.60 54 LYS B C 1
ATOM 5988 O O . LYS C 2 55 ? 0.500 22.475 24.376 1.00 17.89 54 LYS B O 1
ATOM 5994 N N . LEU C 2 56 ? -1.122 24.016 24.263 1.00 15.11 55 LEU B N 1
ATOM 5995 C CA . LEU C 2 56 ? -0.857 24.501 25.604 1.00 15.68 55 LEU B CA 1
ATOM 5996 C C . LEU C 2 56 ? -2.038 25.291 26.140 1.00 15.66 55 LEU B C 1
ATOM 5997 O O . LEU C 2 56 ? -2.570 26.126 25.421 1.00 18.55 55 LEU B O 1
ATOM 6002 N N . ASP C 2 57 ? -2.400 25.019 27.393 1.00 18.34 56 ASP B N 1
ATOM 6003 C CA . ASP C 2 57 ? -3.308 25.861 28.192 1.00 20.43 56 ASP B CA 1
ATOM 6004 C C . ASP C 2 57 ? -3.112 25.530 29.670 1.00 21.26 56 ASP B C 1
ATOM 6005 O O . ASP C 2 57 ? -2.301 24.663 30.002 1.00 21.64 56 ASP B O 1
ATOM 6010 N N . LYS C 2 58 ? -3.820 26.228 30.564 1.00 19.22 57 LYS B N 1
ATOM 6011 C CA . LYS C 2 58 ? -3.649 26.021 32.014 1.00 21.33 57 LYS B CA 1
ATOM 6012 C C . LYS C 2 58 ? -3.753 24.577 32.528 1.00 23.08 57 LYS B C 1
ATOM 6013 O O . LYS C 2 58 ? -3.173 24.243 33.563 1.00 22.71 57 LYS B O 1
ATOM 6019 N N . ASP C 2 59 ? -4.461 23.735 31.807 1.00 23.18 58 ASP B N 1
ATOM 6020 C CA . ASP C 2 59 ? -4.618 22.339 32.214 1.00 25.56 58 ASP B CA 1
ATOM 6021 C C . ASP C 2 59 ? -3.911 21.370 31.268 1.00 26.29 58 ASP B C 1
ATOM 6022 O O . ASP C 2 59 ? -3.801 20.167 31.580 1.00 29.61 58 ASP B O 1
ATOM 6027 N N . ASN C 2 60 ? -3.464 21.886 30.121 1.00 24.29 59 ASN B N 1
ATOM 6028 C CA . ASN C 2 60 ? -2.805 21.076 29.087 1.00 23.01 59 ASN B CA 1
ATOM 6029 C C . ASN C 2 60 ? -1.300 21.362 29.003 1.00 20.36 59 ASN B C 1
ATOM 6030 O O . ASN C 2 60 ? -0.841 22.202 28.222 1.00 20.33 59 ASN B O 1
ATOM 6035 N N . LEU C 2 61 ? -0.565 20.614 29.802 1.00 20.59 60 LEU B N 1
ATOM 6036 C CA . LEU C 2 61 ? 0.863 20.811 29.996 1.00 18.96 60 LEU B CA 1
ATOM 6037 C C . LEU C 2 61 ? 1.676 19.727 29.292 1.00 17.88 60 LEU B C 1
ATOM 6038 O O . LEU C 2 61 ? 2.891 19.813 29.247 1.00 15.80 60 LEU B O 1
ATOM 6043 N N . SER C 2 62 ? 1.017 18.713 28.732 1.00 17.54 61 SER B N 1
ATOM 6044 C CA . SER C 2 62 ? 1.753 17.561 28.160 1.00 19.01 61 SER B CA 1
ATOM 6045 C C . SER C 2 62 ? 2.778 17.911 27.105 1.00 17.22 61 SER B C 1
ATOM 6046 O O . SER C 2 62 ? 3.850 17.303 27.032 1.00 16.49 61 SER B O 1
ATOM 6049 N N . TYR C 2 63 ? 2.438 18.858 26.246 1.00 16.51 62 TYR B N 1
ATOM 6050 C CA . TYR C 2 63 ? 3.319 19.109 25.130 1.00 16.57 62 TYR B CA 1
ATOM 6051 C C . TYR C 2 63 ? 4.560 19.864 25.571 1.00 17.64 62 TYR B C 1
ATOM 6052 O O . TYR C 2 63 ? 5.667 19.508 25.160 1.00 15.99 62 TYR B O 1
ATOM 6061 N N . ILE C 2 64 ? 4.397 20.912 26.391 1.00 16.76 63 ILE B N 1
ATOM 6062 C CA . ILE C 2 64 ? 5.619 21.589 26.854 1.00 17.04 63 ILE B CA 1
ATOM 6063 C C . ILE C 2 64 ? 6.481 20.647 27.705 1.00 16.73 63 ILE B C 1
ATOM 6064 O O . ILE C 2 64 ? 7.699 20.684 27.621 1.00 16.57 63 ILE B O 1
ATOM 6069 N N . GLU C 2 65 ? 5.835 19.756 28.454 1.00 16.52 64 GLU B N 1
ATOM 6070 C CA . GLU C 2 65 ? 6.563 18.711 29.178 1.00 17.07 64 GLU B CA 1
ATOM 6071 C C . GLU C 2 65 ? 7.399 17.871 28.210 1.00 16.57 64 GLU B C 1
ATOM 6072 O O . GLU C 2 65 ? 8.589 17.693 28.427 1.00 15.94 64 GLU B O 1
ATOM 6078 N N . HIS C 2 66 ? 6.765 17.395 27.142 1.00 16.39 65 HIS B N 1
ATOM 6079 C CA . HIS C 2 66 ? 7.438 16.572 26.094 1.00 16.33 65 HIS B CA 1
ATOM 6080 C C . HIS C 2 66 ? 8.630 17.332 25.459 1.00 16.15 65 HIS B C 1
ATOM 6081 O O . HIS C 2 66 ? 9.745 16.786 25.321 1.00 16.43 65 HIS B O 1
ATOM 6088 N N . ILE C 2 67 ? 8.404 18.592 25.089 1.00 13.97 66 ILE B N 1
ATOM 6089 C CA . ILE C 2 67 ? 9.469 19.416 24.502 1.00 13.73 66 ILE B CA 1
ATOM 6090 C C . ILE C 2 67 ? 10.599 19.663 25.520 1.00 13.68 66 ILE B C 1
ATOM 6091 O O . ILE C 2 67 ? 11.779 19.594 25.179 1.00 14.17 66 ILE B O 1
ATOM 6096 N N . PHE C 2 68 ? 10.250 19.853 26.784 1.00 12.56 67 PHE B N 1
ATOM 6097 C CA . PHE C 2 68 ? 11.288 20.092 27.775 1.00 12.97 67 PHE B CA 1
ATOM 6098 C C . PHE C 2 68 ? 12.111 18.794 28.021 1.00 15.34 67 PHE B C 1
ATOM 6099 O O . PHE C 2 68 ? 13.342 18.845 28.272 1.00 14.96 67 PHE B O 1
ATOM 6107 N N . GLU C 2 69 ? 11.418 17.661 27.937 1.00 14.99 68 GLU B N 1
ATOM 6108 C CA . GLU C 2 69 ? 12.037 16.320 28.123 1.00 17.12 68 GLU B CA 1
ATOM 6109 C C . GLU C 2 69 ? 13.043 16.073 27.035 1.00 17.82 68 GLU B C 1
ATOM 6110 O O . GLU C 2 69 ? 14.187 15.780 27.325 1.00 18.57 68 GLU B O 1
ATOM 6116 N N . ILE C 2 70 ? 12.635 16.214 25.772 1.00 18.35 69 ILE B N 1
ATOM 6117 C CA . ILE C 2 70 ? 13.570 15.968 24.671 1.00 19.77 69 ILE B CA 1
ATOM 6118 C C . ILE C 2 70 ? 14.651 17.039 24.541 1.00 20.50 69 ILE B C 1
ATOM 6119 O O . ILE C 2 70 ? 15.716 16.785 23.953 1.00 19.29 69 ILE B O 1
ATOM 6124 N N . SER C 2 71 ? 14.389 18.228 25.112 1.00 18.41 70 SER B N 1
ATOM 6125 C CA . SER C 2 71 ? 15.365 19.299 25.094 1.00 19.07 70 SER B CA 1
ATOM 6126 C C . SER C 2 71 ? 16.328 19.228 26.277 1.00 18.42 70 SER B C 1
ATOM 6127 O O . SER C 2 71 ? 17.220 20.086 26.400 1.00 18.64 70 SER B O 1
ATOM 6130 N N . ARG C 2 72 ? 16.131 18.226 27.127 1.00 18.85 71 ARG B N 1
ATOM 6131 C CA . ARG C 2 72 ? 16.898 17.971 28.361 1.00 21.06 71 ARG B CA 1
ATOM 6132 C C . ARG C 2 72 ? 16.880 19.215 29.244 1.00 21.30 71 ARG B C 1
ATOM 6133 O O . ARG C 2 72 ? 17.924 19.733 29.657 1.00 21.94 71 ARG B O 1
ATOM 6141 N N . ARG C 2 73 ? 15.671 19.675 29.538 1.00 20.20 72 ARG B N 1
ATOM 6142 C CA . ARG C 2 73 ? 15.475 20.794 30.444 1.00 20.37 72 ARG B CA 1
ATOM 6143 C C . ARG C 2 73 ? 14.716 20.386 31.707 1.00 19.54 72 ARG B C 1
ATOM 6144 O O . ARG C 2 73 ? 13.546 20.779 31.903 1.00 19.31 72 ARG B O 1
ATOM 6152 N N . PRO C 2 74 ? 15.354 19.581 32.585 1.00 20.00 73 PRO B N 1
ATOM 6153 C CA . PRO C 2 74 ? 14.616 19.156 33.759 1.00 20.49 73 PRO B CA 1
ATOM 6154 C C . PRO C 2 74 ? 14.353 20.307 34.718 1.00 20.11 73 PRO B C 1
ATOM 6155 O O . PRO C 2 74 ? 13.464 20.203 35.519 1.00 20.32 73 PRO B O 1
ATOM 6159 N N . ASP C 2 75 ? 15.127 21.377 34.615 1.00 19.91 74 ASP B N 1
ATOM 6160 C CA . ASP C 2 75 ? 14.887 22.585 35.429 1.00 22.14 74 ASP B CA 1
ATOM 6161 C C . ASP C 2 75 ? 13.508 23.208 35.105 1.00 21.88 74 ASP B C 1
ATOM 6162 O O . ASP C 2 75 ? 12.692 23.511 36.009 1.00 22.48 74 ASP B O 1
ATOM 6167 N N . LEU C 2 76 ? 13.246 23.352 33.810 1.00 20.72 75 LEU B N 1
ATOM 6168 C CA . LEU C 2 76 ? 11.956 23.832 33.320 1.00 20.78 75 LEU B CA 1
ATOM 6169 C C . LEU C 2 76 ? 10.827 22.868 33.677 1.00 21.23 75 LEU B C 1
ATOM 6170 O O . LEU C 2 76 ? 9.764 23.278 34.148 1.00 20.69 75 LEU B O 1
ATOM 6175 N N . LEU C 2 77 ? 11.063 21.571 33.464 1.00 20.55 76 LEU B N 1
ATOM 6176 C CA . LEU C 2 77 ? 10.108 20.546 33.851 1.00 22.40 76 LEU B CA 1
ATOM 6177 C C . LEU C 2 77 ? 9.720 20.550 35.322 1.00 22.22 76 LEU B C 1
ATOM 6178 O O . LEU C 2 77 ? 8.572 20.270 35.637 1.00 22.07 76 LEU B O 1
ATOM 6183 N N . THR C 2 78 ? 10.674 20.841 36.213 1.00 24.25 77 THR B N 1
ATOM 6184 C CA . THR C 2 78 ? 10.377 20.876 37.641 1.00 25.33 77 THR B CA 1
ATOM 6185 C C . THR C 2 78 ? 9.384 21.986 37.948 1.00 25.09 77 THR B C 1
ATOM 6186 O O . THR C 2 78 ? 8.517 21.800 38.784 1.00 25.55 77 THR B O 1
ATOM 6190 N N . MET C 2 79 ? 9.516 23.124 37.272 1.00 24.34 78 MET B N 1
ATOM 6191 C CA . MET C 2 79 ? 8.530 24.210 37.432 1.00 25.15 78 MET B CA 1
ATOM 6192 C C . MET C 2 79 ? 7.133 23.800 36.995 1.00 24.07 78 MET B C 1
ATOM 6193 O O . MET C 2 79 ? 6.149 24.179 37.629 1.00 24.12 78 MET B O 1
ATOM 6198 N N . VAL C 2 80 ? 7.039 23.057 35.888 1.00 23.94 79 VAL B N 1
ATOM 6199 C CA . VAL C 2 80 ? 5.759 22.594 35.360 1.00 23.92 79 VAL B CA 1
ATOM 6200 C C . VAL C 2 80 ? 5.122 21.598 36.312 1.00 25.49 79 VAL B C 1
ATOM 6201 O O . VAL C 2 80 ? 3.917 21.654 36.589 1.00 24.59 79 VAL B O 1
ATOM 6205 N N . VAL C 2 81 ? 5.935 20.686 36.831 1.00 27.44 80 VAL B N 1
ATOM 6206 C CA . VAL C 2 81 ? 5.433 19.688 37.786 1.00 29.82 80 VAL B CA 1
ATOM 6207 C C . VAL C 2 81 ? 5.055 20.298 39.138 1.00 30.29 80 VAL B C 1
ATOM 6208 O O . VAL C 2 81 ? 4.070 19.884 39.741 1.00 32.16 80 VAL B O 1
ATOM 6212 N N . ASP C 2 82 ? 5.817 21.292 39.585 1.00 32.03 81 ASP B N 1
ATOM 6213 C CA . ASP C 2 82 ? 5.501 22.021 40.816 1.00 32.63 81 ASP B CA 1
ATOM 6214 C C . ASP C 2 82 ? 4.197 22.776 40.694 1.00 32.40 81 ASP B C 1
ATOM 6215 O O . ASP C 2 82 ? 3.468 22.906 41.668 1.00 32.66 81 ASP B O 1
ATOM 6220 N N . TYR C 2 83 ? 3.915 23.284 39.495 1.00 30.89 82 TYR B N 1
ATOM 6221 C CA . TYR C 2 83 ? 2.628 23.907 39.193 1.00 30.65 82 TYR B CA 1
ATOM 6222 C C . TYR C 2 83 ? 1.499 22.865 39.105 1.00 31.59 82 TYR B C 1
ATOM 6223 O O . TYR C 2 83 ? 0.396 23.080 39.614 1.00 31.67 82 TYR B O 1
ATOM 6232 N N . ARG C 2 84 ? 1.772 21.731 38.465 1.00 33.47 83 ARG B N 1
ATOM 6233 C CA . ARG C 2 84 ? 0.843 20.613 38.457 1.00 35.25 83 ARG B CA 1
ATOM 6234 C C . ARG C 2 84 ? 0.540 20.153 39.896 1.00 35.83 83 ARG B C 1
ATOM 6235 O O . ARG C 2 84 ? -0.612 19.964 40.249 1.00 36.22 83 ARG B O 1
ATOM 6243 N N . THR C 2 85 ? 1.587 20.002 40.707 1.00 38.30 84 THR B N 1
ATOM 6244 C CA . THR C 2 85 ? 1.485 19.503 42.092 1.00 40.69 84 THR B CA 1
ATOM 6245 C C . THR C 2 85 ? 0.752 20.500 42.995 1.00 41.30 84 THR B C 1
ATOM 6246 O O . THR C 2 85 ? -0.353 20.218 43.463 1.00 43.08 84 THR B O 1
ATOM 6250 N N . ARG C 2 86 ? 1.364 21.665 43.209 1.00 41.38 85 ARG B N 1
ATOM 6251 C CA . ARG C 2 86 ? 0.842 22.667 44.137 1.00 41.12 85 ARG B CA 1
ATOM 6252 C C . ARG C 2 86 ? -0.423 23.354 43.615 1.00 41.10 85 ARG B C 1
ATOM 6253 O O . ARG C 2 86 ? -1.374 23.582 44.371 1.00 41.14 85 ARG B O 1
ATOM 6255 N N . VAL C 2 87 ? -0.453 23.672 42.330 1.00 40.19 86 VAL B N 1
ATOM 6256 C CA . VAL C 2 87 ? -1.591 24.416 41.800 1.00 40.61 86 VAL B CA 1
ATOM 6257 C C . VAL C 2 87 ? -2.766 23.525 41.376 1.00 40.40 86 VAL B C 1
ATOM 6258 O O . VAL C 2 87 ? -3.832 23.597 41.968 1.00 40.96 86 VAL B O 1
ATOM 6262 N N . LEU C 2 88 ? -2.572 22.690 40.362 1.00 40.66 87 LEU B N 1
ATOM 6263 C CA . LEU C 2 88 ? -3.708 22.041 39.702 1.00 41.30 87 LEU B CA 1
ATOM 6264 C C . LEU C 2 88 ? -4.602 21.271 40.681 1.00 41.54 87 LEU B C 1
ATOM 6265 O O . LEU C 2 88 ? -5.711 21.735 41.041 1.00 41.09 87 LEU B O 1
ATOM 6267 N N . LYS C 2 89 ? -4.091 20.120 41.108 1.00 40.99 88 LYS B N 1
ATOM 6268 C CA . LYS C 2 89 ? -4.802 19.152 41.941 1.00 42.06 88 LYS B CA 1
ATOM 6269 C C . LYS C 2 89 ? -5.371 19.726 43.250 1.00 41.98 88 LYS B C 1
ATOM 6270 O O . LYS C 2 89 ? -6.595 19.651 43.479 1.00 42.08 88 LYS B O 1
ATOM 6272 N N . ILE C 2 90 ? -4.503 20.309 44.082 1.00 41.87 89 ILE B N 1
ATOM 6273 C CA . ILE C 2 90 ? -4.898 20.771 45.421 1.00 42.16 89 ILE B CA 1
ATOM 6274 C C . ILE C 2 90 ? -5.864 21.949 45.382 1.00 42.03 89 ILE B C 1
ATOM 6275 O O . ILE C 2 90 ? -6.977 21.851 45.908 1.00 41.99 89 ILE B O 1
#

Solvent-accessible surface area: 36501 Å² total; per-residue (Å²): 116,49,112,13,186,77,65,59,0,70,1,33,129,77,1,45,112,34,54,55,86,15,122,54,83,43,19,8,30,0,7,0,71,3,57,92,92,134,79,85,5,17,0,50,12,12,47,0,18,125,91,49,70,78,0,17,50,4,2,36,8,0,39,0,3,28,132,13,219,17,123,6,7,2,28,19,69,14,2,44,18,24,99,50,47,123,114,0,127,40,0,9,0,1,18,64,47,23,94,40,14,0,118,98,30,13,110,121,84,149,6,62,61,105,74,7,5,62,2,0,19,10,0,0,22,0,0,17,17,0,7,35,1,43,0,10,0,90,18,1,30,3,43,8,0,34,4,36,111,99,30,60,0,35,0,19,54,0,3,13,0,42,32,17,128,117,102,173,20,75,35,56,78,14,38,0,0,11,47,16,10,112,26,164,42,48,24,62,14,6,0,3,0,7,0,0,1,0,0,0,16,1,27,37,48,171,36,22,2,42,12,173,95,75,84,34,1,0,74,69,2,10,33,21,22,4,41,30,58,94,29,18,9,60,20,1,107,36,123,104,9,81,96,59,12,116,80,41,107,141,43,115,99,29,54,10,102,161,68,20,100,155,22,53,90,93,0,14,58,0,0,52,80,0,2,31,13,7,21,120,75,12,22,39,8,41,53,0,1,53,12,69,12,0,120,135,58,89,56,75,115,76,3,64,77,15,188,64,81,1,130,42,92,88,83,16,84,91,27,79,65,109,76,0,31,102,27,0,49,120,39,0,24,119,56,33,127,85,126,126,110,50,107,17,172,75,68,59,0,68,1,33,126,77,0,46,108,38,51,71,98,21,119,34,97,43,20,2,32,0,7,0,68,3,55,93,94,136,80,86,5,18,0,54,14,10,52,0,16,122,99,49,56,84,0,20,77,6,1,12,9,0,37,0,3,24,149,13,138,15,119,6,8,3,25,19,68,13,1,40,15,26,97,57,43,138,116,0,121,37,0,9,1,0,20,60,60,26,104,38,17,0,102,112,25,14,139,110,96,160,20,58,66,101,75,10,2,57,1,0,14,7,0,0,16,0,0,20,18,0,4,45,1,54,0,8,0,67,15,1,42,2,45,9,0,38,3,40,108,98,28,56,0,38,0,19,60,0,5,14,0,78,42,16,65,73,130,141,109,71,50,46,57,39,78,92,15,24,0,0,7,28,1,0,16,64,126,34,41,47,76,11,7,0,2,0,7,0,0,0,0,0,0,12,3,34,16,38,143,30,22,0,50,0,78,76,13,10,30,0,0,76,65,0,12,42,25,20,3,39,21,53,110,112,16,11,33,11,9,151,35,36,38,0,15,58,4,11,92,81,55,114,147,39,116,95,42,48,8,81,178,60,11,84,156,17,58,80,98,0,12,60,0,0,47,84,0,1,33,15,9,15,130,107,8,18,117,15,68,102,0,0,54,12,75,10,0,128,152,72,70,59,79,112,80,6,66,106,17,116,62,103,14,78,44,130,102,77,6,48,116,34,79,66,107,41,0,32,103,35,0,51,120,35,0,25,111,57,32,129,78,104,211,155,49,157,74,79,20,36,81,5,30,102,59,0,33,91,54,12,25,55,115,28,2,88,61,1,4,80,28,0,39,167,81,11,115,81,17,54,41,156,77,13,41,64,5,73,38,0,1,58,25,0,69,86,68,128,67,4,67,88,104,51,4,72,15,0,26,71,0,0,36,19,16,12,12,0,19,0,3,36,48,0,33,79,15,94,92,75,44,60,96,120

Foldseek 3Di:
DDDDPHHDDPDDDQWDPWAWDADDPQFTKIWTQGNVVRHIWIKGKHQQLVDLLSLLLLLQQLVVQDQDDDQAAKHFDAKDADPDLVRGRIIMTITHDFPFWQLVCLVPDQDDLVLLLVLLLSLLLVLQACVLLQKAQQDDDGRQWTHHPPSRTHGHRSSPMDRADLDDDPDDLLFALLVLLVAGGDGSLRVLSSSLQVSVCSLPSDGQQDDPGSVSSVVSLCQAQWQDDPVLLVLGRDVVSSVVSVPDDTHDHHQVCNVRVVHDVQSSVLSVQSSDNRSVSHDDSLVSCVGPSNVVPRDVVSRDYRPHHDDDPDDSPPDDSVVSSVSSCVSNQVNDVPGD/DDDDPNHDPDDPDQWAPWAWDAADPAGTKIWTQGNVVRHIWIKGKHQQLVDLLSLQLVLQQLVVQCQDDDQQAKHFPAKDADPDLVRGRIIITITHDFDFWQLVVLVPDQDDLVLLLVLLLSVLLVLQQCVLQQKAQLDDDGRQWTHHPVSRTHGHRSSPMDRFDQVFDDDDDDLLQFAVCVLQPVGSDGSLRVLSSSLQVSVCSLPSDGQQPAPDSVSSVVSLCQAQWQDDPVLLVLGPRVVSSVVSVPDDGHDHHQQCNVRVVDDVQSSVLSCQSSDNRSVSHDHSLVSLVGPSNVVPRDVVRRDHRPHHDDDPDDSVPDDSVVSSVSVSVSNQVNDPPDDD/DVVLLVVLLVVLQVVADQVNVLLLLVLCCVVPVPSPVVPQRGSVSVQVVCVVVVCDDLVRCVNVLVSCVVSVNVVSVVSVVCCVVPPDPD

Radius of gyration: 33.79 Å; Cα contacts (8 Å, |Δi|>4): 1280; chains: 3; bounding box: 58×106×64 Å

Secondary structure (DSSP, 8-state):
--EETTEE---TTTEEEEEEEEEETTEEEEEEEETTTTEEEEEEEE--TT-HHHHHHHHHHHHHHHH---TTB----EEE--SSTTT---EEEEEE--SEEHHHHHHH-PPPHHHHHHHHHHHHHHHHHHHHTTEE-----GGGEEE-TT--EEE---TT-EE--TT--PPPS-GGG--HHHHH-SS---THHHHHHHHHHHHHHHHSS-SS--SSHHHHHHHHHHHH-SPPTTGGGS---HHHHHHHHTSPP-----HHHH-TTS-HHHHHHHHHHT-SSTTTSPPHHHHHTSGGGTTT--GGG----SS----SS-GGGS-HHHHHHHHHHHHGGGSTT---/-HHHHHHHHHHHHHT--HHHHHHHHHHHTTTSTT--TTT--SHHHHHHHHHHTTS-BTTB-HHHHHHHHHTT-HHHHHHHHHIIIIIII-/--EETTEE---TTTEEEEEEEEE-SSSEEEEEEETTTTEEEEEEEE--TT-HHHHHHHHHHHHHHHH---TTB----EEE--SSGGG---EEEEEE---EEHHHHHHH-PPPHHHHHHHHHHHHHHHHHHHHTTEE-----GGGEEE-TTS-EEE---TT-EE------S--TT--HHHHTT-S---THHHHHHHHHHHHHHHHSS-SS--SSHHHHHHHHHHHH-SPPHHHHHT---HHHHHHHHHSPP-----HHHH-TTS-HHHHHHHHHHS-SSGGGSPPHHHHHTSGGGTTT--GGGS---SS----SS--TT--HHHHHHHHHHHHGGGSTT--